Protein 2LTR (pdb70)

Nearest PDB structures (foldseek):
  2ltr-assembly1_A  TM=9.442E-01  e=1.774E-14  Caenorhabditis elegans
  9asn-assembly1_B  TM=8.612E-01  e=2.166E-02  Homo sapiens
  3llh-assembly1_A  TM=8.545E-01  e=2.573E-02  Homo sapiens
  9asq-assembly1_B  TM=8.141E-01  e=3.239E-02  Homo sapiens
  7oxx-assembly1_A  TM=4.329E-01  e=9.634E-01  Homo sapiens

GO terms:
  GO:0005515 protein binding (F, IPI)
  GO:0003725 double-stranded RNA binding (F, IDA)
  GO:0003727 single-stranded RNA binding (F, IDA)
  GO:1990904 ribonucleoprotein complex (C, IDA)
  GO:0035194 regulatory ncRNA-mediated post-transcriptional gene silencing (P, IMP)
  GO:0030422 siRNA processing (P, IMP)
  GO:0042803 protein homodimerization activity (F, IPI)

Secondary structure (DSSP, 8-state):
--SHHHHHHTTSTHHHHHHHHHHHHS---EEEEEEETTEEEEEEEETTEEEEEEESSHHHHHHHHHHHHHHHHHHTT-GGGTT---SSHHHHHHHHHHHHHTT--

CATH classification: 3.30.160.20

Structure (mmCIF, N/CA/C/O backbone):
data_2LTR
#
_entry.id   2LTR
#
loop_
_atom_site.group_PDB
_atom_site.id
_atom_site.type_symbol
_atom_site.label_atom_id
_atom_site.label_alt_id
_atom_site.label_comp_id
_atom_site.label_asym_id
_atom_site.label_entity_id
_atom_site.label_seq_id
_atom_site.pdbx_PDB_ins_code
_atom_site.Cartn_x
_atom_site.Cartn_y
_atom_site.Cartn_z
_atom_site.occupancy
_atom_site.B_iso_or_equiv
_atom_site.auth_seq_id
_atom_site.auth_comp_id
_atom_site.auth_asym_id
_atom_site.auth_atom_id
_atom_site.pdbx_PDB_model_num
ATOM 1 N N . ASN A 1 32 ? 65.950 -13.181 61.696 1.00 0.00 32 ASN A N 1
ATOM 2 C CA . ASN A 1 32 ? 66.895 -12.442 60.813 1.00 0.00 32 ASN A CA 1
ATOM 3 C C . ASN A 1 32 ? 67.535 -11.302 61.598 1.00 0.00 32 ASN A C 1
ATOM 4 O O . ASN A 1 32 ? 68.746 -11.094 61.532 1.00 0.00 32 ASN A O 1
ATOM 14 N N . ARG A 1 33 ? 66.714 -10.570 62.342 1.00 0.00 33 ARG A N 1
ATOM 15 C CA . ARG A 1 33 ? 67.211 -9.453 63.140 1.00 0.00 33 ARG A CA 1
ATOM 16 C C . ARG A 1 33 ? 68.337 -9.917 64.059 1.00 0.00 33 ARG A C 1
ATOM 17 O O . ARG A 1 33 ? 69.339 -9.221 64.225 1.00 0.00 33 ARG A O 1
ATOM 38 N N . THR A 1 34 ? 68.162 -11.095 64.650 1.00 0.00 34 THR A N 1
ATOM 39 C CA . THR A 1 34 ? 69.167 -11.649 65.551 1.00 0.00 34 THR A CA 1
ATOM 40 C C . THR A 1 34 ? 69.491 -13.090 65.168 1.00 0.00 34 THR A C 1
ATOM 41 O O . THR A 1 34 ? 68.644 -13.804 64.628 1.00 0.00 34 THR A O 1
ATOM 52 N N . ASP A 1 35 ? 70.720 -13.507 65.445 1.00 0.00 35 ASP A N 1
ATOM 53 C CA . ASP A 1 35 ? 71.151 -14.865 65.122 1.00 0.00 35 ASP A CA 1
ATOM 54 C C . ASP A 1 35 ? 70.233 -15.892 65.778 1.00 0.00 35 ASP A C 1
ATOM 55 O O . ASP A 1 35 ? 69.982 -16.961 65.219 1.00 0.00 35 ASP A O 1
ATOM 64 N N . LEU A 1 36 ? 69.735 -15.566 66.966 1.00 0.00 36 LEU A N 1
ATOM 65 C CA . LEU A 1 36 ? 68.851 -16.473 67.683 1.00 0.00 36 LEU A CA 1
ATOM 66 C C . LEU A 1 36 ? 67.663 -16.857 66.806 1.00 0.00 36 LEU A C 1
ATOM 67 O O . LEU A 1 36 ? 67.209 -17.999 66.827 1.00 0.00 36 LEU A O 1
ATOM 83 N N . GLU A 1 37 ? 67.166 -15.894 66.036 1.00 0.00 37 GLU A N 1
ATOM 84 C CA . GLU A 1 37 ? 66.032 -16.149 65.156 1.00 0.00 37 GLU A CA 1
ATOM 85 C C . GLU A 1 37 ? 66.366 -17.265 64.173 1.00 0.00 37 GLU A C 1
ATOM 86 O O . GLU A 1 37 ? 65.538 -18.135 63.901 1.00 0.00 37 GLU A O 1
ATOM 98 N N . MET A 1 38 ? 67.583 -17.233 63.641 1.00 0.00 38 MET A N 1
ATOM 99 C CA . MET A 1 38 ? 68.017 -18.246 62.688 1.00 0.00 38 MET A CA 1
ATOM 100 C C . MET A 1 38 ? 67.913 -19.639 63.303 1.00 0.00 38 MET A C 1
ATOM 101 O O . MET A 1 38 ? 67.530 -20.597 62.633 1.00 0.00 38 MET A O 1
ATOM 115 N N . PHE A 1 39 ? 68.253 -19.741 64.583 1.00 0.00 39 PHE A N 1
ATOM 116 C CA . PHE A 1 39 ? 68.190 -21.022 65.277 1.00 0.00 39 PHE A CA 1
ATOM 117 C C . PHE A 1 39 ? 66.742 -21.473 65.448 1.00 0.00 39 PHE A C 1
ATOM 118 O O . PHE A 1 39 ? 66.421 -22.641 65.240 1.00 0.00 39 PHE A O 1
ATOM 135 N N . LEU A 1 40 ? 65.875 -20.540 65.826 1.00 0.00 40 LEU A N 1
ATOM 136 C CA . LEU A 1 40 ? 64.464 -20.860 66.017 1.00 0.00 40 LEU A CA 1
ATOM 137 C C . LEU A 1 40 ? 63.806 -21.199 64.683 1.00 0.00 40 LEU A C 1
ATOM 138 O O . LEU A 1 40 ? 62.732 -21.799 64.644 1.00 0.00 40 LEU A O 1
ATOM 154 N N . LYS A 1 41 ? 64.458 -20.809 63.594 1.00 0.00 41 LYS A N 1
ATOM 155 C CA . LYS A 1 41 ? 63.930 -21.074 62.260 1.00 0.00 41 LYS A CA 1
ATOM 156 C C . LYS A 1 41 ? 64.002 -22.566 61.945 1.00 0.00 41 LYS A C 1
ATOM 157 O O . LYS A 1 41 ? 63.794 -22.982 60.804 1.00 0.00 41 LYS A O 1
ATOM 176 N N . LYS A 1 42 ? 64.304 -23.367 62.965 1.00 0.00 42 LYS A N 1
ATOM 177 C CA . LYS A 1 42 ? 64.407 -24.811 62.790 1.00 0.00 42 LYS A CA 1
ATOM 178 C C . LYS A 1 42 ? 63.117 -25.385 62.208 1.00 0.00 42 LYS A C 1
ATOM 179 O O . LYS A 1 42 ? 63.154 -26.231 61.316 1.00 0.00 42 LYS A O 1
ATOM 198 N N . THR A 1 43 ? 61.978 -24.925 62.719 1.00 0.00 43 THR A N 1
ATOM 199 C CA . THR A 1 43 ? 60.690 -25.413 62.233 1.00 0.00 43 THR A CA 1
ATOM 200 C C . THR A 1 43 ? 60.142 -24.494 61.139 1.00 0.00 43 THR A C 1
ATOM 201 O O . THR A 1 43 ? 60.472 -23.308 61.099 1.00 0.00 43 THR A O 1
ATOM 212 N N . PRO A 1 44 ? 59.310 -25.006 60.259 1.00 0.00 44 PRO A N 1
ATOM 213 C CA . PRO A 1 44 ? 58.713 -24.194 59.158 1.00 0.00 44 PRO A CA 1
ATOM 214 C C . PRO A 1 44 ? 57.641 -23.238 59.666 1.00 0.00 44 PRO A C 1
ATOM 215 O O . PRO A 1 44 ? 57.373 -22.205 59.051 1.00 0.00 44 PRO A O 1
ATOM 226 N N . LEU A 1 45 ? 57.028 -23.592 60.790 1.00 0.00 45 LEU A N 1
ATOM 227 C CA . LEU A 1 45 ? 55.983 -22.761 61.375 1.00 0.00 45 LEU A CA 1
ATOM 228 C C . LEU A 1 45 ? 56.556 -21.423 61.834 1.00 0.00 45 LEU A C 1
ATOM 229 O O . LEU A 1 45 ? 55.834 -20.435 61.952 1.00 0.00 45 LEU A O 1
ATOM 245 N N . MET A 1 46 ? 57.863 -21.396 62.086 1.00 0.00 46 MET A N 1
ATOM 246 C CA . MET A 1 46 ? 58.515 -20.168 62.523 1.00 0.00 46 MET A CA 1
ATOM 247 C C . MET A 1 46 ? 58.395 -19.092 61.448 1.00 0.00 46 MET A C 1
ATOM 248 O O . MET A 1 46 ? 58.254 -17.908 61.754 1.00 0.00 46 MET A O 1
ATOM 262 N N . VAL A 1 47 ? 58.439 -19.517 60.190 1.00 0.00 47 VAL A N 1
ATOM 263 C CA . VAL A 1 47 ? 58.321 -18.585 59.076 1.00 0.00 47 VAL A CA 1
ATOM 264 C C . VAL A 1 47 ? 56.913 -18.007 59.028 1.00 0.00 47 VAL A C 1
ATOM 265 O O . VAL A 1 47 ? 56.720 -16.841 58.688 1.00 0.00 47 VAL A O 1
ATOM 278 N N . LEU A 1 48 ? 55.930 -18.833 59.370 1.00 0.00 48 LEU A N 1
ATOM 279 C CA . LEU A 1 48 ? 54.543 -18.384 59.361 1.00 0.00 48 LEU A CA 1
ATOM 280 C C . LEU A 1 48 ? 54.305 -17.388 60.489 1.00 0.00 48 LEU A C 1
ATOM 281 O O . LEU A 1 48 ? 53.783 -16.297 60.264 1.00 0.00 48 LEU A O 1
ATOM 297 N N . GLU A 1 49 ? 54.687 -17.771 61.701 1.00 0.00 49 GLU A N 1
ATOM 298 C CA . GLU A 1 49 ? 54.506 -16.901 62.857 1.00 0.00 49 GLU A CA 1
ATOM 299 C C . GLU A 1 49 ? 55.112 -15.526 62.594 1.00 0.00 49 GLU A C 1
ATOM 300 O O . GLU A 1 49 ? 54.540 -14.504 62.971 1.00 0.00 49 GLU A O 1
ATOM 312 N N . GLU A 1 50 ? 56.274 -15.507 61.948 1.00 0.00 50 GLU A N 1
ATOM 313 C CA . GLU A 1 50 ? 56.949 -14.251 61.644 1.00 0.00 50 GLU A CA 1
ATOM 314 C C . GLU A 1 50 ? 56.282 -13.538 60.471 1.00 0.00 50 GLU A C 1
ATOM 315 O O . GLU A 1 50 ? 56.264 -12.307 60.414 1.00 0.00 50 GLU A O 1
ATOM 327 N N . ALA A 1 51 ? 55.743 -14.312 59.534 1.00 0.00 51 ALA A N 1
ATOM 328 C CA . ALA A 1 51 ? 55.088 -13.733 58.364 1.00 0.00 51 ALA A CA 1
ATOM 329 C C . ALA A 1 51 ? 53.767 -13.079 58.741 1.00 0.00 51 ALA A C 1
ATOM 330 O O . ALA A 1 51 ? 53.503 -11.945 58.356 1.00 0.00 51 ALA A O 1
ATOM 337 N N . ALA A 1 52 ? 52.942 -13.793 59.488 1.00 0.00 52 ALA A N 1
ATOM 338 C CA . ALA A 1 52 ? 51.653 -13.256 59.901 1.00 0.00 52 ALA A CA 1
ATOM 339 C C . ALA A 1 52 ? 51.840 -12.079 60.850 1.00 0.00 52 ALA A C 1
ATOM 340 O O . ALA A 1 52 ? 51.017 -11.161 60.891 1.00 0.00 52 ALA A O 1
ATOM 347 N N . LYS A 1 53 ? 52.912 -12.119 61.633 1.00 0.00 53 LYS A N 1
ATOM 348 C CA . LYS A 1 53 ? 53.171 -11.055 62.594 1.00 0.00 53 LYS A CA 1
ATOM 349 C C . LYS A 1 53 ? 53.770 -9.807 61.941 1.00 0.00 53 LYS A C 1
ATOM 350 O O . LYS A 1 53 ? 53.230 -8.712 62.071 1.00 0.00 53 LYS A O 1
ATOM 369 N N . ALA A 1 54 ? 54.901 -9.960 61.263 1.00 0.00 54 ALA A N 1
ATOM 370 C CA . ALA A 1 54 ? 55.562 -8.816 60.642 1.00 0.00 54 ALA A CA 1
ATOM 371 C C . ALA A 1 54 ? 54.696 -8.137 59.584 1.00 0.00 54 ALA A C 1
ATOM 372 O O . ALA A 1 54 ? 54.928 -6.974 59.253 1.00 0.00 54 ALA A O 1
ATOM 379 N N . VAL A 1 55 ? 53.713 -8.845 59.040 1.00 0.00 55 VAL A N 1
ATOM 380 C CA . VAL A 1 55 ? 52.870 -8.248 58.010 1.00 0.00 55 VAL A CA 1
ATOM 381 C C . VAL A 1 55 ? 51.705 -7.465 58.613 1.00 0.00 55 VAL A C 1
ATOM 382 O O . VAL A 1 55 ? 51.507 -6.297 58.276 1.00 0.00 55 VAL A O 1
ATOM 395 N N . TYR A 1 56 ? 50.924 -8.110 59.484 1.00 0.00 56 TYR A N 1
ATOM 396 C CA . TYR A 1 56 ? 49.771 -7.446 60.092 1.00 0.00 56 TYR A CA 1
ATOM 397 C C . TYR A 1 56 ? 49.797 -7.523 61.616 1.00 0.00 56 TYR A C 1
ATOM 398 O O . TYR A 1 56 ? 48.840 -7.108 62.268 1.00 0.00 56 TYR A O 1
ATOM 416 N N . GLN A 1 57 ? 50.868 -8.074 62.187 1.00 0.00 57 GLN A N 1
ATOM 417 C CA . GLN A 1 57 ? 50.943 -8.203 63.645 1.00 0.00 57 GLN A CA 1
ATOM 418 C C . GLN A 1 57 ? 49.776 -9.049 64.144 1.00 0.00 57 GLN A C 1
ATOM 419 O O . GLN A 1 57 ? 49.260 -8.838 65.239 1.00 0.00 57 GLN A O 1
ATOM 433 N N . LYS A 1 58 ? 49.369 -10.009 63.315 1.00 0.00 58 LYS A N 1
ATOM 434 C CA . LYS A 1 58 ? 48.261 -10.898 63.653 1.00 0.00 58 LYS A CA 1
ATOM 435 C C . LYS A 1 58 ? 48.698 -12.355 63.542 1.00 0.00 58 LYS A C 1
ATOM 436 O O . LYS A 1 58 ? 49.593 -12.686 62.762 1.00 0.00 58 LYS A O 1
ATOM 455 N N . THR A 1 59 ? 48.073 -13.224 64.332 1.00 0.00 59 THR A N 1
ATOM 456 C CA . THR A 1 59 ? 48.419 -14.642 64.314 1.00 0.00 59 THR A CA 1
ATOM 457 C C . THR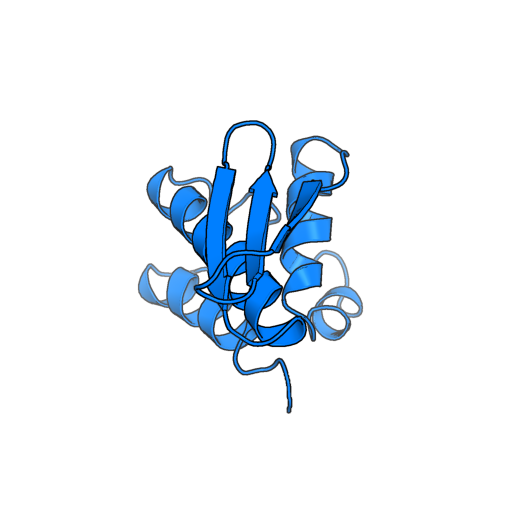 A 1 59 ? 47.758 -15.352 63.129 1.00 0.00 59 THR A C 1
ATOM 458 O O . THR A 1 59 ? 46.735 -14.896 62.619 1.00 0.00 59 THR A O 1
ATOM 469 N N . PRO A 1 60 ? 48.313 -16.458 62.685 1.00 0.00 60 PRO A N 1
ATOM 470 C CA . PRO A 1 60 ? 47.754 -17.246 61.542 1.00 0.00 60 PRO A CA 1
ATOM 471 C C . PRO A 1 60 ? 46.496 -18.019 61.937 1.00 0.00 60 PRO A C 1
ATOM 472 O O . PRO A 1 60 ? 46.173 -18.117 63.122 1.00 0.00 60 PRO A O 1
ATOM 483 N N . THR A 1 61 ? 45.790 -18.564 60.943 1.00 0.00 61 THR A N 1
ATOM 484 C CA . THR A 1 61 ? 44.566 -19.324 61.214 1.00 0.00 61 THR A CA 1
ATOM 485 C C . THR A 1 61 ? 44.660 -20.744 60.655 1.00 0.00 61 THR A C 1
ATOM 486 O O . THR A 1 61 ? 44.913 -20.938 59.466 1.00 0.00 61 THR A O 1
ATOM 497 N N . TRP A 1 62 ? 44.446 -21.732 61.527 1.00 0.00 62 TRP A N 1
ATOM 498 C CA . TRP A 1 62 ? 44.500 -23.137 61.123 1.00 0.00 62 TRP A CA 1
ATOM 499 C C . TRP A 1 62 ? 43.141 -23.813 61.318 1.00 0.00 62 TRP A C 1
ATOM 500 O O . TRP A 1 62 ? 42.357 -23.409 62.177 1.00 0.00 62 TRP A O 1
ATOM 521 N N . GLY A 1 63 ? 42.876 -24.843 60.517 1.00 0.00 63 GLY A N 1
ATOM 522 C CA . GLY A 1 63 ? 41.612 -25.571 60.614 1.00 0.00 63 GLY A CA 1
ATOM 523 C C . GLY A 1 63 ? 41.809 -27.061 60.330 1.00 0.00 63 GLY A C 1
ATOM 524 O O . GLY A 1 63 ? 42.425 -27.433 59.330 1.00 0.00 63 GLY A O 1
ATOM 528 N N . THR A 1 64 ? 41.293 -27.908 61.222 1.00 0.00 64 THR A N 1
ATOM 529 C CA . THR A 1 64 ? 41.433 -29.356 61.057 1.00 0.00 64 THR A CA 1
ATOM 530 C C . THR A 1 64 ? 40.140 -29.987 60.540 1.00 0.00 64 THR A C 1
ATOM 531 O O . THR A 1 64 ? 39.095 -29.912 61.185 1.00 0.00 64 THR A O 1
ATOM 542 N N . VAL A 1 65 ? 40.227 -30.600 59.362 1.00 0.00 65 VAL A N 1
ATOM 543 C CA . VAL A 1 65 ? 39.064 -31.238 58.747 1.00 0.00 65 VAL A CA 1
ATOM 544 C C . VAL A 1 65 ? 39.183 -32.757 58.783 1.00 0.00 65 VAL A C 1
ATOM 545 O O . VAL A 1 65 ? 40.274 -33.305 58.676 1.00 0.00 65 VAL A O 1
ATOM 558 N N . GLU A 1 66 ? 38.037 -33.424 58.885 1.00 0.00 66 GLU A N 1
ATOM 559 C CA . GLU A 1 66 ? 37.987 -34.882 58.869 1.00 0.00 66 GLU A CA 1
ATOM 560 C C . GLU A 1 66 ? 37.237 -35.312 57.611 1.00 0.00 66 GLU A C 1
ATOM 561 O O . GLU A 1 66 ? 36.031 -35.088 57.502 1.00 0.00 66 GLU A O 1
ATOM 573 N N . LEU A 1 67 ? 37.951 -35.901 56.647 1.00 0.00 67 LEU A N 1
ATOM 574 C CA . LEU A 1 67 ? 37.327 -36.318 55.398 1.00 0.00 67 LEU A CA 1
ATOM 575 C C . LEU A 1 67 ? 37.759 -37.742 55.046 1.00 0.00 67 LEU A C 1
ATOM 576 O O . LEU A 1 67 ? 38.791 -38.211 55.523 1.00 0.00 67 LEU A O 1
ATOM 592 N N . PRO A 1 68 ? 37.009 -38.439 54.227 1.00 0.00 68 PRO A N 1
ATOM 593 C CA . PRO A 1 68 ? 37.375 -39.823 53.827 1.00 0.00 68 PRO A CA 1
ATOM 594 C C . PRO A 1 68 ? 38.805 -39.888 53.297 1.00 0.00 68 PRO A C 1
ATOM 595 O O . PRO A 1 68 ? 39.417 -40.955 53.248 1.00 0.00 68 PRO A O 1
ATOM 606 N N . GLU A 1 69 ? 39.320 -38.734 52.887 1.00 0.00 69 GLU A N 1
ATOM 607 C CA . GLU A 1 69 ? 40.671 -38.649 52.341 1.00 0.00 69 GLU A CA 1
ATOM 608 C C . GLU A 1 69 ? 41.714 -38.600 53.457 1.00 0.00 69 GLU A C 1
ATOM 609 O O . GLU A 1 69 ? 42.887 -38.893 53.231 1.00 0.00 69 GLU A O 1
ATOM 621 N N . GLY A 1 70 ? 41.282 -38.232 54.660 1.00 0.00 70 GLY A N 1
ATOM 622 C CA . GLY A 1 70 ? 42.196 -38.155 55.793 1.00 0.00 70 GLY A CA 1
ATOM 623 C C . GLY A 1 70 ? 41.939 -36.877 56.567 1.00 0.00 70 GLY A C 1
ATOM 624 O O . GLY A 1 70 ? 40.862 -36.700 57.136 1.00 0.00 70 GLY A O 1
ATOM 628 N N . PHE A 1 71 ? 42.918 -35.979 56.575 1.00 0.00 71 PHE A N 1
ATOM 629 C CA . PHE A 1 71 ? 42.767 -34.715 57.267 1.00 0.00 71 PHE A CA 1
ATOM 630 C C . PHE A 1 71 ? 43.230 -33.586 56.358 1.00 0.00 71 PHE A C 1
ATOM 631 O O . PHE A 1 71 ? 44.274 -33.705 55.715 1.00 0.00 71 PHE A O 1
ATOM 648 N N . GLU A 1 72 ? 42.473 -32.487 56.310 1.00 0.00 72 GLU A N 1
ATOM 649 C CA . GLU A 1 72 ? 42.859 -31.355 55.470 1.00 0.00 72 GLU A CA 1
ATOM 650 C C . GLU A 1 72 ? 43.124 -30.131 56.331 1.00 0.00 72 GLU A C 1
ATOM 651 O O . GLU A 1 72 ? 42.294 -29.751 57.153 1.00 0.00 72 GLU A O 1
ATOM 663 N N . MET A 1 73 ? 44.281 -29.519 56.141 1.00 0.00 73 MET A N 1
ATOM 664 C CA . MET A 1 73 ? 44.631 -28.338 56.914 1.00 0.00 73 MET A CA 1
ATOM 665 C C . MET A 1 73 ? 44.306 -27.083 56.121 1.00 0.00 73 MET A C 1
ATOM 666 O O . MET A 1 73 ? 44.728 -26.942 54.976 1.00 0.00 73 MET A O 1
ATOM 680 N N . THR A 1 74 ? 43.575 -26.167 56.743 1.00 0.00 74 THR A N 1
ATOM 681 C CA . THR A 1 74 ? 43.221 -24.915 56.090 1.00 0.00 74 THR A CA 1
ATOM 682 C C . THR A 1 74 ? 44.026 -23.783 56.709 1.00 0.00 74 THR A C 1
ATOM 683 O O . THR A 1 74 ? 43.938 -23.544 57.913 1.00 0.00 74 THR A O 1
ATOM 694 N N . LEU A 1 75 ? 44.819 -23.102 55.887 1.00 0.00 75 LEU A N 1
ATOM 695 C CA . LEU A 1 75 ? 45.644 -22.010 56.373 1.00 0.00 75 LEU A CA 1
ATOM 696 C C . LEU A 1 75 ? 45.150 -20.704 55.771 1.00 0.00 75 LEU A C 1
ATOM 697 O O . LEU A 1 75 ? 45.001 -20.599 54.559 1.00 0.00 75 LEU A O 1
ATOM 713 N N . ILE A 1 76 ? 44.900 -19.713 56.624 1.00 0.00 76 ILE A N 1
ATOM 714 C CA . ILE A 1 76 ? 44.427 -18.413 56.166 1.00 0.00 76 ILE A CA 1
ATOM 715 C C . ILE A 1 76 ? 45.374 -17.324 56.649 1.00 0.00 76 ILE A C 1
ATOM 716 O O . ILE A 1 76 ? 45.771 -17.303 57.816 1.00 0.00 76 ILE A O 1
ATOM 732 N N . LEU A 1 77 ? 45.735 -16.425 55.739 1.00 0.00 77 LEU A N 1
ATOM 733 C CA . LEU A 1 77 ? 46.640 -15.332 56.068 1.00 0.00 77 LEU A CA 1
ATOM 734 C C . LEU A 1 77 ? 46.183 -14.044 55.392 1.00 0.00 77 LEU A C 1
ATOM 735 O O . LEU A 1 77 ? 46.606 -13.734 54.279 1.00 0.00 77 LEU A O 1
ATOM 751 N N . ASN A 1 78 ? 45.321 -13.299 56.076 1.00 0.00 78 ASN A N 1
ATOM 752 C CA . ASN A 1 78 ? 44.814 -12.040 55.541 1.00 0.00 78 ASN A CA 1
ATOM 753 C C . ASN A 1 78 ? 44.138 -12.236 54.184 1.00 0.00 78 ASN A C 1
ATOM 754 O O . ASN A 1 78 ? 42.911 -12.348 54.108 1.00 0.00 78 ASN A O 1
ATOM 765 N N . GLU A 1 79 ? 44.934 -12.253 53.116 1.00 0.00 79 GLU A N 1
ATOM 766 C CA . GLU A 1 79 ? 44.391 -12.408 51.765 1.00 0.00 79 GLU A CA 1
ATOM 767 C C . GLU A 1 79 ? 44.769 -13.752 51.144 1.00 0.00 79 GLU A C 1
ATOM 768 O O . GLU A 1 79 ? 44.160 -14.175 50.160 1.00 0.00 79 GLU A O 1
ATOM 780 N N . ILE A 1 80 ? 45.771 -14.415 51.705 1.00 0.00 80 ILE A N 1
ATOM 781 C CA . ILE A 1 80 ? 46.204 -15.703 51.168 1.00 0.00 80 ILE A CA 1
ATOM 782 C C . ILE A 1 80 ? 45.607 -16.858 51.956 1.00 0.00 80 ILE A C 1
ATOM 783 O O . ILE A 1 80 ? 45.740 -16.917 53.176 1.00 0.00 80 ILE A O 1
ATOM 799 N N . THR A 1 81 ? 44.980 -17.796 51.251 1.00 0.00 81 THR A N 1
ATOM 800 C CA . THR A 1 81 ? 44.403 -18.966 51.899 1.00 0.00 81 THR A CA 1
ATOM 801 C C . THR A 1 81 ? 44.818 -20.219 51.135 1.00 0.00 81 THR A C 1
ATOM 802 O O . THR A 1 81 ? 44.710 -20.259 49.909 1.00 0.00 81 THR A O 1
ATOM 813 N N . VAL A 1 82 ? 45.302 -21.237 51.851 1.00 0.00 82 VAL A N 1
ATOM 814 C CA . VAL A 1 82 ? 45.729 -22.464 51.184 1.00 0.00 82 VAL A CA 1
ATOM 815 C C . VAL A 1 82 ? 45.263 -23.696 51.942 1.00 0.00 82 VAL A C 1
ATOM 816 O O . VAL A 1 82 ? 45.042 -23.652 53.152 1.00 0.00 82 VAL A O 1
ATOM 829 N N . LYS A 1 83 ? 45.111 -24.788 51.206 1.00 0.00 83 LYS A N 1
ATOM 830 C CA . LYS A 1 83 ? 44.661 -26.037 51.799 1.00 0.00 83 LYS A CA 1
ATOM 831 C C . LYS A 1 83 ? 45.511 -27.205 51.314 1.00 0.00 83 LYS A C 1
ATOM 832 O O . LYS A 1 83 ? 46.019 -27.197 50.191 1.00 0.00 83 LYS A O 1
ATOM 851 N N . GLY A 1 84 ? 45.657 -2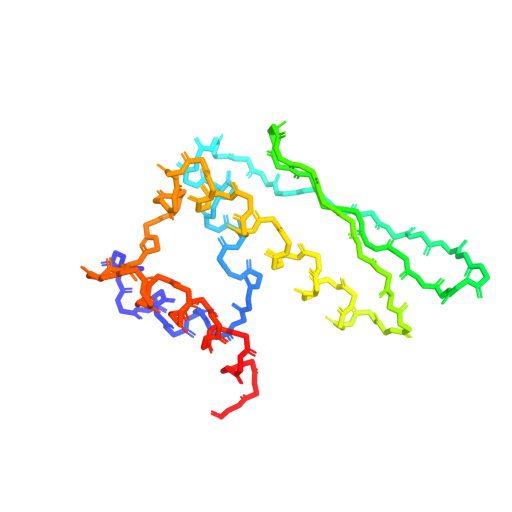8.211 52.165 1.00 0.00 84 GLY A N 1
ATOM 852 C CA . GLY A 1 84 ? 46.443 -29.388 51.821 1.00 0.00 84 GLY A CA 1
ATOM 853 C C . GLY A 1 84 ? 45.882 -30.628 52.506 1.00 0.00 84 GLY A C 1
ATOM 854 O O . GLY A 1 84 ? 45.434 -30.566 53.651 1.00 0.00 84 GLY A O 1
ATOM 858 N N . GLN A 1 85 ? 45.911 -31.752 51.797 1.00 0.00 85 GLN A N 1
ATOM 859 C CA . GLN A 1 85 ? 45.402 -33.006 52.345 1.00 0.00 85 GLN A CA 1
ATOM 860 C C . GLN A 1 85 ? 46.557 -33.922 52.739 1.00 0.00 85 GLN A C 1
ATOM 861 O O . GLN A 1 85 ? 47.548 -34.031 52.017 1.00 0.00 85 GLN A O 1
ATOM 875 N N . ALA A 1 86 ? 46.427 -34.573 53.891 1.00 0.00 86 ALA A N 1
ATOM 876 C CA . ALA A 1 86 ? 47.471 -35.472 54.367 1.00 0.00 86 ALA A CA 1
ATOM 877 C C . ALA A 1 86 ? 46.897 -36.496 55.340 1.00 0.00 86 ALA A C 1
ATOM 878 O O . ALA A 1 86 ? 45.774 -36.348 55.821 1.00 0.00 86 ALA A O 1
ATOM 885 N N . THR A 1 87 ? 47.676 -37.535 55.620 1.00 0.00 87 THR A N 1
ATOM 886 C CA . THR A 1 87 ? 47.237 -38.583 56.533 1.00 0.00 87 THR A CA 1
ATOM 887 C C . THR A 1 87 ? 47.864 -38.398 57.913 1.00 0.00 87 THR A C 1
ATOM 888 O O . THR A 1 87 ? 47.618 -39.188 58.824 1.00 0.00 87 THR A O 1
ATOM 899 N N . SER A 1 88 ? 48.674 -37.352 58.060 1.00 0.00 88 SER A N 1
ATOM 900 C CA . SER A 1 88 ? 49.332 -37.076 59.336 1.00 0.00 88 SER A CA 1
ATOM 901 C C . SER A 1 88 ? 49.145 -35.617 59.736 1.00 0.00 88 SER A C 1
ATOM 902 O O . SER A 1 88 ? 48.885 -34.760 58.891 1.00 0.00 88 SER A O 1
ATOM 910 N N . LYS A 1 89 ? 49.281 -35.343 61.030 1.00 0.00 89 LYS A N 1
ATOM 911 C CA . LYS A 1 89 ? 49.122 -33.982 61.535 1.00 0.00 89 LYS A CA 1
ATOM 912 C C . LYS A 1 89 ? 50.352 -33.133 61.216 1.00 0.00 89 LYS A C 1
ATOM 913 O O . LYS A 1 89 ? 50.230 -31.990 60.775 1.00 0.00 89 LYS A O 1
ATOM 932 N N . LYS A 1 90 ? 51.533 -33.692 61.457 1.00 0.00 90 LYS A N 1
ATOM 933 C CA . LYS A 1 90 ? 52.777 -32.971 61.203 1.00 0.00 90 LYS A CA 1
ATOM 934 C C . LYS A 1 90 ? 52.924 -32.617 59.723 1.00 0.00 90 LYS A C 1
ATOM 935 O O . LYS A 1 90 ? 53.267 -31.486 59.380 1.00 0.00 90 LYS A O 1
ATOM 954 N N . ALA A 1 91 ? 52.675 -33.593 58.856 1.00 0.00 91 ALA A N 1
ATOM 955 C CA . ALA A 1 91 ? 52.796 -33.370 57.418 1.00 0.00 91 ALA A CA 1
ATOM 956 C C . ALA A 1 91 ? 51.626 -32.548 56.888 1.00 0.00 91 ALA A C 1
ATOM 957 O O . ALA A 1 91 ? 51.717 -31.940 55.821 1.00 0.00 91 ALA A O 1
ATOM 964 N N . ALA A 1 92 ? 50.525 -32.542 57.631 1.00 0.00 92 ALA A N 1
ATOM 965 C CA . ALA A 1 92 ? 49.340 -31.798 57.214 1.00 0.00 92 ALA A CA 1
ATOM 966 C C . ALA A 1 92 ? 49.600 -30.295 57.219 1.00 0.00 92 ALA A C 1
ATOM 967 O O . ALA A 1 92 ? 49.291 -29.601 56.247 1.00 0.00 92 ALA A O 1
ATOM 974 N N . ARG A 1 93 ? 50.166 -29.790 58.311 1.00 0.00 93 ARG A N 1
ATOM 975 C CA . ARG A 1 93 ? 50.454 -28.365 58.422 1.00 0.00 93 ARG A CA 1
ATOM 976 C C . ARG A 1 93 ? 51.637 -27.971 57.544 1.00 0.00 93 ARG A C 1
ATOM 977 O O . ARG A 1 93 ? 51.608 -26.938 56.875 1.00 0.00 93 ARG A O 1
ATOM 998 N N . GLN A 1 94 ? 52.682 -28.793 57.556 1.00 0.00 94 GLN A N 1
ATOM 999 C CA . GLN A 1 94 ? 53.873 -28.506 56.761 1.00 0.00 94 GLN A CA 1
ATOM 1000 C C . GLN A 1 94 ? 53.508 -28.261 55.300 1.00 0.00 94 GLN A C 1
ATOM 1001 O O . GLN A 1 94 ? 53.998 -27.317 54.679 1.00 0.00 94 GLN A O 1
ATOM 1015 N N . LYS A 1 95 ? 52.657 -29.120 54.751 1.00 0.00 95 LYS A N 1
ATOM 1016 C CA . LYS A 1 95 ? 52.245 -28.989 53.358 1.00 0.00 95 LYS A CA 1
ATOM 1017 C C . LYS A 1 95 ? 51.433 -27.713 53.150 1.00 0.00 95 LYS A C 1
ATOM 1018 O O . LYS A 1 95 ? 51.537 -27.064 52.108 1.00 0.00 95 LYS A O 1
ATOM 1037 N N . ALA A 1 96 ? 50.620 -27.365 54.143 1.00 0.00 96 ALA A N 1
ATOM 1038 C CA . ALA A 1 96 ? 49.787 -26.170 54.054 1.00 0.00 96 ALA A CA 1
ATOM 1039 C C . ALA A 1 96 ? 50.633 -24.900 54.115 1.00 0.00 96 ALA A C 1
ATOM 1040 O O . ALA A 1 96 ? 50.499 -24.014 53.271 1.00 0.00 96 ALA A O 1
ATOM 1047 N N . ALA A 1 97 ? 51.496 -24.809 55.121 1.00 0.00 97 ALA A N 1
ATOM 1048 C CA . ALA A 1 97 ? 52.348 -23.636 55.288 1.00 0.00 97 ALA A CA 1
ATOM 1049 C C . ALA A 1 97 ? 53.174 -23.368 54.035 1.00 0.00 97 ALA A C 1
ATOM 1050 O O . ALA A 1 97 ? 53.514 -22.221 53.738 1.00 0.00 97 ALA A O 1
ATOM 1057 N N . VAL A 1 98 ? 53.501 -24.427 53.309 1.00 0.00 98 VAL A N 1
ATOM 1058 C CA . VAL A 1 98 ? 54.298 -24.287 52.098 1.00 0.00 98 VAL A CA 1
ATOM 1059 C C . VAL A 1 98 ? 53.495 -23.654 50.973 1.00 0.00 98 VAL A C 1
ATOM 1060 O O . VAL A 1 98 ? 53.972 -22.738 50.303 1.00 0.00 98 VAL A O 1
ATOM 1073 N N . GLU A 1 99 ? 52.281 -24.149 50.750 1.00 0.00 99 GLU A N 1
ATOM 1074 C CA . GLU A 1 99 ? 51.447 -23.616 49.680 1.00 0.00 99 GLU A CA 1
ATOM 1075 C C . GLU A 1 99 ? 51.271 -22.115 49.851 1.00 0.00 99 GLU A C 1
ATOM 1076 O O . GLU A 1 99 ? 51.215 -21.369 48.871 1.00 0.00 99 GLU A O 1
ATOM 1088 N N . TYR A 1 100 ? 51.197 -21.677 51.099 1.00 0.00 100 TYR A N 1
ATOM 1089 C CA . TYR A 1 100 ? 51.040 -20.263 51.384 1.00 0.00 100 TYR A CA 1
ATOM 1090 C C . TYR A 1 100 ? 52.259 -19.490 50.890 1.00 0.00 100 TYR A C 1
ATOM 1091 O O . TYR A 1 100 ? 52.131 -18.579 50.074 1.00 0.00 100 TYR A O 1
ATOM 1109 N N . LEU A 1 101 ? 53.436 -19.864 51.394 1.00 0.00 101 LEU A N 1
ATOM 1110 C CA . LEU A 1 101 ? 54.680 -19.197 51.007 1.00 0.00 101 LEU A CA 1
ATOM 1111 C C . LEU A 1 101 ? 54.799 -19.067 49.488 1.00 0.00 101 LEU A C 1
ATOM 1112 O O . LEU A 1 101 ? 55.276 -18.050 48.976 1.00 0.00 101 LEU A O 1
ATOM 1128 N N . ARG A 1 102 ? 54.379 -20.105 48.772 1.00 0.00 102 ARG A N 1
ATOM 1129 C CA . ARG A 1 102 ? 54.463 -20.103 47.316 1.00 0.00 102 ARG A CA 1
ATOM 1130 C C . ARG A 1 102 ? 53.660 -18.960 46.705 1.00 0.00 102 ARG A C 1
ATOM 1131 O O . ARG A 1 102 ? 54.132 -18.279 45.794 1.00 0.00 102 ARG A O 1
ATOM 1152 N N . LYS A 1 103 ? 52.441 -18.761 47.192 1.00 0.00 103 LYS A N 1
ATOM 1153 C CA . LYS A 1 103 ? 51.587 -17.704 46.661 1.00 0.00 103 LYS A CA 1
ATOM 1154 C C . LYS A 1 103 ? 52.244 -16.341 46.833 1.00 0.00 103 LYS A C 1
ATOM 1155 O O . LYS A 1 103 ? 52.005 -15.420 46.053 1.00 0.00 103 LYS A O 1
ATOM 1174 N N . VAL A 1 104 ? 53.064 -16.221 47.868 1.00 0.00 104 VAL A N 1
ATOM 1175 C CA . VAL A 1 104 ? 53.745 -14.959 48.143 1.00 0.00 104 VAL A CA 1
ATOM 1176 C C . VAL A 1 104 ? 54.719 -14.617 47.025 1.00 0.00 104 VAL A C 1
ATOM 1177 O O . VAL A 1 104 ? 54.661 -13.531 46.445 1.00 0.00 104 VAL A O 1
ATOM 1190 N N . VAL A 1 105 ? 55.616 -15.549 46.733 1.00 0.00 105 VAL A N 1
ATOM 1191 C CA . VAL A 1 105 ? 56.609 -15.339 45.687 1.00 0.00 105 VAL A CA 1
ATOM 1192 C C . VAL A 1 105 ? 55.939 -14.953 44.373 1.00 0.00 105 VAL A C 1
ATOM 1193 O O . VAL A 1 105 ? 56.454 -14.124 43.623 1.00 0.00 105 VAL A O 1
ATOM 1206 N N . GLU A 1 106 ? 54.787 -15.553 44.103 1.00 0.00 106 GLU A N 1
ATOM 1207 C CA . GLU A 1 106 ? 54.056 -15.256 42.878 1.00 0.00 106 GLU A CA 1
ATOM 1208 C C . GLU A 1 106 ? 53.645 -13.788 42.849 1.00 0.00 106 GLU A C 1
ATOM 1209 O O . GLU A 1 106 ? 53.578 -13.172 41.784 1.00 0.00 106 GLU A O 1
ATOM 1221 N N . LYS A 1 107 ? 53.367 -13.236 44.023 1.00 0.00 107 LYS A N 1
ATOM 1222 C CA . LYS A 1 107 ? 52.959 -11.840 44.127 1.00 0.00 107 LYS A CA 1
ATOM 1223 C C . LYS A 1 107 ? 54.151 -10.951 44.469 1.00 0.00 107 LYS A C 1
ATOM 1224 O O . LYS A 1 107 ? 53.983 -9.837 44.965 1.00 0.00 107 LYS A O 1
ATOM 1243 N N . GLY A 1 108 ? 55.355 -11.445 44.197 1.00 0.00 108 GLY A N 1
ATOM 1244 C CA . GLY A 1 108 ? 56.567 -10.683 44.474 1.00 0.00 108 GLY A CA 1
ATOM 1245 C C . GLY A 1 108 ? 56.510 -10.034 45.853 1.00 0.00 108 GLY A C 1
ATOM 1246 O O . GLY A 1 108 ? 56.777 -8.841 45.998 1.00 0.00 108 GLY A O 1
ATOM 1250 N N . LYS A 1 109 ? 56.166 -10.828 46.860 1.00 0.00 109 LYS A N 1
ATOM 1251 C CA . LYS A 1 109 ? 56.079 -10.324 48.228 1.00 0.00 109 LYS A CA 1
ATOM 1252 C C . LYS A 1 109 ? 56.789 -11.274 49.191 1.00 0.00 109 LYS A C 1
ATOM 1253 O O . LYS A 1 109 ? 56.490 -11.303 50.384 1.00 0.00 109 LYS A O 1
ATOM 1272 N N . HIS A 1 110 ? 57.723 -12.052 48.658 1.00 0.00 110 HIS A N 1
ATOM 1273 C CA . HIS A 1 110 ? 58.469 -13.007 49.472 1.00 0.00 110 HIS A CA 1
ATOM 1274 C C . HIS A 1 110 ? 59.005 -12.339 50.735 1.00 0.00 110 HIS A C 1
ATOM 1275 O O . HIS A 1 110 ? 59.385 -13.011 51.692 1.00 0.00 110 HIS A O 1
ATOM 1289 N N . GLU A 1 111 ? 59.041 -11.013 50.725 1.00 0.00 111 GLU A N 1
ATOM 1290 C CA . GLU A 1 111 ? 59.544 -10.262 51.868 1.00 0.00 111 GLU A CA 1
ATOM 1291 C C . GLU A 1 111 ? 58.499 -10.163 52.979 1.00 0.00 111 GLU A C 1
ATOM 1292 O O . GLU A 1 111 ? 58.551 -9.247 53.800 1.00 0.00 111 GLU A O 1
ATOM 1304 N N . ILE A 1 112 ? 57.547 -11.096 53.007 1.00 0.00 112 ILE A N 1
ATOM 1305 C CA . ILE A 1 112 ? 56.512 -11.053 54.040 1.00 0.00 112 ILE A CA 1
ATOM 1306 C C . ILE A 1 112 ? 57.163 -10.906 55.417 1.00 0.00 112 ILE A C 1
ATOM 1307 O O . ILE A 1 112 ? 56.748 -10.063 56.213 1.00 0.00 112 ILE A O 1
ATOM 1323 N N . PHE A 1 113 ? 58.220 -11.682 55.663 1.00 0.00 113 PHE A N 1
ATOM 1324 C CA . PHE A 1 113 ? 58.970 -11.578 56.921 1.00 0.00 113 PHE A CA 1
ATOM 1325 C C . PHE A 1 113 ? 60.399 -11.157 56.615 1.00 0.00 113 PHE A C 1
ATOM 1326 O O . PHE A 1 113 ? 61.097 -10.661 57.496 1.00 0.00 113 PHE A O 1
ATOM 1343 N N . PHE A 1 114 ? 60.796 -11.367 55.346 1.00 0.00 114 PHE A N 1
ATOM 1344 C CA . PHE A 1 114 ? 62.130 -11.031 54.825 1.00 0.00 114 PHE A CA 1
ATOM 1345 C C . PHE A 1 114 ? 62.840 -12.290 54.338 1.00 0.00 114 PHE A C 1
ATOM 1346 O O . PHE A 1 114 ? 64.005 -12.512 54.661 1.00 0.00 114 PHE A O 1
ATOM 1363 N N . ILE A 1 115 ? 62.143 -13.107 53.541 1.00 0.00 115 ILE A N 1
ATOM 1364 C CA . ILE A 1 115 ? 62.752 -14.323 53.013 1.00 0.00 115 ILE A CA 1
ATOM 1365 C C . ILE A 1 115 ? 63.943 -13.926 52.129 1.00 0.00 115 ILE A C 1
ATOM 1366 O O . ILE A 1 115 ? 63.745 -13.288 51.094 1.00 0.00 115 ILE A O 1
ATOM 1382 N N . PRO A 1 116 ? 65.170 -14.235 52.508 1.00 0.00 116 PRO A N 1
ATOM 1383 C CA . PRO A 1 116 ? 66.360 -13.832 51.707 1.00 0.00 116 PRO A CA 1
ATOM 1384 C C . PRO A 1 116 ? 66.569 -14.691 50.467 1.00 0.00 116 PRO A C 1
ATOM 1385 O O . PRO A 1 116 ? 66.602 -15.919 50.542 1.00 0.00 116 PRO A O 1
ATOM 1396 N N . GLY A 1 117 ? 66.728 -14.026 49.329 1.00 0.00 117 GLY A N 1
ATOM 1397 C CA . GLY A 1 117 ? 66.952 -14.717 48.068 1.00 0.00 117 GLY A CA 1
ATOM 1398 C C . GLY A 1 117 ? 67.731 -13.824 47.108 1.00 0.00 117 GLY A C 1
ATOM 1399 O O . GLY A 1 117 ? 67.142 -13.055 46.351 1.00 0.00 117 GLY A O 1
ATOM 1403 N N . THR A 1 118 ? 69.054 -13.930 47.143 1.00 0.00 118 THR A N 1
ATOM 1404 C CA . THR A 1 118 ? 69.891 -13.119 46.267 1.00 0.00 118 THR A CA 1
ATOM 1405 C C . THR A 1 118 ? 69.494 -13.351 44.814 1.00 0.00 118 THR A C 1
ATOM 1406 O O . THR A 1 118 ? 69.637 -12.467 43.968 1.00 0.00 118 THR A O 1
ATOM 1417 N N . THR A 1 119 ? 68.986 -14.546 44.539 1.00 0.00 119 THR A N 1
ATOM 1418 C CA . THR A 1 119 ? 68.555 -14.898 43.192 1.00 0.00 119 THR A CA 1
ATOM 1419 C C . THR A 1 119 ? 67.203 -15.600 43.247 1.00 0.00 119 THR A C 1
ATOM 1420 O O . THR A 1 119 ? 66.632 -15.776 44.323 1.00 0.00 119 THR A O 1
ATOM 1431 N N . LYS A 1 120 ? 66.691 -15.993 42.087 1.00 0.00 120 LYS A N 1
ATOM 1432 C CA . LYS A 1 120 ? 65.402 -16.670 42.034 1.00 0.00 120 LYS A CA 1
ATOM 1433 C C . LYS A 1 120 ? 65.474 -18.019 42.743 1.00 0.00 120 LYS A C 1
ATOM 1434 O O . LYS A 1 120 ? 64.748 -18.265 43.703 1.00 0.00 120 LYS A O 1
ATOM 1453 N N . GLU A 1 121 ? 66.353 -18.892 42.262 1.00 0.00 121 GLU A N 1
ATOM 1454 C CA . GLU A 1 121 ? 66.504 -20.218 42.855 1.00 0.00 121 GLU A CA 1
ATOM 1455 C C . GLU A 1 121 ? 66.835 -20.123 44.343 1.00 0.00 121 GLU A C 1
ATOM 1456 O O . GLU A 1 121 ? 66.537 -21.035 45.112 1.00 0.00 121 GLU A O 1
ATOM 1468 N N . GLU A 1 122 ? 67.453 -19.018 44.741 1.00 0.00 122 GLU A N 1
ATOM 1469 C CA . GLU A 1 122 ? 67.816 -18.832 46.141 1.00 0.00 122 GLU A CA 1
ATOM 1470 C C . GLU A 1 122 ? 66.568 -18.699 47.008 1.00 0.00 122 GLU A C 1
ATOM 1471 O O . GLU A 1 122 ? 66.491 -19.277 48.089 1.00 0.00 122 GLU A O 1
ATOM 1483 N N . ALA A 1 123 ? 65.590 -17.940 46.524 1.00 0.00 123 ALA A N 1
ATOM 1484 C CA . ALA A 1 123 ? 64.348 -17.752 47.267 1.00 0.00 123 ALA A CA 1
ATOM 1485 C C . ALA A 1 123 ? 63.621 -19.085 47.443 1.00 0.00 123 ALA A C 1
ATOM 1486 O O . ALA A 1 123 ? 63.206 -19.434 48.548 1.00 0.00 123 ALA A O 1
ATOM 1493 N N . LEU A 1 124 ? 63.483 -19.831 46.349 1.00 0.00 124 LEU A N 1
ATOM 1494 C CA . LEU A 1 124 ? 62.816 -21.130 46.400 1.00 0.00 124 LEU A CA 1
ATOM 1495 C C . LEU A 1 124 ? 63.630 -22.090 47.236 1.00 0.00 124 LEU A C 1
ATOM 1496 O O . LEU A 1 124 ? 63.163 -22.647 48.231 1.00 0.00 124 LEU A O 1
ATOM 1512 N N . SER A 1 125 ? 64.860 -22.279 46.791 1.00 0.00 125 SER A N 1
ATOM 1513 C CA . SER A 1 125 ? 65.785 -23.186 47.461 1.00 0.00 125 SER A CA 1
ATOM 1514 C C . SER A 1 125 ? 65.893 -22.859 48.948 1.00 0.00 125 SER A C 1
ATOM 1515 O O . SER A 1 125 ? 65.931 -23.760 49.785 1.00 0.00 125 SER A O 1
ATOM 1523 N N . ASN A 1 126 ? 65.946 -21.572 49.278 1.00 0.00 126 ASN A N 1
ATOM 1524 C CA . ASN A 1 126 ? 66.053 -21.164 50.675 1.00 0.00 126 ASN A CA 1
ATOM 1525 C C . ASN A 1 126 ? 64.915 -21.764 51.495 1.00 0.00 126 ASN A C 1
ATOM 1526 O O . ASN A 1 126 ? 65.150 -22.497 52.454 1.00 0.00 126 ASN A O 1
ATOM 1537 N N . ILE A 1 127 ? 63.683 -21.455 51.105 1.00 0.00 127 ILE A N 1
ATOM 1538 C CA . ILE A 1 127 ? 62.516 -21.977 51.810 1.00 0.00 127 ILE A CA 1
ATOM 1539 C C . ILE A 1 127 ? 62.575 -23.491 51.855 1.00 0.00 127 ILE A C 1
ATOM 1540 O O . ILE A 1 127 ? 62.424 -24.109 52.910 1.00 0.00 127 ILE A O 1
ATOM 1556 N N . ASP A 1 128 ? 62.783 -24.079 50.688 1.00 0.00 128 ASP A N 1
ATOM 1557 C CA . ASP A 1 128 ? 62.843 -25.530 50.576 1.00 0.00 128 ASP A CA 1
ATOM 1558 C C . ASP A 1 128 ? 63.736 -26.123 51.661 1.00 0.00 128 ASP A C 1
ATOM 1559 O O . ASP A 1 128 ? 63.438 -27.188 52.201 1.00 0.00 128 ASP A O 1
ATOM 1568 N N . GLN A 1 129 ? 64.828 -25.435 51.986 1.00 0.00 129 GLN A N 1
ATOM 1569 C CA . GLN A 1 129 ? 65.744 -25.914 53.015 1.00 0.00 129 GLN A CA 1
ATOM 1570 C C . GLN A 1 129 ? 65.125 -25.779 54.405 1.00 0.00 129 GLN A C 1
ATOM 1571 O O . GLN A 1 129 ? 65.458 -26.538 55.314 1.00 0.00 129 GLN A O 1
ATOM 1585 N N . ILE A 1 130 ? 64.214 -24.822 54.561 1.00 0.00 130 ILE A N 1
ATOM 1586 C CA . ILE A 1 130 ? 63.560 -24.626 55.849 1.00 0.00 130 ILE A CA 1
ATOM 1587 C C . ILE A 1 130 ? 62.701 -25.842 56.170 1.00 0.00 130 ILE A C 1
ATOM 1588 O O . ILE A 1 130 ? 62.436 -26.145 57.332 1.00 0.00 130 ILE A O 1
ATOM 1604 N N . SER A 1 131 ? 62.274 -26.541 55.122 1.00 0.00 131 SER A N 1
ATOM 1605 C CA . SER A 1 131 ? 61.450 -27.729 55.293 1.00 0.00 131 SER A CA 1
ATOM 1606 C C . SER A 1 131 ? 62.320 -28.953 55.567 1.00 0.00 131 SER A C 1
ATOM 1607 O O . SER A 1 131 ? 62.016 -29.758 56.446 1.00 0.00 131 SER A O 1
ATOM 1615 N N . ASP A 1 132 ? 63.400 -29.088 54.804 1.00 0.00 132 ASP A N 1
ATOM 1616 C CA . ASP A 1 132 ? 64.305 -30.218 54.969 1.00 0.00 132 ASP A CA 1
ATOM 1617 C C . ASP A 1 132 ? 65.014 -30.155 56.319 1.00 0.00 132 ASP A C 1
ATOM 1618 O O . ASP A 1 132 ? 65.252 -31.181 56.955 1.00 0.00 132 ASP A O 1
ATOM 1627 N N . LYS A 1 133 ? 65.351 -28.943 56.750 1.00 0.00 133 LYS A N 1
ATOM 1628 C CA . LYS A 1 133 ? 66.033 -28.759 58.026 1.00 0.00 133 LYS A CA 1
ATOM 1629 C C . LYS A 1 133 ? 65.101 -29.090 59.188 1.00 0.00 133 LYS A C 1
ATOM 1630 O O . LYS A 1 133 ? 65.478 -28.971 60.353 1.00 0.00 133 LYS A O 1
ATOM 1649 N N . ALA A 1 134 ? 63.883 -29.509 58.865 1.00 0.00 134 ALA A N 1
ATOM 1650 C CA . ALA A 1 134 ? 62.910 -29.856 59.894 1.00 0.00 134 ALA A CA 1
ATOM 1651 C C . ALA A 1 134 ? 63.491 -30.893 60.852 1.00 0.00 134 ALA A C 1
ATOM 1652 O O . ALA A 1 134 ? 63.247 -30.846 62.056 1.00 0.00 134 ALA A O 1
ATOM 1659 N N . GLU A 1 135 ? 64.266 -31.825 60.305 1.00 0.00 135 GLU A N 1
ATOM 1660 C CA . GLU A 1 135 ? 64.880 -32.868 61.122 1.00 0.00 135 GLU A CA 1
ATOM 1661 C C . GLU A 1 135 ? 66.258 -32.427 61.601 1.00 0.00 135 GLU A C 1
ATOM 1662 O O . GLU A 1 135 ? 66.405 -31.917 62.714 1.00 0.00 135 GLU A O 1
ATOM 1674 N N . GLU A 1 136 ? 67.265 -32.626 60.759 1.00 0.00 136 GLU A N 1
ATOM 1675 C CA . GLU A 1 136 ? 68.629 -32.244 61.108 1.00 0.00 136 GLU A CA 1
ATOM 1676 C C . GLU A 1 136 ? 69.550 -32.389 59.900 1.00 0.00 136 GLU A C 1
ATOM 1677 O O . GLU A 1 136 ? 70.030 -31.397 59.352 1.00 0.00 136 GLU A O 1
ATOM 1689 N N . ASN A 1 32 ? 65.299 -11.523 61.490 1.00 0.00 32 ASN A N 2
ATOM 1690 C CA . ASN A 1 32 ? 66.286 -11.994 60.478 1.00 0.00 32 ASN A CA 2
ATOM 1691 C C . ASN A 1 32 ? 67.696 -11.803 61.021 1.00 0.00 32 ASN A C 2
ATOM 1692 O O . ASN A 1 32 ? 68.640 -12.453 60.568 1.00 0.00 32 ASN A O 2
ATOM 1702 N N . ARG A 1 33 ? 67.834 -10.906 61.991 1.00 0.00 33 ARG A N 2
ATOM 1703 C CA . ARG A 1 33 ? 69.139 -10.637 62.588 1.00 0.00 33 ARG A CA 2
ATOM 1704 C C . ARG A 1 33 ? 69.791 -11.932 63.055 1.00 0.00 33 ARG A C 2
ATOM 1705 O O . ARG A 1 33 ? 71.001 -12.112 62.917 1.00 0.00 33 ARG A O 2
ATOM 1726 N N . THR A 1 34 ? 68.981 -12.830 63.611 1.00 0.00 34 THR A N 2
ATOM 1727 C CA . THR A 1 34 ? 69.488 -14.109 64.097 1.00 0.00 34 THR A CA 2
ATOM 1728 C C . THR A 1 34 ? 68.666 -15.264 63.534 1.00 0.00 34 THR A C 2
ATOM 1729 O O . THR A 1 34 ? 67.478 -15.393 63.824 1.00 0.00 34 THR A O 2
ATOM 1740 N N . ASP A 1 35 ? 69.311 -16.104 62.726 1.00 0.00 35 ASP A N 2
ATOM 1741 C CA . ASP A 1 35 ? 68.634 -17.248 62.127 1.00 0.00 35 ASP A CA 2
ATOM 1742 C C . ASP A 1 35 ? 69.042 -18.536 62.831 1.00 0.00 35 ASP A C 2
ATOM 1743 O O . ASP A 1 35 ? 68.745 -19.635 62.362 1.00 0.00 35 ASP A O 2
ATOM 1752 N N . LEU A 1 36 ? 69.713 -18.392 63.968 1.00 0.00 36 LEU A N 2
ATOM 1753 C CA . LEU A 1 36 ? 70.147 -19.551 64.736 1.00 0.00 36 LEU A CA 2
ATOM 1754 C C . LEU A 1 36 ? 68.964 -20.174 65.464 1.00 0.00 36 LEU A C 2
ATOM 1755 O O . LEU A 1 36 ? 68.862 -21.396 65.571 1.00 0.00 36 LEU A O 2
ATOM 1771 N N . GLU A 1 37 ? 68.070 -19.327 65.962 1.00 0.00 37 GLU A N 2
ATOM 1772 C CA . GLU A 1 37 ? 66.898 -19.809 66.678 1.00 0.00 37 GLU A CA 2
ATOM 1773 C C . GLU A 1 37 ? 66.089 -20.747 65.790 1.00 0.00 37 GLU A C 2
ATOM 1774 O O . GLU A 1 37 ? 65.740 -21.854 66.198 1.00 0.00 37 GLU A O 2
ATOM 1786 N N . MET A 1 38 ? 65.795 -20.298 64.573 1.00 0.00 38 MET A N 2
ATOM 1787 C CA . MET A 1 38 ? 65.029 -21.112 63.637 1.00 0.00 38 MET A CA 2
ATOM 1788 C C . MET A 1 38 ? 65.741 -22.435 63.380 1.00 0.00 38 MET A C 2
ATOM 1789 O O . MET A 1 38 ? 65.105 -23.486 63.293 1.00 0.00 38 MET A O 2
ATOM 1803 N N . PHE A 1 39 ? 67.064 -22.378 63.261 1.00 0.00 39 PHE A N 2
ATOM 1804 C CA . PHE A 1 39 ? 67.848 -23.582 63.014 1.00 0.00 39 PHE A CA 2
ATOM 1805 C C . PHE A 1 39 ? 67.661 -24.590 64.146 1.00 0.00 39 PHE A C 2
ATOM 1806 O O . PHE A 1 39 ? 67.509 -25.788 63.904 1.00 0.00 39 PHE A O 2
ATOM 1823 N N . LEU A 1 40 ? 67.680 -24.095 65.381 1.00 0.00 40 LEU A N 2
ATOM 1824 C CA . LEU A 1 40 ? 67.516 -24.960 66.547 1.00 0.00 40 LEU A CA 2
ATOM 1825 C C . LEU A 1 40 ? 66.070 -25.426 66.686 1.00 0.00 40 LEU A C 2
ATOM 1826 O O . LEU A 1 40 ? 65.810 -26.595 66.975 1.00 0.00 40 LEU A O 2
ATOM 1842 N N . LYS A 1 41 ? 65.130 -24.506 66.485 1.00 0.00 41 LYS A N 2
ATOM 1843 C CA . LYS A 1 41 ? 63.714 -24.837 66.599 1.00 0.00 41 LYS A CA 2
ATOM 1844 C C . LYS A 1 41 ? 63.266 -25.703 65.424 1.00 0.00 41 LYS A C 2
ATOM 1845 O O . LYS A 1 41 ? 62.290 -26.444 65.529 1.00 0.00 41 LYS A O 2
ATOM 1864 N N . LYS A 1 42 ? 63.991 -25.603 64.311 1.00 0.00 42 LYS A N 2
ATOM 1865 C CA . LYS A 1 42 ? 63.667 -26.380 63.118 1.00 0.00 42 LYS A CA 2
ATOM 1866 C C . LYS A 1 42 ? 62.153 -26.492 62.940 1.00 0.00 42 LYS A C 2
ATOM 1867 O O . LYS A 1 42 ? 61.621 -27.586 62.738 1.00 0.00 42 LYS A O 2
ATOM 1886 N N . THR A 1 43 ? 61.469 -25.353 63.022 1.00 0.00 43 THR A N 2
ATOM 1887 C CA . THR A 1 43 ? 60.014 -25.324 62.875 1.00 0.00 43 THR A CA 2
ATOM 1888 C C . THR A 1 43 ? 59.609 -24.492 61.649 1.00 0.00 43 THR A C 2
ATOM 1889 O O . THR A 1 43 ? 59.552 -23.267 61.730 1.00 0.00 43 THR A O 2
ATOM 1900 N N . PRO A 1 44 ? 59.323 -25.115 60.526 1.00 0.00 44 PRO A N 2
ATOM 1901 C CA . PRO A 1 44 ? 58.916 -24.378 59.294 1.00 0.00 44 PRO A CA 2
ATOM 1902 C C . PRO A 1 44 ? 57.784 -23.390 59.570 1.00 0.00 44 PRO A C 2
ATOM 1903 O O . PRO A 1 44 ? 57.617 -22.404 58.853 1.00 0.00 44 PRO A O 2
ATOM 1914 N N . LEU A 1 45 ? 57.017 -23.662 60.619 1.00 0.00 45 LEU A N 2
ATOM 1915 C CA . LEU A 1 45 ? 55.904 -22.795 60.994 1.00 0.00 45 LEU A CA 2
ATOM 1916 C C . LEU A 1 45 ? 56.424 -21.481 61.575 1.00 0.00 45 LEU A C 2
ATOM 1917 O O . LEU A 1 45 ? 55.712 -20.480 61.603 1.00 0.00 45 LEU A O 2
ATOM 1933 N N . MET A 1 46 ? 57.673 -21.495 62.034 1.00 0.00 46 MET A N 2
ATOM 1934 C CA . MET A 1 46 ? 58.284 -20.301 62.607 1.00 0.00 46 MET A CA 2
ATOM 1935 C C . MET A 1 46 ? 58.279 -19.171 61.582 1.00 0.00 46 MET A C 2
ATOM 1936 O O . MET A 1 46 ? 58.132 -18.001 61.932 1.00 0.00 46 MET A O 2
ATOM 1950 N N . VAL A 1 47 ? 58.415 -19.539 60.312 1.00 0.00 47 VAL A N 2
ATOM 1951 C CA . VAL A 1 47 ? 58.403 -18.552 59.238 1.00 0.00 47 VAL A CA 2
ATOM 1952 C C . VAL A 1 47 ? 57.039 -17.872 59.201 1.00 0.00 47 VAL A C 2
ATOM 1953 O O . VAL A 1 47 ? 56.939 -16.647 59.261 1.00 0.00 47 VAL A O 2
ATOM 1966 N N . LEU A 1 48 ? 55.998 -18.688 59.092 1.00 0.00 48 LEU A N 2
ATOM 1967 C CA . LEU A 1 48 ? 54.634 -18.178 59.034 1.00 0.00 48 LEU A CA 2
ATOM 1968 C C . LEU A 1 48 ? 54.310 -17.341 60.272 1.00 0.00 48 LEU A C 2
ATOM 1969 O O . LEU A 1 48 ? 53.837 -16.207 60.158 1.00 0.00 48 LEU A O 2
ATOM 1985 N N . GLU A 1 49 ? 54.547 -17.909 61.452 1.00 0.00 49 GLU A N 2
ATOM 1986 C CA . GLU A 1 49 ? 54.258 -17.211 62.704 1.00 0.00 49 GLU A CA 2
ATOM 1987 C C . GLU A 1 49 ? 54.943 -15.847 62.753 1.00 0.00 49 GLU A C 2
ATOM 1988 O O . GLU A 1 49 ? 54.306 -14.833 63.040 1.00 0.00 49 GLU A O 2
ATOM 2000 N N . GLU A 1 50 ? 56.242 -15.826 62.482 1.00 0.00 50 GLU A N 2
ATOM 2001 C CA . GLU A 1 50 ? 57.000 -14.579 62.514 1.00 0.00 50 GLU A CA 2
ATOM 2002 C C . GLU A 1 50 ? 56.533 -13.624 61.418 1.00 0.00 50 GLU A C 2
ATOM 2003 O O . GLU A 1 50 ? 56.572 -12.406 61.588 1.00 0.00 50 GLU A O 2
ATOM 2015 N N . ALA A 1 51 ? 56.104 -14.179 60.288 1.00 0.00 51 ALA A N 2
ATOM 2016 C CA . ALA A 1 51 ? 55.648 -13.352 59.175 1.00 0.00 51 ALA A CA 2
ATOM 2017 C C . ALA A 1 51 ? 54.319 -12.682 59.494 1.00 0.00 51 ALA A C 2
ATOM 2018 O O . ALA A 1 51 ? 54.157 -11.482 59.276 1.00 0.00 51 ALA A O 2
ATOM 2025 N N . ALA A 1 52 ? 53.375 -13.456 60.012 1.00 0.00 52 ALA A N 2
ATOM 2026 C CA . ALA A 1 52 ? 52.064 -12.914 60.354 1.00 0.00 52 ALA A CA 2
ATOM 2027 C C . ALA A 1 52 ? 52.197 -11.772 61.355 1.00 0.00 52 ALA A C 2
ATOM 2028 O O . ALA A 1 52 ? 51.417 -10.818 61.333 1.00 0.00 52 ALA A O 2
ATOM 2035 N N . LYS A 1 53 ? 53.183 -11.882 62.238 1.00 0.00 53 LYS A N 2
ATOM 2036 C CA . LYS A 1 53 ? 53.401 -10.863 63.258 1.00 0.00 53 LYS A CA 2
ATOM 2037 C C . LYS A 1 53 ? 54.050 -9.602 62.683 1.00 0.00 53 LYS A C 2
ATOM 2038 O O . LYS A 1 53 ? 53.625 -8.489 62.981 1.00 0.00 53 LYS A O 2
ATOM 2057 N N . ALA A 1 54 ? 55.099 -9.765 61.890 1.00 0.00 54 ALA A N 2
ATOM 2058 C CA . ALA A 1 54 ? 55.797 -8.614 61.332 1.00 0.00 54 ALA A CA 2
ATOM 2059 C C . ALA A 1 54 ? 55.028 -7.946 60.193 1.00 0.00 54 ALA A C 2
ATOM 2060 O O . ALA A 1 54 ? 55.293 -6.787 59.869 1.00 0.00 54 ALA A O 2
ATOM 2067 N N . VAL A 1 55 ? 54.102 -8.664 59.561 1.00 0.00 55 VAL A N 2
ATOM 2068 C CA . VAL A 1 55 ? 53.363 -8.080 58.443 1.00 0.00 55 VAL A CA 2
ATOM 2069 C C . VAL A 1 55 ? 52.141 -7.278 58.902 1.00 0.00 55 VAL A C 2
ATOM 2070 O O . VAL A 1 55 ? 51.990 -6.118 58.522 1.00 0.00 55 VAL A O 2
ATOM 2083 N N . TYR A 1 56 ? 51.263 -7.896 59.696 1.00 0.00 56 TYR A N 2
ATOM 2084 C CA . TYR A 1 56 ? 50.055 -7.207 60.160 1.00 0.00 56 TYR A CA 2
ATOM 2085 C C . TYR A 1 56 ? 49.926 -7.241 61.680 1.00 0.00 56 TYR A C 2
ATOM 2086 O O . TYR A 1 56 ? 48.988 -6.666 62.233 1.00 0.00 56 TYR A O 2
ATOM 2104 N N . GLN A 1 57 ? 50.844 -7.924 62.354 1.00 0.00 57 GLN A N 2
ATOM 2105 C CA . GLN A 1 57 ? 50.772 -8.023 63.811 1.00 0.00 57 GLN A CA 2
ATOM 2106 C C . GLN A 1 57 ? 49.609 -8.922 64.211 1.00 0.00 57 GLN A C 2
ATOM 2107 O O . GLN A 1 57 ? 49.123 -8.863 65.338 1.00 0.00 57 GLN A O 2
ATOM 2121 N N . LYS A 1 58 ? 49.178 -9.758 63.270 1.00 0.00 58 LYS A N 2
ATOM 2122 C CA . LYS A 1 58 ? 48.076 -10.679 63.515 1.00 0.00 58 LYS A CA 2
ATOM 2123 C C . LYS A 1 58 ? 48.590 -12.112 63.586 1.00 0.00 58 LYS A C 2
ATOM 2124 O O . LYS A 1 58 ? 49.799 -12.343 63.560 1.00 0.00 58 LYS A O 2
ATOM 2143 N N . THR A 1 59 ? 47.667 -13.069 63.678 1.00 0.00 59 THR A N 2
ATOM 2144 C CA . THR A 1 59 ? 48.041 -14.479 63.760 1.00 0.00 59 THR A CA 2
ATOM 2145 C C . THR A 1 59 ? 47.416 -15.269 62.604 1.00 0.00 59 THR A C 2
ATOM 2146 O O . THR A 1 59 ? 46.402 -14.855 62.040 1.00 0.00 59 THR A O 2
ATOM 2157 N N . PRO A 1 60 ? 47.994 -16.391 62.240 1.00 0.00 60 PRO A N 2
ATOM 2158 C CA . PRO A 1 60 ? 47.472 -17.242 61.128 1.00 0.00 60 PRO A CA 2
ATOM 2159 C C . PRO A 1 60 ? 46.207 -17.993 61.520 1.00 0.00 60 PRO A C 2
ATOM 2160 O O . PRO A 1 60 ? 45.840 -18.025 62.695 1.00 0.00 60 PRO A O 2
ATOM 2171 N N . THR A 1 61 ? 45.539 -18.591 60.530 1.00 0.00 61 THR A N 2
ATOM 2172 C CA . THR A 1 61 ? 44.304 -19.336 60.800 1.00 0.00 61 THR A CA 2
ATOM 2173 C C . THR A 1 61 ? 44.436 -20.797 60.384 1.00 0.00 61 THR A C 2
ATOM 2174 O O . THR A 1 61 ? 44.637 -21.099 59.207 1.00 0.00 61 THR A O 2
ATOM 2185 N N . TRP A 1 62 ? 44.304 -21.699 61.354 1.00 0.00 62 TRP A N 2
ATOM 2186 C CA . TRP A 1 62 ? 44.391 -23.131 61.076 1.00 0.00 62 TRP A CA 2
ATOM 2187 C C . TRP A 1 62 ? 43.023 -23.787 61.245 1.00 0.00 62 TRP A C 2
ATOM 2188 O O . TRP A 1 62 ? 42.292 -23.483 62.187 1.00 0.00 62 TRP A O 2
ATOM 2209 N N . GLY A 1 63 ? 42.681 -24.685 60.322 1.00 0.00 63 GLY A N 2
ATOM 2210 C CA . GLY A 1 63 ? 41.395 -25.376 60.378 1.00 0.00 63 GLY A CA 2
ATOM 2211 C C . GLY A 1 63 ? 41.562 -26.870 60.103 1.00 0.00 63 GLY A C 2
ATOM 2212 O O . GLY A 1 63 ? 42.194 -27.261 59.121 1.00 0.00 63 GLY A O 2
ATOM 2216 N N . THR A 1 64 ? 41.004 -27.700 60.980 1.00 0.00 64 THR A N 2
ATOM 2217 C CA . THR A 1 64 ? 41.112 -29.148 60.824 1.00 0.00 64 THR A CA 2
ATOM 2218 C C . THR A 1 64 ? 39.843 -29.743 60.213 1.00 0.00 64 THR A C 2
ATOM 2219 O O . THR A 1 64 ? 38.761 -29.654 60.793 1.00 0.00 64 THR A O 2
ATOM 2230 N N . VAL A 1 65 ? 39.992 -30.350 59.040 1.00 0.00 65 VAL A N 2
ATOM 2231 C CA . VAL A 1 65 ? 38.860 -30.961 58.348 1.00 0.00 65 VAL A CA 2
ATOM 2232 C C . VAL A 1 65 ? 38.909 -32.481 58.465 1.00 0.00 65 VAL A C 2
ATOM 2233 O O . VAL A 1 65 ? 39.983 -33.074 58.490 1.00 0.00 65 VAL A O 2
ATOM 2246 N N . GLU A 1 66 ? 37.730 -33.095 58.490 1.00 0.00 66 GLU A N 2
ATOM 2247 C CA . GLU A 1 66 ? 37.619 -34.549 58.544 1.00 0.00 66 GLU A CA 2
ATOM 2248 C C . GLU A 1 66 ? 36.997 -35.027 57.230 1.00 0.00 66 GLU A C 2
ATOM 2249 O O . GLU A 1 66 ? 35.821 -34.770 56.974 1.00 0.00 66 GLU A O 2
ATOM 2261 N N . LEU A 1 67 ? 37.789 -35.697 56.385 1.00 0.00 67 LEU A N 2
ATOM 2262 C CA . LEU A 1 67 ? 37.294 -36.165 55.096 1.00 0.00 67 LEU A CA 2
ATOM 2263 C C . LEU A 1 67 ? 37.690 -37.627 54.893 1.00 0.00 67 LEU A C 2
ATOM 2264 O O . LEU A 1 67 ? 38.663 -38.090 55.479 1.00 0.00 67 LEU A O 2
ATOM 2280 N N . PRO A 1 68 ? 36.967 -38.365 54.085 1.00 0.00 68 PRO A N 2
ATOM 2281 C CA . PRO A 1 68 ? 37.287 -39.797 53.831 1.00 0.00 68 PRO A CA 2
ATOM 2282 C C . PRO A 1 68 ? 38.723 -39.972 53.339 1.00 0.00 68 PRO A C 2
ATOM 2283 O O . PRO A 1 68 ? 39.212 -41.091 53.198 1.00 0.00 68 PRO A O 2
ATOM 2294 N N . GLU A 1 69 ? 39.388 -38.849 53.076 1.00 0.00 69 GLU A N 2
ATOM 2295 C CA . GLU A 1 69 ? 40.766 -38.881 52.597 1.00 0.00 69 GLU A CA 2
ATOM 2296 C C . GLU A 1 69 ? 41.751 -38.738 53.758 1.00 0.00 69 GLU A C 2
ATOM 2297 O O . GLU A 1 69 ? 42.931 -39.056 53.619 1.00 0.00 69 GLU A O 2
ATOM 2309 N N . GLY A 1 70 ? 41.263 -38.262 54.903 1.00 0.00 70 GLY A N 2
ATOM 2310 C CA . GLY A 1 70 ? 42.122 -38.088 56.065 1.00 0.00 70 GLY A CA 2
ATOM 2311 C C . GLY A 1 70 ? 41.821 -36.761 56.735 1.00 0.00 70 GLY A C 2
ATOM 2312 O O . GLY A 1 70 ? 40.702 -36.534 57.192 1.00 0.00 70 GLY A O 2
ATOM 2316 N N . PHE A 1 71 ? 42.812 -35.878 56.775 1.00 0.00 71 PHE A N 2
ATOM 2317 C CA . PHE A 1 71 ? 42.626 -34.568 57.372 1.00 0.00 71 PHE A CA 2
ATOM 2318 C C . PHE A 1 71 ? 43.169 -33.504 56.430 1.00 0.00 71 PHE A C 2
ATOM 2319 O O . PHE A 1 71 ? 44.248 -33.678 55.866 1.00 0.00 71 PHE A O 2
ATOM 2336 N N . GLU A 1 72 ? 42.441 -32.395 56.274 1.00 0.00 72 GLU A N 2
ATOM 2337 C CA . GLU A 1 72 ? 42.909 -31.317 55.403 1.00 0.00 72 GLU A CA 2
ATOM 2338 C C . GLU A 1 72 ? 43.109 -30.051 56.221 1.00 0.00 72 GLU A C 2
ATOM 2339 O O . GLU A 1 72 ? 42.183 -29.565 56.864 1.00 0.00 72 GLU A O 2
ATOM 2351 N N . MET A 1 73 ? 44.325 -29.528 56.202 1.00 0.00 73 MET A N 2
ATOM 2352 C CA . MET A 1 73 ? 44.628 -28.321 56.958 1.00 0.00 73 MET A CA 2
ATOM 2353 C C . MET A 1 73 ? 44.453 -27.088 56.085 1.00 0.00 73 MET A C 2
ATOM 2354 O O . MET A 1 73 ? 44.936 -27.042 54.955 1.00 0.00 73 MET A O 2
ATOM 2368 N N . THR A 1 74 ? 43.766 -26.085 56.626 1.00 0.00 74 THR A N 2
ATOM 2369 C CA . THR A 1 74 ? 43.536 -24.843 55.898 1.00 0.00 74 THR A CA 2
ATOM 2370 C C . THR A 1 74 ? 44.305 -23.707 56.556 1.00 0.00 74 THR A C 2
ATOM 2371 O O . THR A 1 74 ? 44.141 -23.441 57.748 1.00 0.00 74 THR A O 2
ATOM 2382 N N . LEU A 1 75 ? 45.150 -23.050 55.772 1.00 0.00 75 LEU A N 2
ATOM 2383 C CA . LEU A 1 75 ? 45.957 -21.948 56.274 1.00 0.00 75 LEU A CA 2
ATOM 2384 C C . LEU A 1 75 ? 45.545 -20.646 55.592 1.00 0.00 75 LEU A C 2
ATOM 2385 O O . LEU A 1 75 ? 45.539 -20.565 54.367 1.00 0.00 75 LEU A O 2
ATOM 2401 N N . ILE A 1 76 ? 45.217 -19.625 56.392 1.00 0.00 76 ILE A N 2
ATOM 2402 C CA . ILE A 1 76 ? 44.818 -18.324 55.851 1.00 0.00 76 ILE A CA 2
ATOM 2403 C C . ILE A 1 76 ? 45.808 -17.253 56.303 1.00 0.00 76 ILE A C 2
ATOM 2404 O O . ILE A 1 76 ? 46.140 -17.170 57.491 1.00 0.00 76 ILE A O 2
ATOM 2420 N N . LEU A 1 77 ? 46.268 -16.443 55.351 1.00 0.00 77 LEU A N 2
ATOM 2421 C CA . LEU A 1 77 ? 47.227 -15.379 55.656 1.00 0.00 77 LEU A CA 2
ATOM 2422 C C . LEU A 1 77 ? 47.506 -14.526 54.420 1.00 0.00 77 LEU A C 2
ATOM 2423 O O . LEU A 1 77 ? 47.700 -15.048 53.322 1.00 0.00 77 LEU A O 2
ATOM 2439 N N . ASN A 1 78 ? 47.535 -13.211 54.615 1.00 0.00 78 ASN A N 2
ATOM 2440 C CA . ASN A 1 78 ? 47.805 -12.282 53.520 1.00 0.00 78 ASN A CA 2
ATOM 2441 C C . ASN A 1 78 ? 46.851 -12.510 52.350 1.00 0.00 78 ASN A C 2
ATOM 2442 O O . ASN A 1 78 ? 47.233 -12.357 51.195 1.00 0.00 78 ASN A O 2
ATOM 2453 N N . GLU A 1 79 ? 45.608 -12.868 52.665 1.00 0.00 79 GLU A N 2
ATOM 2454 C CA . GLU A 1 79 ? 44.590 -13.113 51.643 1.00 0.00 79 GLU A CA 2
ATOM 2455 C C . GLU A 1 79 ? 44.907 -14.372 50.834 1.00 0.00 79 GLU A C 2
ATOM 2456 O O . GLU A 1 79 ? 44.209 -14.689 49.871 1.00 0.00 79 GLU A O 2
ATOM 2468 N N . ILE A 1 80 ? 45.944 -15.101 51.244 1.00 0.00 80 ILE A N 2
ATOM 2469 C CA . ILE A 1 80 ? 46.308 -16.336 50.555 1.00 0.00 80 ILE A CA 2
ATOM 2470 C C . ILE A 1 80 ? 45.753 -17.527 51.327 1.00 0.00 80 ILE A C 2
ATOM 2471 O O . ILE A 1 80 ? 45.821 -17.557 52.556 1.00 0.00 80 ILE A O 2
ATOM 2487 N N . THR A 1 81 ? 45.203 -18.506 50.613 1.00 0.00 81 THR A N 2
ATOM 2488 C CA . THR A 1 81 ? 44.645 -19.688 51.259 1.00 0.00 81 THR A CA 2
ATOM 2489 C C . THR A 1 81 ? 45.143 -20.955 50.575 1.00 0.00 81 THR A C 2
ATOM 2490 O O . THR A 1 81 ? 45.063 -21.078 49.352 1.00 0.00 81 THR A O 2
ATOM 2501 N N . VAL A 1 82 ? 45.651 -21.897 51.367 1.00 0.00 82 VAL A N 2
ATOM 2502 C CA . VAL A 1 82 ? 46.154 -23.152 50.816 1.00 0.00 82 VAL A CA 2
ATOM 2503 C C . VAL A 1 82 ? 45.620 -24.341 51.603 1.00 0.00 82 VAL A C 2
ATOM 2504 O O . VAL A 1 82 ? 45.149 -24.192 52.730 1.00 0.00 82 VAL A O 2
ATOM 2517 N N . LYS A 1 83 ? 45.687 -25.516 50.987 1.00 0.00 83 LYS A N 2
ATOM 2518 C CA . LYS A 1 83 ? 45.196 -26.735 51.624 1.00 0.00 83 LYS A CA 2
ATOM 2519 C C . LYS A 1 83 ? 46.241 -27.843 51.558 1.00 0.00 83 LYS A C 2
ATOM 2520 O O . LYS A 1 83 ? 46.912 -28.018 50.541 1.00 0.00 83 LYS A O 2
ATOM 2539 N N . GLY A 1 84 ? 46.368 -28.594 52.650 1.00 0.00 84 GLY A N 2
ATOM 2540 C CA . GLY A 1 84 ? 47.333 -29.687 52.712 1.00 0.00 84 GLY A CA 2
ATOM 2541 C C . GLY A 1 84 ? 46.689 -30.947 53.279 1.00 0.00 84 GLY A C 2
ATOM 2542 O O . GLY A 1 84 ? 46.402 -31.027 54.474 1.00 0.00 84 GLY A O 2
ATOM 2546 N N . GLN A 1 85 ? 46.467 -31.933 52.415 1.00 0.00 85 GLN A N 2
ATOM 2547 C CA . GLN A 1 85 ? 45.860 -33.190 52.843 1.00 0.00 85 GLN A CA 2
ATOM 2548 C C . GLN A 1 85 ? 46.937 -34.197 53.229 1.00 0.00 85 GLN A C 2
ATOM 2549 O O . GLN A 1 85 ? 47.945 -34.340 52.535 1.00 0.00 85 GLN A O 2
ATOM 2563 N N . ALA A 1 86 ? 46.721 -34.890 54.340 1.00 0.00 86 ALA A N 2
ATOM 2564 C CA . ALA A 1 86 ? 47.684 -35.877 54.811 1.00 0.00 86 ALA A CA 2
ATOM 2565 C C . ALA A 1 86 ? 47.040 -36.817 55.821 1.00 0.00 86 ALA A C 2
ATOM 2566 O O . ALA A 1 86 ? 45.907 -36.600 56.252 1.00 0.00 86 ALA A O 2
ATOM 2573 N N . THR A 1 87 ? 47.769 -37.859 56.198 1.00 0.00 87 THR A N 2
ATOM 2574 C CA . THR A 1 87 ? 47.261 -38.823 57.163 1.00 0.00 87 THR A CA 2
ATOM 2575 C C . THR A 1 87 ? 47.683 -38.433 58.575 1.00 0.00 87 THR A C 2
ATOM 2576 O O . THR A 1 87 ? 47.237 -39.038 59.553 1.00 0.00 87 THR A O 2
ATOM 2587 N N . SER A 1 88 ? 48.538 -37.418 58.677 1.00 0.00 88 SER A N 2
ATOM 2588 C CA . SER A 1 88 ? 49.009 -36.947 59.975 1.00 0.00 88 SER A CA 2
ATOM 2589 C C . SER A 1 88 ? 48.832 -35.436 60.083 1.00 0.00 88 SER A C 2
ATOM 2590 O O . SER A 1 88 ? 48.833 -34.727 59.078 1.00 0.00 88 SER A O 2
ATOM 2598 N N . LYS A 1 89 ? 48.676 -34.950 61.312 1.00 0.00 89 LYS A N 2
ATOM 2599 C CA . LYS A 1 89 ? 48.495 -33.522 61.544 1.00 0.00 89 LYS A CA 2
ATOM 2600 C C . LYS A 1 89 ? 49.793 -32.753 61.306 1.00 0.00 89 LYS A C 2
ATOM 2601 O O . LYS A 1 89 ? 49.787 -31.678 60.704 1.00 0.00 89 LYS A O 2
ATOM 2620 N N . LYS A 1 90 ? 50.904 -33.303 61.788 1.00 0.00 90 LYS A N 2
ATOM 2621 C CA . LYS A 1 90 ? 52.203 -32.656 61.631 1.00 0.00 90 LYS A CA 2
ATOM 2622 C C . LYS A 1 90 ? 52.555 -32.468 60.156 1.00 0.00 90 LYS A C 2
ATOM 2623 O O . LYS A 1 90 ? 52.973 -31.386 59.743 1.00 0.00 90 LYS A O 2
ATOM 2642 N N . ALA A 1 91 ? 52.391 -33.526 59.368 1.00 0.00 91 ALA A N 2
ATOM 2643 C CA . ALA A 1 91 ? 52.707 -33.455 57.946 1.00 0.00 91 ALA A CA 2
ATOM 2644 C C . ALA A 1 91 ? 51.679 -32.605 57.207 1.00 0.00 91 ALA A C 2
ATOM 2645 O O . ALA A 1 91 ? 51.967 -32.035 56.155 1.00 0.00 91 ALA A O 2
ATOM 2652 N N . ALA A 1 92 ? 50.478 -32.532 57.766 1.00 0.00 92 ALA A N 2
ATOM 2653 C CA . ALA A 1 92 ? 49.407 -31.756 57.154 1.00 0.00 92 ALA A CA 2
ATOM 2654 C C . ALA A 1 92 ? 49.689 -30.261 57.252 1.00 0.00 92 ALA A C 2
ATOM 2655 O O . ALA A 1 92 ? 49.352 -29.499 56.345 1.00 0.00 92 ALA A O 2
ATOM 2662 N N . ARG A 1 93 ? 50.309 -29.836 58.350 1.00 0.00 93 ARG A N 2
ATOM 2663 C CA . ARG A 1 93 ? 50.629 -28.428 58.545 1.00 0.00 93 ARG A CA 2
ATOM 2664 C C . ARG A 1 93 ? 51.802 -28.006 57.666 1.00 0.00 93 ARG A C 2
ATOM 2665 O O . ARG A 1 93 ? 51.760 -26.961 57.017 1.00 0.00 93 ARG A O 2
ATOM 2686 N N . GLN A 1 94 ? 52.852 -28.820 57.665 1.00 0.00 94 GLN A N 2
ATOM 2687 C CA . GLN A 1 94 ? 54.041 -28.521 56.873 1.00 0.00 94 GLN A CA 2
ATOM 2688 C C . GLN A 1 94 ? 53.673 -28.260 55.415 1.00 0.00 94 GLN A C 2
ATOM 2689 O O . GLN A 1 94 ? 54.130 -27.287 54.815 1.00 0.00 94 GLN A O 2
ATOM 2703 N N . LYS A 1 95 ? 52.853 -29.136 54.848 1.00 0.00 95 LYS A N 2
ATOM 2704 C CA . LYS A 1 95 ? 52.438 -28.987 53.458 1.00 0.00 95 LYS A CA 2
ATOM 2705 C C . LYS A 1 95 ? 51.601 -27.725 53.277 1.00 0.00 95 LYS A C 2
ATOM 2706 O O . LYS A 1 95 ? 51.634 -27.092 52.221 1.00 0.00 95 LYS A O 2
ATOM 2725 N N . ALA A 1 96 ? 50.847 -27.366 54.311 1.00 0.00 96 ALA A N 2
ATOM 2726 C CA . ALA A 1 96 ? 49.998 -26.180 54.253 1.00 0.00 96 ALA A CA 2
ATOM 2727 C C . ALA A 1 96 ? 50.839 -24.905 54.282 1.00 0.00 96 ALA A C 2
ATOM 2728 O O . ALA A 1 96 ? 50.682 -24.028 53.436 1.00 0.00 96 ALA A O 2
ATOM 2735 N N . ALA A 1 97 ? 51.726 -24.809 55.268 1.00 0.00 97 ALA A N 2
ATOM 2736 C CA . ALA A 1 97 ? 52.583 -23.633 55.403 1.00 0.00 97 ALA A CA 2
ATOM 2737 C C . ALA A 1 97 ? 53.457 -23.447 54.166 1.00 0.00 97 ALA A C 2
ATOM 2738 O O . ALA A 1 97 ? 53.811 -22.323 53.805 1.00 0.00 97 ALA A O 2
ATOM 2745 N N . VAL A 1 98 ? 53.814 -24.555 53.529 1.00 0.00 98 VAL A N 2
ATOM 2746 C CA . VAL A 1 98 ? 54.665 -24.509 52.345 1.00 0.00 98 VAL A CA 2
ATOM 2747 C C . VAL A 1 98 ? 53.930 -23.942 51.138 1.00 0.00 98 VAL A C 2
ATOM 2748 O O . VAL A 1 98 ? 54.428 -23.031 50.475 1.00 0.00 98 VAL A O 2
ATOM 2761 N N . GLU A 1 99 ? 52.755 -24.487 50.842 1.00 0.00 99 GLU A N 2
ATOM 2762 C CA . GLU A 1 99 ? 51.992 -24.024 49.692 1.00 0.00 99 GLU A CA 2
ATOM 2763 C C . GLU A 1 99 ? 51.754 -22.525 49.784 1.00 0.00 99 GLU A C 2
ATOM 2764 O O . GLU A 1 99 ? 51.735 -21.822 48.773 1.00 0.00 99 GLU A O 2
ATOM 2776 N N . TYR A 1 100 ? 51.584 -22.040 51.005 1.00 0.00 100 TYR A N 2
ATOM 2777 C CA . TYR A 1 100 ? 51.357 -20.624 51.219 1.00 0.00 100 TYR A CA 2
ATOM 2778 C C . TYR A 1 100 ? 52.555 -19.814 50.744 1.00 0.00 100 TYR A C 2
ATOM 2779 O O . TYR A 1 100 ? 52.412 -18.913 49.919 1.00 0.00 100 TYR A O 2
ATOM 2797 N N . LEU A 1 101 ? 53.734 -20.144 51.273 1.00 0.00 101 LEU A N 2
ATOM 2798 C CA . LEU A 1 101 ? 54.960 -19.436 50.907 1.00 0.00 101 LEU A CA 2
ATOM 2799 C C . LEU A 1 101 ? 55.128 -19.347 49.390 1.00 0.00 101 LEU A C 2
ATOM 2800 O O . LEU A 1 101 ? 55.628 -18.347 48.869 1.00 0.00 101 LEU A O 2
ATOM 2816 N N . ARG A 1 102 ? 54.721 -20.398 48.687 1.00 0.00 102 ARG A N 2
ATOM 2817 C CA . ARG A 1 102 ? 54.850 -20.427 47.232 1.00 0.00 102 ARG A CA 2
ATOM 2818 C C . ARG A 1 102 ? 54.021 -19.327 46.575 1.00 0.00 102 ARG A C 2
ATOM 2819 O O . ARG A 1 102 ? 54.494 -18.648 45.662 1.00 0.00 102 ARG A O 2
ATOM 2840 N N . LYS A 1 103 ? 52.782 -19.166 47.023 1.00 0.00 103 LYS A N 2
ATOM 2841 C CA . LYS A 1 103 ? 51.903 -18.152 46.444 1.00 0.00 103 LYS A CA 2
ATOM 2842 C C . LYS A 1 103 ? 52.494 -16.758 46.613 1.00 0.00 103 LYS A C 2
ATOM 2843 O O . LYS A 1 103 ? 52.232 -15.860 45.816 1.00 0.00 103 LYS A O 2
ATOM 2862 N N . VAL A 1 104 ? 53.289 -16.590 47.660 1.00 0.00 104 VAL A N 2
ATOM 2863 C CA . VAL A 1 104 ? 53.906 -15.295 47.927 1.00 0.00 104 VAL A CA 2
ATOM 2864 C C . VAL A 1 104 ? 54.895 -14.947 46.827 1.00 0.00 104 VAL A C 2
ATOM 2865 O O . VAL A 1 104 ? 54.822 -13.878 46.223 1.00 0.00 104 VAL A O 2
ATOM 2878 N N . VAL A 1 105 ? 55.821 -15.862 46.578 1.00 0.00 105 VAL A N 2
ATOM 2879 C CA . VAL A 1 105 ? 56.835 -15.653 45.553 1.00 0.00 105 VAL A CA 2
ATOM 2880 C C . VAL A 1 105 ? 56.183 -15.346 44.207 1.00 0.00 105 VAL A C 2
ATOM 2881 O O . VAL A 1 105 ? 56.680 -14.521 43.440 1.00 0.00 105 VAL A O 2
ATOM 2894 N N . GLU A 1 106 ? 55.065 -16.009 43.928 1.00 0.00 106 GLU A N 2
ATOM 2895 C CA . GLU A 1 106 ? 54.350 -15.790 42.677 1.00 0.00 106 GLU A CA 2
ATOM 2896 C C . GLU A 1 106 ? 53.815 -14.360 42.608 1.00 0.00 106 GLU A C 2
ATOM 2897 O O . GLU A 1 106 ? 53.665 -13.795 41.524 1.00 0.00 106 GLU A O 2
ATOM 2909 N N . LYS A 1 107 ? 53.533 -13.785 43.773 1.00 0.00 107 LYS A N 2
ATOM 2910 C CA . LYS A 1 107 ? 53.018 -12.421 43.839 1.00 0.00 107 LYS A CA 2
ATOM 2911 C C . LYS A 1 107 ? 54.149 -11.432 44.106 1.00 0.00 107 LYS A C 2
ATOM 2912 O O . LYS A 1 107 ? 53.913 -10.310 44.552 1.00 0.00 107 LYS A O 2
ATOM 2931 N N . GLY A 1 108 ? 55.378 -11.853 43.827 1.00 0.00 108 GLY A N 2
ATOM 2932 C CA . GLY A 1 108 ? 56.538 -10.993 44.036 1.00 0.00 108 GLY A CA 2
ATOM 2933 C C . GLY A 1 108 ? 56.474 -10.298 45.393 1.00 0.00 108 GLY A C 2
ATOM 2934 O O . GLY A 1 108 ? 56.732 -9.099 45.495 1.00 0.00 108 GLY A O 2
ATOM 2938 N N . LYS A 1 109 ? 56.128 -11.056 46.429 1.00 0.00 109 LYS A N 2
ATOM 2939 C CA . LYS A 1 109 ? 56.036 -10.502 47.778 1.00 0.00 109 LYS A CA 2
ATOM 2940 C C . LYS A 1 109 ? 56.746 -11.410 48.780 1.00 0.00 109 LYS A C 2
ATOM 2941 O O . LYS A 1 109 ? 56.438 -11.393 49.972 1.00 0.00 109 LYS A O 2
ATOM 2960 N N . HIS A 1 110 ? 57.694 -12.200 48.287 1.00 0.00 110 HIS A N 2
ATOM 2961 C CA . HIS A 1 110 ? 58.442 -13.115 49.145 1.00 0.00 110 HIS A CA 2
ATOM 2962 C C . HIS A 1 110 ? 59.000 -12.383 50.363 1.00 0.00 110 HIS A C 2
ATOM 2963 O O . HIS A 1 110 ? 59.416 -13.008 51.338 1.00 0.00 110 HIS A O 2
ATOM 2977 N N . GLU A 1 111 ? 59.016 -11.056 50.294 1.00 0.00 111 GLU A N 2
ATOM 2978 C CA . GLU A 1 111 ? 59.536 -10.250 51.391 1.00 0.00 111 GLU A CA 2
ATOM 2979 C C . GLU A 1 111 ? 58.504 -10.106 52.513 1.00 0.00 111 GLU A C 2
ATOM 2980 O O . GLU A 1 111 ? 58.565 -9.163 53.298 1.00 0.00 111 GLU A O 2
ATOM 2992 N N . ILE A 1 112 ? 57.556 -11.037 52.576 1.00 0.00 112 ILE A N 2
ATOM 2993 C CA . ILE A 1 112 ? 56.520 -10.973 53.610 1.00 0.00 112 ILE A CA 2
ATOM 2994 C C . ILE A 1 112 ? 57.154 -10.799 54.991 1.00 0.00 112 ILE A C 2
ATOM 2995 O O . ILE A 1 112 ? 56.733 -9.938 55.763 1.00 0.00 112 ILE A O 2
ATOM 3011 N N . PHE A 1 113 ? 58.193 -11.583 55.276 1.00 0.00 113 PHE A N 2
ATOM 3012 C CA . PHE A 1 113 ? 58.911 -11.465 56.548 1.00 0.00 113 PHE A CA 2
ATOM 3013 C C . PHE A 1 113 ? 60.358 -11.079 56.278 1.00 0.00 113 PHE A C 2
ATOM 3014 O O . PHE A 1 113 ? 61.035 -10.562 57.164 1.00 0.00 113 PHE A O 2
ATOM 3031 N N . PHE A 1 114 ? 60.791 -11.339 55.034 1.00 0.00 114 PHE A N 2
ATOM 3032 C CA . PHE A 1 114 ? 62.146 -11.048 54.549 1.00 0.00 114 PHE A CA 2
ATOM 3033 C C . PHE A 1 114 ? 62.847 -12.343 54.164 1.00 0.00 114 PHE A C 2
ATOM 3034 O O . PHE A 1 114 ? 63.970 -12.602 54.596 1.00 0.00 114 PHE A O 2
ATOM 3051 N N . ILE A 1 115 ? 62.186 -13.153 53.341 1.00 0.00 115 ILE A N 2
ATOM 3052 C CA . ILE A 1 115 ? 62.780 -14.408 52.909 1.00 0.00 115 ILE A CA 2
ATOM 3053 C C . ILE A 1 115 ? 64.053 -14.101 52.106 1.00 0.00 115 ILE A C 2
ATOM 3054 O O . ILE A 1 115 ? 63.977 -13.433 51.076 1.00 0.00 115 ILE A O 2
ATOM 3070 N N . PRO A 1 116 ? 65.220 -14.537 52.544 1.00 0.00 116 PRO A N 2
ATOM 3071 C CA . PRO A 1 116 ? 66.484 -14.239 51.811 1.00 0.00 116 PRO A CA 2
ATOM 3072 C C . PRO A 1 116 ? 66.619 -15.044 50.524 1.00 0.00 116 PRO A C 2
ATOM 3073 O O . PRO A 1 116 ? 66.490 -16.268 50.526 1.00 0.00 116 PRO A O 2
ATOM 3084 N N . GLY A 1 117 ? 66.883 -14.342 49.427 1.00 0.00 117 GLY A N 2
ATOM 3085 C CA . GLY A 1 117 ? 67.040 -14.990 48.129 1.00 0.00 117 GLY A CA 2
ATOM 3086 C C . GLY A 1 117 ? 67.925 -14.163 47.206 1.00 0.00 117 GLY A C 2
ATOM 3087 O O . GLY A 1 117 ? 67.442 -13.259 46.522 1.00 0.00 117 GLY A O 2
ATOM 3091 N N . THR A 1 118 ? 69.215 -14.475 47.177 1.00 0.00 118 THR A N 2
ATOM 3092 C CA . THR A 1 118 ? 70.142 -13.747 46.316 1.00 0.00 118 THR A CA 2
ATOM 3093 C C . THR A 1 118 ? 69.574 -13.664 44.903 1.00 0.00 118 THR A C 2
ATOM 3094 O O . THR A 1 118 ? 69.699 -12.645 44.226 1.00 0.00 118 THR A O 2
ATOM 3105 N N . THR A 1 119 ? 68.938 -14.750 44.474 1.00 0.00 119 THR A N 2
ATOM 3106 C CA . THR A 1 119 ? 68.335 -14.814 43.149 1.00 0.00 119 THR A CA 2
ATOM 3107 C C . THR A 1 119 ? 66.923 -15.390 43.248 1.00 0.00 119 THR A C 2
ATOM 3108 O O . THR A 1 119 ? 66.483 -15.785 44.328 1.00 0.00 119 THR A O 2
ATOM 3119 N N . LYS A 1 120 ? 66.216 -15.434 42.123 1.00 0.00 120 LYS A N 2
ATOM 3120 C CA . LYS A 1 120 ? 64.856 -15.962 42.114 1.00 0.00 120 LYS A CA 2
ATOM 3121 C C . LYS A 1 120 ? 64.822 -17.372 42.703 1.00 0.00 120 LYS A C 2
ATOM 3122 O O . LYS A 1 120 ? 64.097 -17.638 43.663 1.00 0.00 120 LYS A O 2
ATOM 3141 N N . GLU A 1 121 ? 65.601 -18.271 42.114 1.00 0.00 121 GLU A N 2
ATOM 3142 C CA . GLU A 1 121 ? 65.649 -19.654 42.575 1.00 0.00 121 GLU A CA 2
ATOM 3143 C C . GLU A 1 121 ? 66.150 -19.741 44.014 1.00 0.00 121 GLU A C 2
ATOM 3144 O O . GLU A 1 121 ? 65.724 -20.600 44.780 1.00 0.00 121 GLU A O 2
ATOM 3156 N N . GLU A 1 122 ? 67.068 -18.854 44.366 1.00 0.00 122 GLU A N 2
ATOM 3157 C CA . GLU A 1 122 ? 67.641 -18.847 45.711 1.00 0.00 122 GLU A CA 2
ATOM 3158 C C . GLU A 1 122 ? 66.582 -18.549 46.775 1.00 0.00 122 GLU A C 2
ATOM 3159 O O . GLU A 1 122 ? 66.684 -19.026 47.906 1.00 0.00 122 GLU A O 2
ATOM 3171 N N . ALA A 1 123 ? 65.579 -17.751 46.422 1.00 0.00 123 ALA A N 2
ATOM 3172 C CA . ALA A 1 123 ? 64.531 -17.392 47.375 1.00 0.00 123 ALA A CA 2
ATOM 3173 C C . ALA A 1 123 ? 63.553 -18.542 47.575 1.00 0.00 123 ALA A C 2
ATOM 3174 O O . ALA A 1 123 ? 63.302 -18.975 48.704 1.00 0.00 123 ALA A O 2
ATOM 3181 N N . LEU A 1 124 ? 63.006 -19.038 46.473 1.00 0.00 124 LEU A N 2
ATOM 3182 C CA . LEU A 1 124 ? 62.059 -20.138 46.538 1.00 0.00 124 LEU A CA 2
ATOM 3183 C C . LEU A 1 124 ? 62.767 -21.405 47.016 1.00 0.00 124 LEU A C 2
ATOM 3184 O O . LEU A 1 124 ? 62.149 -22.304 47.588 1.00 0.00 124 LEU A O 2
ATOM 3200 N N . SER A 1 125 ? 64.073 -21.472 46.770 1.00 0.00 125 SER A N 2
ATOM 3201 C CA . SER A 1 125 ? 64.857 -22.633 47.190 1.00 0.00 125 SER A CA 2
ATOM 3202 C C . SER A 1 125 ? 65.118 -22.569 48.690 1.00 0.00 125 SER A C 2
ATOM 3203 O O . SER A 1 125 ? 65.266 -23.600 49.351 1.00 0.00 125 SER A O 2
ATOM 3211 N N . ASN A 1 126 ? 65.174 -21.354 49.228 1.00 0.00 126 ASN A N 2
ATOM 3212 C CA . ASN A 1 126 ? 65.416 -21.173 50.654 1.00 0.00 126 ASN A CA 2
ATOM 3213 C C . ASN A 1 126 ? 64.254 -21.747 51.458 1.00 0.00 126 ASN A C 2
ATOM 3214 O O . ASN A 1 126 ? 64.456 -22.544 52.375 1.00 0.00 126 ASN A O 2
ATOM 3225 N N . ILE A 1 127 ? 63.036 -21.348 51.099 1.00 0.00 127 ILE A N 2
ATOM 3226 C CA . ILE A 1 127 ? 61.849 -21.848 51.789 1.00 0.00 127 ILE A CA 2
ATOM 3227 C C . ILE A 1 127 ? 61.783 -23.366 51.675 1.00 0.00 127 ILE A C 2
ATOM 3228 O O . ILE A 1 127 ? 61.344 -24.051 52.599 1.00 0.00 127 ILE A O 2
ATOM 3244 N N . ASP A 1 128 ? 62.216 -23.885 50.533 1.00 0.00 128 ASP A N 2
ATOM 3245 C CA . ASP A 1 128 ? 62.199 -25.322 50.311 1.00 0.00 128 ASP A CA 2
ATOM 3246 C C . ASP A 1 128 ? 63.090 -26.024 51.327 1.00 0.00 128 ASP A C 2
ATOM 3247 O O . ASP A 1 128 ? 62.730 -27.074 51.861 1.00 0.00 128 ASP A O 2
ATOM 3256 N N . GLN A 1 129 ? 64.251 -25.436 51.601 1.00 0.00 129 GLN A N 2
ATOM 3257 C CA . GLN A 1 129 ? 65.184 -26.010 52.563 1.00 0.00 129 GLN A CA 2
ATOM 3258 C C . GLN A 1 129 ? 64.653 -25.855 53.984 1.00 0.00 129 GLN A C 2
ATOM 3259 O O . GLN A 1 129 ? 64.984 -26.643 54.869 1.00 0.00 129 GLN A O 2
ATOM 3273 N N . ILE A 1 130 ? 63.818 -24.840 54.192 1.00 0.00 130 ILE A N 2
ATOM 3274 C CA . ILE A 1 130 ? 63.239 -24.606 55.513 1.00 0.00 130 ILE A CA 2
ATOM 3275 C C . ILE A 1 130 ? 62.247 -25.713 55.852 1.00 0.00 130 ILE A C 2
ATOM 3276 O O . ILE A 1 130 ? 61.968 -25.971 57.022 1.00 0.00 130 ILE A O 2
ATOM 3292 N N . SER A 1 131 ? 61.715 -26.360 54.817 1.00 0.00 131 SER A N 2
ATOM 3293 C CA . SER A 1 131 ? 60.750 -27.438 55.012 1.00 0.00 131 SER A CA 2
ATOM 3294 C C . SER A 1 131 ? 61.382 -28.799 54.732 1.00 0.00 131 SER A C 2
ATOM 3295 O O . SER A 1 131 ? 61.173 -29.757 55.476 1.00 0.00 131 SER A O 2
ATOM 3303 N N . ASP A 1 132 ? 62.146 -28.878 53.648 1.00 0.00 132 ASP A N 2
ATOM 3304 C CA . ASP A 1 132 ? 62.794 -30.127 53.267 1.00 0.00 132 ASP A CA 2
ATOM 3305 C C . ASP A 1 132 ? 63.673 -30.658 54.396 1.00 0.00 132 ASP A C 2
ATOM 3306 O O . ASP A 1 132 ? 63.786 -31.869 54.587 1.00 0.00 132 ASP A O 2
ATOM 3315 N N . LYS A 1 133 ? 64.292 -29.750 55.143 1.00 0.00 133 LYS A N 2
ATOM 3316 C CA . LYS A 1 133 ? 65.157 -30.151 56.248 1.00 0.00 133 LYS A CA 2
ATOM 3317 C C . LYS A 1 133 ? 64.414 -31.072 57.205 1.00 0.00 133 LYS A C 2
ATOM 3318 O O . LYS A 1 133 ? 64.789 -32.232 57.378 1.00 0.00 133 LYS A O 2
ATOM 3337 N N . ALA A 1 134 ? 63.361 -30.551 57.825 1.00 0.00 134 ALA A N 2
ATOM 3338 C CA . ALA A 1 134 ? 62.573 -31.340 58.768 1.00 0.00 134 ALA A CA 2
ATOM 3339 C C . ALA A 1 134 ? 63.485 -32.197 59.640 1.00 0.00 134 ALA A C 2
ATOM 3340 O O . ALA A 1 134 ? 63.060 -33.217 60.186 1.00 0.00 134 ALA A O 2
ATOM 3347 N N . GLU A 1 135 ? 64.741 -31.777 59.761 1.00 0.00 135 GLU A N 2
ATOM 3348 C CA . GLU A 1 135 ? 65.712 -32.513 60.563 1.00 0.00 135 GLU A CA 2
ATOM 3349 C C . GLU A 1 135 ? 65.933 -33.909 59.991 1.00 0.00 135 GLU A C 2
ATOM 3350 O O . GLU A 1 135 ? 65.990 -34.893 60.730 1.00 0.00 135 GLU A O 2
ATOM 3362 N N . GLU A 1 136 ? 66.061 -33.988 58.670 1.00 0.00 136 GLU A N 2
ATOM 3363 C CA . GLU A 1 136 ? 66.276 -35.271 58.011 1.00 0.00 136 GLU A CA 2
ATOM 3364 C C . GLU A 1 136 ? 67.701 -35.763 58.250 1.00 0.00 136 GLU A C 2
ATOM 3365 O O . GLU A 1 136 ? 67.959 -36.967 58.244 1.00 0.00 136 GLU A O 2
ATOM 3377 N N . ASN A 1 32 ? 67.773 -10.241 59.811 1.00 0.00 32 ASN A N 3
ATOM 3378 C CA . ASN A 1 32 ? 67.239 -11.439 60.517 1.00 0.00 32 ASN A CA 3
ATOM 3379 C C . ASN A 1 32 ? 68.354 -12.468 60.683 1.00 0.00 32 ASN A C 3
ATOM 3380 O O . ASN A 1 32 ? 68.668 -13.210 59.754 1.00 0.00 32 ASN A O 3
ATOM 3390 N N . ARG A 1 33 ? 68.945 -12.502 61.876 1.00 0.00 33 ARG A N 3
ATOM 3391 C CA . ARG A 1 33 ? 70.027 -13.439 62.164 1.00 0.00 33 ARG A CA 3
ATOM 3392 C C . ARG A 1 33 ? 69.712 -14.248 63.419 1.00 0.00 33 ARG A C 3
ATOM 3393 O O . ARG A 1 33 ? 70.568 -14.963 63.939 1.00 0.00 33 ARG A O 3
ATOM 3414 N N . THR A 1 34 ? 68.480 -14.127 63.901 1.00 0.00 34 THR A N 3
ATOM 3415 C CA . THR A 1 34 ? 68.061 -14.849 65.097 1.00 0.00 34 THR A CA 3
ATOM 3416 C C . THR A 1 34 ? 67.357 -16.148 64.719 1.00 0.00 34 THR A C 3
ATOM 3417 O O . THR A 1 34 ? 66.543 -16.669 65.481 1.00 0.00 34 THR A O 3
ATOM 3428 N N . ASP A 1 35 ? 67.676 -16.664 63.536 1.00 0.00 35 ASP A N 3
ATOM 3429 C CA . ASP A 1 35 ? 67.067 -17.901 63.060 1.00 0.00 35 ASP A CA 3
ATOM 3430 C C . ASP A 1 35 ? 67.812 -19.113 63.607 1.00 0.00 35 ASP A C 3
ATOM 3431 O O . ASP A 1 35 ? 67.552 -20.246 63.200 1.00 0.00 35 ASP A O 3
ATOM 3440 N N . LEU A 1 36 ? 68.733 -18.872 64.536 1.00 0.00 36 LEU A N 3
ATOM 3441 C CA . LEU A 1 36 ? 69.501 -19.961 65.134 1.00 0.00 36 LEU A CA 3
ATOM 3442 C C . LEU A 1 36 ? 68.580 -20.865 65.946 1.00 0.00 36 LEU A C 3
ATOM 3443 O O . LEU A 1 36 ? 68.627 -22.092 65.825 1.00 0.00 36 LEU A O 3
ATOM 3459 N N . GLU A 1 37 ? 67.738 -20.249 66.768 1.00 0.00 37 GLU A N 3
ATOM 3460 C CA . GLU A 1 37 ? 66.799 -21.001 67.592 1.00 0.00 37 GLU A CA 3
ATOM 3461 C C . GLU A 1 37 ? 65.832 -21.780 66.707 1.00 0.00 37 GLU A C 3
ATOM 3462 O O . GLU A 1 37 ? 65.488 -22.924 66.999 1.00 0.00 37 GLU A O 3
ATOM 3474 N N . MET A 1 38 ? 65.395 -21.144 65.623 1.00 0.00 38 MET A N 3
ATOM 3475 C CA . MET A 1 38 ? 64.465 -21.775 64.697 1.00 0.00 38 MET A CA 3
ATOM 3476 C C . MET A 1 38 ? 65.042 -23.083 64.161 1.00 0.00 38 MET A C 3
ATOM 3477 O O . MET A 1 38 ? 64.326 -24.073 64.014 1.00 0.00 38 MET A O 3
ATOM 3491 N N . PHE A 1 39 ? 66.340 -23.078 63.871 1.00 0.00 39 PHE A N 3
ATOM 3492 C CA . PHE A 1 39 ? 66.996 -24.272 63.353 1.00 0.00 39 PHE A CA 3
ATOM 3493 C C . PHE A 1 39 ? 66.912 -25.412 64.360 1.00 0.00 39 PHE A C 3
ATOM 3494 O O . PHE A 1 39 ? 66.588 -26.543 64.003 1.00 0.00 39 PHE A O 3
ATOM 3511 N N . LEU A 1 40 ? 67.214 -25.110 65.619 1.00 0.00 40 LEU A N 3
ATOM 3512 C CA . LEU A 1 40 ? 67.175 -26.124 66.668 1.00 0.00 40 LEU A CA 3
ATOM 3513 C C . LEU A 1 40 ? 65.739 -26.566 66.947 1.00 0.00 40 LEU A C 3
ATOM 3514 O O . LEU A 1 40 ? 65.476 -27.750 67.149 1.00 0.00 40 LEU A O 3
ATOM 3530 N N . LYS A 1 41 ? 64.816 -25.608 66.969 1.00 0.00 41 LYS A N 3
ATOM 3531 C CA . LYS A 1 41 ? 63.415 -25.918 67.239 1.00 0.00 41 LYS A CA 3
ATOM 3532 C C . LYS A 1 41 ? 62.779 -26.667 66.070 1.00 0.00 41 LYS A C 3
ATOM 3533 O O . LYS A 1 41 ? 61.796 -27.383 66.246 1.00 0.00 41 LYS A O 3
ATOM 3552 N N . LYS A 1 42 ? 63.347 -26.499 64.879 1.00 0.00 42 LYS A N 3
ATOM 3553 C CA . LYS A 1 42 ? 62.819 -27.170 63.696 1.00 0.00 42 LYS A CA 3
ATOM 3554 C C . LYS A 1 42 ? 61.303 -26.997 63.605 1.00 0.00 42 LYS A C 3
ATOM 3555 O O . LYS A 1 42 ? 60.547 -27.941 63.831 1.00 0.00 42 LYS A O 3
ATOM 3574 N N . THR A 1 43 ? 60.865 -25.783 63.275 1.00 0.00 43 THR A N 3
ATOM 3575 C CA . THR A 1 43 ? 59.436 -25.499 63.162 1.00 0.00 43 THR A CA 3
ATOM 3576 C C . THR A 1 43 ? 59.157 -24.575 61.971 1.00 0.00 43 THR A C 3
ATOM 3577 O O . THR A 1 43 ? 59.074 -23.356 62.136 1.00 0.00 43 THR A O 3
ATOM 3588 N N . PRO A 1 44 ? 59.020 -25.120 60.785 1.00 0.00 44 PRO A N 3
ATOM 3589 C CA . PRO A 1 44 ? 58.753 -24.315 59.552 1.00 0.00 44 PRO A CA 3
ATOM 3590 C C . PRO A 1 44 ? 57.590 -23.335 59.725 1.00 0.00 44 PRO A C 3
ATOM 3591 O O . PRO A 1 44 ? 57.449 -22.385 58.954 1.00 0.00 44 PRO A O 3
ATOM 3602 N N . LEU A 1 45 ? 56.768 -23.566 60.744 1.00 0.00 45 LEU A N 3
ATOM 3603 C CA . LEU A 1 45 ? 55.630 -22.692 61.014 1.00 0.00 45 LEU A CA 3
ATOM 3604 C C . LEU A 1 45 ? 56.117 -21.354 61.569 1.00 0.00 45 LEU A C 3
ATOM 3605 O O . LEU A 1 45 ? 55.407 -20.349 61.522 1.00 0.00 45 LEU A O 3
ATOM 3621 N N . MET A 1 46 ? 57.341 -21.349 62.086 1.00 0.00 46 MET A N 3
ATOM 3622 C CA . MET A 1 46 ? 57.921 -20.133 62.645 1.00 0.00 46 MET A CA 3
ATOM 3623 C C . MET A 1 46 ? 57.975 -19.026 61.598 1.00 0.00 46 MET A C 3
ATOM 3624 O O . MET A 1 46 ? 57.814 -17.851 61.920 1.00 0.00 46 MET A O 3
ATOM 3638 N N . VAL A 1 47 ? 58.177 -19.405 60.340 1.00 0.00 47 VAL A N 3
ATOM 3639 C CA . VAL A 1 47 ? 58.216 -18.417 59.267 1.00 0.00 47 VAL A CA 3
ATOM 3640 C C . VAL A 1 47 ? 56.892 -17.661 59.245 1.00 0.00 47 VAL A C 3
ATOM 3641 O O . VAL A 1 47 ? 56.855 -16.436 59.357 1.00 0.00 47 VAL A O 3
ATOM 3654 N N . LEU A 1 48 ? 55.806 -18.414 59.095 1.00 0.00 48 LEU A N 3
ATOM 3655 C CA . LEU A 1 48 ? 54.473 -17.823 59.052 1.00 0.00 48 LEU A CA 3
ATOM 3656 C C . LEU A 1 48 ? 54.194 -17.029 60.326 1.00 0.00 48 LEU A C 3
ATOM 3657 O O . LEU A 1 48 ? 53.782 -15.874 60.264 1.00 0.00 48 LEU A O 3
ATOM 3673 N N . GLU A 1 49 ? 54.401 -17.659 61.477 1.00 0.00 49 GLU A N 3
ATOM 3674 C CA . GLU A 1 49 ? 54.145 -16.997 62.754 1.00 0.00 49 GLU A CA 3
ATOM 3675 C C . GLU A 1 49 ? 54.970 -15.719 62.884 1.00 0.00 49 GLU A C 3
ATOM 3676 O O . GLU A 1 49 ? 54.482 -14.702 63.378 1.00 0.00 49 GLU A O 3
ATOM 3688 N N . GLU A 1 50 ? 56.222 -15.779 62.447 1.00 0.00 50 GLU A N 3
ATOM 3689 C CA . GLU A 1 50 ? 57.102 -14.618 62.528 1.00 0.00 50 GLU A CA 3
ATOM 3690 C C . GLU A 1 50 ? 56.678 -13.542 61.535 1.00 0.00 50 GLU A C 3
ATOM 3691 O O . GLU A 1 50 ? 56.789 -12.347 61.814 1.00 0.00 50 GLU A O 3
ATOM 3703 N N . ALA A 1 51 ? 56.202 -13.969 60.370 1.00 0.00 51 ALA A N 3
ATOM 3704 C CA . ALA A 1 51 ? 55.776 -13.024 59.343 1.00 0.00 51 ALA A CA 3
ATOM 3705 C C . ALA A 1 51 ? 54.464 -12.357 59.726 1.00 0.00 51 ALA A C 3
ATOM 3706 O O . ALA A 1 51 ? 54.332 -11.138 59.635 1.00 0.00 51 ALA A O 3
ATOM 3713 N N . ALA A 1 52 ? 53.501 -13.162 60.151 1.00 0.00 52 ALA A N 3
ATOM 3714 C CA . ALA A 1 52 ? 52.200 -12.640 60.547 1.00 0.00 52 ALA A CA 3
ATOM 3715 C C . ALA A 1 52 ? 52.356 -11.627 61.670 1.00 0.00 52 ALA A C 3
ATOM 3716 O O . ALA A 1 52 ? 51.609 -10.649 61.754 1.00 0.00 52 ALA A O 3
ATOM 3723 N N . LYS A 1 53 ? 53.323 -11.878 62.541 1.00 0.00 53 LYS A N 3
ATOM 3724 C CA . LYS A 1 53 ? 53.567 -10.998 63.673 1.00 0.00 53 LYS A CA 3
ATOM 3725 C C . LYS A 1 53 ? 54.257 -9.702 63.245 1.00 0.00 53 LYS A C 3
ATOM 3726 O O . LYS A 1 53 ? 53.890 -8.618 63.694 1.00 0.00 53 LYS A O 3
ATOM 3745 N N . ALA A 1 54 ? 55.274 -9.811 62.401 1.00 0.00 54 ALA A N 3
ATOM 3746 C CA . ALA A 1 54 ? 56.013 -8.634 61.955 1.00 0.00 54 ALA A CA 3
ATOM 3747 C C . ALA A 1 54 ? 55.262 -7.817 60.900 1.00 0.00 54 ALA A C 3
ATOM 3748 O O . ALA A 1 54 ? 55.568 -6.642 60.701 1.00 0.00 54 ALA A O 3
ATOM 3755 N N . VAL A 1 55 ? 54.319 -8.435 60.194 1.00 0.00 55 VAL A N 3
ATOM 3756 C CA . VAL A 1 55 ? 53.601 -7.715 59.143 1.00 0.00 55 VAL A CA 3
ATOM 3757 C C . VAL A 1 55 ? 52.398 -6.936 59.677 1.00 0.00 55 VAL A C 3
ATOM 3758 O O . VAL A 1 55 ? 52.274 -5.739 59.415 1.00 0.00 55 VAL A O 3
ATOM 3771 N N . TYR A 1 56 ? 51.503 -7.614 60.397 1.00 0.00 56 TYR A N 3
ATOM 3772 C CA . TYR A 1 56 ? 50.307 -6.954 60.926 1.00 0.00 56 TYR A CA 3
ATOM 3773 C C . TYR A 1 56 ? 50.186 -7.130 62.435 1.00 0.00 56 TYR A C 3
ATOM 3774 O O . TYR A 1 56 ? 49.307 -6.533 63.061 1.00 0.00 56 TYR A O 3
ATOM 3792 N N . GLN A 1 57 ? 51.045 -7.953 63.021 1.00 0.00 57 GLN A N 3
ATOM 3793 C CA . GLN A 1 57 ? 50.974 -8.182 64.463 1.00 0.00 57 GLN A CA 3
ATOM 3794 C C . GLN A 1 57 ? 49.765 -9.053 64.791 1.00 0.00 57 GLN A C 3
ATOM 3795 O O . GLN A 1 57 ? 49.297 -9.081 65.930 1.00 0.00 57 GLN A O 3
ATOM 3809 N N . LYS A 1 58 ? 49.266 -9.764 63.781 1.00 0.00 58 LYS A N 3
ATOM 3810 C CA . LYS A 1 58 ? 48.112 -10.637 63.963 1.00 0.00 58 LYS A CA 3
ATOM 3811 C C . LYS A 1 58 ? 48.531 -12.102 63.868 1.00 0.00 58 LYS A C 3
ATOM 3812 O O . LYS A 1 58 ? 49.485 -12.438 63.166 1.00 0.00 58 LYS A O 3
ATOM 3831 N N . THR A 1 59 ? 47.822 -12.966 64.584 1.00 0.00 59 THR A N 3
ATOM 3832 C CA . THR A 1 59 ? 48.141 -14.389 64.577 1.00 0.00 59 THR A CA 3
ATOM 3833 C C . THR A 1 59 ? 47.537 -15.078 63.348 1.00 0.00 59 THR A C 3
ATOM 3834 O O . THR A 1 59 ? 46.514 -14.635 62.827 1.00 0.00 59 THR A O 3
ATOM 3845 N N . PRO A 1 60 ? 48.136 -16.154 62.879 1.00 0.00 60 PRO A N 3
ATOM 3846 C CA . PRO A 1 60 ? 47.629 -16.914 61.691 1.00 0.00 60 PRO A CA 3
ATOM 3847 C C . PRO A 1 60 ? 46.400 -17.752 62.041 1.00 0.00 60 PRO A C 3
ATOM 3848 O O . PRO A 1 60 ? 46.060 -17.886 63.217 1.00 0.00 60 PRO A O 3
ATOM 3859 N N . THR A 1 61 ? 45.733 -18.308 61.023 1.00 0.00 61 THR A N 3
ATOM 3860 C CA . THR A 1 61 ? 44.539 -19.123 61.278 1.00 0.00 61 THR A CA 3
ATOM 3861 C C . THR A 1 61 ? 44.713 -20.546 60.752 1.00 0.00 61 THR A C 3
ATOM 3862 O O . THR A 1 61 ? 44.977 -20.752 59.570 1.00 0.00 61 THR A O 3
ATOM 3873 N N . TRP A 1 62 ? 44.555 -21.519 61.650 1.00 0.00 62 TRP A N 3
ATOM 3874 C CA . TRP A 1 62 ? 44.690 -22.927 61.282 1.00 0.00 62 TRP A CA 3
ATOM 3875 C C . TRP A 1 62 ? 43.446 -23.713 61.695 1.00 0.00 62 TRP A C 3
ATOM 3876 O O . TRP A 1 62 ? 42.803 -23.394 62.694 1.00 0.00 62 TRP A O 3
ATOM 3897 N N . GLY A 1 63 ? 43.114 -24.743 60.919 1.00 0.00 63 GLY A N 3
ATOM 3898 C CA . GLY A 1 63 ? 41.941 -25.568 61.218 1.00 0.00 63 GLY A CA 3
ATOM 3899 C C . GLY A 1 63 ? 42.150 -27.014 60.773 1.00 0.00 63 GLY A C 3
ATOM 3900 O O . GLY A 1 63 ? 42.646 -27.272 59.678 1.00 0.00 63 GLY A O 3
ATOM 3904 N N . THR A 1 64 ? 41.771 -27.955 61.638 1.00 0.00 64 THR A N 3
ATOM 3905 C CA . THR A 1 64 ? 41.927 -29.375 61.332 1.00 0.00 64 THR A CA 3
ATOM 3906 C C . THR A 1 64 ? 40.596 -30.005 60.920 1.00 0.00 64 THR A C 3
ATOM 3907 O O . THR A 1 64 ? 39.620 -29.968 61.672 1.00 0.00 64 THR A O 3
ATOM 3918 N N . VAL A 1 65 ? 40.567 -30.573 59.716 1.00 0.00 65 VAL A N 3
ATOM 3919 C CA . VAL A 1 65 ? 39.354 -31.202 59.200 1.00 0.00 65 VAL A CA 3
ATOM 3920 C C . VAL A 1 65 ? 39.478 -32.725 59.184 1.00 0.00 65 VAL A C 3
ATOM 3921 O O . VAL A 1 65 ? 40.557 -33.265 58.974 1.00 0.00 65 VAL A O 3
ATOM 3934 N N . GLU A 1 66 ? 38.345 -33.392 59.366 1.00 0.00 66 GLU A N 3
ATOM 3935 C CA . GLU A 1 66 ? 38.287 -34.850 59.318 1.00 0.00 66 GLU A CA 3
ATOM 3936 C C . GLU A 1 66 ? 37.435 -35.245 58.110 1.00 0.00 66 GLU A C 3
ATOM 3937 O O . GLU A 1 66 ? 36.234 -34.969 58.087 1.00 0.00 66 GLU A O 3
ATOM 3949 N N . LEU A 1 67 ? 38.052 -35.861 57.096 1.00 0.00 67 LEU A N 3
ATOM 3950 C CA . LEU A 1 67 ? 37.325 -36.243 55.895 1.00 0.00 67 LEU A CA 3
ATOM 3951 C C . LEU A 1 67 ? 37.665 -37.686 55.514 1.00 0.00 67 LEU A C 3
ATOM 3952 O O . LEU A 1 67 ? 38.709 -38.199 55.915 1.00 0.00 67 LEU A O 3
ATOM 3968 N N . PRO A 1 68 ? 36.828 -38.350 54.758 1.00 0.00 68 PRO A N 3
ATOM 3969 C CA . PRO A 1 68 ? 37.102 -39.750 54.337 1.00 0.00 68 PRO A CA 3
ATOM 3970 C C . PRO A 1 68 ? 38.487 -39.884 53.705 1.00 0.00 68 PRO A C 3
ATOM 3971 O O . PRO A 1 68 ? 39.053 -40.975 53.645 1.00 0.00 68 PRO A O 3
ATOM 3982 N N . GLU A 1 69 ? 39.016 -38.762 53.225 1.00 0.00 69 GLU A N 3
ATOM 3983 C CA . GLU A 1 69 ? 40.325 -38.753 52.582 1.00 0.00 69 GLU A CA 3
ATOM 3984 C C . GLU A 1 69 ? 41.455 -38.680 53.610 1.00 0.00 69 GLU A C 3
ATOM 3985 O O . GLU A 1 69 ? 42.607 -38.972 53.288 1.00 0.00 69 GLU A O 3
ATOM 3997 N N . GLY A 1 70 ? 41.129 -38.288 54.840 1.00 0.00 70 GLY A N 3
ATOM 3998 C CA . GLY A 1 70 ? 42.143 -38.186 55.883 1.00 0.00 70 GLY A CA 3
ATOM 3999 C C . GLY A 1 70 ? 41.952 -36.902 56.666 1.00 0.00 70 GLY A C 3
ATOM 4000 O O . GLY A 1 70 ? 40.926 -36.719 57.321 1.00 0.00 70 GLY A O 3
ATOM 4004 N N . PHE A 1 71 ? 42.930 -36.004 56.590 1.00 0.00 71 PHE A N 3
ATOM 4005 C CA . PHE A 1 71 ? 42.836 -34.733 57.287 1.00 0.00 71 PHE A CA 3
ATOM 4006 C C . PHE A 1 71 ? 43.220 -33.605 56.339 1.00 0.00 71 PHE A C 3
ATOM 4007 O O . PHE A 1 71 ? 44.203 -33.726 55.608 1.00 0.00 71 PHE A O 3
ATOM 4024 N N . GLU A 1 72 ? 42.464 -32.506 56.360 1.00 0.00 72 GLU A N 3
ATOM 4025 C CA . GLU A 1 72 ? 42.775 -31.371 55.497 1.00 0.00 72 GLU A CA 3
ATOM 4026 C C . GLU A 1 72 ? 43.108 -30.155 56.344 1.00 0.00 72 GLU A C 3
ATOM 4027 O O . GLU A 1 72 ? 42.300 -29.709 57.151 1.00 0.00 72 GLU A O 3
ATOM 4039 N N . MET A 1 73 ? 44.303 -29.620 56.152 1.00 0.00 73 MET A N 3
ATOM 4040 C CA . MET A 1 73 ? 44.724 -28.450 56.908 1.00 0.00 73 MET A CA 3
ATOM 4041 C C . MET A 1 73 ? 44.404 -27.185 56.127 1.00 0.00 73 MET A C 3
ATOM 4042 O O . MET A 1 73 ? 44.685 -27.101 54.935 1.00 0.00 73 MET A O 3
ATOM 4056 N N . THR A 1 74 ? 43.814 -26.208 56.810 1.00 0.00 74 THR A N 3
ATOM 4057 C CA . THR A 1 74 ? 43.457 -24.943 56.174 1.00 0.00 74 THR A CA 3
ATOM 4058 C C . THR A 1 74 ? 44.241 -23.805 56.814 1.00 0.00 74 THR A C 3
ATOM 4059 O O . THR A 1 74 ? 44.286 -23.689 58.039 1.00 0.00 74 THR A O 3
ATOM 4070 N N . LEU A 1 75 ? 44.875 -22.977 55.981 1.00 0.00 75 LEU A N 3
ATOM 4071 C CA . LEU A 1 75 ? 45.670 -21.863 56.487 1.00 0.00 75 LEU A CA 3
ATOM 4072 C C . LEU A 1 75 ? 45.229 -20.561 55.829 1.00 0.00 75 LEU A C 3
ATOM 4073 O O . LEU A 1 75 ? 45.092 -20.495 54.609 1.00 0.00 75 LEU A O 3
ATOM 4089 N N . ILE A 1 76 ? 45.016 -19.523 56.642 1.00 0.00 76 ILE A N 3
ATOM 4090 C CA . ILE A 1 76 ? 44.596 -18.223 56.122 1.00 0.00 76 ILE A CA 3
ATOM 4091 C C . ILE A 1 76 ? 45.514 -17.126 56.658 1.00 0.00 76 ILE A C 3
ATOM 4092 O O . ILE A 1 76 ? 46.031 -17.229 57.775 1.00 0.00 76 ILE A O 3
ATOM 4108 N N . LEU A 1 77 ? 45.702 -16.077 55.861 1.00 0.00 77 LEU A N 3
ATOM 4109 C CA . LEU A 1 77 ? 46.549 -14.965 56.267 1.00 0.00 77 LEU A CA 3
ATOM 4110 C C . LEU A 1 77 ? 46.436 -13.818 55.266 1.00 0.00 77 LEU A C 3
ATOM 4111 O O . LEU A 1 77 ? 46.577 -14.019 54.061 1.00 0.00 77 LEU A O 3
ATOM 4127 N N . ASN A 1 78 ? 46.168 -12.618 55.774 1.00 0.00 78 ASN A N 3
ATOM 4128 C CA . ASN A 1 78 ? 46.028 -11.448 54.914 1.00 0.00 78 ASN A CA 3
ATOM 4129 C C . ASN A 1 78 ? 44.959 -11.697 53.850 1.00 0.00 78 ASN A C 3
ATOM 4130 O O . ASN A 1 78 ? 43.776 -11.450 54.078 1.00 0.00 78 ASN A O 3
ATOM 4141 N N . GLU A 1 79 ? 45.386 -12.192 52.693 1.00 0.00 79 GLU A N 3
ATOM 4142 C CA . GLU A 1 79 ? 44.459 -12.480 51.603 1.00 0.00 79 GLU A CA 3
ATOM 4143 C C . GLU A 1 79 ? 44.791 -13.828 50.974 1.00 0.00 79 GLU A C 3
ATOM 4144 O O . GLU A 1 79 ? 44.157 -14.248 50.006 1.00 0.00 79 GLU A O 3
ATOM 4156 N N . ILE A 1 80 ? 45.797 -14.494 51.531 1.00 0.00 80 ILE A N 3
ATOM 4157 C CA . ILE A 1 80 ? 46.221 -15.793 51.018 1.00 0.00 80 ILE A CA 3
ATOM 4158 C C . ILE A 1 80 ? 45.593 -16.926 51.822 1.00 0.00 80 ILE A C 3
ATOM 4159 O O . ILE A 1 80 ? 45.689 -16.952 53.049 1.00 0.00 80 ILE A O 3
ATOM 4175 N N . THR A 1 81 ? 44.975 -17.872 51.125 1.00 0.00 81 THR A N 3
ATOM 4176 C CA . THR A 1 81 ? 44.360 -19.019 51.780 1.00 0.00 81 THR A CA 3
ATOM 4177 C C . THR A 1 81 ? 44.786 -20.295 51.059 1.00 0.00 81 THR A C 3
ATOM 4178 O O . THR A 1 81 ? 44.640 -20.394 49.839 1.00 0.00 81 THR A O 3
ATOM 4189 N N . VAL A 1 82 ? 45.319 -21.263 51.802 1.00 0.00 82 VAL A N 3
ATOM 4190 C CA . VAL A 1 82 ? 45.762 -22.509 51.184 1.00 0.00 82 VAL A CA 3
ATOM 4191 C C . VAL A 1 82 ? 45.361 -23.704 52.025 1.00 0.00 82 VAL A C 3
ATOM 4192 O O . VAL A 1 82 ? 45.012 -23.572 53.199 1.00 0.00 82 VAL A O 3
ATOM 4205 N N . LYS A 1 83 ? 45.418 -24.875 51.411 1.00 0.00 83 LYS A N 3
ATOM 4206 C CA . LYS A 1 83 ? 45.062 -26.099 52.104 1.00 0.00 83 LYS A CA 3
ATOM 4207 C C . LYS A 1 83 ? 45.544 -27.317 51.327 1.00 0.00 83 LYS A C 3
ATOM 4208 O O . LYS A 1 83 ? 45.875 -27.220 50.144 1.00 0.00 83 LYS A O 3
ATOM 4227 N N . GLY A 1 84 ? 45.579 -28.461 51.996 1.00 0.00 84 GLY A N 3
ATOM 4228 C CA . GLY A 1 84 ? 46.022 -29.694 51.353 1.00 0.00 84 GLY A CA 3
ATOM 4229 C C . GLY A 1 84 ? 45.542 -30.910 52.132 1.00 0.00 84 GLY A C 3
ATOM 4230 O O . GLY A 1 84 ? 45.086 -30.789 53.266 1.00 0.00 84 GLY A O 3
ATOM 4234 N N . GLN A 1 85 ? 45.647 -32.083 51.510 1.00 0.00 85 GLN A N 3
ATOM 4235 C CA . GLN A 1 85 ? 45.220 -33.324 52.149 1.00 0.00 85 GLN A CA 3
ATOM 4236 C C . GLN A 1 85 ? 46.417 -34.238 52.395 1.00 0.00 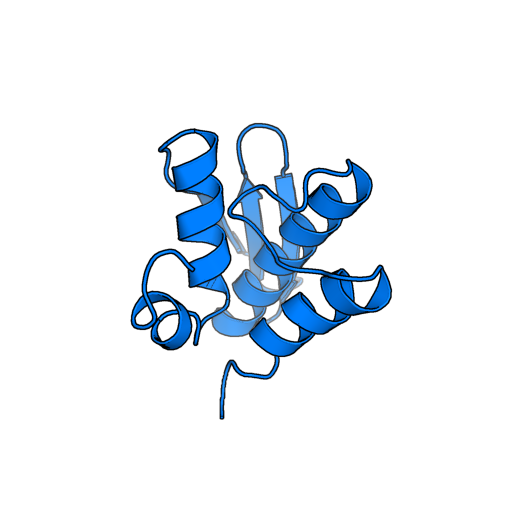85 GLN A C 3
ATOM 4237 O O . GLN A 1 85 ? 47.324 -34.322 51.568 1.00 0.00 85 GLN A O 3
ATOM 4251 N N . ALA A 1 86 ? 46.412 -34.921 53.537 1.00 0.00 86 ALA A N 3
ATOM 4252 C CA . ALA A 1 86 ? 47.507 -35.824 53.877 1.00 0.00 86 ALA A CA 3
ATOM 4253 C C . ALA A 1 86 ? 47.048 -36.860 54.898 1.00 0.00 86 ALA A C 3
ATOM 4254 O O . ALA A 1 86 ? 45.979 -36.726 55.493 1.00 0.00 86 ALA A O 3
ATOM 4261 N N . THR A 1 87 ? 47.863 -37.891 55.095 1.00 0.00 87 THR A N 3
ATOM 4262 C CA . THR A 1 87 ? 47.529 -38.942 56.047 1.00 0.00 87 THR A CA 3
ATOM 4263 C C . THR A 1 87 ? 48.226 -38.700 57.381 1.00 0.00 87 THR A C 3
ATOM 4264 O O . THR A 1 87 ? 48.035 -39.456 58.335 1.00 0.00 87 THR A O 3
ATOM 4275 N N . SER A 1 88 ? 49.033 -37.642 57.442 1.00 0.00 88 SER A N 3
ATOM 4276 C CA . SER A 1 88 ? 49.752 -37.299 58.664 1.00 0.00 88 SER A CA 3
ATOM 4277 C C . SER A 1 88 ? 49.464 -35.851 59.056 1.00 0.00 88 SER A C 3
ATOM 4278 O O . SER A 1 88 ? 49.210 -35.008 58.196 1.00 0.00 88 SER A O 3
ATOM 4286 N N . LYS A 1 89 ? 49.499 -35.570 60.355 1.00 0.00 89 LYS A N 3
ATOM 4287 C CA . LYS A 1 89 ? 49.231 -34.219 60.840 1.00 0.00 89 LYS A CA 3
ATOM 4288 C C . LYS A 1 89 ? 50.435 -33.305 60.621 1.00 0.00 89 LYS A C 3
ATOM 4289 O O . LYS A 1 89 ? 50.286 -32.155 60.205 1.00 0.00 89 LYS A O 3
ATOM 4308 N N . LYS A 1 90 ? 51.625 -33.814 60.922 1.00 0.00 90 LYS A N 3
ATOM 4309 C CA . LYS A 1 90 ? 52.851 -33.032 60.773 1.00 0.00 90 LYS A CA 3
ATOM 4310 C C . LYS A 1 90 ? 53.087 -32.629 59.319 1.00 0.00 90 LYS A C 3
ATOM 4311 O O . LYS A 1 90 ? 53.393 -31.470 59.026 1.00 0.00 90 LYS A O 3
ATOM 4330 N N . ALA A 1 91 ? 52.954 -33.590 58.412 1.00 0.00 91 ALA A N 3
ATOM 4331 C CA . ALA A 1 91 ? 53.166 -33.318 56.994 1.00 0.00 91 ALA A CA 3
ATOM 4332 C C . ALA A 1 91 ? 52.010 -32.510 56.423 1.00 0.00 91 ALA A C 3
ATOM 4333 O O . ALA A 1 91 ? 52.147 -31.857 55.388 1.00 0.00 91 ALA A O 3
ATOM 4340 N N . ALA A 1 92 ? 50.867 -32.564 57.097 1.00 0.00 92 ALA A N 3
ATOM 4341 C CA . ALA A 1 92 ? 49.690 -31.840 56.637 1.00 0.00 92 ALA A CA 3
ATOM 4342 C C . ALA A 1 92 ? 49.863 -30.336 56.828 1.00 0.00 92 ALA A C 3
ATOM 4343 O O . ALA A 1 92 ? 49.440 -29.544 55.982 1.00 0.00 92 ALA A O 3
ATOM 4350 N N . ARG A 1 93 ? 50.496 -29.938 57.929 1.00 0.00 93 ARG A N 3
ATOM 4351 C CA . ARG A 1 93 ? 50.719 -28.522 58.194 1.00 0.00 93 ARG A CA 3
ATOM 4352 C C . ARG A 1 93 ? 51.816 -27.974 57.290 1.00 0.00 93 ARG A C 3
ATOM 4353 O O . ARG A 1 93 ? 51.688 -26.888 56.728 1.00 0.00 93 ARG A O 3
ATOM 4374 N N . GLN A 1 94 ? 52.899 -28.736 57.160 1.00 0.00 94 GLN A N 3
ATOM 4375 C CA . GLN A 1 94 ? 54.020 -28.318 56.327 1.00 0.00 94 GLN A CA 3
ATOM 4376 C C . GLN A 1 94 ? 53.566 -28.067 54.893 1.00 0.00 94 GLN A C 3
ATOM 4377 O O . GLN A 1 94 ? 54.012 -27.119 54.248 1.00 0.00 94 GLN A O 3
ATOM 4391 N N . LYS A 1 95 ? 52.677 -28.923 54.398 1.00 0.00 95 LYS A N 3
ATOM 4392 C CA . LYS A 1 95 ? 52.178 -28.781 53.036 1.00 0.00 95 LYS A CA 3
ATOM 4393 C C . LYS A 1 95 ? 51.362 -27.500 52.882 1.00 0.00 95 LYS A C 3
ATOM 4394 O O . LYS A 1 95 ? 51.447 -26.822 51.859 1.00 0.00 95 LYS A O 3
ATOM 4413 N N . ALA A 1 96 ? 50.566 -27.177 53.896 1.00 0.00 96 ALA A N 3
ATOM 4414 C CA . ALA A 1 96 ? 49.735 -25.976 53.848 1.00 0.00 96 ALA A CA 3
ATOM 4415 C C . ALA A 1 96 ? 50.587 -24.716 53.974 1.00 0.00 96 ALA A C 3
ATOM 4416 O O . ALA A 1 96 ? 50.438 -23.775 53.195 1.00 0.00 96 ALA A O 3
ATOM 4423 N N . ALA A 1 97 ? 51.474 -24.701 54.962 1.00 0.00 97 ALA A N 3
ATOM 4424 C CA . ALA A 1 97 ? 52.336 -23.545 55.183 1.00 0.00 97 ALA A CA 3
ATOM 4425 C C . ALA A 1 97 ? 53.172 -23.237 53.945 1.00 0.00 97 ALA A C 3
ATOM 4426 O O . ALA A 1 97 ? 53.471 -22.078 53.657 1.00 0.00 97 ALA A O 3
ATOM 4433 N N . VAL A 1 98 ? 53.557 -24.279 53.217 1.00 0.00 98 VAL A N 3
ATOM 4434 C CA . VAL A 1 98 ? 54.370 -24.100 52.021 1.00 0.00 98 VAL A CA 3
ATOM 4435 C C . VAL A 1 98 ? 53.565 -23.485 50.886 1.00 0.00 98 VAL A C 3
ATOM 4436 O O . VAL A 1 98 ? 54.026 -22.556 50.221 1.00 0.00 98 VAL A O 3
ATOM 4449 N N . GLU A 1 99 ? 52.365 -24.004 50.657 1.00 0.00 99 GLU A N 3
ATOM 4450 C CA . GLU A 1 99 ? 51.523 -23.487 49.585 1.00 0.00 99 GLU A CA 3
ATOM 4451 C C . GLU A 1 99 ? 51.336 -21.986 49.752 1.00 0.00 99 GLU A C 3
ATOM 4452 O O . GLU A 1 99 ? 51.278 -21.240 48.773 1.00 0.00 99 GLU A O 3
ATOM 4464 N N . TYR A 1 100 ? 51.254 -21.549 51.002 1.00 0.00 100 TYR A N 3
ATOM 4465 C CA . TYR A 1 100 ? 51.085 -20.136 51.295 1.00 0.00 100 TYR A CA 3
ATOM 4466 C C . TYR A 1 100 ? 52.301 -19.352 50.813 1.00 0.00 100 TYR A C 3
ATOM 4467 O O . TYR A 1 100 ? 52.179 -18.468 49.965 1.00 0.00 100 TYR A O 3
ATOM 4485 N N . LEU A 1 101 ? 53.470 -19.689 51.358 1.00 0.00 101 LEU A N 3
ATOM 4486 C CA . LEU A 1 101 ? 54.708 -19.011 50.979 1.00 0.00 101 LEU A CA 3
ATOM 4487 C C . LEU A 1 101 ? 54.849 -18.916 49.462 1.00 0.00 101 LEU A C 3
ATOM 4488 O O . LEU A 1 101 ? 55.341 -17.918 48.937 1.00 0.00 101 LEU A O 3
ATOM 4504 N N . ARG A 1 102 ? 54.437 -19.971 48.765 1.00 0.00 102 ARG A N 3
ATOM 4505 C CA . ARG A 1 102 ? 54.547 -20.004 47.308 1.00 0.00 102 ARG A CA 3
ATOM 4506 C C . ARG A 1 102 ? 53.761 -18.870 46.653 1.00 0.00 102 ARG A C 3
ATOM 4507 O O . ARG A 1 102 ? 54.245 -18.234 45.716 1.00 0.00 102 ARG A O 3
ATOM 4528 N N . LYS A 1 103 ? 52.546 -18.630 47.129 1.00 0.00 103 LYS A N 3
ATOM 4529 C CA . LYS A 1 103 ? 51.711 -17.579 46.555 1.00 0.00 103 LYS A CA 3
ATOM 4530 C C . LYS A 1 103 ? 52.350 -16.210 46.750 1.00 0.00 103 LYS A C 3
ATOM 4531 O O . LYS A 1 103 ? 52.123 -15.290 45.964 1.00 0.00 103 LYS A O 3
ATOM 4550 N N . VAL A 1 104 ? 53.144 -16.084 47.803 1.00 0.00 104 VAL A N 3
ATOM 4551 C CA . VAL A 1 104 ? 53.805 -14.812 48.092 1.00 0.00 104 VAL A CA 3
ATOM 4552 C C . VAL A 1 104 ? 54.826 -14.487 47.013 1.00 0.00 104 VAL A C 3
ATOM 4553 O O . VAL A 1 104 ? 54.805 -13.406 46.424 1.00 0.00 104 VAL A O 3
ATOM 4566 N N . VAL A 1 105 ? 55.728 -15.429 46.769 1.00 0.00 105 VAL A N 3
ATOM 4567 C CA . VAL A 1 105 ? 56.770 -15.242 45.769 1.00 0.00 105 VAL A CA 3
ATOM 4568 C C . VAL A 1 105 ? 56.166 -14.850 44.426 1.00 0.00 105 VAL A C 3
ATOM 4569 O O . VAL A 1 105 ? 56.687 -13.977 43.734 1.00 0.00 105 VAL A O 3
ATOM 4582 N N . GLU A 1 106 ? 55.062 -15.495 44.065 1.00 0.00 106 GLU A N 3
ATOM 4583 C CA . GLU A 1 106 ? 54.398 -15.191 42.805 1.00 0.00 106 GLU A CA 3
ATOM 4584 C C . GLU A 1 106 ? 53.890 -13.752 42.813 1.00 0.00 106 GLU A C 3
ATOM 4585 O O . GLU A 1 106 ? 53.740 -13.127 41.763 1.00 0.00 106 GLU A O 3
ATOM 4597 N N . LYS A 1 107 ? 53.624 -13.234 44.010 1.00 0.00 107 LYS A N 3
ATOM 4598 C CA . LYS A 1 107 ? 53.131 -11.872 44.156 1.00 0.00 107 LYS A CA 3
ATOM 4599 C C . LYS A 1 107 ? 54.283 -10.900 44.396 1.00 0.00 107 LYS A C 3
ATOM 4600 O O . LYS A 1 107 ? 54.073 -9.780 44.863 1.00 0.00 107 LYS A O 3
ATOM 4619 N N . GLY A 1 108 ? 55.498 -11.330 44.072 1.00 0.00 108 GLY A N 3
ATOM 4620 C CA . GLY A 1 108 ? 56.673 -10.485 44.257 1.00 0.00 108 GLY A CA 3
ATOM 4621 C C . GLY A 1 108 ? 56.681 -9.833 45.636 1.00 0.00 108 GLY A C 3
ATOM 4622 O O . GLY A 1 108 ? 57.047 -8.666 45.777 1.00 0.00 108 GLY A O 3
ATOM 4626 N N . LYS A 1 109 ? 56.276 -10.593 46.650 1.00 0.00 109 LYS A N 3
ATOM 4627 C CA . LYS A 1 109 ? 56.242 -10.076 48.017 1.00 0.00 109 LYS A CA 3
ATOM 4628 C C . LYS A 1 109 ? 56.871 -11.071 48.989 1.00 0.00 109 LYS A C 3
ATOM 4629 O O . LYS A 1 109 ? 56.591 -11.044 50.187 1.00 0.00 109 LYS A O 3
ATOM 4648 N N . HIS A 1 110 ? 57.722 -11.950 48.465 1.00 0.00 110 HIS A N 3
ATOM 4649 C CA . HIS A 1 110 ? 58.383 -12.951 49.297 1.00 0.00 110 HIS A CA 3
ATOM 4650 C C . HIS A 1 110 ? 59.014 -12.295 50.523 1.00 0.00 110 HIS A C 3
ATOM 4651 O O . HIS A 1 110 ? 59.365 -12.969 51.490 1.00 0.00 110 HIS A O 3
ATOM 4665 N N . GLU A 1 111 ? 59.157 -10.978 50.464 1.00 0.00 111 GLU A N 3
ATOM 4666 C CA . GLU A 1 111 ? 59.752 -10.229 51.567 1.00 0.00 111 GLU A CA 3
ATOM 4667 C C . GLU A 1 111 ? 58.737 -9.993 52.680 1.00 0.00 111 GLU A C 3
ATOM 4668 O O . GLU A 1 111 ? 58.870 -9.046 53.457 1.00 0.00 111 GLU A O 3
ATOM 4680 N N . ILE A 1 112 ? 57.715 -10.842 52.754 1.00 0.00 112 ILE A N 3
ATOM 4681 C CA . ILE A 1 112 ? 56.691 -10.675 53.782 1.00 0.00 112 ILE A CA 3
ATOM 4682 C C . ILE A 1 112 ? 57.351 -10.491 55.149 1.00 0.00 112 ILE A C 3
ATOM 4683 O O . ILE A 1 112 ? 56.978 -9.589 55.901 1.00 0.00 112 ILE A O 3
ATOM 4699 N N . PHE A 1 113 ? 58.367 -11.305 55.439 1.00 0.00 113 PHE A N 3
ATOM 4700 C CA . PHE A 1 113 ? 59.113 -11.176 56.695 1.00 0.00 113 PHE A CA 3
ATOM 4701 C C . PHE A 1 113 ? 60.569 -10.853 56.387 1.00 0.00 113 PHE A C 3
ATOM 4702 O O . PHE A 1 113 ? 61.283 -10.342 57.246 1.00 0.00 113 PHE A O 3
ATOM 4719 N N . PHE A 1 114 ? 60.970 -11.169 55.145 1.00 0.00 114 PHE A N 3
ATOM 4720 C CA . PHE A 1 114 ? 62.329 -10.953 54.626 1.00 0.00 114 PHE A CA 3
ATOM 4721 C C . PHE A 1 114 ? 62.962 -12.293 54.276 1.00 0.00 114 PHE A C 3
ATOM 4722 O O . PHE A 1 114 ? 64.076 -12.594 54.704 1.00 0.00 114 PHE A O 3
ATOM 4739 N N . ILE A 1 115 ? 62.248 -13.094 53.488 1.00 0.00 115 ILE A N 3
ATOM 4740 C CA . ILE A 1 115 ? 62.756 -14.400 53.081 1.00 0.00 115 ILE A CA 3
ATOM 4741 C C . ILE A 1 115 ? 64.041 -14.214 52.261 1.00 0.00 115 ILE A C 3
ATOM 4742 O O . ILE A 1 115 ? 63.986 -13.660 51.163 1.00 0.00 115 ILE A O 3
ATOM 4758 N N . PRO A 1 116 ? 65.196 -14.642 52.746 1.00 0.00 116 PRO A N 3
ATOM 4759 C CA . PRO A 1 116 ? 66.468 -14.464 51.984 1.00 0.00 116 PRO A CA 3
ATOM 4760 C C . PRO A 1 116 ? 66.347 -14.980 50.556 1.00 0.00 116 PRO A C 3
ATOM 4761 O O . PRO A 1 116 ? 65.941 -16.120 50.330 1.00 0.00 116 PRO A O 3
ATOM 4772 N N . GLY A 1 117 ? 66.707 -14.135 49.597 1.00 0.00 117 GLY A N 3
ATOM 4773 C CA . GLY A 1 117 ? 66.637 -14.522 48.199 1.00 0.00 117 GLY A CA 3
ATOM 4774 C C . GLY A 1 117 ? 67.639 -13.745 47.354 1.00 0.00 117 GLY A C 3
ATOM 4775 O O . GLY A 1 117 ? 67.326 -12.673 46.837 1.00 0.00 117 GLY A O 3
ATOM 4779 N N . THR A 1 118 ? 68.838 -14.295 47.201 1.00 0.00 118 THR A N 3
ATOM 4780 C CA . THR A 1 118 ? 69.866 -13.646 46.397 1.00 0.00 118 THR A CA 3
ATOM 4781 C C . THR A 1 118 ? 69.574 -13.891 44.922 1.00 0.00 118 THR A C 3
ATOM 4782 O O . THR A 1 118 ? 69.841 -13.043 44.069 1.00 0.00 118 THR A O 3
ATOM 4793 N N . THR A 1 119 ? 69.003 -15.056 44.644 1.00 0.00 119 THR A N 3
ATOM 4794 C CA . THR A 1 119 ? 68.643 -15.433 43.283 1.00 0.00 119 THR A CA 3
ATOM 4795 C C . THR A 1 119 ? 67.293 -16.142 43.296 1.00 0.00 119 THR A C 3
ATOM 4796 O O . THR A 1 119 ? 66.728 -16.388 44.362 1.00 0.00 119 THR A O 3
ATOM 4807 N N . LYS A 1 120 ? 66.775 -16.470 42.120 1.00 0.00 120 LYS A N 3
ATOM 4808 C CA . LYS A 1 120 ? 65.487 -17.148 42.046 1.00 0.00 120 LYS A CA 3
ATOM 4809 C C . LYS A 1 120 ? 65.541 -18.468 42.809 1.00 0.00 120 LYS A C 3
ATOM 4810 O O . LYS A 1 120 ? 64.797 -18.674 43.767 1.00 0.00 120 LYS A O 3
ATOM 4829 N N . GLU A 1 121 ? 66.427 -19.356 42.379 1.00 0.00 121 GLU A N 3
ATOM 4830 C CA . GLU A 1 121 ? 66.568 -20.656 43.025 1.00 0.00 121 GLU A CA 3
ATOM 4831 C C . GLU A 1 121 ? 66.841 -20.486 44.516 1.00 0.00 121 GLU A C 3
ATOM 4832 O O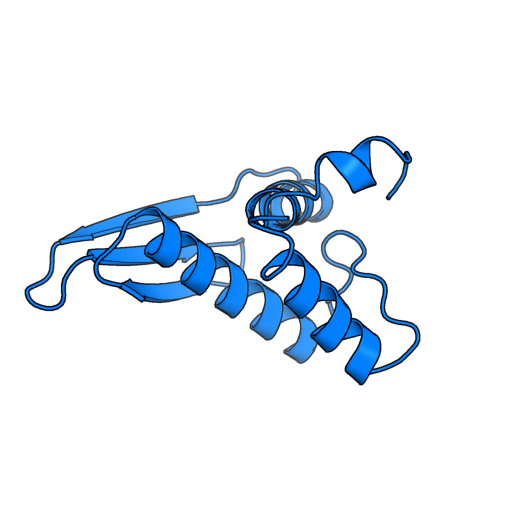 . GLU A 1 121 ? 66.556 -21.377 45.312 1.00 0.00 121 GLU A O 3
ATOM 4844 N N . GLU A 1 122 ? 67.398 -19.337 44.882 1.00 0.00 122 GLU A N 3
ATOM 4845 C CA . GLU A 1 122 ? 67.704 -19.066 46.281 1.00 0.00 122 GLU A CA 3
ATOM 4846 C C . GLU A 1 122 ? 66.424 -18.953 47.101 1.00 0.00 122 GLU A C 3
ATOM 4847 O O . GLU A 1 122 ? 66.296 -19.579 48.151 1.00 0.00 122 GLU A O 3
ATOM 4859 N N . ALA A 1 123 ? 65.478 -18.151 46.618 1.00 0.00 123 ALA A N 3
ATOM 4860 C CA . ALA A 1 123 ? 64.210 -17.965 47.321 1.00 0.00 123 ALA A CA 3
ATOM 4861 C C . ALA A 1 123 ? 63.501 -19.301 47.521 1.00 0.00 123 ALA A C 3
ATOM 4862 O O . ALA A 1 123 ? 63.123 -19.653 48.640 1.00 0.00 123 ALA A O 3
ATOM 4869 N N . LEU A 1 124 ? 63.338 -20.046 46.435 1.00 0.00 124 LEU A N 3
ATOM 4870 C CA . LEU A 1 124 ? 62.687 -21.350 46.506 1.00 0.00 124 LEU A CA 3
ATOM 4871 C C . LEU A 1 124 ? 63.468 -22.239 47.445 1.00 0.00 124 LEU A C 3
ATOM 4872 O O . LEU A 1 124 ? 62.943 -22.777 48.421 1.00 0.00 124 LEU A O 3
ATOM 4888 N N . SER A 1 125 ? 64.738 -22.380 47.113 1.00 0.00 125 SER A N 3
ATOM 4889 C CA . SER A 1 125 ? 65.639 -23.212 47.900 1.00 0.00 125 SER A CA 3
ATOM 4890 C C . SER A 1 125 ? 65.570 -22.825 49.374 1.00 0.00 125 SER A C 3
ATOM 4891 O O . SER A 1 125 ? 65.651 -23.686 50.250 1.00 0.00 125 SER A O 3
ATOM 4899 N N . ASN A 1 126 ? 65.422 -21.532 49.647 1.00 0.00 126 ASN A N 3
ATOM 4900 C CA . ASN A 1 126 ? 65.348 -21.063 51.028 1.00 0.00 126 ASN A CA 3
ATOM 4901 C C . ASN A 1 126 ? 64.238 -21.797 51.776 1.00 0.00 126 ASN A C 3
ATOM 4902 O O . ASN A 1 126 ? 64.495 -22.465 52.777 1.00 0.00 126 ASN A O 3
ATOM 4913 N N . ILE A 1 127 ? 63.013 -21.682 51.276 1.00 0.00 127 ILE A N 3
ATOM 4914 C CA . ILE A 1 127 ? 61.885 -22.358 51.910 1.00 0.00 127 ILE A CA 3
ATOM 4915 C C . ILE A 1 127 ? 62.139 -23.852 51.937 1.00 0.00 127 ILE A C 3
ATOM 4916 O O . ILE A 1 127 ? 61.933 -24.520 52.948 1.00 0.00 127 ILE A O 3
ATOM 4932 N N . ASP A 1 128 ? 62.584 -24.366 50.804 1.00 0.00 128 ASP A N 3
ATOM 4933 C CA . ASP A 1 128 ? 62.862 -25.789 50.689 1.00 0.00 128 ASP A CA 3
ATOM 4934 C C . ASP A 1 128 ? 63.683 -26.271 51.882 1.00 0.00 128 ASP A C 3
ATOM 4935 O O . ASP A 1 128 ? 63.372 -27.301 52.477 1.00 0.00 128 ASP A O 3
ATOM 4944 N N . GLN A 1 129 ? 64.732 -25.527 52.232 1.00 0.00 129 GLN A N 3
ATOM 4945 C CA . GLN A 1 129 ? 65.581 -25.901 53.360 1.00 0.00 129 GLN A CA 3
ATOM 4946 C C . GLN A 1 129 ? 64.867 -25.679 54.690 1.00 0.00 129 GLN A C 3
ATOM 4947 O O . GLN A 1 129 ? 65.133 -26.380 55.668 1.00 0.00 129 GLN A O 3
ATOM 4961 N N . ILE A 1 130 ? 63.958 -24.708 54.729 1.00 0.00 130 ILE A N 3
ATOM 4962 C CA . ILE A 1 130 ? 63.222 -24.427 55.958 1.00 0.00 130 ILE A CA 3
ATOM 4963 C C . ILE A 1 130 ? 62.340 -25.613 56.314 1.00 0.00 130 ILE A C 3
ATOM 4964 O O . ILE A 1 130 ? 61.968 -25.800 57.473 1.00 0.00 130 ILE A O 3
ATOM 4980 N N . SER A 1 131 ? 62.012 -26.416 55.308 1.00 0.00 131 SER A N 3
ATOM 4981 C CA . SER A 1 131 ? 61.174 -27.591 55.522 1.00 0.00 131 SER A CA 3
ATOM 4982 C C . SER A 1 131 ? 62.036 -28.841 55.656 1.00 0.00 131 SER A C 3
ATOM 4983 O O . SER A 1 131 ? 61.694 -29.770 56.390 1.00 0.00 131 SER A O 3
ATOM 4991 N N . ASP A 1 132 ? 63.156 -28.861 54.941 1.00 0.00 132 ASP A N 3
ATOM 4992 C CA . ASP A 1 132 ? 64.061 -30.004 54.986 1.00 0.00 132 ASP A CA 3
ATOM 4993 C C . ASP A 1 132 ? 64.968 -29.924 56.208 1.00 0.00 132 ASP A C 3
ATOM 4994 O O . ASP A 1 132 ? 64.822 -30.702 57.154 1.00 0.00 132 ASP A O 3
ATOM 5003 N N . LYS A 1 133 ? 65.905 -28.982 56.184 1.00 0.00 133 LYS A N 3
ATOM 5004 C CA . LYS A 1 133 ? 66.832 -28.811 57.298 1.00 0.00 133 LYS A CA 3
ATOM 5005 C C . LYS A 1 133 ? 66.436 -27.614 58.152 1.00 0.00 133 LYS A C 3
ATOM 5006 O O . LYS A 1 133 ? 65.977 -27.770 59.285 1.00 0.00 133 LYS A O 3
ATOM 5025 N N . ALA A 1 134 ? 66.617 -26.416 57.604 1.00 0.00 134 ALA A N 3
ATOM 5026 C CA . ALA A 1 134 ? 66.275 -25.195 58.326 1.00 0.00 134 ALA A CA 3
ATOM 5027 C C . ALA A 1 134 ? 66.676 -23.963 57.519 1.00 0.00 134 ALA A C 3
ATOM 5028 O O . ALA A 1 134 ? 65.907 -23.010 57.402 1.00 0.00 134 ALA A O 3
ATOM 5035 N N . GLU A 1 135 ? 67.887 -23.992 56.970 1.00 0.00 135 GLU A N 3
ATOM 5036 C CA . GLU A 1 135 ? 68.381 -22.872 56.178 1.00 0.00 135 GLU A CA 3
ATOM 5037 C C . GLU A 1 135 ? 69.654 -23.266 55.435 1.00 0.00 135 GLU A C 3
ATOM 5038 O O . GLU A 1 135 ? 69.633 -23.498 54.226 1.00 0.00 135 GLU A O 3
ATOM 5050 N N . GLU A 1 136 ? 70.760 -23.342 56.167 1.00 0.00 136 GLU A N 3
ATOM 5051 C CA . GLU A 1 136 ? 72.040 -23.710 55.573 1.00 0.00 136 GLU A CA 3
ATOM 5052 C C . GLU A 1 136 ? 73.092 -23.914 56.658 1.00 0.00 136 GLU A C 3
ATOM 5053 O O . GLU A 1 136 ? 73.972 -23.075 56.850 1.00 0.00 136 GLU A O 3
ATOM 5065 N N . ASN A 1 32 ? 65.278 -11.075 61.247 1.00 0.00 32 ASN A N 4
ATOM 5066 C CA . ASN A 1 32 ? 66.077 -12.316 61.051 1.00 0.00 32 ASN A CA 4
ATOM 5067 C C . ASN A 1 32 ? 67.548 -12.020 61.323 1.00 0.00 32 ASN A C 4
ATOM 5068 O O . ASN A 1 32 ? 68.429 -12.482 60.597 1.00 0.00 32 ASN A O 4
ATOM 5078 N N . ARG A 1 33 ? 67.807 -11.244 62.371 1.00 0.00 33 ARG A N 4
ATOM 5079 C CA . ARG A 1 33 ? 69.176 -10.888 62.728 1.00 0.00 33 ARG A CA 4
ATOM 5080 C C . ARG A 1 33 ? 69.985 -12.135 63.072 1.00 0.00 33 ARG A C 4
ATOM 5081 O O . ARG A 1 33 ? 71.132 -12.277 62.649 1.00 0.00 33 ARG A O 4
ATOM 5102 N N . THR A 1 34 ? 69.381 -13.038 63.838 1.00 0.00 34 THR A N 4
ATOM 5103 C CA . THR A 1 34 ? 70.061 -14.269 64.227 1.00 0.00 34 THR A CA 4
ATOM 5104 C C . THR A 1 34 ? 69.103 -15.451 64.155 1.00 0.00 34 THR A C 4
ATOM 5105 O O . THR A 1 34 ? 68.530 -15.860 65.165 1.00 0.00 34 THR A O 4
ATOM 5116 N N . ASP A 1 35 ? 68.934 -15.994 62.953 1.00 0.00 35 ASP A N 4
ATOM 5117 C CA . ASP A 1 35 ? 68.042 -17.128 62.751 1.00 0.00 35 ASP A CA 4
ATOM 5118 C C . ASP A 1 35 ? 68.835 -18.397 62.452 1.00 0.00 35 ASP A C 4
ATOM 5119 O O . ASP A 1 35 ? 68.339 -19.308 61.792 1.00 0.00 35 ASP A O 4
ATOM 5128 N N . LEU A 1 36 ? 70.071 -18.453 62.943 1.00 0.00 36 LEU A N 4
ATOM 5129 C CA . LEU A 1 36 ? 70.917 -19.621 62.718 1.00 0.00 36 LEU A CA 4
ATOM 5130 C C . LEU A 1 36 ? 70.424 -20.810 63.535 1.00 0.00 36 LEU A C 4
ATOM 5131 O O . LEU A 1 36 ? 70.295 -21.922 63.017 1.00 0.00 36 LEU A O 4
ATOM 5147 N N . GLU A 1 37 ? 70.154 -20.573 64.816 1.00 0.00 37 GLU A N 4
ATOM 5148 C CA . GLU A 1 37 ? 69.680 -21.638 65.693 1.00 0.00 37 GLU A CA 4
ATOM 5149 C C . GLU A 1 37 ? 68.334 -22.169 65.211 1.00 0.00 37 GLU A C 4
ATOM 5150 O O . GLU A 1 37 ? 68.084 -23.373 65.242 1.00 0.00 37 GLU A O 4
ATOM 5162 N N . MET A 1 38 ? 67.472 -21.261 64.764 1.00 0.00 38 MET A N 4
ATOM 5163 C CA . MET A 1 38 ? 66.155 -21.651 64.276 1.00 0.00 38 MET A CA 4
ATOM 5164 C C . MET A 1 38 ? 66.282 -22.434 62.974 1.00 0.00 38 MET A C 4
ATOM 5165 O O . MET A 1 38 ? 65.469 -23.313 62.685 1.00 0.00 38 MET A O 4
ATOM 5179 N N . PHE A 1 39 ? 67.305 -22.109 62.192 1.00 0.00 39 PHE A N 4
ATOM 5180 C CA . PHE A 1 39 ? 67.530 -22.790 60.922 1.00 0.00 39 PHE A CA 4
ATOM 5181 C C . PHE A 1 39 ? 67.736 -24.282 61.146 1.00 0.00 39 PHE A C 4
ATOM 5182 O O . PHE A 1 39 ? 67.127 -25.111 60.469 1.00 0.00 39 PHE A O 4
ATOM 5199 N N . LEU A 1 40 ? 68.593 -24.620 62.105 1.00 0.00 40 LEU A N 4
ATOM 5200 C CA . LEU A 1 40 ? 68.865 -26.020 62.412 1.00 0.00 40 LEU A CA 4
ATOM 5201 C C . LEU A 1 40 ? 67.629 -26.675 63.016 1.00 0.00 40 LEU A C 4
ATOM 5202 O O . LEU A 1 40 ? 67.450 -27.891 62.929 1.00 0.00 40 LEU A O 4
ATOM 5218 N N . LYS A 1 41 ? 66.779 -25.858 63.629 1.00 0.00 41 LYS A N 4
ATOM 5219 C CA . LYS A 1 41 ? 65.558 -26.356 64.249 1.00 0.00 41 LYS A CA 4
ATOM 5220 C C . LYS A 1 41 ? 64.408 -26.337 63.244 1.00 0.00 41 LYS A C 4
ATOM 5221 O O . LYS A 1 41 ? 63.244 -26.470 63.618 1.00 0.00 41 LYS A O 4
ATOM 5240 N N . LYS A 1 42 ? 64.746 -26.159 61.969 1.00 0.00 42 LYS A N 4
ATOM 5241 C CA . LYS A 1 42 ? 63.733 -26.112 60.918 1.00 0.00 42 LYS A CA 4
ATOM 5242 C C . LYS A 1 42 ? 62.771 -24.955 61.168 1.00 0.00 42 LYS A C 4
ATOM 5243 O O . LYS A 1 42 ? 62.437 -24.656 62.315 1.00 0.00 42 LYS A O 4
ATOM 5262 N N . THR A 1 43 ? 62.342 -24.299 60.092 1.00 0.00 43 THR A N 4
ATOM 5263 C CA . THR A 1 43 ? 61.432 -23.165 60.221 1.00 0.00 43 THR A CA 4
ATOM 5264 C C . THR A 1 43 ? 60.307 -23.231 59.190 1.00 0.00 43 THR A C 4
ATOM 5265 O O . THR A 1 43 ? 60.234 -22.398 58.284 1.00 0.00 43 THR A O 4
ATOM 5276 N N . PRO A 1 44 ? 59.429 -24.188 59.319 1.00 0.00 44 PRO A N 4
ATOM 5277 C CA . PRO A 1 44 ? 58.276 -24.353 58.394 1.00 0.00 44 PRO A CA 4
ATOM 5278 C C . PRO A 1 44 ? 57.126 -23.411 58.752 1.00 0.00 44 PRO A C 4
ATOM 5279 O O . PRO A 1 44 ? 56.907 -22.400 58.084 1.00 0.00 44 PRO A O 4
ATOM 5290 N N . LEU A 1 45 ? 56.403 -23.748 59.815 1.00 0.00 45 LEU A N 4
ATOM 5291 C CA . LEU A 1 45 ? 55.285 -22.925 60.267 1.00 0.00 45 LEU A CA 4
ATOM 5292 C C . LEU A 1 45 ? 55.802 -21.696 61.009 1.00 0.00 45 LEU A C 4
ATOM 5293 O O . LEU A 1 45 ? 55.103 -20.690 61.135 1.00 0.00 45 LEU A O 4
ATOM 5309 N N . MET A 1 46 ? 57.040 -21.780 61.489 1.00 0.00 46 MET A N 4
ATOM 5310 C CA . MET A 1 46 ? 57.653 -20.668 62.210 1.00 0.00 46 MET A CA 4
ATOM 5311 C C . MET A 1 46 ? 57.690 -19.425 61.330 1.00 0.00 46 MET A C 4
ATOM 5312 O O . MET A 1 46 ? 57.553 -18.303 61.812 1.00 0.00 46 MET A O 4
ATOM 5326 N N . VAL A 1 47 ? 57.854 -19.642 60.030 1.00 0.00 47 VAL A N 4
ATOM 5327 C CA . VAL A 1 47 ? 57.880 -18.536 59.084 1.00 0.00 47 VAL A CA 4
ATOM 5328 C C . VAL A 1 47 ? 56.531 -17.827 59.098 1.00 0.00 47 VAL A C 4
ATOM 5329 O O . VAL A 1 47 ? 56.459 -16.606 59.215 1.00 0.00 47 VAL A O 4
ATOM 5342 N N . LEU A 1 48 ? 55.467 -18.610 58.971 1.00 0.00 48 LEU A N 4
ATOM 5343 C CA . LEU A 1 48 ? 54.118 -18.059 58.962 1.00 0.00 48 LEU A CA 4
ATOM 5344 C C . LEU A 1 48 ? 53.901 -17.160 60.178 1.00 0.00 48 LEU A C 4
ATOM 5345 O O . LEU A 1 48 ? 53.437 -16.029 60.048 1.00 0.00 48 LEU A O 4
ATOM 5361 N N . GLU A 1 49 ? 54.225 -17.681 61.356 1.00 0.00 49 GLU A N 4
ATOM 5362 C CA . GLU A 1 49 ? 54.051 -16.925 62.593 1.00 0.00 49 GLU A CA 4
ATOM 5363 C C . GLU A 1 49 ? 54.860 -15.627 62.576 1.00 0.00 49 GLU A C 4
ATOM 5364 O O . GLU A 1 49 ? 54.320 -14.549 62.822 1.00 0.00 49 GLU A O 4
ATOM 5376 N N . GLU A 1 50 ? 56.155 -15.737 62.294 1.00 0.00 50 GLU A N 4
ATOM 5377 C CA . GLU A 1 50 ? 57.025 -14.561 62.261 1.00 0.00 50 GLU A CA 4
ATOM 5378 C C . GLU A 1 50 ? 56.564 -13.564 61.201 1.00 0.00 50 GLU A C 4
ATOM 5379 O O . GLU A 1 50 ? 56.610 -12.353 61.414 1.00 0.00 50 GLU A O 4
ATOM 5391 N N . ALA A 1 51 ? 56.124 -14.081 60.061 1.00 0.00 51 ALA A N 4
ATOM 5392 C CA . ALA A 1 51 ? 55.661 -13.227 58.971 1.00 0.00 51 ALA A CA 4
ATOM 5393 C C . ALA A 1 51 ? 54.355 -12.544 59.345 1.00 0.00 51 ALA A C 4
ATOM 5394 O O . ALA A 1 51 ? 54.196 -11.339 59.165 1.00 0.00 51 ALA A O 4
ATOM 5401 N N . ALA A 1 52 ? 53.427 -13.328 59.870 1.00 0.00 52 ALA A N 4
ATOM 5402 C CA . ALA A 1 52 ? 52.132 -12.803 60.277 1.00 0.00 52 ALA A CA 4
ATOM 5403 C C . ALA A 1 52 ? 52.299 -11.807 61.418 1.00 0.00 52 ALA A C 4
ATOM 5404 O O . ALA A 1 52 ? 51.514 -10.869 61.561 1.00 0.00 52 ALA A O 4
ATOM 5411 N N . LYS A 1 53 ? 53.320 -12.033 62.239 1.00 0.00 53 LYS A N 4
ATOM 5412 C CA . LYS A 1 53 ? 53.578 -11.171 63.382 1.00 0.00 53 LYS A CA 4
ATOM 5413 C C . LYS A 1 53 ? 54.174 -9.823 62.971 1.00 0.00 53 LYS A C 4
ATOM 5414 O O . LYS A 1 53 ? 53.724 -8.773 63.424 1.00 0.00 53 LYS A O 4
ATOM 5433 N N . ALA A 1 54 ? 55.210 -9.849 62.142 1.00 0.00 54 ALA A N 4
ATOM 5434 C CA . ALA A 1 54 ? 55.873 -8.616 61.723 1.00 0.00 54 ALA A CA 4
ATOM 5435 C C . ALA A 1 54 ? 55.066 -7.824 60.694 1.00 0.00 54 ALA A C 4
ATOM 5436 O O . ALA A 1 54 ? 55.299 -6.628 60.518 1.00 0.00 54 ALA A O 4
ATOM 5443 N N . VAL A 1 55 ? 54.145 -8.476 59.991 1.00 0.00 55 VAL A N 4
ATOM 5444 C CA . VAL A 1 55 ? 53.372 -7.772 58.970 1.00 0.00 55 VAL A CA 4
ATOM 5445 C C . VAL A 1 55 ? 52.150 -7.064 59.556 1.00 0.00 55 VAL A C 4
ATOM 5446 O O . VAL A 1 55 ? 51.964 -5.866 59.331 1.00 0.00 55 VAL A O 4
ATOM 5459 N N . TYR A 1 56 ? 51.308 -7.803 60.281 1.00 0.00 56 TYR A N 4
ATOM 5460 C CA . TYR A 1 56 ? 50.097 -7.214 60.856 1.00 0.00 56 TYR A CA 4
ATOM 5461 C C . TYR A 1 56 ? 50.002 -7.450 62.361 1.00 0.00 56 TYR A C 4
ATOM 5462 O O . TYR A 1 56 ? 49.045 -7.009 62.997 1.00 0.00 56 TYR A O 4
ATOM 5480 N N . GLN A 1 57 ? 50.975 -8.148 62.934 1.00 0.00 57 GLN A N 4
ATOM 5481 C CA . GLN A 1 57 ? 50.940 -8.420 64.368 1.00 0.00 57 GLN A CA 4
ATOM 5482 C C . GLN A 1 57 ? 49.664 -9.171 64.733 1.00 0.00 57 GLN A C 4
ATOM 5483 O O . GLN A 1 57 ? 49.040 -8.892 65.757 1.00 0.00 57 GLN A O 4
ATOM 5497 N N . LYS A 1 58 ? 49.286 -10.124 63.884 1.00 0.00 58 LYS A N 4
ATOM 5498 C CA . LYS A 1 58 ? 48.084 -10.918 64.117 1.00 0.00 58 LYS A CA 4
ATOM 5499 C C . LYS A 1 58 ? 48.441 -12.396 64.249 1.00 0.00 58 LYS A C 4
ATOM 5500 O O . LYS A 1 58 ? 49.615 -12.764 64.216 1.00 0.00 58 LYS A O 4
ATOM 5519 N N . THR A 1 59 ? 47.420 -13.235 64.403 1.00 0.00 59 THR A N 4
ATOM 5520 C CA . THR A 1 59 ? 47.630 -14.673 64.544 1.00 0.00 59 THR A CA 4
ATOM 5521 C C . THR A 1 59 ? 47.050 -15.422 63.330 1.00 0.00 59 THR A C 4
ATOM 5522 O O . THR A 1 59 ? 45.846 -15.342 63.084 1.00 0.00 59 THR A O 4
ATOM 5533 N N . PRO A 1 60 ? 47.849 -16.151 62.568 1.00 0.00 60 PRO A N 4
ATOM 5534 C CA . PRO A 1 60 ? 47.331 -16.902 61.385 1.00 0.00 60 PRO A CA 4
ATOM 5535 C C . PRO A 1 60 ? 46.107 -17.739 61.742 1.00 0.00 60 PRO A C 4
ATOM 5536 O O . PRO A 1 60 ? 45.786 -17.906 62.919 1.00 0.00 60 PRO A O 4
ATOM 5547 N N . THR A 1 61 ? 45.425 -18.258 60.721 1.00 0.00 61 THR A N 4
ATOM 5548 C CA . THR A 1 61 ? 44.231 -19.070 60.950 1.00 0.00 61 THR A CA 4
ATOM 5549 C C . THR A 1 61 ? 44.471 -20.517 60.531 1.00 0.00 61 THR A C 4
ATOM 5550 O O . THR A 1 61 ? 45.124 -20.775 59.524 1.00 0.00 61 THR A O 4
ATOM 5561 N N . TRP A 1 62 ? 43.943 -21.452 61.319 1.00 0.00 62 TRP A N 4
ATOM 5562 C CA . TRP A 1 62 ? 44.108 -22.874 61.027 1.00 0.00 62 TRP A CA 4
ATOM 5563 C C . TRP A 1 62 ? 42.785 -23.620 61.205 1.00 0.00 62 TRP A C 4
ATOM 5564 O O . TRP A 1 62 ? 41.911 -23.184 61.955 1.00 0.00 62 TRP A O 4
ATOM 5585 N N . GLY A 1 63 ? 42.642 -24.746 60.505 1.00 0.00 63 GLY A N 4
ATOM 5586 C CA . GLY A 1 63 ? 41.417 -25.542 60.594 1.00 0.00 63 GLY A CA 4
ATOM 5587 C C . GLY A 1 63 ? 41.686 -27.014 60.285 1.00 0.00 63 GLY A C 4
ATOM 5588 O O . GLY A 1 63 ? 42.402 -27.337 59.336 1.00 0.00 63 GLY A O 4
ATOM 5592 N N . THR A 1 64 ? 41.114 -27.901 61.099 1.00 0.00 64 THR A N 4
ATOM 5593 C CA . THR A 1 64 ? 41.306 -29.339 60.909 1.00 0.00 64 THR A CA 4
ATOM 5594 C C . THR A 1 64 ? 40.056 -29.994 60.319 1.00 0.00 64 THR A C 4
ATOM 5595 O O . THR A 1 64 ? 39.003 -30.032 60.955 1.00 0.00 64 THR A O 4
ATOM 5606 N N . VAL A 1 65 ? 40.186 -30.504 59.096 1.00 0.00 65 VAL A N 4
ATOM 5607 C CA . VAL A 1 65 ? 39.065 -31.155 58.417 1.00 0.00 65 VAL A CA 4
ATOM 5608 C C . VAL A 1 65 ? 39.159 -32.672 58.538 1.00 0.00 65 VAL A C 4
ATOM 5609 O O . VAL A 1 65 ? 40.249 -33.236 58.557 1.00 0.00 65 VAL A O 4
ATOM 5622 N N . GLU A 1 66 ? 38.000 -33.322 58.575 1.00 0.00 66 GLU A N 4
ATOM 5623 C CA . GLU A 1 66 ? 37.930 -34.779 58.634 1.00 0.00 66 GLU A CA 4
ATOM 5624 C C . GLU A 1 66 ? 37.304 -35.280 57.332 1.00 0.00 66 GLU A C 4
ATOM 5625 O O . GLU A 1 66 ? 36.120 -35.047 57.086 1.00 0.00 66 GLU A O 4
ATOM 5637 N N . LEU A 1 67 ? 38.100 -35.944 56.487 1.00 0.00 67 LEU A N 4
ATOM 5638 C CA . LEU A 1 67 ? 37.600 -36.439 55.214 1.00 0.00 67 LEU A CA 4
ATOM 5639 C C . LEU A 1 67 ? 38.033 -37.893 55.035 1.00 0.00 67 LEU A C 4
ATOM 5640 O O . LEU A 1 67 ? 39.019 -38.320 55.633 1.00 0.00 67 LEU A O 4
ATOM 5656 N N . PRO A 1 68 ? 37.335 -38.664 54.242 1.00 0.00 68 PRO A N 4
ATOM 5657 C CA . PRO A 1 68 ? 37.695 -40.091 54.017 1.00 0.00 68 PRO A CA 4
ATOM 5658 C C . PRO A 1 68 ? 39.119 -40.224 53.490 1.00 0.00 68 PRO A C 4
ATOM 5659 O O . PRO A 1 68 ? 39.649 -41.329 53.360 1.00 0.00 68 PRO A O 4
ATOM 5670 N N . GLU A 1 69 ? 39.730 -39.082 53.186 1.00 0.00 69 GLU A N 4
ATOM 5671 C CA . GLU A 1 69 ? 41.091 -39.064 52.670 1.00 0.00 69 GLU A CA 4
ATOM 5672 C C . GLU A 1 69 ? 42.106 -38.864 53.795 1.00 0.00 69 GLU A C 4
ATOM 5673 O O . GLU A 1 69 ? 43.299 -39.090 53.604 1.00 0.00 69 GLU A O 4
ATOM 5685 N N . GLY A 1 70 ? 41.629 -38.438 54.965 1.00 0.00 70 GLY A N 4
ATOM 5686 C CA . GLY A 1 70 ? 42.521 -38.218 56.098 1.00 0.00 70 GLY A CA 4
ATOM 5687 C C . GLY A 1 70 ? 42.169 -36.913 56.782 1.00 0.00 70 GLY A C 4
ATOM 5688 O O . GLY A 1 70 ? 41.035 -36.730 57.224 1.00 0.00 70 GLY A O 4
ATOM 5692 N N . PHE A 1 71 ? 43.129 -35.997 56.851 1.00 0.00 71 PHE A N 4
ATOM 5693 C CA . PHE A 1 71 ? 42.887 -34.704 57.462 1.00 0.00 71 PHE A CA 4
ATOM 5694 C C . PHE A 1 71 ? 43.426 -33.617 56.544 1.00 0.00 71 PHE A C 4
ATOM 5695 O O . PHE A 1 71 ? 44.545 -33.736 56.048 1.00 0.00 71 PHE A O 4
ATOM 5712 N N . GLU A 1 72 ? 42.643 -32.560 56.322 1.00 0.00 72 GLU A N 4
ATOM 5713 C CA . GLU A 1 72 ? 43.100 -31.476 55.456 1.00 0.00 72 GLU A CA 4
ATOM 5714 C C . GLU A 1 72 ? 43.284 -30.201 56.262 1.00 0.00 72 GLU A C 4
ATOM 5715 O O . GLU A 1 72 ? 42.342 -29.698 56.868 1.00 0.00 72 GLU A O 4
ATOM 5727 N N . MET A 1 73 ? 44.499 -29.679 56.260 1.00 0.00 73 MET A N 4
ATOM 5728 C CA . MET A 1 73 ? 44.784 -28.458 56.992 1.00 0.00 73 MET A CA 4
ATOM 5729 C C . MET A 1 73 ? 44.543 -27.248 56.097 1.00 0.00 73 MET A C 4
ATOM 5730 O O . MET A 1 73 ? 45.112 -27.146 55.012 1.00 0.00 73 MET A O 4
ATOM 5744 N N . THR A 1 74 ? 43.704 -26.334 56.569 1.00 0.00 74 THR A N 4
ATOM 5745 C CA . THR A 1 74 ? 43.395 -25.125 55.821 1.00 0.00 74 THR A CA 4
ATOM 5746 C C . THR A 1 74 ? 43.852 -23.912 56.612 1.00 0.00 74 THR A C 4
ATOM 5747 O O . THR A 1 74 ? 43.578 -23.808 57.809 1.00 0.00 74 THR A O 4
ATOM 5758 N N . LEU A 1 75 ? 44.563 -23.009 55.949 1.00 0.00 75 LEU A N 4
ATOM 5759 C CA . LEU A 1 75 ? 45.061 -21.818 56.622 1.00 0.00 75 LEU A CA 4
ATOM 5760 C C . LEU A 1 75 ? 44.784 -20.562 55.806 1.00 0.00 75 LEU A C 4
ATOM 5761 O O . LEU A 1 75 ? 44.827 -20.587 54.575 1.00 0.00 75 LEU A O 4
ATOM 5777 N N . ILE A 1 76 ? 44.502 -19.465 56.506 1.00 0.00 76 ILE A N 4
ATOM 5778 C CA . ILE A 1 76 ? 44.223 -18.194 55.849 1.00 0.00 76 ILE A CA 4
ATOM 5779 C C . ILE A 1 76 ? 45.188 -17.126 56.349 1.00 0.00 76 ILE A C 4
ATOM 5780 O O . ILE A 1 76 ? 45.603 -17.144 57.512 1.00 0.00 76 ILE A O 4
ATOM 5796 N N . LEU A 1 77 ? 45.535 -16.194 55.465 1.00 0.00 77 LEU A N 4
ATOM 5797 C CA . LEU A 1 77 ? 46.447 -15.111 55.819 1.00 0.00 77 LEU A CA 4
ATOM 5798 C C . LEU A 1 77 ? 46.299 -13.950 54.841 1.00 0.00 77 LEU A C 4
ATOM 5799 O O . LEU A 1 77 ? 46.697 -14.046 53.679 1.00 0.00 77 LEU A O 4
ATOM 5815 N N . ASN A 1 78 ? 45.720 -12.856 55.321 1.00 0.00 78 ASN A N 4
ATOM 5816 C CA . ASN A 1 78 ? 45.515 -11.675 54.490 1.00 0.00 78 ASN A CA 4
ATOM 5817 C C . ASN A 1 78 ? 44.582 -11.987 53.321 1.00 0.00 78 ASN A C 4
ATOM 5818 O O . ASN A 1 78 ? 43.393 -11.672 53.369 1.00 0.00 78 ASN A O 4
ATOM 5829 N N . GLU A 1 79 ? 45.121 -12.601 52.270 1.00 0.00 79 GLU A N 4
ATOM 5830 C CA . GLU A 1 79 ? 44.314 -12.941 51.102 1.00 0.00 79 GLU A CA 4
ATOM 5831 C C . GLU A 1 79 ? 44.739 -14.290 50.523 1.00 0.00 79 GLU A C 4
ATOM 5832 O O . GLU A 1 79 ? 44.226 -14.716 49.489 1.00 0.00 79 GLU A O 4
ATOM 5844 N N . ILE A 1 80 ? 45.676 -14.955 51.191 1.00 0.00 80 ILE A N 4
ATOM 5845 C CA . ILE A 1 80 ? 46.153 -16.253 50.722 1.00 0.00 80 ILE A CA 4
ATOM 5846 C C . ILE A 1 80 ? 45.516 -17.385 51.516 1.00 0.00 80 ILE A C 4
ATOM 5847 O O . ILE A 1 80 ? 45.570 -17.402 52.746 1.00 0.00 80 ILE A O 4
ATOM 5863 N N . THR A 1 81 ? 44.934 -18.344 50.805 1.00 0.00 81 THR A N 4
ATOM 5864 C CA . THR A 1 81 ? 44.313 -19.496 51.441 1.00 0.00 81 THR A CA 4
ATOM 5865 C C . THR A 1 81 ? 44.766 -20.770 50.739 1.00 0.00 81 THR A C 4
ATOM 5866 O O . THR A 1 81 ? 44.695 -20.866 49.514 1.00 0.00 81 THR A O 4
ATOM 5877 N N . VAL A 1 82 ? 45.242 -21.745 51.510 1.00 0.00 82 VAL A N 4
ATOM 5878 C CA . VAL A 1 82 ? 45.707 -22.999 50.920 1.00 0.00 82 VAL A CA 4
ATOM 5879 C C . VAL A 1 82 ? 45.219 -24.198 51.722 1.00 0.00 82 VAL A C 4
ATOM 5880 O O . VAL A 1 82 ? 44.780 -24.065 52.866 1.00 0.00 82 VAL A O 4
ATOM 5893 N N . LYS A 1 83 ? 45.304 -25.371 51.106 1.00 0.00 83 LYS A N 4
ATOM 5894 C CA . LYS A 1 83 ? 44.875 -26.606 51.753 1.00 0.00 83 LYS A CA 4
ATOM 5895 C C . LYS A 1 83 ? 45.932 -27.689 51.578 1.00 0.00 83 LYS A C 4
ATOM 5896 O O . LYS A 1 83 ? 46.605 -27.752 50.551 1.00 0.00 83 LYS A O 4
ATOM 5915 N N . GLY A 1 84 ? 46.078 -28.540 52.589 1.00 0.00 84 GLY A N 4
ATOM 5916 C CA . GLY A 1 84 ? 47.063 -29.615 52.529 1.00 0.00 84 GLY A CA 4
ATOM 5917 C C . GLY A 1 84 ? 46.506 -30.908 53.113 1.00 0.00 84 GLY A C 4
ATOM 5918 O O . GLY A 1 84 ? 46.111 -30.955 54.276 1.00 0.00 84 GLY A O 4
ATOM 5922 N N . GLN A 1 85 ? 46.492 -31.959 52.299 1.00 0.00 85 GLN A N 4
ATOM 5923 C CA . GLN A 1 85 ? 45.995 -33.256 52.747 1.00 0.00 85 GLN A CA 4
ATOM 5924 C C . GLN A 1 85 ? 47.152 -34.121 53.237 1.00 0.00 85 GLN A C 4
ATOM 5925 O O . GLN A 1 85 ? 48.199 -34.190 52.593 1.00 0.00 85 GLN A O 4
ATOM 5939 N N . ALA A 1 86 ? 46.963 -34.775 54.379 1.00 0.00 86 ALA A N 4
ATOM 5940 C CA . ALA A 1 86 ? 48.013 -35.623 54.931 1.00 0.00 86 ALA A CA 4
ATOM 5941 C C . ALA A 1 86 ? 47.425 -36.689 55.851 1.00 0.00 86 ALA A C 4
ATOM 5942 O O . ALA A 1 86 ? 46.278 -36.588 56.284 1.00 0.00 86 ALA A O 4
ATOM 5949 N N . THR A 1 87 ? 48.225 -37.710 56.141 1.00 0.00 87 THR A N 4
ATOM 5950 C CA . THR A 1 87 ? 47.781 -38.795 57.007 1.00 0.00 87 THR A CA 4
ATOM 5951 C C . THR A 1 87 ? 48.163 -38.510 58.457 1.00 0.00 87 THR A C 4
ATOM 5952 O O . THR A 1 87 ? 47.745 -39.225 59.370 1.00 0.00 87 THR A O 4
ATOM 5963 N N . SER A 1 88 ? 48.956 -37.462 58.659 1.00 0.00 88 SER A N 4
ATOM 5964 C CA . SER A 1 88 ? 49.389 -37.084 59.999 1.00 0.00 88 SER A CA 4
ATOM 5965 C C . SER A 1 88 ? 49.214 -35.582 60.211 1.00 0.00 88 SER A C 4
ATOM 5966 O O . SER A 1 88 ? 49.131 -34.816 59.251 1.00 0.00 88 SER A O 4
ATOM 5974 N N . LYS A 1 89 ? 49.148 -35.171 61.472 1.00 0.00 89 LYS A N 4
ATOM 5975 C CA . LYS A 1 89 ? 48.971 -33.760 61.805 1.00 0.00 89 LYS A CA 4
ATOM 5976 C C . LYS A 1 89 ? 50.197 -32.939 61.415 1.00 0.00 89 LYS A C 4
ATOM 5977 O O . LYS A 1 89 ? 50.072 -31.856 60.842 1.00 0.00 89 LYS A O 4
ATOM 5996 N N . LYS A 1 90 ? 51.379 -33.450 61.739 1.00 0.00 90 LYS A N 4
ATOM 5997 C CA . LYS A 1 90 ? 52.617 -32.742 61.430 1.00 0.00 90 LYS A CA 4
ATOM 5998 C C . LYS A 1 90 ? 52.733 -32.460 59.934 1.00 0.00 90 LYS A C 4
ATOM 5999 O O . LYS A 1 90 ? 53.113 -31.363 59.529 1.00 0.00 90 LYS A O 4
ATOM 6018 N N . ALA A 1 91 ? 52.402 -33.454 59.116 1.00 0.00 91 ALA A N 4
ATOM 6019 C CA . ALA A 1 91 ? 52.475 -33.292 57.668 1.00 0.00 91 ALA A CA 4
ATOM 6020 C C . ALA A 1 91 ? 51.320 -32.436 57.160 1.00 0.00 91 ALA A C 4
ATOM 6021 O O . ALA A 1 91 ? 51.381 -31.889 56.059 1.00 0.00 91 ALA A O 4
ATOM 6028 N N . ALA A 1 92 ? 50.266 -32.335 57.961 1.00 0.00 92 ALA A N 4
ATOM 6029 C CA . ALA A 1 92 ? 49.098 -31.552 57.571 1.00 0.00 92 ALA A CA 4
ATOM 6030 C C . ALA A 1 92 ? 49.441 -30.068 57.463 1.00 0.00 92 ALA A C 4
ATOM 6031 O O . ALA A 1 92 ? 49.202 -29.444 56.430 1.00 0.00 92 ALA A O 4
ATOM 6038 N N . ARG A 1 93 ? 49.994 -29.506 58.533 1.00 0.00 93 ARG A N 4
ATOM 6039 C CA . ARG A 1 93 ? 50.350 -28.089 58.541 1.00 0.00 93 ARG A CA 4
ATOM 6040 C C . ARG A 1 93 ? 51.544 -27.814 57.631 1.00 0.00 93 ARG A C 4
ATOM 6041 O O . ARG A 1 93 ? 51.590 -26.792 56.950 1.00 0.00 93 ARG A O 4
ATOM 6062 N N . GLN A 1 94 ? 52.515 -28.717 57.635 1.00 0.00 94 GLN A N 4
ATOM 6063 C CA . GLN A 1 94 ? 53.706 -28.540 56.812 1.00 0.00 94 GLN A CA 4
ATOM 6064 C C . GLN A 1 94 ? 53.341 -28.313 55.344 1.00 0.00 94 GLN A C 4
ATOM 6065 O O . GLN A 1 94 ? 53.801 -27.358 54.725 1.00 0.00 94 GLN A O 4
ATOM 6079 N N . LYS A 1 95 ? 52.525 -29.202 54.788 1.00 0.00 95 LYS A N 4
ATOM 6080 C CA . LYS A 1 95 ? 52.125 -29.088 53.389 1.00 0.00 95 LYS A CA 4
ATOM 6081 C C . LYS A 1 95 ? 51.316 -27.817 53.128 1.00 0.00 95 LYS A C 4
ATOM 6082 O O . LYS A 1 95 ? 51.496 -27.160 52.103 1.00 0.00 95 LYS A O 4
ATOM 6101 N N . ALA A 1 96 ? 50.410 -27.489 54.043 1.00 0.00 96 ALA A N 4
ATOM 6102 C CA . ALA A 1 96 ? 49.565 -26.306 53.874 1.00 0.00 96 ALA A CA 4
ATOM 6103 C C . ALA A 1 96 ? 50.366 -25.012 54.014 1.00 0.00 96 ALA A C 4
ATOM 6104 O O . ALA A 1 96 ? 50.296 -24.137 53.152 1.00 0.00 96 ALA A O 4
ATOM 6111 N N . ALA A 1 97 ? 51.106 -24.888 55.103 1.00 0.00 97 ALA A N 4
ATOM 6112 C CA . ALA A 1 97 ? 51.890 -23.681 55.344 1.00 0.00 97 ALA A CA 4
ATOM 6113 C C . ALA A 1 97 ? 52.823 -23.385 54.172 1.00 0.00 97 ALA A C 4
ATOM 6114 O O . ALA A 1 97 ? 53.041 -22.225 53.820 1.00 0.00 97 ALA A O 4
ATOM 6121 N N . VAL A 1 98 ? 53.376 -24.432 53.577 1.00 0.00 98 VAL A N 4
ATOM 6122 C CA . VAL A 1 98 ? 54.290 -24.258 52.454 1.00 0.00 98 VAL A CA 4
ATOM 6123 C C . VAL A 1 98 ? 53.582 -23.670 51.244 1.00 0.00 98 VAL A C 4
ATOM 6124 O O . VAL A 1 98 ? 54.086 -22.743 50.613 1.00 0.00 98 VAL A O 4
ATOM 6137 N N . GLU A 1 99 ? 52.423 -24.221 50.910 1.00 0.00 99 GLU A N 4
ATOM 6138 C CA . GLU A 1 99 ? 51.675 -23.739 49.753 1.00 0.00 99 GLU A CA 4
ATOM 6139 C C . GLU A 1 99 ? 51.436 -22.241 49.865 1.00 0.00 99 GLU A C 4
ATOM 6140 O O . GLU A 1 99 ? 51.479 -21.513 48.869 1.00 0.00 99 GLU A O 4
ATOM 6152 N N . TYR A 1 100 ? 51.196 -21.782 51.083 1.00 0.00 100 TYR A N 4
ATOM 6153 C CA . TYR A 1 100 ? 50.966 -20.367 51.315 1.00 0.00 100 TYR A CA 4
ATOM 6154 C C . TYR A 1 100 ? 52.184 -19.564 50.877 1.00 0.00 100 TYR A C 4
ATOM 6155 O O . TYR A 1 100 ? 52.067 -18.639 50.076 1.00 0.00 100 TYR A O 4
ATOM 6173 N N . LEU A 1 101 ? 53.351 -19.931 51.411 1.00 0.00 101 LEU A N 4
ATOM 6174 C CA . LEU A 1 101 ? 54.590 -19.240 51.080 1.00 0.00 101 LEU A CA 4
ATOM 6175 C C . LEU A 1 101 ? 54.754 -19.075 49.568 1.00 0.00 101 LEU A C 4
ATOM 6176 O O . LEU A 1 101 ? 55.229 -18.038 49.097 1.00 0.00 101 LEU A O 4
ATOM 6192 N N . ARG A 1 102 ? 54.382 -20.105 48.813 1.00 0.00 102 ARG A N 4
ATOM 6193 C CA . ARG A 1 102 ? 54.520 -20.065 47.359 1.00 0.00 102 ARG A CA 4
ATOM 6194 C C . ARG A 1 102 ? 53.708 -18.928 46.747 1.00 0.00 102 ARG A C 4
ATOM 6195 O O . ARG A 1 102 ? 54.199 -18.204 45.881 1.00 0.00 102 ARG A O 4
ATOM 6216 N N . LYS A 1 103 ? 52.463 -18.777 47.184 1.00 0.00 103 LYS A N 4
ATOM 6217 C CA . LYS A 1 103 ? 51.606 -17.727 46.647 1.00 0.00 103 LYS A CA 4
ATOM 6218 C C . LYS A 1 103 ? 52.233 -16.357 46.868 1.00 0.00 103 LYS A C 4
ATOM 6219 O O . LYS A 1 103 ? 51.984 -15.417 46.112 1.00 0.00 103 LYS A O 4
ATOM 6238 N N . VAL A 1 104 ? 53.039 -16.251 47.915 1.00 0.00 104 VAL A N 4
ATOM 6239 C CA . VAL A 1 104 ? 53.690 -14.982 48.233 1.00 0.00 104 VAL A CA 4
ATOM 6240 C C . VAL A 1 104 ? 54.710 -14.626 47.161 1.00 0.00 104 VAL A C 4
ATOM 6241 O O . VAL A 1 104 ? 54.668 -13.540 46.583 1.00 0.00 104 VAL A O 4
ATOM 6254 N N . VAL A 1 105 ? 55.628 -15.549 46.908 1.00 0.00 105 VAL A N 4
ATOM 6255 C CA . VAL A 1 105 ? 56.664 -15.330 45.910 1.00 0.00 105 VAL A CA 4
ATOM 6256 C C . VAL A 1 105 ? 56.042 -15.007 44.555 1.00 0.00 105 VAL A C 4
ATOM 6257 O O . VAL A 1 105 ? 56.531 -14.145 43.824 1.00 0.00 105 VAL A O 4
ATOM 6270 N N . GLU A 1 106 ? 54.960 -15.704 44.230 1.00 0.00 106 GLU A N 4
ATOM 6271 C CA . GLU A 1 106 ? 54.274 -15.487 42.962 1.00 0.00 106 GLU A CA 4
ATOM 6272 C C . GLU A 1 106 ? 53.624 -14.107 42.930 1.00 0.00 106 GLU A C 4
ATOM 6273 O O . GLU A 1 106 ? 53.421 -13.531 41.860 1.00 0.00 106 GLU A O 4
ATOM 6285 N N . LYS A 1 107 ? 53.296 -13.583 44.109 1.00 0.00 107 LYS A N 4
ATOM 6286 C CA . LYS A 1 107 ? 52.667 -12.270 44.201 1.00 0.00 107 LYS A CA 4
ATOM 6287 C C . LYS A 1 107 ? 53.701 -11.193 44.517 1.00 0.00 107 LYS A C 4
ATOM 6288 O O . LYS A 1 107 ? 53.356 -10.102 44.969 1.00 0.00 107 LYS A O 4
ATOM 6307 N N . GLY A 1 108 ? 54.971 -11.503 44.272 1.00 0.00 108 GLY A N 4
ATOM 6308 C CA . GLY A 1 108 ? 56.046 -10.551 44.526 1.00 0.00 108 GLY A CA 4
ATOM 6309 C C . GLY A 1 108 ? 55.893 -9.888 45.893 1.00 0.00 108 GLY A C 4
ATOM 6310 O O . GLY A 1 108 ? 56.016 -8.669 46.016 1.00 0.00 108 GLY A O 4
ATOM 6314 N N . LYS A 1 109 ? 55.633 -10.698 46.916 1.00 0.00 109 LYS A N 4
ATOM 6315 C CA . LYS A 1 109 ? 55.476 -10.178 48.272 1.00 0.00 109 LYS A CA 4
ATOM 6316 C C . LYS A 1 109 ? 56.314 -10.987 49.258 1.00 0.00 109 LYS A C 4
ATOM 6317 O O . LYS A 1 109 ? 56.048 -10.991 50.460 1.00 0.00 109 LYS A O 4
ATOM 6336 N N . HIS A 1 110 ? 57.327 -11.673 48.739 1.00 0.00 110 HIS A N 4
ATOM 6337 C CA . HIS A 1 110 ? 58.203 -12.487 49.575 1.00 0.00 110 HIS A CA 4
ATOM 6338 C C . HIS A 1 110 ? 58.790 -11.657 50.712 1.00 0.00 110 HIS A C 4
ATOM 6339 O O . HIS A 1 110 ? 59.320 -12.196 51.681 1.00 0.00 110 HIS A O 4
ATOM 6353 N N . GLU A 1 111 ? 58.702 -10.340 50.579 1.00 0.00 111 GLU A N 4
ATOM 6354 C CA . GLU A 1 111 ? 59.240 -9.438 51.592 1.00 0.00 111 GLU A CA 4
ATOM 6355 C C . GLU A 1 111 ? 58.336 -9.368 52.822 1.00 0.00 111 GLU A C 4
ATOM 6356 O O . GLU A 1 111 ? 58.385 -8.390 53.570 1.00 0.00 111 GLU A O 4
ATOM 6368 N N . ILE A 1 112 ? 57.516 -10.392 53.040 1.00 0.00 112 ILE A N 4
ATOM 6369 C CA . ILE A 1 112 ? 56.630 -10.379 54.205 1.00 0.00 112 ILE A CA 4
ATOM 6370 C C . ILE A 1 112 ? 57.457 -10.499 55.483 1.00 0.00 112 ILE A C 4
ATOM 6371 O O . ILE A 1 112 ? 57.276 -9.722 56.421 1.00 0.00 112 ILE A O 4
ATOM 6387 N N . PHE A 1 113 ? 58.403 -11.440 55.487 1.00 0.00 113 PHE A N 4
ATOM 6388 C CA . PHE A 1 113 ? 59.306 -11.616 56.628 1.00 0.00 113 PHE A CA 4
ATOM 6389 C C . PHE A 1 113 ? 60.747 -11.421 56.169 1.00 0.00 113 PHE A C 4
ATOM 6390 O O . PHE A 1 113 ? 61.632 -11.171 56.985 1.00 0.00 113 PHE A O 4
ATOM 6407 N N . PHE A 1 114 ? 60.949 -11.522 54.844 1.00 0.00 114 PHE A N 4
ATOM 6408 C CA . PHE A 1 114 ? 62.262 -11.350 54.213 1.00 0.00 114 PHE A CA 4
ATOM 6409 C C . PHE A 1 114 ? 62.922 -12.701 53.947 1.00 0.00 114 PHE A C 4
ATOM 6410 O O . PHE A 1 114 ? 63.973 -13.011 54.509 1.00 0.00 114 PHE A O 4
ATOM 6427 N N . ILE A 1 115 ? 62.310 -13.496 53.065 1.00 0.00 115 ILE A N 4
ATOM 6428 C CA . ILE A 1 115 ? 62.863 -14.802 52.715 1.00 0.00 115 ILE A CA 4
ATOM 6429 C C . ILE A 1 115 ? 64.231 -14.606 52.039 1.00 0.00 115 ILE A C 4
ATOM 6430 O O . ILE A 1 115 ? 64.292 -14.023 50.956 1.00 0.00 115 ILE A O 4
ATOM 6446 N N . PRO A 1 116 ? 65.323 -15.055 52.625 1.00 0.00 116 PRO A N 4
ATOM 6447 C CA . PRO A 1 116 ? 66.664 -14.873 51.994 1.00 0.00 116 PRO A CA 4
ATOM 6448 C C . PRO A 1 116 ? 66.674 -15.335 50.542 1.00 0.00 116 PRO A C 4
ATOM 6449 O O . PRO A 1 116 ? 66.273 -16.457 50.233 1.00 0.00 116 PRO A O 4
ATOM 6460 N N . GLY A 1 117 ? 67.135 -14.458 49.655 1.00 0.00 117 GLY A N 4
ATOM 6461 C CA . GLY A 1 117 ? 67.195 -14.783 48.235 1.00 0.00 117 GLY A CA 4
ATOM 6462 C C . GLY A 1 117 ? 68.280 -13.979 47.526 1.00 0.00 117 GLY A C 4
ATOM 6463 O O . GLY A 1 117 ? 68.027 -12.877 47.039 1.00 0.00 117 GLY A O 4
ATOM 6467 N N . THR A 1 118 ? 69.486 -14.537 47.457 1.00 0.00 118 THR A N 4
ATOM 6468 C CA . THR A 1 118 ? 70.589 -13.858 46.785 1.00 0.00 118 THR A CA 4
ATOM 6469 C C . THR A 1 118 ? 70.418 -13.967 45.273 1.00 0.00 118 THR A C 4
ATOM 6470 O O . THR A 1 118 ? 70.744 -13.041 44.530 1.00 0.00 118 THR A O 4
ATOM 6481 N N . THR A 1 119 ? 69.890 -15.105 44.834 1.00 0.00 119 THR A N 4
ATOM 6482 C CA . THR A 1 119 ? 69.659 -15.341 43.414 1.00 0.00 119 THR A CA 4
ATOM 6483 C C . THR A 1 119 ? 68.237 -15.847 43.199 1.00 0.00 119 THR A C 4
ATOM 6484 O O . THR A 1 119 ? 67.522 -16.130 44.160 1.00 0.00 119 THR A O 4
ATOM 6495 N N . LYS A 1 120 ? 67.826 -15.958 41.940 1.00 0.00 120 LYS A N 4
ATOM 6496 C CA . LYS A 1 120 ? 66.479 -16.434 41.641 1.00 0.00 120 LYS A CA 4
ATOM 6497 C C . LYS A 1 120 ? 66.248 -17.801 42.276 1.00 0.00 120 LYS A C 4
ATOM 6498 O O . LYS A 1 120 ? 65.358 -17.970 43.109 1.00 0.00 120 LYS A O 4
ATOM 6517 N N . GLU A 1 121 ? 67.068 -18.772 41.890 1.00 0.00 121 GLU A N 4
ATOM 6518 C CA . GLU A 1 121 ? 66.953 -20.120 42.433 1.00 0.00 121 GLU A CA 4
ATOM 6519 C C . GLU A 1 121 ? 67.152 -20.102 43.946 1.00 0.00 121 GLU A C 4
ATOM 6520 O O . GLU A 1 121 ? 66.688 -20.989 44.654 1.00 0.00 121 GLU A O 4
ATOM 6532 N N . GLU A 1 122 ? 67.852 -19.082 44.426 1.00 0.00 122 GLU A N 4
ATOM 6533 C CA . GLU A 1 122 ? 68.116 -18.957 45.854 1.00 0.00 122 GLU A CA 4
ATOM 6534 C C . GLU A 1 122 ? 66.809 -18.822 46.634 1.00 0.00 122 GLU A C 4
ATOM 6535 O O . GLU A 1 122 ? 66.624 -19.469 47.665 1.00 0.00 122 GLU A O 4
ATOM 6547 N N . ALA A 1 123 ? 65.903 -17.981 46.140 1.00 0.00 123 ALA A N 4
ATOM 6548 C CA . ALA A 1 123 ? 64.619 -17.778 46.804 1.00 0.00 123 ALA A CA 4
ATOM 6549 C C . ALA A 1 123 ? 63.757 -19.039 46.719 1.00 0.00 123 ALA A C 4
ATOM 6550 O O . ALA A 1 123 ? 63.259 -19.530 47.730 1.00 0.00 123 ALA A O 4
ATOM 6557 N N . LEU A 1 124 ? 63.598 -19.567 45.508 1.00 0.00 124 LEU A N 4
ATOM 6558 C CA . LEU A 1 124 ? 62.808 -20.783 45.310 1.00 0.00 124 LEU A CA 4
ATOM 6559 C C . LEU A 1 124 ? 63.402 -21.896 46.137 1.00 0.00 124 LEU A C 4
ATOM 6560 O O . LEU A 1 124 ? 62.736 -22.536 46.946 1.00 0.00 124 LEU A O 4
ATOM 6576 N N . SER A 1 125 ? 64.676 -22.116 45.909 1.00 0.00 125 SER A N 4
ATOM 6577 C CA . SER A 1 125 ? 65.395 -23.157 46.629 1.00 0.00 125 SER A CA 4
ATOM 6578 C C . SER A 1 125 ? 65.183 -22.988 48.131 1.00 0.00 125 SER A C 4
ATOM 6579 O O . SER A 1 125 ? 65.251 -23.955 48.889 1.00 0.00 125 SER A O 4
ATOM 6587 N N . ASN A 1 126 ? 64.921 -21.752 48.555 1.00 0.00 126 ASN A N 4
ATOM 6588 C CA . ASN A 1 126 ? 64.697 -21.479 49.971 1.00 0.00 126 ASN A CA 4
ATOM 6589 C C . ASN A 1 126 ? 63.408 -22.144 50.449 1.00 0.00 126 ASN A C 4
ATOM 6590 O O . ASN A 1 126 ? 63.437 -22.985 51.347 1.00 0.00 126 ASN A O 4
ATOM 6601 N N . ILE A 1 127 ? 62.278 -21.786 49.838 1.00 0.00 127 ILE A N 4
ATOM 6602 C CA . ILE A 1 127 ? 61.006 -22.394 50.229 1.00 0.00 127 ILE A CA 4
ATOM 6603 C C . ILE A 1 127 ? 61.158 -23.898 50.184 1.00 0.00 127 ILE A C 4
ATOM 6604 O O . ILE A 1 127 ? 60.772 -24.619 51.106 1.00 0.00 127 ILE A O 4
ATOM 6620 N N . ASP A 1 128 ? 61.727 -24.353 49.083 1.00 0.00 128 ASP A N 4
ATOM 6621 C CA . ASP A 1 128 ? 61.946 -25.778 48.872 1.00 0.00 128 ASP A CA 4
ATOM 6622 C C . ASP A 1 128 ? 62.721 -26.396 50.034 1.00 0.00 128 ASP A C 4
ATOM 6623 O O . ASP A 1 128 ? 62.328 -27.434 50.568 1.00 0.00 128 ASP A O 4
ATOM 6632 N N . GLN A 1 129 ? 63.823 -25.759 50.422 1.00 0.00 129 GLN A N 4
ATOM 6633 C CA . GLN A 1 129 ? 64.644 -26.262 51.522 1.00 0.00 129 GLN A CA 4
ATOM 6634 C C . GLN A 1 129 ? 63.947 -26.066 52.865 1.00 0.00 129 GLN A C 4
ATOM 6635 O O . GLN A 1 129 ? 64.183 -26.817 53.809 1.00 0.00 129 GLN A O 4
ATOM 6649 N N . ILE A 1 130 ? 63.087 -25.060 52.945 1.00 0.00 130 ILE A N 4
ATOM 6650 C CA . ILE A 1 130 ? 62.366 -24.791 54.184 1.00 0.00 130 ILE A CA 4
ATOM 6651 C C . ILE A 1 130 ? 61.411 -25.937 54.489 1.00 0.00 130 ILE A C 4
ATOM 6652 O O . ILE A 1 130 ? 60.964 -26.102 55.624 1.00 0.00 130 ILE A O 4
ATOM 6668 N N . SER A 1 131 ? 61.101 -26.725 53.461 1.00 0.00 131 SER A N 4
ATOM 6669 C CA . SER A 1 131 ? 60.190 -27.856 53.618 1.00 0.00 131 SER A CA 4
ATOM 6670 C C . SER A 1 131 ? 60.922 -29.184 53.439 1.00 0.00 131 SER A C 4
ATOM 6671 O O . SER A 1 131 ? 60.563 -30.186 54.055 1.00 0.00 131 SER A O 4
ATOM 6679 N N . ASP A 1 132 ? 61.938 -29.189 52.582 1.00 0.00 132 ASP A N 4
ATOM 6680 C CA . ASP A 1 132 ? 62.694 -30.411 52.324 1.00 0.00 132 ASP A CA 4
ATOM 6681 C C . ASP A 1 132 ? 63.787 -30.625 53.368 1.00 0.00 132 ASP A C 4
ATOM 6682 O O . ASP A 1 132 ? 63.691 -31.532 54.196 1.00 0.00 132 ASP A O 4
ATOM 6691 N N . LYS A 1 133 ? 64.825 -29.799 53.320 1.00 0.00 133 LYS A N 4
ATOM 6692 C CA . LYS A 1 133 ? 65.932 -29.929 54.265 1.00 0.00 133 LYS A CA 4
ATOM 6693 C C . LYS A 1 133 ? 65.749 -28.996 55.457 1.00 0.00 133 LYS A C 4
ATOM 6694 O O . LYS A 1 133 ? 65.462 -29.441 56.569 1.00 0.00 133 LYS A O 4
ATOM 6713 N N . ALA A 1 134 ? 65.916 -27.699 55.219 1.00 0.00 134 ALA A N 4
ATOM 6714 C CA . ALA A 1 134 ? 65.767 -26.713 56.283 1.00 0.00 134 ALA A CA 4
ATOM 6715 C C . ALA A 1 134 ? 66.949 -26.782 57.245 1.00 0.00 134 ALA A C 4
ATOM 6716 O O . ALA A 1 134 ? 67.174 -25.865 58.035 1.00 0.00 134 ALA A O 4
ATOM 6723 N N . GLU A 1 135 ? 67.700 -27.879 57.171 1.00 0.00 135 GLU A N 4
ATOM 6724 C CA . GLU A 1 135 ? 68.858 -28.063 58.038 1.00 0.00 135 GLU A CA 4
ATOM 6725 C C . GLU A 1 135 ? 70.147 -27.866 57.250 1.00 0.00 135 GLU A C 4
ATOM 6726 O O . GLU A 1 135 ? 71.173 -27.483 57.809 1.00 0.00 135 GLU A O 4
ATOM 6738 N N . GLU A 1 136 ? 70.082 -28.136 55.948 1.00 0.00 136 GLU A N 4
ATOM 6739 C CA . GLU A 1 136 ? 71.241 -27.996 55.065 1.00 0.00 136 GLU A CA 4
ATOM 6740 C C . GLU A 1 136 ? 72.347 -28.987 55.428 1.00 0.00 136 GLU A C 4
ATOM 6741 O O . GLU A 1 136 ? 73.264 -29.212 54.641 1.00 0.00 136 GLU A O 4
ATOM 6753 N N . ASN A 1 32 ? 64.519 -10.542 60.725 1.00 0.00 32 ASN A N 5
ATOM 6754 C CA . ASN A 1 32 ? 65.563 -11.604 60.783 1.00 0.00 32 ASN A CA 5
ATOM 6755 C C . ASN A 1 32 ? 66.674 -11.172 61.735 1.00 0.00 32 ASN A C 5
ATOM 6756 O O . ASN A 1 32 ? 67.764 -11.741 61.733 1.00 0.00 32 ASN A O 5
ATOM 6766 N N . ARG A 1 33 ? 66.386 -10.161 62.548 1.00 0.00 33 ARG A N 5
ATOM 6767 C CA . ARG A 1 33 ? 67.368 -9.657 63.502 1.00 0.00 33 ARG A CA 5
ATOM 6768 C C . ARG A 1 33 ? 67.787 -10.763 64.469 1.00 0.00 33 ARG A C 5
ATOM 6769 O O . ARG A 1 33 ? 68.954 -10.856 64.849 1.00 0.00 33 ARG A O 5
ATOM 6790 N N . THR A 1 34 ? 66.826 -11.589 64.864 1.00 0.00 34 THR A N 5
ATOM 6791 C CA . THR A 1 34 ? 67.101 -12.682 65.791 1.00 0.00 34 THR A CA 5
ATOM 6792 C C . THR A 1 34 ? 66.433 -13.970 65.319 1.00 0.00 34 THR A C 5
ATOM 6793 O O . THR A 1 34 ? 65.211 -14.101 65.374 1.00 0.00 34 THR A O 5
ATOM 6804 N N . ASP A 1 35 ? 67.246 -14.916 64.860 1.00 0.00 35 ASP A N 5
ATOM 6805 C CA . ASP A 1 35 ? 66.730 -16.195 64.382 1.00 0.00 35 ASP A CA 5
ATOM 6806 C C . ASP A 1 35 ? 67.037 -17.302 65.383 1.00 0.00 35 ASP A C 5
ATOM 6807 O O . ASP A 1 35 ? 66.972 -18.488 65.054 1.00 0.00 35 ASP A O 5
ATOM 6816 N N . LEU A 1 36 ? 67.375 -16.910 66.608 1.00 0.00 36 LEU A N 5
ATOM 6817 C CA . LEU A 1 36 ? 67.693 -17.877 67.653 1.00 0.00 36 LEU A CA 5
ATOM 6818 C C . LEU A 1 36 ? 66.491 -18.771 67.945 1.00 0.00 36 LEU A C 5
ATOM 6819 O O . LEU A 1 36 ? 66.632 -19.984 68.100 1.00 0.00 36 LEU A O 5
ATOM 6835 N N . GLU A 1 37 ? 65.312 -18.166 68.019 1.00 0.00 37 GLU A N 5
ATOM 6836 C CA . GLU A 1 37 ? 64.093 -18.921 68.296 1.00 0.00 37 GLU A CA 5
ATOM 6837 C C . GLU A 1 37 ? 63.779 -19.871 67.146 1.00 0.00 37 GLU A C 5
ATOM 6838 O O . GLU A 1 37 ? 63.428 -21.030 67.364 1.00 0.00 37 GLU A O 5
ATOM 6850 N N . MET A 1 38 ? 63.903 -19.371 65.920 1.00 0.00 38 MET A N 5
ATOM 6851 C CA . MET A 1 38 ? 63.624 -20.181 64.740 1.00 0.00 38 MET A CA 5
ATOM 6852 C C . MET A 1 38 ? 64.502 -21.427 64.721 1.00 0.00 38 MET A C 5
ATOM 6853 O O . MET A 1 38 ? 64.041 -22.518 64.382 1.00 0.00 38 MET A O 5
ATOM 6867 N N . PHE A 1 39 ? 65.767 -21.259 65.084 1.00 0.00 39 PHE A N 5
ATOM 6868 C CA . PHE A 1 39 ? 66.701 -22.378 65.105 1.00 0.00 39 PHE A CA 5
ATOM 6869 C C . PHE A 1 39 ? 66.303 -23.393 66.172 1.00 0.00 39 PHE A C 5
ATOM 6870 O O . PHE A 1 39 ? 66.418 -24.603 65.968 1.00 0.00 39 PHE A O 5
ATOM 6887 N N . LEU A 1 40 ? 65.843 -22.892 67.312 1.00 0.00 40 LEU A N 5
ATOM 6888 C CA . LEU A 1 40 ? 65.437 -23.757 68.414 1.00 0.00 40 LEU A CA 5
ATOM 6889 C C . LEU A 1 40 ? 64.229 -24.610 68.027 1.00 0.00 40 LEU A C 5
ATOM 6890 O O . LEU A 1 40 ? 64.193 -25.808 68.303 1.00 0.00 40 LEU A O 5
ATOM 6906 N N . LYS A 1 41 ? 63.237 -23.982 67.400 1.00 0.00 41 LYS A N 5
ATOM 6907 C CA . LYS A 1 41 ? 62.031 -24.701 66.998 1.00 0.00 41 LYS A CA 5
ATOM 6908 C C . LYS A 1 41 ? 62.184 -25.301 65.602 1.00 0.00 41 LYS A C 5
ATOM 6909 O O . LYS A 1 41 ? 61.504 -26.269 65.262 1.00 0.00 41 LYS A O 5
ATOM 6928 N N . LYS A 1 42 ? 63.082 -24.716 64.805 1.00 0.00 42 LYS A N 5
ATOM 6929 C CA . LYS A 1 42 ? 63.333 -25.186 63.440 1.00 0.00 42 LYS A CA 5
ATOM 6930 C C . LYS A 1 42 ? 62.078 -25.790 62.811 1.00 0.00 42 LYS A C 5
ATOM 6931 O O . LYS A 1 42 ? 62.005 -26.999 62.594 1.00 0.00 42 LYS A O 5
ATOM 6950 N N . THR A 1 43 ? 61.094 -24.944 62.523 1.00 0.00 43 THR A N 5
ATOM 6951 C CA . THR A 1 43 ? 59.851 -25.415 61.918 1.00 0.00 43 THR A CA 5
ATOM 6952 C C . THR A 1 43 ? 59.351 -24.421 60.865 1.00 0.00 43 THR A C 5
ATOM 6953 O O . THR A 1 43 ? 59.694 -23.242 60.911 1.00 0.00 43 THR A O 5
ATOM 6964 N N . PRO A 1 44 ? 58.553 -24.872 59.922 1.00 0.00 44 PRO A N 5
ATOM 6965 C CA . PRO A 1 44 ? 58.009 -23.991 58.847 1.00 0.00 44 PRO A CA 5
ATOM 6966 C C . PRO A 1 44 ? 56.936 -23.033 59.362 1.00 0.00 44 PRO A C 5
ATOM 6967 O O . PRO A 1 44 ? 56.673 -21.997 58.751 1.00 0.00 44 PRO A O 5
ATOM 6978 N N . LEU A 1 45 ? 56.323 -23.386 60.487 1.00 0.00 45 LEU A N 5
ATOM 6979 C CA . LEU A 1 45 ? 55.284 -22.546 61.069 1.00 0.00 45 LEU A CA 5
ATOM 6980 C C . LEU A 1 45 ? 55.894 -21.273 61.649 1.00 0.00 45 LEU A C 5
ATOM 6981 O O . LEU A 1 45 ? 55.209 -20.266 61.825 1.00 0.00 45 LEU A O 5
ATOM 6997 N N . MET A 1 46 ? 57.191 -21.330 61.935 1.00 0.00 46 MET A N 5
ATOM 6998 C CA . MET A 1 46 ? 57.899 -20.182 62.488 1.00 0.00 46 MET A CA 5
ATOM 6999 C C . MET A 1 46 ? 57.802 -18.988 61.539 1.00 0.00 46 MET A C 5
ATOM 7000 O O . MET A 1 46 ? 57.744 -17.839 61.974 1.00 0.00 46 MET A O 5
ATOM 7014 N N . VAL A 1 47 ? 57.771 -19.276 60.241 1.00 0.00 47 VAL A N 5
ATOM 7015 C CA . VAL A 1 47 ? 57.665 -18.216 59.242 1.00 0.00 47 VAL A CA 5
ATOM 7016 C C . VAL A 1 47 ? 56.322 -17.508 59.391 1.00 0.00 47 VAL A C 5
ATOM 7017 O O . VAL A 1 47 ? 56.243 -16.284 59.328 1.00 0.00 47 VAL A O 5
ATOM 7030 N N . LEU A 1 48 ? 55.269 -18.295 59.577 1.00 0.00 48 LEU A N 5
ATOM 7031 C CA . LEU A 1 48 ? 53.930 -17.735 59.723 1.00 0.00 48 LEU A CA 5
ATOM 7032 C C . LEU A 1 48 ? 53.829 -16.892 60.990 1.00 0.00 48 LEU A C 5
ATOM 7033 O O . LEU A 1 48 ? 53.385 -15.745 60.948 1.00 0.00 48 LEU A O 5
ATOM 7049 N N . GLU A 1 49 ? 54.223 -17.469 62.120 1.00 0.00 49 GLU A N 5
ATOM 7050 C CA . GLU A 1 49 ? 54.151 -16.760 63.395 1.00 0.00 49 GLU A CA 5
ATOM 7051 C C . GLU A 1 49 ? 55.010 -15.498 63.382 1.00 0.00 49 GLU A C 5
ATOM 7052 O O . GLU A 1 49 ? 54.586 -14.447 63.860 1.00 0.00 49 GLU A O 5
ATOM 7064 N N . GLU A 1 50 ? 56.222 -15.609 62.849 1.00 0.00 50 GLU A N 5
ATOM 7065 C CA . GLU A 1 50 ? 57.132 -14.470 62.802 1.00 0.00 50 GLU A CA 5
ATOM 7066 C C . GLU A 1 50 ? 56.726 -13.465 61.727 1.00 0.00 50 GLU A C 5
ATOM 7067 O O . GLU A 1 50 ? 56.815 -12.254 61.937 1.00 0.00 50 GLU A O 5
ATOM 7079 N N . ALA A 1 51 ? 56.303 -13.966 60.572 1.00 0.00 51 ALA A N 5
ATOM 7080 C CA . ALA A 1 51 ? 55.914 -13.085 59.473 1.00 0.00 51 ALA A CA 5
ATOM 7081 C C . ALA A 1 51 ? 54.562 -12.437 59.736 1.00 0.00 51 ALA A C 5
ATOM 7082 O O . ALA A 1 51 ? 54.409 -11.226 59.585 1.00 0.00 51 ALA A O 5
ATOM 7089 N N . ALA A 1 52 ? 53.587 -13.243 60.127 1.00 0.00 52 ALA A N 5
ATOM 7090 C CA . ALA A 1 52 ? 52.254 -12.724 60.406 1.00 0.00 52 ALA A CA 5
ATOM 7091 C C . ALA A 1 52 ? 52.326 -11.644 61.475 1.00 0.00 52 ALA A C 5
ATOM 7092 O O . ALA A 1 52 ? 51.545 -10.690 61.469 1.00 0.00 52 ALA A O 5
ATOM 7099 N N . LYS A 1 53 ? 53.267 -11.807 62.398 1.00 0.00 53 LYS A N 5
ATOM 7100 C CA . LYS A 1 53 ? 53.439 -10.850 63.482 1.00 0.00 53 LYS A CA 5
ATOM 7101 C C . LYS A 1 53 ? 54.161 -9.589 63.011 1.00 0.00 53 LYS A C 5
ATOM 7102 O O . LYS A 1 53 ? 53.779 -8.478 63.369 1.00 0.00 53 LYS A O 5
ATOM 7121 N N . ALA A 1 54 ? 55.223 -9.752 62.233 1.00 0.00 54 ALA A N 5
ATOM 7122 C CA . ALA A 1 54 ? 55.985 -8.602 61.761 1.00 0.00 54 ALA A CA 5
ATOM 7123 C C . ALA A 1 54 ? 55.274 -7.851 60.634 1.00 0.00 54 ALA A C 5
ATOM 7124 O O . ALA A 1 54 ? 55.577 -6.684 60.381 1.00 0.00 54 ALA A O 5
ATOM 7131 N N . VAL A 1 55 ? 54.362 -8.516 59.931 1.00 0.00 55 VAL A N 5
ATOM 7132 C CA . VAL A 1 55 ? 53.674 -7.866 58.816 1.00 0.00 55 VAL A CA 5
ATOM 7133 C C . VAL A 1 55 ? 52.452 -7.063 59.266 1.00 0.00 55 VAL A C 5
ATOM 7134 O O . VAL A 1 55 ? 52.339 -5.882 58.935 1.00 0.00 55 VAL A O 5
ATOM 7147 N N . TYR A 1 56 ? 51.533 -7.698 59.998 1.00 0.00 56 TYR A N 5
ATOM 7148 C CA . TYR A 1 56 ? 50.319 -7.005 60.448 1.00 0.00 56 TYR A CA 5
ATOM 7149 C C . TYR A 1 56 ? 50.126 -7.099 61.958 1.00 0.00 56 TYR A C 5
ATOM 7150 O O . TYR A 1 56 ? 49.129 -6.608 62.485 1.00 0.00 56 TYR A O 5
ATOM 7168 N N . GLN A 1 57 ? 51.059 -7.740 62.653 1.00 0.00 57 GLN A N 5
ATOM 7169 C CA . GLN A 1 57 ? 50.937 -7.888 64.103 1.00 0.00 57 GLN A CA 5
ATOM 7170 C C . GLN A 1 57 ? 49.665 -8.656 64.444 1.00 0.00 57 GLN A C 5
ATOM 7171 O O . GLN A 1 57 ? 48.995 -8.362 65.435 1.00 0.00 57 GLN A O 5
ATOM 7185 N N . LYS A 1 58 ? 49.347 -9.643 63.611 1.00 0.00 58 LYS A N 5
ATOM 7186 C CA . LYS A 1 58 ? 48.159 -10.465 63.819 1.00 0.00 58 LYS A CA 5
ATOM 7187 C C . LYS A 1 58 ? 48.551 -11.935 63.928 1.00 0.00 58 LYS A C 5
ATOM 7188 O O . LYS A 1 58 ? 49.732 -12.256 64.065 1.00 0.00 58 LYS A O 5
ATOM 7207 N N . THR A 1 59 ? 47.557 -12.821 63.868 1.00 0.00 59 THR A N 5
ATOM 7208 C CA . THR A 1 59 ? 47.816 -14.255 63.966 1.00 0.00 59 THR A CA 5
ATOM 7209 C C . THR A 1 59 ? 47.291 -14.992 62.731 1.00 0.00 59 THR A C 5
ATOM 7210 O O . THR A 1 59 ? 46.429 -14.482 62.015 1.00 0.00 59 THR A O 5
ATOM 7221 N N . PRO A 1 60 ? 47.789 -16.180 62.473 1.00 0.00 60 PRO A N 5
ATOM 7222 C CA . PRO A 1 60 ? 47.358 -17.009 61.305 1.00 0.00 60 PRO A CA 5
ATOM 7223 C C . PRO A 1 60 ? 46.003 -17.670 61.543 1.00 0.00 60 PRO A C 5
ATOM 7224 O O . PRO A 1 60 ? 45.499 -17.662 62.666 1.00 0.00 60 PRO A O 5
ATOM 7235 N N . THR A 1 61 ? 45.423 -18.249 60.489 1.00 0.00 61 THR A N 5
ATOM 7236 C CA . THR A 1 61 ? 44.125 -18.916 60.617 1.00 0.00 61 THR A CA 5
ATOM 7237 C C . THR A 1 61 ? 44.230 -20.378 60.192 1.00 0.00 61 THR A C 5
ATOM 7238 O O . THR A 1 61 ? 44.438 -20.678 59.020 1.00 0.00 61 THR A O 5
ATOM 7249 N N . TRP A 1 62 ? 44.085 -21.283 61.162 1.00 0.00 62 TRP A N 5
ATOM 7250 C CA . TRP A 1 62 ? 44.170 -22.714 60.882 1.00 0.00 62 TRP A CA 5
ATOM 7251 C C . TRP A 1 62 ? 42.802 -23.386 61.016 1.00 0.00 62 TRP A C 5
ATOM 7252 O O . TRP A 1 62 ? 41.927 -22.902 61.735 1.00 0.00 62 TRP A O 5
ATOM 7273 N N . GLY A 1 63 ? 42.632 -24.511 60.319 1.00 0.00 63 GLY A N 5
ATOM 7274 C CA . GLY A 1 63 ? 41.374 -25.257 60.360 1.00 0.00 63 GLY A CA 5
ATOM 7275 C C . GLY A 1 63 ? 41.618 -26.735 60.067 1.00 0.00 63 GLY A C 5
ATOM 7276 O O . GLY A 1 63 ? 42.321 -27.073 59.112 1.00 0.00 63 GLY A O 5
ATOM 7280 N N . THR A 1 64 ? 41.058 -27.612 60.902 1.00 0.00 64 THR A N 5
ATOM 7281 C CA . THR A 1 64 ? 41.254 -29.052 60.725 1.00 0.00 64 THR A CA 5
ATOM 7282 C C . THR A 1 64 ? 39.992 -29.758 60.226 1.00 0.00 64 THR A C 5
ATOM 7283 O O . THR A 1 64 ? 39.002 -29.879 60.951 1.00 0.00 64 THR A O 5
ATOM 7294 N N . VAL A 1 65 ? 40.054 -30.243 58.989 1.00 0.00 65 VAL A N 5
ATOM 7295 C CA . VAL A 1 65 ? 38.950 -30.961 58.377 1.00 0.00 65 VAL A CA 5
ATOM 7296 C C . VAL A 1 65 ? 39.078 -32.461 58.638 1.00 0.00 65 VAL A C 5
ATOM 7297 O O . VAL A 1 65 ? 40.185 -32.996 58.680 1.00 0.00 65 VAL A O 5
ATOM 7310 N N . GLU A 1 66 ? 37.935 -33.129 58.785 1.00 0.00 66 GLU A N 5
ATOM 7311 C CA . GLU A 1 66 ? 37.914 -34.574 59.012 1.00 0.00 66 GLU A CA 5
ATOM 7312 C C . GLU A 1 66 ? 37.128 -35.262 57.896 1.00 0.00 66 GLU A C 5
ATOM 7313 O O . GLU A 1 66 ? 35.945 -34.982 57.704 1.00 0.00 66 GLU A O 5
ATOM 7325 N N . LEU A 1 67 ? 37.787 -36.162 57.160 1.00 0.00 67 LEU A N 5
ATOM 7326 C CA . LEU A 1 67 ? 37.136 -36.876 56.069 1.00 0.00 67 LEU A CA 5
ATOM 7327 C C . LEU A 1 67 ? 37.477 -38.362 56.196 1.00 0.00 67 LEU A C 5
ATOM 7328 O O . LEU A 1 67 ? 38.544 -38.705 56.703 1.00 0.00 67 LEU A O 5
ATOM 7344 N N . PRO A 1 68 ? 36.620 -39.255 55.766 1.00 0.00 68 PRO A N 5
ATOM 7345 C CA . PRO A 1 68 ? 36.901 -40.715 55.867 1.00 0.00 68 PRO A CA 5
ATOM 7346 C C . PRO A 1 68 ? 38.220 -41.090 55.193 1.00 0.00 68 PRO A C 5
ATOM 7347 O O . PRO A 1 68 ? 38.670 -42.232 55.288 1.00 0.00 68 PRO A O 5
ATOM 7358 N N . GLU A 1 69 ? 38.829 -40.123 54.507 1.00 0.00 69 GLU A N 5
ATOM 7359 C CA . GLU A 1 69 ? 40.095 -40.366 53.813 1.00 0.00 69 GLU A CA 5
ATOM 7360 C C . GLU A 1 69 ? 41.268 -39.678 54.514 1.00 0.00 69 GLU A C 5
ATOM 7361 O O . GLU A 1 69 ? 42.421 -39.887 54.141 1.00 0.00 69 GLU A O 5
ATOM 7373 N N . GLY A 1 70 ? 40.978 -38.861 55.527 1.00 0.00 70 GLY A N 5
ATOM 7374 C CA . GLY A 1 70 ? 42.041 -38.170 56.249 1.00 0.00 70 GLY A CA 5
ATOM 7375 C C . GLY A 1 70 ? 41.569 -36.802 56.704 1.00 0.00 70 GLY A C 5
ATOM 7376 O O . GLY A 1 70 ? 40.402 -36.629 57.045 1.00 0.00 70 GLY A O 5
ATOM 7380 N N . PHE A 1 71 ? 42.468 -35.824 56.708 1.00 0.00 71 PHE A N 5
ATOM 7381 C CA . PHE A 1 71 ? 42.096 -34.483 57.126 1.00 0.00 71 PHE A CA 5
ATOM 7382 C C . PHE A 1 71 ? 42.800 -33.450 56.258 1.00 0.00 71 PHE A C 5
ATOM 7383 O O . PHE A 1 71 ? 43.884 -33.707 55.735 1.00 0.00 71 PHE A O 5
ATOM 7400 N N . GLU A 1 72 ? 42.176 -32.285 56.105 1.00 0.00 72 GLU A N 5
ATOM 7401 C CA . GLU A 1 72 ? 42.756 -31.220 55.288 1.00 0.00 72 GLU A CA 5
ATOM 7402 C C . GLU A 1 72 ? 42.991 -29.962 56.114 1.00 0.00 72 GLU A C 5
ATOM 7403 O O . GLU A 1 72 ? 42.050 -29.326 56.581 1.00 0.00 72 GLU A O 5
ATOM 7415 N N . MET A 1 73 ? 44.258 -29.597 56.273 1.00 0.00 73 MET A N 5
ATOM 7416 C CA . MET A 1 73 ? 44.597 -28.401 57.028 1.00 0.00 73 MET A CA 5
ATOM 7417 C C . MET A 1 73 ? 44.371 -27.174 56.157 1.00 0.00 73 MET A C 5
ATOM 7418 O O . MET A 1 73 ? 44.868 -27.108 55.036 1.00 0.00 73 MET A O 5
ATOM 7432 N N . THR A 1 74 ? 43.624 -26.204 56.679 1.00 0.00 74 THR A N 5
ATOM 7433 C CA . THR A 1 74 ? 43.346 -24.981 55.932 1.00 0.00 74 THR A CA 5
ATOM 7434 C C . THR A 1 74 ? 44.084 -23.806 56.557 1.00 0.00 74 THR A C 5
ATOM 7435 O O . THR A 1 74 ? 43.872 -23.486 57.725 1.00 0.00 74 THR A O 5
ATOM 7446 N N . LEU A 1 75 ? 44.948 -23.172 55.771 1.00 0.00 75 LEU A N 5
ATOM 7447 C CA . LEU A 1 75 ? 45.720 -22.037 56.254 1.00 0.00 75 LEU A CA 5
ATOM 7448 C C . LEU A 1 75 ? 45.323 -20.786 55.480 1.00 0.00 75 LEU A C 5
ATOM 7449 O O . LEU A 1 75 ? 45.332 -20.787 54.251 1.00 0.00 75 LEU A O 5
ATOM 7465 N N . ILE A 1 76 ? 44.987 -19.720 56.204 1.00 0.00 76 ILE A N 5
ATOM 7466 C CA . ILE A 1 76 ? 44.601 -18.462 55.573 1.00 0.00 76 ILE A CA 5
ATOM 7467 C C . ILE A 1 76 ? 45.487 -17.339 56.093 1.00 0.00 76 ILE A C 5
ATOM 7468 O O . ILE A 1 76 ? 45.856 -17.323 57.271 1.00 0.00 76 ILE A O 5
ATOM 7484 N N . LEU A 1 77 ? 45.825 -16.406 55.211 1.00 0.00 77 LEU A N 5
ATOM 7485 C CA . LEU A 1 77 ? 46.674 -15.286 55.593 1.00 0.00 77 LEU A CA 5
ATOM 7486 C C . LEU A 1 77 ? 46.490 -14.128 54.616 1.00 0.00 77 LEU A C 5
ATOM 7487 O O . LEU A 1 77 ? 45.411 -13.949 54.055 1.00 0.00 77 LEU A O 5
ATOM 7503 N N . ASN A 1 78 ? 47.545 -13.344 54.429 1.00 0.00 78 ASN A N 5
ATOM 7504 C CA . ASN A 1 78 ? 47.491 -12.194 53.530 1.00 0.00 78 ASN A CA 5
ATOM 7505 C C . ASN A 1 78 ? 46.876 -12.564 52.182 1.00 0.00 78 ASN A C 5
ATOM 7506 O O . ASN A 1 78 ? 47.591 -12.819 51.216 1.00 0.00 78 ASN A O 5
ATOM 7517 N N . GLU A 1 79 ? 45.548 -12.566 52.124 1.00 0.00 79 GLU A N 5
ATOM 7518 C CA . GLU A 1 79 ? 44.835 -12.883 50.890 1.00 0.00 79 GLU A CA 5
ATOM 7519 C C . GLU A 1 79 ? 45.207 -14.267 50.351 1.00 0.00 79 GLU A C 5
ATOM 7520 O O . GLU A 1 79 ? 44.676 -14.697 49.327 1.00 0.00 79 GLU A O 5
ATOM 7532 N N . ILE A 1 80 ? 46.119 -14.960 51.029 1.00 0.00 80 ILE A N 5
ATOM 7533 C CA . ILE A 1 80 ? 46.538 -16.288 50.573 1.00 0.00 80 ILE A CA 5
ATOM 7534 C C . ILE A 1 80 ? 45.859 -17.395 51.371 1.00 0.00 80 ILE A C 5
ATOM 7535 O O . ILE A 1 80 ? 45.852 -17.375 52.603 1.00 0.00 80 ILE A O 5
ATOM 7551 N N . THR A 1 81 ? 45.312 -18.379 50.660 1.00 0.00 81 THR A N 5
ATOM 7552 C CA . THR A 1 81 ? 44.662 -19.514 51.300 1.00 0.00 81 THR A CA 5
ATOM 7553 C C . THR A 1 81 ? 45.149 -20.811 50.654 1.00 0.00 81 THR A C 5
ATOM 7554 O O . THR A 1 81 ? 45.149 -20.928 49.429 1.00 0.00 81 THR A O 5
ATOM 7565 N N . VAL A 1 82 ? 45.565 -21.786 51.469 1.00 0.00 82 VAL A N 5
ATOM 7566 C CA . VAL A 1 82 ? 46.044 -23.054 50.918 1.00 0.00 82 VAL A CA 5
ATOM 7567 C C . VAL A 1 82 ? 45.520 -24.234 51.721 1.00 0.00 82 VAL A C 5
ATOM 7568 O O . VAL A 1 82 ? 45.056 -24.080 52.850 1.00 0.00 82 VAL A O 5
ATOM 7581 N N . LYS A 1 83 ? 45.585 -25.413 51.113 1.00 0.00 83 LYS A N 5
ATOM 7582 C CA . LYS A 1 83 ? 45.098 -26.629 51.756 1.00 0.00 83 LYS A CA 5
ATOM 7583 C C . LYS A 1 83 ? 46.101 -27.768 51.603 1.00 0.00 83 LYS A C 5
ATOM 7584 O O . LYS A 1 83 ? 46.786 -27.872 50.584 1.00 0.00 83 LYS A O 5
ATOM 7603 N N . GLY A 1 84 ? 46.186 -28.623 52.619 1.00 0.00 84 GLY A N 5
ATOM 7604 C CA . GLY A 1 84 ? 47.111 -29.750 52.578 1.00 0.00 84 GLY A CA 5
ATOM 7605 C C . GLY A 1 84 ? 46.469 -31.015 53.141 1.00 0.00 84 GLY A C 5
ATOM 7606 O O . GLY A 1 84 ? 46.301 -31.151 54.352 1.00 0.00 84 GLY A O 5
ATOM 7610 N N . GLN A 1 85 ? 46.121 -31.941 52.253 1.00 0.00 85 GLN A N 5
ATOM 7611 C CA . GLN A 1 85 ? 45.505 -33.198 52.671 1.00 0.00 85 GLN A CA 5
ATOM 7612 C C . GLN A 1 85 ? 46.579 -34.224 53.011 1.00 0.00 85 GLN A C 5
ATOM 7613 O O . GLN A 1 85 ? 47.601 -34.313 52.330 1.00 0.00 85 GLN A O 5
ATOM 7627 N N . ALA A 1 86 ? 46.350 -34.999 54.071 1.00 0.00 86 ALA A N 5
ATOM 7628 C CA . ALA A 1 86 ? 47.320 -36.008 54.479 1.00 0.00 86 ALA A CA 5
ATOM 7629 C C . ALA A 1 86 ? 46.758 -36.888 55.591 1.00 0.00 86 ALA A C 5
ATOM 7630 O O . ALA A 1 86 ? 45.616 -36.708 56.023 1.00 0.00 86 ALA A O 5
ATOM 7637 N N . THR A 1 87 ? 47.571 -37.842 56.045 1.00 0.00 87 THR A N 5
ATOM 7638 C CA . THR A 1 87 ? 47.159 -38.755 57.103 1.00 0.00 87 THR A CA 5
ATOM 7639 C C . THR A 1 87 ? 48.086 -38.639 58.311 1.00 0.00 87 THR A C 5
ATOM 7640 O O . THR A 1 87 ? 48.015 -39.450 59.233 1.00 0.00 87 THR A O 5
ATOM 7651 N N . SER A 1 88 ? 48.948 -37.623 58.302 1.00 0.00 88 SER A N 5
ATOM 7652 C CA . SER A 1 88 ? 49.878 -37.408 59.409 1.00 0.00 88 SER A CA 5
ATOM 7653 C C . SER A 1 88 ? 49.827 -35.948 59.850 1.00 0.00 88 SER A C 5
ATOM 7654 O O . SER A 1 88 ? 49.487 -35.068 59.059 1.00 0.00 88 SER A O 5
ATOM 7662 N N . LYS A 1 89 ? 50.160 -35.694 61.113 1.00 0.00 89 LYS A N 5
ATOM 7663 C CA . LYS A 1 89 ? 50.140 -34.330 61.644 1.00 0.00 89 LYS A CA 5
ATOM 7664 C C . LYS A 1 89 ? 51.293 -33.503 61.079 1.00 0.00 89 LYS A C 5
ATOM 7665 O O . LYS A 1 89 ? 51.094 -32.386 60.589 1.00 0.00 89 LYS A O 5
ATOM 7684 N N . LYS A 1 90 ? 52.500 -34.053 61.161 1.00 0.00 90 LYS A N 5
ATOM 7685 C CA . LYS A 1 90 ? 53.689 -33.362 60.676 1.00 0.00 90 LYS A CA 5
ATOM 7686 C C . LYS A 1 90 ? 53.540 -32.960 59.210 1.00 0.00 90 LYS A C 5
ATOM 7687 O O . LYS A 1 90 ? 53.880 -31.839 58.829 1.00 0.00 90 LYS A O 5
ATOM 7706 N N . ALA A 1 91 ? 53.035 -33.875 58.391 1.00 0.00 91 ALA A N 5
ATOM 7707 C CA . ALA A 1 91 ? 52.858 -33.593 56.969 1.00 0.00 91 ALA A CA 5
ATOM 7708 C C . ALA A 1 91 ? 51.689 -32.639 56.745 1.00 0.00 91 ALA A C 5
ATOM 7709 O O . ALA A 1 91 ? 51.588 -32.005 55.695 1.00 0.00 91 ALA A O 5
ATOM 7716 N N . ALA A 1 92 ? 50.799 -32.554 57.731 1.00 0.00 92 ALA A N 5
ATOM 7717 C CA . ALA A 1 92 ? 49.631 -31.685 57.617 1.00 0.00 92 ALA A CA 5
ATOM 7718 C C . ALA A 1 92 ? 50.030 -30.216 57.532 1.00 0.00 92 ALA A C 5
ATOM 7719 O O . ALA A 1 92 ? 49.634 -29.514 56.602 1.00 0.00 92 ALA A O 5
ATOM 7726 N N . ARG A 1 93 ? 50.800 -29.745 58.511 1.00 0.00 93 ARG A N 5
ATOM 7727 C CA . ARG A 1 93 ? 51.216 -28.344 58.529 1.00 0.00 93 ARG A CA 5
ATOM 7728 C C . ARG A 1 93 ? 52.283 -28.056 57.473 1.00 0.00 93 ARG A C 5
ATOM 7729 O O . ARG A 1 93 ? 52.242 -27.024 56.809 1.00 0.00 93 ARG A O 5
ATOM 7750 N N . GLN A 1 94 ? 53.244 -28.960 57.338 1.00 0.00 94 GLN A N 5
ATOM 7751 C CA . GLN A 1 94 ? 54.325 -28.771 56.373 1.00 0.00 94 GLN A CA 5
ATOM 7752 C C . GLN A 1 94 ? 53.782 -28.491 54.975 1.00 0.00 94 GLN A C 5
ATOM 7753 O O . GLN A 1 94 ? 54.298 -27.629 54.263 1.00 0.00 94 GLN A O 5
ATOM 7767 N N . LYS A 1 95 ? 52.749 -29.223 54.581 1.00 0.00 95 LYS A N 5
ATOM 7768 C CA . LYS A 1 95 ? 52.160 -29.040 53.257 1.00 0.00 95 LYS A CA 5
ATOM 7769 C C . LYS A 1 95 ? 51.360 -27.741 53.178 1.00 0.00 95 LYS A C 5
ATOM 7770 O O . LYS A 1 95 ? 51.329 -27.086 52.137 1.00 0.00 95 LYS A O 5
ATOM 7789 N N . ALA A 1 96 ? 50.697 -27.390 54.274 1.00 0.00 96 ALA A N 5
ATOM 7790 C CA . ALA A 1 96 ? 49.881 -26.181 54.303 1.00 0.00 96 ALA A CA 5
ATOM 7791 C C . ALA A 1 96 ? 50.732 -24.911 54.320 1.00 0.00 96 ALA A C 5
ATOM 7792 O O . ALA A 1 96 ? 50.533 -24.005 53.509 1.00 0.00 96 ALA A O 5
ATOM 7799 N N . ALA A 1 97 ? 51.663 -24.842 55.263 1.00 0.00 97 ALA A N 5
ATOM 7800 C CA . ALA A 1 97 ? 52.523 -23.668 55.400 1.00 0.00 97 ALA A CA 5
ATOM 7801 C C . ALA A 1 97 ? 53.349 -23.415 54.143 1.00 0.00 97 ALA A C 5
ATOM 7802 O O . ALA A 1 97 ? 53.567 -22.268 53.754 1.00 0.00 97 ALA A O 5
ATOM 7809 N N . VAL A 1 98 ? 53.832 -24.484 53.524 1.00 0.00 98 VAL A N 5
ATOM 7810 C CA . VAL A 1 98 ? 54.658 -24.350 52.329 1.00 0.00 98 VAL A CA 5
ATOM 7811 C C . VAL A 1 98 ? 53.875 -23.785 51.155 1.00 0.00 98 VAL A C 5
ATOM 7812 O O . VAL A 1 98 ? 54.332 -22.855 50.490 1.00 0.00 98 VAL A O 5
ATOM 7825 N N . GLU A 1 99 ? 52.707 -24.351 50.888 1.00 0.00 99 GLU A N 5
ATOM 7826 C CA . GLU A 1 99 ? 51.900 -23.880 49.769 1.00 0.00 99 GLU A CA 5
ATOM 7827 C C . GLU A 1 99 ? 51.654 -22.384 49.891 1.00 0.00 99 GLU A C 5
ATOM 7828 O O . GLU A 1 99 ? 51.588 -21.671 48.888 1.00 0.00 99 GLU A O 5
ATOM 7840 N N . TYR A 1 100 ? 51.532 -21.913 51.125 1.00 0.00 100 TYR A N 5
ATOM 7841 C CA . TYR A 1 100 ? 51.306 -20.495 51.366 1.00 0.00 100 TYR A CA 5
ATOM 7842 C C . TYR A 1 100 ? 52.494 -19.678 50.864 1.00 0.00 100 TYR A C 5
ATOM 7843 O O . TYR A 1 100 ? 52.332 -18.788 50.025 1.00 0.00 100 TYR A O 5
ATOM 7861 N N . LEU A 1 101 ? 53.687 -19.990 51.372 1.00 0.00 101 LEU A N 5
ATOM 7862 C CA . LEU A 1 101 ? 54.894 -19.279 50.965 1.00 0.00 101 LEU A CA 5
ATOM 7863 C C . LEU A 1 101 ? 55.043 -19.264 49.447 1.00 0.00 101 LEU A C 5
ATOM 7864 O O . LEU A 1 101 ? 55.536 -18.290 48.870 1.00 0.00 101 LEU A O 5
ATOM 7880 N N . ARG A 1 102 ? 54.638 -20.353 48.805 1.00 0.00 102 ARG A N 5
ATOM 7881 C CA . ARG A 1 102 ? 54.755 -20.465 47.356 1.00 0.00 102 ARG A CA 5
ATOM 7882 C C . ARG A 1 102 ? 53.974 -19.365 46.642 1.00 0.00 102 ARG A C 5
ATOM 7883 O O . ARG A 1 102 ? 54.478 -18.747 45.705 1.00 0.00 102 ARG A O 5
ATOM 7904 N N . LYS A 1 103 ? 52.738 -19.137 47.071 1.00 0.00 103 LYS A N 5
ATOM 7905 C CA . LYS A 1 103 ? 51.903 -18.125 46.436 1.00 0.00 103 LYS A CA 5
ATOM 7906 C C . LYS A 1 103 ? 52.535 -16.749 46.574 1.00 0.00 103 LYS A C 5
ATOM 7907 O O . LYS A 1 103 ? 52.331 -15.876 45.730 1.00 0.00 103 LYS A O 5
ATOM 7926 N N . VAL A 1 104 ? 53.300 -16.559 47.636 1.00 0.00 104 VAL A N 5
ATOM 7927 C CA . VAL A 1 104 ? 53.948 -15.271 47.854 1.00 0.00 104 VAL A CA 5
ATOM 7928 C C . VAL A 1 104 ? 54.946 -14.984 46.741 1.00 0.00 104 VAL A C 5
ATOM 7929 O O . VAL A 1 104 ? 54.886 -13.939 46.091 1.00 0.00 104 VAL A O 5
ATOM 7942 N N . VAL A 1 105 ? 55.867 -15.916 46.532 1.00 0.00 105 VAL A N 5
ATOM 7943 C CA . VAL A 1 105 ? 56.880 -15.753 45.500 1.00 0.00 105 VAL A CA 5
ATOM 7944 C C . VAL A 1 105 ? 56.235 -15.431 44.155 1.00 0.00 105 VAL A C 5
ATOM 7945 O O . VAL A 1 105 ? 56.719 -14.578 43.414 1.00 0.00 105 VAL A O 5
ATOM 7958 N N . GLU A 1 106 ? 55.134 -16.111 43.853 1.00 0.00 106 GLU A N 5
ATOM 7959 C CA . GLU A 1 106 ? 54.427 -15.878 42.598 1.00 0.00 106 GLU A CA 5
ATOM 7960 C C . GLU A 1 106 ? 53.934 -14.435 42.535 1.00 0.00 106 GLU A C 5
ATOM 7961 O O . GLU A 1 106 ? 53.745 -13.876 41.454 1.00 0.00 106 GLU A O 5
ATOM 7973 N N . LYS A 1 107 ? 53.727 -13.844 43.707 1.00 0.00 107 LYS A N 5
ATOM 7974 C CA . LYS A 1 107 ? 53.252 -12.468 43.792 1.00 0.00 107 LYS A CA 5
ATOM 7975 C C . LYS A 1 107 ? 54.420 -11.504 43.994 1.00 0.00 107 LYS A C 5
ATOM 7976 O O . LYS A 1 107 ? 54.232 -10.375 44.449 1.00 0.00 107 LYS A O 5
ATOM 7995 N N . GLY A 1 108 ? 55.620 -11.953 43.645 1.00 0.00 108 GLY A N 5
ATOM 7996 C CA . GLY A 1 108 ? 56.814 -11.124 43.780 1.00 0.00 108 GLY A CA 5
ATOM 7997 C C . GLY A 1 108 ? 56.824 -10.358 45.102 1.00 0.00 108 GLY A C 5
ATOM 7998 O O . GLY A 1 108 ? 57.214 -9.193 45.147 1.00 0.00 108 GLY A O 5
ATOM 8002 N N . LYS A 1 109 ? 56.404 -11.024 46.174 1.00 0.00 109 LYS A N 5
ATOM 8003 C CA . LYS A 1 109 ? 56.380 -10.394 47.492 1.00 0.00 109 LYS A CA 5
ATOM 8004 C C . LYS A 1 109 ? 56.977 -11.333 48.535 1.00 0.00 109 LYS A C 5
ATOM 8005 O O . LYS A 1 109 ? 56.674 -11.227 49.724 1.00 0.00 109 LYS A O 5
ATOM 8024 N N . HIS A 1 110 ? 57.822 -12.251 48.083 1.00 0.00 110 HIS A N 5
ATOM 8025 C CA . HIS A 1 110 ? 58.452 -13.211 48.984 1.00 0.00 110 HIS A CA 5
ATOM 8026 C C . HIS A 1 110 ? 59.035 -12.492 50.193 1.00 0.00 110 HIS A C 5
ATOM 8027 O O . HIS A 1 110 ? 59.296 -13.102 51.230 1.00 0.00 110 HIS A O 5
ATOM 8041 N N . GLU A 1 111 ? 59.238 -11.190 50.047 1.00 0.00 111 GLU A N 5
ATOM 8042 C CA . GLU A 1 111 ? 59.797 -10.376 51.116 1.00 0.00 111 GLU A CA 5
ATOM 8043 C C . GLU A 1 111 ? 58.763 -10.097 52.206 1.00 0.00 111 GLU A C 5
ATOM 8044 O O . GLU A 1 111 ? 58.862 -9.094 52.912 1.00 0.00 111 GLU A O 5
ATOM 8056 N N . ILE A 1 112 ? 57.764 -10.970 52.336 1.00 0.00 112 ILE A N 5
ATOM 8057 C CA . ILE A 1 112 ? 56.733 -10.753 53.349 1.00 0.00 112 ILE A CA 5
ATOM 8058 C C . ILE A 1 112 ? 57.382 -10.446 54.695 1.00 0.00 112 ILE A C 5
ATOM 8059 O O . ILE A 1 112 ? 57.013 -9.478 55.365 1.00 0.00 112 ILE A O 5
ATOM 8075 N N . PHE A 1 113 ? 58.383 -11.246 55.059 1.00 0.00 113 PHE A N 5
ATOM 8076 C CA . PHE A 1 113 ? 59.122 -11.032 56.294 1.00 0.00 113 PHE A CA 5
ATOM 8077 C C . PHE A 1 113 ? 60.593 -10.845 55.965 1.00 0.00 113 PHE A C 5
ATOM 8078 O O . PHE A 1 113 ? 61.450 -10.848 56.843 1.00 0.00 113 PHE A O 5
ATOM 8095 N N . PHE A 1 114 ? 60.858 -10.673 54.668 1.00 0.00 114 PHE A N 5
ATOM 8096 C CA . PHE A 1 114 ? 62.210 -10.470 54.150 1.00 0.00 114 PHE A CA 5
ATOM 8097 C C . PHE A 1 114 ? 62.904 -11.803 53.894 1.00 0.00 114 PHE A C 5
ATOM 8098 O O . PHE A 1 114 ? 64.011 -12.035 54.377 1.00 0.00 114 PHE A O 5
ATOM 8115 N N . ILE A 1 115 ? 62.260 -12.668 53.110 1.00 0.00 115 ILE A N 5
ATOM 8116 C CA . ILE A 1 115 ? 62.858 -13.957 52.786 1.00 0.00 115 ILE A CA 5
ATOM 8117 C C . ILE A 1 115 ? 64.150 -13.705 51.992 1.00 0.00 115 ILE A C 5
ATOM 8118 O O . ILE A 1 115 ? 64.108 -13.037 50.959 1.00 0.00 115 ILE A O 5
ATOM 8134 N N . PRO A 1 116 ? 65.297 -14.177 52.445 1.00 0.00 116 PRO A N 5
ATOM 8135 C CA . PRO A 1 116 ? 66.581 -13.918 51.729 1.00 0.00 116 PRO A CA 5
ATOM 8136 C C . PRO A 1 116 ? 66.697 -14.690 50.421 1.00 0.00 116 PRO A C 5
ATOM 8137 O O . PRO A 1 116 ? 66.516 -15.907 50.385 1.00 0.00 116 PRO A O 5
ATOM 8148 N N . GLY A 1 117 ? 67.012 -13.969 49.349 1.00 0.00 117 GLY A N 5
ATOM 8149 C CA . GLY A 1 117 ? 67.164 -14.586 48.039 1.00 0.00 117 GLY A CA 5
ATOM 8150 C C . GLY A 1 117 ? 68.106 -13.771 47.159 1.00 0.00 117 GLY A C 5
ATOM 8151 O O . GLY A 1 117 ? 67.668 -12.864 46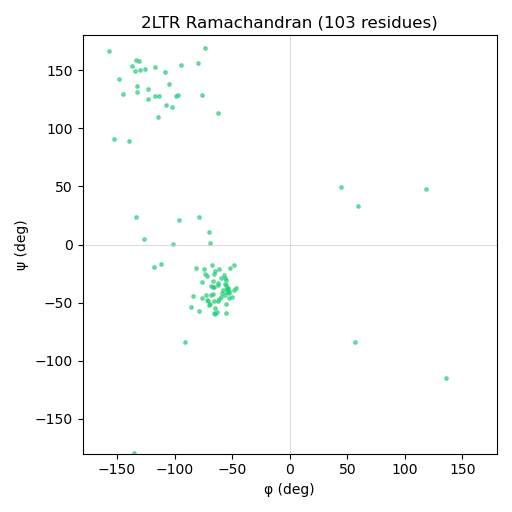.449 1.00 0.00 117 GLY A O 5
ATOM 8155 N N . THR A 1 118 ? 69.394 -14.095 47.198 1.00 0.00 118 THR A N 5
ATOM 8156 C CA . THR A 1 118 ? 70.369 -13.378 46.385 1.00 0.00 118 THR A CA 5
ATOM 8157 C C . THR A 1 118 ? 70.006 -13.513 44.912 1.00 0.00 118 THR A C 5
ATOM 8158 O O . THR A 1 118 ? 70.138 -12.567 44.135 1.00 0.00 118 THR A O 5
ATOM 8169 N N . THR A 1 119 ? 69.538 -14.700 44.542 1.00 0.00 119 THR A N 5
ATOM 8170 C CA . THR A 1 119 ? 69.136 -14.971 43.167 1.00 0.00 119 THR A CA 5
ATOM 8171 C C . THR A 1 119 ? 67.756 -15.624 43.151 1.00 0.00 119 THR A C 5
ATOM 8172 O O . THR A 1 119 ? 67.095 -15.715 44.186 1.00 0.00 119 THR A O 5
ATOM 8183 N N . LYS A 1 120 ? 67.318 -16.067 41.980 1.00 0.00 120 LYS A N 5
ATOM 8184 C CA . LYS A 1 120 ? 66.008 -16.699 41.865 1.00 0.00 120 LYS A CA 5
ATOM 8185 C C . LYS A 1 120 ? 65.982 -18.038 42.599 1.00 0.00 120 LYS A C 5
ATOM 8186 O O . LYS A 1 120 ? 65.190 -18.236 43.518 1.00 0.00 120 LYS A O 5
ATOM 8205 N N . GLU A 1 121 ? 66.849 -18.954 42.186 1.00 0.00 121 GLU A N 5
ATOM 8206 C CA . GLU A 1 121 ? 66.912 -20.276 42.810 1.00 0.00 121 GLU A CA 5
ATOM 8207 C C . GLU A 1 121 ? 67.121 -20.158 44.318 1.00 0.00 121 GLU A C 5
ATOM 8208 O O . GLU A 1 121 ? 66.764 -21.059 45.077 1.00 0.00 121 GLU A O 5
ATOM 8220 N N . GLU A 1 122 ? 67.696 -19.043 44.742 1.00 0.00 122 GLU A N 5
ATOM 8221 C CA . GLU A 1 122 ? 67.947 -18.821 46.163 1.00 0.00 122 GLU A CA 5
ATOM 8222 C C . GLU A 1 122 ? 66.638 -18.631 46.929 1.00 0.00 122 GLU A C 5
ATOM 8223 O O . GLU A 1 122 ? 66.483 -19.149 48.035 1.00 0.00 122 GLU A O 5
ATOM 8235 N N . ALA A 1 123 ? 65.699 -17.890 46.343 1.00 0.00 123 ALA A N 5
ATOM 8236 C CA . ALA A 1 123 ? 64.415 -17.650 46.996 1.00 0.00 123 ALA A CA 5
ATOM 8237 C C . ALA A 1 123 ? 63.591 -18.935 47.065 1.00 0.00 123 ALA A C 5
ATOM 8238 O O . ALA A 1 123 ? 63.137 -19.335 48.137 1.00 0.00 123 ALA A O 5
ATOM 8245 N N . LEU A 1 124 ? 63.419 -19.589 45.920 1.00 0.00 124 LEU A N 5
ATOM 8246 C CA . LEU A 1 124 ? 62.666 -20.843 45.878 1.00 0.00 124 LEU A CA 5
ATOM 8247 C C . LEU A 1 124 ? 63.288 -21.813 46.848 1.00 0.00 124 LEU A C 5
ATOM 8248 O O . LEU A 1 124 ? 62.638 -22.334 47.755 1.00 0.00 124 LEU A O 5
ATOM 8264 N N . SER A 1 125 ? 64.566 -22.047 46.626 1.00 0.00 125 SER A N 5
ATOM 8265 C CA . SER A 1 125 ? 65.325 -22.965 47.463 1.00 0.00 125 SER A CA 5
ATOM 8266 C C . SER A 1 125 ? 65.151 -22.608 48.938 1.00 0.00 125 SER A C 5
ATOM 8267 O O . SER A 1 125 ? 65.227 -23.478 49.804 1.00 0.00 125 SER A O 5
ATOM 8275 N N . ASN A 1 126 ? 64.909 -21.331 49.221 1.00 0.00 126 ASN A N 5
ATOM 8276 C CA . ASN A 1 126 ? 64.718 -20.902 50.600 1.00 0.00 126 ASN A CA 5
ATOM 8277 C C . ASN A 1 126 ? 63.521 -21.629 51.208 1.00 0.00 126 ASN A C 5
ATOM 8278 O O . ASN A 1 126 ? 63.624 -22.213 52.288 1.00 0.00 126 ASN A O 5
ATOM 8289 N N . ILE A 1 127 ? 62.390 -21.610 50.503 1.00 0.00 127 ILE A N 5
ATOM 8290 C CA . ILE A 1 127 ? 61.194 -22.294 50.992 1.00 0.00 127 ILE A CA 5
ATOM 8291 C C . ILE A 1 127 ? 61.493 -23.771 51.189 1.00 0.00 127 ILE A C 5
ATOM 8292 O O . ILE A 1 127 ? 61.102 -24.376 52.187 1.00 0.00 127 ILE A O 5
ATOM 8308 N N . ASP A 1 128 ? 62.178 -24.345 50.211 1.00 0.00 128 ASP A N 5
ATOM 8309 C CA . ASP A 1 128 ? 62.521 -25.763 50.259 1.00 0.00 128 ASP A CA 5
ATOM 8310 C C . ASP A 1 128 ? 63.230 -26.116 51.565 1.00 0.00 128 ASP A C 5
ATOM 8311 O O . ASP A 1 128 ? 62.879 -27.100 52.215 1.00 0.00 128 ASP A O 5
ATOM 8320 N N . GLN A 1 129 ? 64.228 -25.322 51.948 1.00 0.00 129 GLN A N 5
ATOM 8321 C CA . GLN A 1 129 ? 64.970 -25.584 53.178 1.00 0.00 129 GLN A CA 5
ATOM 8322 C C . GLN A 1 129 ? 64.121 -25.280 54.409 1.00 0.00 129 GLN A C 5
ATOM 8323 O O . GLN A 1 129 ? 64.299 -25.895 55.458 1.00 0.00 129 GLN A O 5
ATOM 8337 N N . ILE A 1 130 ? 63.199 -24.335 54.273 1.00 0.00 130 ILE A N 5
ATOM 8338 C CA . ILE A 1 130 ? 62.334 -23.974 55.390 1.00 0.00 130 ILE A CA 5
ATOM 8339 C C . ILE A 1 130 ? 61.452 -25.157 55.771 1.00 0.00 130 ILE A C 5
ATOM 8340 O O . ILE A 1 130 ? 60.915 -25.210 56.878 1.00 0.00 130 ILE A O 5
ATOM 8356 N N . SER A 1 131 ? 61.300 -26.097 54.838 1.00 0.00 131 SER A N 5
ATOM 8357 C CA . SER A 1 131 ? 60.469 -27.276 55.079 1.00 0.00 131 SER A CA 5
ATOM 8358 C C . SER A 1 131 ? 61.289 -28.562 55.002 1.00 0.00 131 SER A C 5
ATOM 8359 O O . SER A 1 131 ? 60.915 -29.577 55.590 1.00 0.00 131 SER A O 5
ATOM 8367 N N . ASP A 1 132 ? 62.399 -28.524 54.269 1.00 0.00 132 ASP A N 5
ATOM 8368 C CA . ASP A 1 132 ? 63.240 -29.709 54.127 1.00 0.00 132 ASP A CA 5
ATOM 8369 C C . ASP A 1 132 ? 64.267 -29.797 55.253 1.00 0.00 132 ASP A C 5
ATOM 8370 O O . ASP A 1 132 ? 64.166 -30.659 56.129 1.00 0.00 132 ASP A O 5
ATOM 8379 N N . LYS A 1 133 ? 65.257 -28.907 55.221 1.00 0.00 133 LYS A N 5
ATOM 8380 C CA . LYS A 1 133 ? 66.305 -28.898 56.239 1.00 0.00 133 LYS A CA 5
ATOM 8381 C C . LYS A 1 133 ? 66.237 -27.624 57.075 1.00 0.00 133 LYS A C 5
ATOM 8382 O O . LYS A 1 133 ? 66.009 -27.676 58.284 1.00 0.00 133 LYS A O 5
ATOM 8401 N N . ALA A 1 134 ? 66.447 -26.485 56.424 1.00 0.00 134 ALA A N 5
ATOM 8402 C CA . ALA A 1 134 ? 66.413 -25.200 57.116 1.00 0.00 134 ALA A CA 5
ATOM 8403 C C . ALA A 1 134 ? 67.733 -24.947 57.837 1.00 0.00 134 ALA A C 5
ATOM 8404 O O . ALA A 1 134 ? 67.890 -23.940 58.525 1.00 0.00 134 ALA A O 5
ATOM 8411 N N . GLU A 1 135 ? 68.678 -25.871 57.668 1.00 0.00 135 GLU A N 5
ATOM 8412 C CA . GLU A 1 135 ? 69.987 -25.747 58.303 1.00 0.00 135 GLU A CA 5
ATOM 8413 C C . GLU A 1 135 ? 71.086 -25.722 57.246 1.00 0.00 135 GLU A C 5
ATOM 8414 O O . GLU A 1 135 ? 72.059 -26.474 57.327 1.00 0.00 135 GLU A O 5
ATOM 8426 N N . GLU A 1 136 ? 70.921 -24.858 56.251 1.00 0.00 136 GLU A N 5
ATOM 8427 C CA . GLU A 1 136 ? 71.900 -24.742 55.179 1.00 0.00 136 GLU A CA 5
ATOM 8428 C C . GLU A 1 136 ? 73.312 -24.650 55.745 1.00 0.00 136 GLU A C 5
ATOM 8429 O O . GLU A 1 136 ? 74.253 -25.210 55.183 1.00 0.00 136 GLU A O 5
ATOM 8441 N N . ASN A 1 32 ? 66.269 -14.203 59.128 1.00 0.00 32 ASN A N 6
ATOM 8442 C CA . ASN A 1 32 ? 67.040 -12.928 59.123 1.00 0.00 32 ASN A CA 6
ATOM 8443 C C . ASN A 1 32 ? 68.230 -13.052 60.068 1.00 0.00 32 ASN A C 6
ATOM 8444 O O . ASN A 1 32 ? 68.632 -14.157 60.436 1.00 0.00 32 ASN A O 6
ATOM 8454 N N . ARG A 1 33 ? 68.783 -11.912 60.461 1.00 0.00 33 ARG A N 6
ATOM 8455 C CA . ARG A 1 33 ? 69.925 -11.898 61.367 1.00 0.00 33 ARG A CA 6
ATOM 8456 C C . ARG A 1 33 ? 69.609 -12.691 62.631 1.00 0.00 33 ARG A C 6
ATOM 8457 O O . ARG A 1 33 ? 70.478 -13.355 63.194 1.00 0.00 33 ARG A O 6
ATOM 8478 N N . THR A 1 34 ? 68.354 -12.621 63.068 1.00 0.00 34 THR A N 6
ATOM 8479 C CA . THR A 1 34 ? 67.929 -13.342 64.261 1.00 0.00 34 THR A CA 6
ATOM 8480 C C . THR A 1 34 ? 67.373 -14.711 63.887 1.00 0.00 34 THR A C 6
ATOM 8481 O O . THR A 1 34 ? 66.186 -14.981 64.071 1.00 0.00 34 THR A O 6
ATOM 8492 N N . ASP A 1 35 ? 68.236 -15.567 63.352 1.00 0.00 35 ASP A N 6
ATOM 8493 C CA . ASP A 1 35 ? 67.824 -16.906 62.947 1.00 0.00 35 ASP A CA 6
ATOM 8494 C C . ASP A 1 35 ? 68.068 -17.904 64.075 1.00 0.00 35 ASP A C 6
ATOM 8495 O O . ASP A 1 35 ? 68.096 -19.116 63.852 1.00 0.00 35 ASP A O 6
ATOM 8504 N N . LEU A 1 36 ? 68.233 -17.391 65.290 1.00 0.00 36 LEU A N 6
ATOM 8505 C CA . LEU A 1 36 ? 68.468 -18.250 66.444 1.00 0.00 36 LEU A CA 6
ATOM 8506 C C . LEU A 1 36 ? 67.192 -18.995 66.824 1.00 0.00 36 LEU A C 6
ATOM 8507 O O . LEU A 1 36 ? 67.237 -20.154 67.234 1.00 0.00 36 LEU A O 6
ATOM 8523 N N . GLU A 1 37 ? 66.055 -18.320 66.682 1.00 0.00 37 GLU A N 6
ATOM 8524 C CA . GLU A 1 37 ? 64.773 -18.932 67.011 1.00 0.00 37 GLU A CA 6
ATOM 8525 C C . GLU A 1 37 ? 64.516 -20.140 66.117 1.00 0.00 37 GLU A C 6
ATOM 8526 O O . GLU A 1 37 ? 64.151 -21.211 66.594 1.00 0.00 37 GLU A O 6
ATOM 8538 N N . MET A 1 38 ? 64.713 -19.955 64.816 1.00 0.00 38 MET A N 6
ATOM 8539 C CA . MET A 1 38 ? 64.499 -21.037 63.864 1.00 0.00 38 MET A CA 6
ATOM 8540 C C . MET A 1 38 ? 65.380 -22.231 64.213 1.00 0.00 38 MET A C 6
ATOM 8541 O O . MET A 1 38 ? 64.946 -23.381 64.135 1.00 0.00 38 MET A O 6
ATOM 8555 N N . PHE A 1 39 ? 66.619 -21.949 64.600 1.00 0.00 39 PHE A N 6
ATOM 8556 C CA . PHE A 1 39 ? 67.558 -23.002 64.964 1.00 0.00 39 PHE A CA 6
ATOM 8557 C C . PHE A 1 39 ? 67.128 -23.679 66.262 1.00 0.00 39 PHE A C 6
ATOM 8558 O O . PHE A 1 39 ? 67.509 -24.818 66.534 1.00 0.00 39 PHE A O 6
ATOM 8575 N N . LEU A 1 40 ? 66.341 -22.969 67.063 1.00 0.00 40 LEU A N 6
ATOM 8576 C CA . LEU A 1 40 ? 65.875 -23.509 68.334 1.00 0.00 40 LEU A CA 6
ATOM 8577 C C . LEU A 1 40 ? 64.680 -24.440 68.125 1.00 0.00 40 LEU A C 6
ATOM 8578 O O . LEU A 1 40 ? 64.642 -25.546 68.664 1.00 0.00 40 LEU A O 6
ATOM 8594 N N . LYS A 1 41 ? 63.701 -23.981 67.350 1.00 0.00 41 LYS A N 6
ATOM 8595 C CA . LYS A 1 41 ? 62.507 -24.783 67.092 1.00 0.00 41 LYS A CA 6
ATOM 8596 C C . LYS A 1 41 ? 62.704 -25.688 65.878 1.00 0.00 41 LYS A C 6
ATOM 8597 O O . LYS A 1 41 ? 62.038 -26.716 65.747 1.00 0.00 41 LYS A O 6
ATOM 8616 N N . LYS A 1 42 ? 63.615 -25.300 64.994 1.00 0.00 42 LYS A N 6
ATOM 8617 C CA . LYS A 1 42 ? 63.883 -26.088 63.794 1.00 0.00 42 LYS A CA 6
ATOM 8618 C C . LYS A 1 42 ? 62.579 -26.520 63.129 1.00 0.00 42 LYS A C 6
ATOM 8619 O O . LYS A 1 42 ? 62.421 -27.689 62.770 1.00 0.00 42 LYS A O 6
ATOM 8638 N N . THR A 1 43 ? 61.651 -25.578 62.965 1.00 0.00 43 THR A N 6
ATOM 8639 C CA . THR A 1 43 ? 60.369 -25.891 62.336 1.00 0.00 43 THR A CA 6
ATOM 8640 C C . THR A 1 43 ? 59.965 -24.789 61.349 1.00 0.00 43 THR A C 6
ATOM 8641 O O . THR A 1 43 ? 60.358 -23.634 61.512 1.00 0.00 43 THR A O 6
ATOM 8652 N N . PRO A 1 44 ? 59.195 -25.115 60.333 1.00 0.00 44 PRO A N 6
ATOM 8653 C CA . PRO A 1 44 ? 58.742 -24.120 59.312 1.00 0.00 44 PRO A CA 6
ATOM 8654 C C . PRO A 1 44 ? 57.663 -23.179 59.845 1.00 0.00 44 PRO A C 6
ATOM 8655 O O . PRO A 1 44 ? 57.403 -22.128 59.258 1.00 0.00 44 PRO A O 6
ATOM 8666 N N . LEU A 1 45 ? 57.033 -23.566 60.947 1.00 0.00 45 LEU A N 6
ATOM 8667 C CA . LEU A 1 45 ? 55.974 -22.751 61.536 1.00 0.00 45 LEU A CA 6
ATOM 8668 C C . LEU A 1 45 ? 56.504 -21.377 61.935 1.00 0.00 45 LEU A C 6
ATOM 8669 O O . LEU A 1 45 ? 55.739 -20.421 62.062 1.00 0.00 45 LEU A O 6
ATOM 8685 N N . MET A 1 46 ? 57.813 -21.279 62.131 1.00 0.00 46 MET A N 6
ATOM 8686 C CA . MET A 1 46 ? 58.425 -20.013 62.517 1.00 0.00 46 MET A CA 6
ATOM 8687 C C . MET A 1 46 ? 58.240 -18.967 61.421 1.00 0.00 46 MET A C 6
ATOM 8688 O O . MET A 1 46 ? 58.080 -17.781 61.707 1.00 0.00 46 MET A O 6
ATOM 8702 N N . VAL A 1 47 ? 58.258 -19.414 60.171 1.00 0.00 47 VAL A N 6
ATOM 8703 C CA . VAL A 1 47 ? 58.088 -18.502 59.045 1.00 0.00 47 VAL A CA 6
ATOM 8704 C C . VAL A 1 47 ? 56.687 -17.900 59.060 1.00 0.00 47 VAL A C 6
ATOM 8705 O O . VAL A 1 47 ? 56.483 -16.771 58.613 1.00 0.00 47 VAL A O 6
ATOM 8718 N N . LEU A 1 48 ? 55.725 -18.660 59.567 1.00 0.00 48 LEU A N 6
ATOM 8719 C CA . LEU A 1 48 ? 54.350 -18.184 59.622 1.00 0.00 48 LEU A CA 6
ATOM 8720 C C . LEU A 1 48 ? 54.181 -17.165 60.744 1.00 0.00 48 LEU A C 6
ATOM 8721 O O . LEU A 1 48 ? 53.671 -16.070 60.523 1.00 0.00 48 LEU A O 6
ATOM 8737 N N . GLU A 1 49 ? 54.607 -17.530 61.946 1.00 0.00 49 GLU A N 6
ATOM 8738 C CA . GLU A 1 49 ? 54.488 -16.629 63.085 1.00 0.00 49 GLU A CA 6
ATOM 8739 C C . GLU A 1 49 ? 55.140 -15.287 62.768 1.00 0.00 49 GLU A C 6
ATOM 8740 O O . GLU A 1 49 ? 54.641 -14.232 63.167 1.00 0.00 49 GLU A O 6
ATOM 8752 N N . GLU A 1 50 ? 56.257 -15.332 62.050 1.00 0.00 50 GLU A N 6
ATOM 8753 C CA . GLU A 1 50 ? 56.971 -14.114 61.685 1.00 0.00 50 GLU A CA 6
ATOM 8754 C C . GLU A 1 50 ? 56.280 -13.392 60.531 1.00 0.00 50 GLU A C 6
ATOM 8755 O O . GLU A 1 50 ? 56.186 -12.164 60.525 1.00 0.00 50 GLU A O 6
ATOM 8767 N N . ALA A 1 51 ? 55.811 -14.155 59.544 1.00 0.00 51 ALA A N 6
ATOM 8768 C CA . ALA A 1 51 ? 55.149 -13.561 58.384 1.00 0.00 51 ALA A CA 6
ATOM 8769 C C . ALA A 1 51 ? 53.840 -12.889 58.783 1.00 0.00 51 ALA A C 6
ATOM 8770 O O . ALA A 1 51 ? 53.586 -11.745 58.408 1.00 0.00 51 ALA A O 6
ATOM 8777 N N . ALA A 1 52 ? 53.014 -13.599 59.541 1.00 0.00 52 ALA A N 6
ATOM 8778 C CA . ALA A 1 52 ? 51.736 -13.052 59.977 1.00 0.00 52 ALA A CA 6
ATOM 8779 C C . ALA A 1 52 ? 51.940 -11.871 60.920 1.00 0.00 52 ALA A C 6
ATOM 8780 O O . ALA A 1 52 ? 51.112 -10.957 60.977 1.00 0.00 52 ALA A O 6
ATOM 8787 N N . LYS A 1 53 ? 53.032 -11.898 61.675 1.00 0.00 53 LYS A N 6
ATOM 8788 C CA . LYS A 1 53 ? 53.309 -10.823 62.623 1.00 0.00 53 LYS A CA 6
ATOM 8789 C C . LYS A 1 53 ? 53.874 -9.581 61.932 1.00 0.00 53 LYS A C 6
ATOM 8790 O O . LYS A 1 53 ? 53.323 -8.489 62.058 1.00 0.00 53 LYS A O 6
ATOM 8809 N N . ALA A 1 54 ? 54.990 -9.733 61.230 1.00 0.00 54 ALA A N 6
ATOM 8810 C CA . ALA A 1 54 ? 55.626 -8.596 60.571 1.00 0.00 54 ALA A CA 6
ATOM 8811 C C . ALA A 1 54 ? 54.724 -7.925 59.539 1.00 0.00 54 ALA A C 6
ATOM 8812 O O . ALA A 1 54 ? 54.940 -6.764 59.192 1.00 0.00 54 ALA A O 6
ATOM 8819 N N . VAL A 1 55 ? 53.723 -8.640 59.034 1.00 0.00 55 VAL A N 6
ATOM 8820 C CA . VAL A 1 55 ? 52.840 -8.052 58.033 1.00 0.00 55 VAL A CA 6
ATOM 8821 C C . VAL A 1 55 ? 51.693 -7.273 58.676 1.00 0.00 55 VAL A C 6
ATOM 8822 O O . VAL A 1 55 ? 51.472 -6.111 58.341 1.00 0.00 55 VAL A O 6
ATOM 8835 N N . TYR A 1 56 ? 50.953 -7.921 59.583 1.00 0.00 56 TYR A N 6
ATOM 8836 C CA . TYR A 1 56 ? 49.819 -7.262 60.239 1.00 0.00 56 TYR A CA 6
ATOM 8837 C C . TYR A 1 56 ? 49.916 -7.318 61.763 1.00 0.00 56 TYR A C 6
ATOM 8838 O O . TYR A 1 56 ? 49.043 -6.797 62.456 1.00 0.00 56 TYR A O 6
ATOM 8856 N N . GLN A 1 57 ? 50.959 -7.950 62.289 1.00 0.00 57 GLN A N 6
ATOM 8857 C CA . GLN A 1 57 ? 51.103 -8.046 63.742 1.00 0.00 57 GLN A CA 6
ATOM 8858 C C . GLN A 1 57 ? 50.060 -9.002 64.312 1.00 0.00 57 GLN A C 6
ATOM 8859 O O . GLN A 1 57 ? 49.767 -8.975 65.508 1.00 0.00 57 GLN A O 6
ATOM 8873 N N . LYS A 1 58 ? 49.512 -9.850 63.446 1.00 0.00 58 LYS A N 6
ATOM 8874 C CA . LYS A 1 58 ? 48.506 -10.821 63.862 1.00 0.00 58 LYS A CA 6
ATOM 8875 C C . LYS A 1 58 ? 49.081 -12.233 63.794 1.00 0.00 58 LYS A C 6
ATOM 8876 O O . LYS A 1 58 ? 50.291 -12.406 63.647 1.00 0.00 58 LYS A O 6
ATOM 8895 N N . THR A 1 59 ? 48.211 -13.235 63.905 1.00 0.00 59 THR A N 6
ATOM 8896 C CA . THR A 1 59 ? 48.652 -14.629 63.861 1.00 0.00 59 THR A CA 6
ATOM 8897 C C . THR A 1 59 ? 47.918 -15.402 62.764 1.00 0.00 59 THR A C 6
ATOM 8898 O O . THR A 1 59 ? 46.867 -14.971 62.287 1.00 0.00 59 THR A O 6
ATOM 8909 N N . PRO A 1 60 ? 48.445 -16.537 62.370 1.00 0.00 60 PRO A N 6
ATOM 8910 C CA . PRO A 1 60 ? 47.827 -17.399 61.318 1.00 0.00 60 PRO A CA 6
ATOM 8911 C C . PRO A 1 60 ? 46.621 -18.172 61.846 1.00 0.00 60 PRO A C 6
ATOM 8912 O O . PRO A 1 60 ? 46.387 -18.206 63.055 1.00 0.00 60 PRO A O 6
ATOM 8923 N N . THR A 1 61 ? 45.864 -18.795 60.941 1.00 0.00 61 THR A N 6
ATOM 8924 C CA . THR A 1 61 ? 44.688 -19.567 61.352 1.00 0.00 61 THR A CA 6
ATOM 8925 C C . THR A 1 61 ? 44.761 -20.999 60.824 1.00 0.00 61 THR A C 6
ATOM 8926 O O . THR A 1 61 ? 45.025 -21.220 59.642 1.00 0.00 61 THR A O 6
ATOM 8937 N N . TRP A 1 62 ? 44.522 -21.961 61.713 1.00 0.00 62 TRP A N 6
ATOM 8938 C CA . TRP A 1 62 ? 44.558 -23.374 61.338 1.00 0.00 62 TRP A CA 6
ATOM 8939 C C . TRP A 1 62 ? 43.211 -24.042 61.610 1.00 0.00 62 TRP A C 6
ATOM 8940 O O . TRP A 1 62 ? 42.561 -23.764 62.619 1.00 0.00 62 TRP A O 6
ATOM 8961 N N . GLY A 1 63 ? 42.800 -24.926 60.706 1.00 0.00 63 GLY A N 6
ATOM 8962 C CA . GLY A 1 63 ? 41.526 -25.633 60.860 1.00 0.00 63 GLY A CA 6
ATOM 8963 C C . GLY A 1 63 ? 41.679 -27.114 60.517 1.00 0.00 63 GLY A C 6
ATOM 8964 O O . GLY A 1 63 ? 42.206 -27.460 59.464 1.00 0.00 63 GLY A O 6
ATOM 8968 N N . THR A 1 64 ? 41.220 -27.983 61.417 1.00 0.00 64 THR A N 6
ATOM 8969 C CA . THR A 1 64 ? 41.326 -29.425 61.198 1.00 0.00 64 THR A CA 6
ATOM 8970 C C . THR A 1 64 ? 40.032 -30.001 60.626 1.00 0.00 64 THR A C 6
ATOM 8971 O O . THR A 1 64 ? 38.972 -29.915 61.248 1.00 0.00 64 THR A O 6
ATOM 8982 N N . VAL A 1 65 ? 40.129 -30.584 59.431 1.00 0.00 65 VAL A N 6
ATOM 8983 C CA . VAL A 1 65 ? 38.963 -31.168 58.770 1.00 0.00 65 VAL A CA 6
ATOM 8984 C C . VAL A 1 65 ? 39.023 -32.692 58.789 1.00 0.00 65 VAL A C 6
ATOM 8985 O O . VAL A 1 65 ? 40.097 -33.281 58.707 1.00 0.00 65 VAL A O 6
ATOM 8998 N N . GLU A 1 66 ? 37.850 -33.313 58.850 1.00 0.00 66 GLU A N 6
ATOM 8999 C CA . GLU A 1 66 ? 37.738 -34.768 58.817 1.00 0.00 66 GLU A CA 6
ATOM 9000 C C . GLU A 1 66 ? 37.021 -35.160 57.525 1.00 0.00 66 GLU A C 6
ATOM 9001 O O . GLU A 1 66 ? 35.831 -34.881 57.371 1.00 0.00 66 GLU A O 6
ATOM 9013 N N . LEU A 1 67 ? 37.743 -35.778 56.586 1.00 0.00 67 LEU A N 6
ATOM 9014 C CA . LEU A 1 67 ? 37.151 -36.161 55.314 1.00 0.00 67 LEU A CA 6
ATOM 9015 C C . LEU A 1 67 ? 37.516 -37.609 54.975 1.00 0.00 67 LEU A C 6
ATOM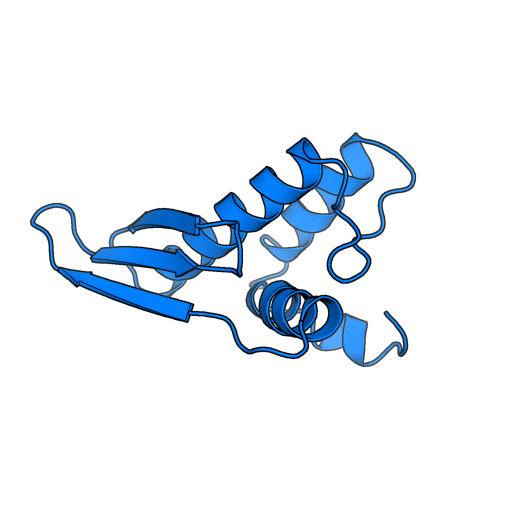 9016 O O . LEU A 1 67 ? 38.525 -38.115 55.456 1.00 0.00 67 LEU A O 6
ATOM 9032 N N . PRO A 1 68 ? 36.741 -38.284 54.160 1.00 0.00 68 PRO A N 6
ATOM 9033 C CA . PRO A 1 68 ? 37.050 -39.688 53.773 1.00 0.00 68 PRO A CA 6
ATOM 9034 C C . PRO A 1 68 ? 38.482 -39.828 53.262 1.00 0.00 68 PRO A C 6
ATOM 9035 O O . PRO A 1 68 ? 39.005 -40.935 53.147 1.00 0.00 68 PRO A O 6
ATOM 9046 N N . GLU A 1 69 ? 39.096 -38.695 52.937 1.00 0.00 69 GLU A N 6
ATOM 9047 C CA . GLU A 1 69 ? 40.460 -38.691 52.414 1.00 0.00 69 GLU A CA 6
ATOM 9048 C C . GLU A 1 69 ? 41.499 -38.644 53.535 1.00 0.00 69 GLU A C 6
ATOM 9049 O O . GLU A 1 69 ? 42.667 -38.955 53.313 1.00 0.00 69 GLU A O 6
ATOM 9061 N N . GLY A 1 70 ? 41.072 -38.256 54.733 1.00 0.00 70 GLY A N 6
ATOM 9062 C CA . GLY A 1 70 ? 41.988 -38.177 55.864 1.00 0.00 70 GLY A CA 6
ATOM 9063 C C . GLY A 1 70 ? 41.755 -36.887 56.621 1.00 0.00 70 GLY A C 6
ATOM 9064 O O . GLY A 1 70 ? 40.682 -36.683 57.191 1.00 0.00 70 GLY A O 6
ATOM 9068 N N . PHE A 1 71 ? 42.749 -36.003 56.617 1.00 0.00 71 PHE A N 6
ATOM 9069 C CA . PHE A 1 71 ? 42.614 -34.727 57.295 1.00 0.00 71 PHE A CA 6
ATOM 9070 C C . PHE A 1 71 ? 43.093 -33.613 56.380 1.00 0.00 71 PHE A C 6
ATOM 9071 O O . PHE A 1 71 ? 44.141 -33.745 55.743 1.00 0.00 71 PHE A O 6
ATOM 9088 N N . GLU A 1 72 ? 42.347 -32.509 56.325 1.00 0.00 72 GLU A N 6
ATOM 9089 C CA . GLU A 1 72 ? 42.744 -31.381 55.486 1.00 0.00 72 GLU A CA 6
ATOM 9090 C C . GLU A 1 72 ? 42.931 -30.147 56.352 1.00 0.00 72 GLU A C 6
ATOM 9091 O O . GLU A 1 72 ? 41.999 -29.689 57.002 1.00 0.00 72 GLU A O 6
ATOM 9103 N N . MET A 1 73 ? 44.145 -29.620 56.363 1.00 0.00 73 MET A N 6
ATOM 9104 C CA . MET A 1 73 ? 44.428 -28.443 57.162 1.00 0.00 73 MET A CA 6
ATOM 9105 C C . MET A 1 73 ? 44.260 -27.184 56.326 1.00 0.00 73 MET A C 6
ATOM 9106 O O . MET A 1 73 ? 44.736 -27.117 55.197 1.00 0.00 73 MET A O 6
ATOM 9120 N N . THR A 1 74 ? 43.583 -26.192 56.894 1.00 0.00 74 THR A N 6
ATOM 9121 C CA . THR A 1 74 ? 43.359 -24.933 56.197 1.00 0.00 74 THR A CA 6
ATOM 9122 C C . THR A 1 74 ? 44.217 -23.839 56.819 1.00 0.00 74 THR A C 6
ATOM 9123 O O . THR A 1 74 ? 44.193 -23.644 58.034 1.00 0.00 74 THR A O 6
ATOM 9134 N N . LEU A 1 75 ? 44.974 -23.134 55.985 1.00 0.00 75 LEU A N 6
ATOM 9135 C CA . LEU A 1 75 ? 45.838 -22.067 56.462 1.00 0.00 75 LEU A CA 6
ATOM 9136 C C . LEU A 1 75 ? 45.377 -20.743 55.869 1.00 0.00 75 LEU A C 6
ATOM 9137 O O . LEU A 1 75 ? 45.258 -20.620 54.653 1.00 0.00 75 LEU A O 6
ATOM 9153 N N . ILE A 1 76 ? 45.126 -19.753 56.727 1.00 0.00 76 ILE A N 6
ATOM 9154 C CA . ILE A 1 76 ? 44.689 -18.441 56.264 1.00 0.00 76 ILE A CA 6
ATOM 9155 C C . ILE A 1 76 ? 45.681 -17.375 56.710 1.00 0.00 76 ILE A C 6
ATOM 9156 O O . ILE A 1 76 ? 46.092 -17.338 57.875 1.00 0.00 76 ILE A O 6
ATOM 9172 N N . LEU A 1 77 ? 46.046 -16.512 55.768 1.00 0.00 77 LEU A N 6
ATOM 9173 C CA . LEU A 1 77 ? 46.984 -15.427 56.033 1.00 0.00 77 LEU A CA 6
ATOM 9174 C C . LEU A 1 77 ? 46.533 -14.167 55.294 1.00 0.00 77 LEU A C 6
ATOM 9175 O O . LEU A 1 77 ? 45.395 -14.087 54.830 1.00 0.00 77 LEU A O 6
ATOM 9191 N N . ASN A 1 78 ? 47.423 -13.186 55.190 1.00 0.00 78 ASN A N 6
ATOM 9192 C CA . ASN A 1 78 ? 47.094 -11.941 54.507 1.00 0.00 78 ASN A CA 6
ATOM 9193 C C . ASN A 1 78 ? 46.462 -12.212 53.143 1.00 0.00 78 ASN A C 6
ATOM 9194 O O . ASN A 1 78 ? 47.162 -12.323 52.136 1.00 0.00 78 ASN A O 6
ATOM 9205 N N . GLU A 1 79 ? 45.134 -12.298 53.122 1.00 0.00 79 GLU A N 6
ATOM 9206 C CA . GLU A 1 79 ? 44.391 -12.534 51.883 1.00 0.00 79 GLU A CA 6
ATOM 9207 C C . GLU A 1 79 ? 44.773 -13.859 51.222 1.00 0.00 79 GLU A C 6
ATOM 9208 O O . GLU A 1 79 ? 44.159 -14.257 50.232 1.00 0.00 79 GLU A O 6
ATOM 9220 N N . ILE A 1 80 ? 45.780 -14.539 51.758 1.00 0.00 80 ILE A N 6
ATOM 9221 C CA . ILE A 1 80 ? 46.210 -15.814 51.184 1.00 0.00 80 ILE A CA 6
ATOM 9222 C C . ILE A 1 80 ? 45.628 -16.988 51.962 1.00 0.00 80 ILE A C 6
ATOM 9223 O O . ILE A 1 80 ? 45.725 -17.036 53.186 1.00 0.00 80 ILE A O 6
ATOM 9239 N N . THR A 1 81 ? 45.034 -17.942 51.246 1.00 0.00 81 THR A N 6
ATOM 9240 C CA . THR A 1 81 ? 44.454 -19.120 51.883 1.00 0.00 81 THR A CA 6
ATOM 9241 C C . THR A 1 81 ? 44.899 -20.387 51.153 1.00 0.00 81 THR A C 6
ATOM 9242 O O . THR A 1 81 ? 44.781 -20.475 49.932 1.00 0.00 81 THR A O 6
ATOM 9253 N N . VAL A 1 82 ? 45.406 -21.368 51.899 1.00 0.00 82 VAL A N 6
ATOM 9254 C CA . VAL A 1 82 ? 45.857 -22.615 51.283 1.00 0.00 82 VAL A CA 6
ATOM 9255 C C . VAL A 1 82 ? 45.514 -23.813 52.151 1.00 0.00 82 VAL A C 6
ATOM 9256 O O . VAL A 1 82 ? 45.224 -23.671 53.336 1.00 0.00 82 VAL A O 6
ATOM 9269 N N . LYS A 1 83 ? 45.549 -24.996 51.551 1.00 0.00 83 LYS A N 6
ATOM 9270 C CA . LYS A 1 83 ? 45.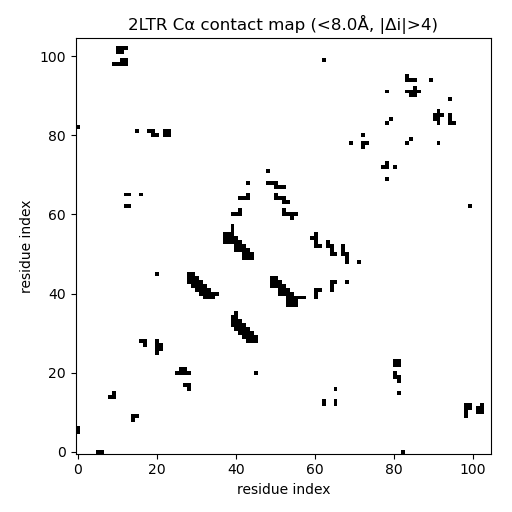237 -26.215 52.284 1.00 0.00 83 LYS A CA 6
ATOM 9271 C C . LYS A 1 83 ? 45.966 -27.416 51.692 1.00 0.00 83 LYS A C 6
ATOM 9272 O O . LYS A 1 83 ? 46.447 -27.367 50.560 1.00 0.00 83 LYS A O 6
ATOM 9291 N N . GLY A 1 84 ? 46.044 -28.492 52.468 1.00 0.00 84 GLY A N 6
ATOM 9292 C CA . GLY A 1 84 ? 46.718 -29.703 52.012 1.00 0.00 84 GLY A CA 6
ATOM 9293 C C . GLY A 1 84 ? 46.107 -30.944 52.657 1.00 0.00 84 GLY A C 6
ATOM 9294 O O . GLY A 1 84 ? 45.617 -30.889 53.786 1.00 0.00 84 GLY A O 6
ATOM 9298 N N . GLN A 1 85 ? 46.139 -32.060 51.934 1.00 0.00 85 GLN A N 6
ATOM 9299 C CA . GLN A 1 85 ? 45.586 -33.311 52.445 1.00 0.00 85 GLN A CA 6
ATOM 9300 C C . GLN A 1 85 ? 46.709 -34.272 52.823 1.00 0.00 85 GLN A C 6
ATOM 9301 O O . GLN A 1 85 ? 47.701 -34.392 52.105 1.00 0.00 85 GLN A O 6
ATOM 9315 N N . ALA A 1 86 ? 46.551 -34.958 53.953 1.00 0.00 86 ALA A N 6
ATOM 9316 C CA . ALA A 1 86 ? 47.568 -35.900 54.401 1.00 0.00 86 ALA A CA 6
ATOM 9317 C C . ALA A 1 86 ? 46.992 -36.882 55.414 1.00 0.00 86 ALA A C 6
ATOM 9318 O O . ALA A 1 86 ? 45.949 -36.627 56.018 1.00 0.00 86 ALA A O 6
ATOM 9325 N N . THR A 1 87 ? 47.681 -38.002 55.597 1.00 0.00 87 THR A N 6
ATOM 9326 C CA . THR A 1 87 ? 47.236 -39.019 56.540 1.00 0.00 87 THR A CA 6
ATOM 9327 C C . THR A 1 87 ? 47.482 -38.567 57.977 1.00 0.00 87 THR A C 6
ATOM 9328 O O . THR A 1 87 ? 46.784 -38.993 58.897 1.00 0.00 87 THR A O 6
ATOM 9339 N N . SER A 1 88 ? 48.480 -37.701 58.162 1.00 0.00 88 SER A N 6
ATOM 9340 C CA . SER A 1 88 ? 48.811 -37.195 59.491 1.00 0.00 88 SER A CA 6
ATOM 9341 C C . SER A 1 88 ? 48.624 -35.682 59.547 1.00 0.00 88 SER A C 6
ATOM 9342 O O . SER A 1 88 ? 48.682 -35.002 58.525 1.00 0.00 88 SER A O 6
ATOM 9350 N N . LYS A 1 89 ? 48.394 -35.163 60.750 1.00 0.00 89 LYS A N 6
ATOM 9351 C CA . LYS A 1 89 ? 48.193 -33.728 60.927 1.00 0.00 89 LYS A CA 6
ATOM 9352 C C . LYS A 1 89 ? 49.505 -32.962 60.775 1.00 0.00 89 LYS A C 6
ATOM 9353 O O . LYS A 1 89 ? 49.525 -31.856 60.233 1.00 0.00 89 LYS A O 6
ATOM 9372 N N . LYS A 1 90 ? 50.598 -33.545 61.261 1.00 0.00 90 LYS A N 6
ATOM 9373 C CA . LYS A 1 90 ? 51.900 -32.887 61.172 1.00 0.00 90 LYS A CA 6
ATOM 9374 C C . LYS A 1 90 ? 52.273 -32.624 59.714 1.00 0.00 90 LYS A C 6
ATOM 9375 O O . LYS A 1 90 ? 52.680 -31.519 59.357 1.00 0.00 90 LYS A O 6
ATOM 9394 N N . ALA A 1 91 ? 52.129 -33.649 58.879 1.00 0.00 91 ALA A N 6
ATOM 9395 C CA . ALA A 1 91 ? 52.455 -33.514 57.465 1.00 0.00 91 ALA A CA 6
ATOM 9396 C C . ALA A 1 91 ? 51.415 -32.649 56.764 1.00 0.00 91 ALA A C 6
ATOM 9397 O O . ALA A 1 91 ? 51.678 -32.075 55.708 1.00 0.00 91 ALA A O 6
ATOM 9404 N N . ALA A 1 92 ? 50.230 -32.567 57.356 1.00 0.00 92 ALA A N 6
ATOM 9405 C CA . ALA A 1 92 ? 49.154 -31.777 56.780 1.00 0.00 92 ALA A CA 6
ATOM 9406 C C . ALA A 1 92 ? 49.460 -30.284 56.875 1.00 0.00 92 ALA A C 6
ATOM 9407 O O . ALA A 1 92 ? 49.153 -29.523 55.957 1.00 0.00 92 ALA A O 6
ATOM 9414 N N . ARG A 1 93 ? 50.069 -29.861 57.983 1.00 0.00 93 ARG A N 6
ATOM 9415 C CA . ARG A 1 93 ? 50.404 -28.455 58.164 1.00 0.00 93 ARG A CA 6
ATOM 9416 C C . ARG A 1 93 ? 51.595 -28.060 57.297 1.00 0.00 93 ARG A C 6
ATOM 9417 O O . ARG A 1 93 ? 51.581 -27.017 56.646 1.00 0.00 93 ARG A O 6
ATOM 9438 N N . GLN A 1 94 ? 52.631 -28.895 57.304 1.00 0.00 94 GLN A N 6
ATOM 9439 C CA . GLN A 1 94 ? 53.831 -28.611 56.525 1.00 0.00 94 GLN A CA 6
ATOM 9440 C C . GLN A 1 94 ? 53.479 -28.330 55.068 1.00 0.00 94 GLN A C 6
ATOM 9441 O O . GLN A 1 94 ? 53.933 -27.345 54.489 1.00 0.00 94 GLN A O 6
ATOM 9455 N N . LYS A 1 95 ? 52.667 -29.203 54.483 1.00 0.00 95 LYS A N 6
ATOM 9456 C CA . LYS A 1 95 ? 52.261 -29.040 53.091 1.00 0.00 95 LYS A CA 6
ATOM 9457 C C . LYS A 1 95 ? 51.466 -27.747 52.911 1.00 0.00 95 LYS A C 6
ATOM 9458 O O . LYS A 1 95 ? 51.562 -27.089 51.874 1.00 0.00 95 LYS A O 6
ATOM 9477 N N . ALA A 1 96 ? 50.680 -27.396 53.923 1.00 0.00 96 ALA A N 6
ATOM 9478 C CA . ALA A 1 96 ? 49.865 -26.187 53.865 1.00 0.00 96 ALA A CA 6
ATOM 9479 C C . ALA A 1 96 ? 50.732 -24.931 53.942 1.00 0.00 96 ALA A C 6
ATOM 9480 O O . ALA A 1 96 ? 50.585 -24.015 53.133 1.00 0.00 96 ALA A O 6
ATOM 9487 N N . ALA A 1 97 ? 51.630 -24.889 54.920 1.00 0.00 97 ALA A N 6
ATOM 9488 C CA . ALA A 1 97 ? 52.504 -23.735 55.096 1.00 0.00 97 ALA A CA 6
ATOM 9489 C C . ALA A 1 97 ? 53.295 -23.446 53.824 1.00 0.00 97 ALA A C 6
ATOM 9490 O O . ALA A 1 97 ? 53.618 -22.292 53.531 1.00 0.00 97 ALA A O 6
ATOM 9497 N N . VAL A 1 98 ? 53.613 -24.495 53.079 1.00 0.00 98 VAL A N 6
ATOM 9498 C CA . VAL A 1 98 ? 54.380 -24.338 51.849 1.00 0.00 98 VAL A CA 6
ATOM 9499 C C . VAL A 1 98 ? 53.564 -23.660 50.759 1.00 0.00 98 VAL A C 6
ATOM 9500 O O . VAL A 1 98 ? 54.025 -22.707 50.132 1.00 0.00 98 VAL A O 6
ATOM 9513 N N . GLU A 1 99 ? 52.358 -24.158 50.522 1.00 0.00 99 GLU A N 6
ATOM 9514 C CA . GLU A 1 99 ? 51.510 -23.587 49.485 1.00 0.00 99 GLU A CA 6
ATOM 9515 C C . GLU A 1 99 ? 51.324 -22.096 49.717 1.00 0.00 99 GLU A C 6
ATOM 9516 O O . GLU A 1 99 ? 51.219 -21.314 48.767 1.00 0.00 99 GLU A O 6
ATOM 9528 N N . TYR A 1 100 ? 51.300 -21.703 50.982 1.00 0.00 100 TYR A N 6
ATOM 9529 C CA . TYR A 1 100 ? 51.144 -20.299 51.320 1.00 0.00 100 TYR A CA 6
ATOM 9530 C C . TYR A 1 100 ? 52.329 -19.503 50.796 1.00 0.00 100 TYR A C 6
ATOM 9531 O O . TYR A 1 100 ? 52.155 -18.555 50.030 1.00 0.00 100 TYR A O 6
ATOM 9549 N N . LEU A 1 101 ? 53.531 -19.899 51.215 1.00 0.00 101 LEU A N 6
ATOM 9550 C CA . LEU A 1 101 ? 54.753 -19.215 50.797 1.00 0.00 101 LEU A CA 6
ATOM 9551 C C . LEU A 1 101 ? 54.833 -19.079 49.275 1.00 0.00 101 LEU A C 6
ATOM 9552 O O . LEU A 1 101 ? 55.330 -18.073 48.759 1.00 0.00 101 LEU A O 6
ATOM 9568 N N . ARG A 1 102 ? 54.359 -20.093 48.558 1.00 0.00 102 ARG A N 6
ATOM 9569 C CA . ARG A 1 102 ? 54.407 -20.070 47.098 1.00 0.00 102 ARG A CA 6
ATOM 9570 C C . ARG A 1 102 ? 53.607 -18.900 46.527 1.00 0.00 102 ARG A C 6
ATOM 9571 O O . ARG A 1 102 ? 54.070 -18.211 45.617 1.00 0.00 102 ARG A O 6
ATOM 9592 N N . LYS A 1 103 ? 52.400 -18.692 47.041 1.00 0.00 103 LYS A N 6
ATOM 9593 C CA . LYS A 1 103 ? 51.550 -17.618 46.545 1.00 0.00 103 LYS A CA 6
ATOM 9594 C C . LYS A 1 103 ? 52.188 -16.254 46.783 1.00 0.00 103 LYS A C 6
ATOM 9595 O O . LYS A 1 103 ? 51.933 -15.302 46.045 1.00 0.00 103 LYS A O 6
ATOM 9614 N N . VAL A 1 104 ? 53.011 -16.165 47.816 1.00 0.00 104 VAL A N 6
ATOM 9615 C CA . VAL A 1 104 ? 53.669 -14.899 48.132 1.00 0.00 104 VAL A CA 6
ATOM 9616 C C . VAL A 1 104 ? 54.615 -14.501 47.014 1.00 0.00 104 VAL A C 6
ATOM 9617 O O . VAL A 1 104 ? 54.536 -13.394 46.480 1.00 0.00 104 VAL A O 6
ATOM 9630 N N . VAL A 1 105 ? 55.517 -15.409 46.671 1.00 0.00 105 VAL A N 6
ATOM 9631 C CA . VAL A 1 105 ? 56.490 -15.144 45.620 1.00 0.00 105 VAL A CA 6
ATOM 9632 C C . VAL A 1 105 ? 55.787 -14.710 44.339 1.00 0.00 105 VAL A C 6
ATOM 9633 O O . VAL A 1 105 ? 56.235 -13.792 43.654 1.00 0.00 105 VAL A O 6
ATOM 9646 N N . GLU A 1 106 ? 54.677 -15.369 44.024 1.00 0.00 106 GLU A N 6
ATOM 9647 C CA . GLU A 1 106 ? 53.918 -15.036 42.825 1.00 0.00 106 GLU A CA 6
ATOM 9648 C C . GLU A 1 106 ? 53.447 -13.586 42.883 1.00 0.00 106 GLU A C 6
ATOM 9649 O O . GLU A 1 106 ? 53.255 -12.942 41.852 1.00 0.00 106 GLU A O 6
ATOM 9661 N N . LYS A 1 107 ? 53.257 -13.084 44.099 1.00 0.00 107 LYS A N 6
ATOM 9662 C CA . LYS A 1 107 ? 52.799 -11.711 44.291 1.00 0.00 107 LYS A CA 6
ATOM 9663 C C . LYS A 1 107 ? 53.970 -10.772 44.570 1.00 0.00 107 LYS A C 6
ATOM 9664 O O . LYS A 1 107 ? 53.783 -9.681 45.110 1.00 0.00 107 LYS A O 6
ATOM 9683 N N . GLY A 1 108 ? 55.174 -11.193 44.196 1.00 0.00 108 GLY A N 6
ATOM 9684 C CA . GLY A 1 108 ? 56.362 -10.369 44.409 1.00 0.00 108 GLY A CA 6
ATOM 9685 C C . GLY A 1 108 ? 56.349 -9.724 45.790 1.00 0.00 108 GLY A C 6
ATOM 9686 O O . GLY A 1 108 ? 56.656 -8.542 45.934 1.00 0.00 108 GLY A O 6
ATOM 9690 N N . LYS A 1 109 ? 55.996 -10.509 46.803 1.00 0.00 109 LYS A N 6
ATOM 9691 C CA . LYS A 1 109 ? 55.952 -10.006 48.171 1.00 0.00 109 LYS A CA 6
ATOM 9692 C C . LYS A 1 109 ? 56.644 -10.986 49.115 1.00 0.00 109 LYS A C 6
ATOM 9693 O O . LYS A 1 109 ? 56.409 -10.975 50.322 1.00 0.00 109 LYS A O 6
ATOM 9712 N N . HIS A 1 110 ? 57.491 -11.840 48.551 1.00 0.00 110 HIS A N 6
ATOM 9713 C CA . HIS A 1 110 ? 58.211 -12.835 49.341 1.00 0.00 110 HIS A CA 6
ATOM 9714 C C . HIS A 1 110 ? 58.856 -12.195 50.564 1.00 0.00 110 HIS A C 6
ATOM 9715 O O . HIS A 1 110 ? 59.275 -12.887 51.491 1.00 0.00 110 HIS A O 6
ATOM 9729 N N . GLU A 1 111 ? 58.944 -10.871 50.554 1.00 0.00 111 GLU A N 6
ATOM 9730 C CA . GLU A 1 111 ? 59.555 -10.149 51.661 1.00 0.00 111 GLU A CA 6
ATOM 9731 C C . GLU A 1 111 ? 58.591 -10.002 52.838 1.00 0.00 111 GLU A C 6
ATOM 9732 O O . GLU A 1 111 ? 58.745 -9.097 53.658 1.00 0.00 111 GLU A O 6
ATOM 9744 N N . ILE A 1 112 ? 57.596 -10.881 52.922 1.00 0.00 112 ILE A N 6
ATOM 9745 C CA . ILE A 1 112 ? 56.628 -10.795 54.017 1.00 0.00 112 ILE A CA 6
ATOM 9746 C C . ILE A 1 112 ? 57.358 -10.710 55.361 1.00 0.00 112 ILE A C 6
ATOM 9747 O O . ILE A 1 112 ? 57.035 -9.854 56.187 1.00 0.00 112 ILE A O 6
ATOM 9763 N N . PHE A 1 113 ? 58.378 -11.553 55.554 1.00 0.00 113 PHE A N 6
ATOM 9764 C CA . PHE A 1 113 ? 59.187 -11.507 56.780 1.00 0.00 113 PHE A CA 6
ATOM 9765 C C . PHE A 1 113 ? 60.627 -11.182 56.407 1.00 0.00 113 PHE A C 6
ATOM 9766 O O . PHE A 1 113 ? 61.463 -10.952 57.273 1.00 0.00 113 PHE A O 6
ATOM 9783 N N . PHE A 1 114 ? 60.875 -11.159 55.092 1.00 0.00 114 PHE A N 6
ATOM 9784 C CA . PHE A 1 114 ? 62.191 -10.870 54.513 1.00 0.00 114 PHE A CA 6
ATOM 9785 C C . PHE A 1 114 ? 62.894 -12.177 54.162 1.00 0.00 114 PHE A C 6
ATOM 9786 O O . PHE A 1 114 ? 64.018 -12.428 54.592 1.00 0.00 114 PHE A O 6
ATOM 9803 N N . ILE A 1 115 ? 62.212 -13.000 53.364 1.00 0.00 115 ILE A N 6
ATOM 9804 C CA . ILE A 1 115 ? 62.766 -14.278 52.937 1.00 0.00 115 ILE A CA 6
ATOM 9805 C C . ILE A 1 115 ? 64.037 -14.034 52.103 1.00 0.00 115 ILE A C 6
ATOM 9806 O O . ILE A 1 115 ? 63.950 -13.451 51.024 1.00 0.00 115 ILE A O 6
ATOM 9822 N N . PRO A 1 116 ? 65.207 -14.446 52.559 1.00 0.00 116 PRO A N 6
ATOM 9823 C CA . PRO A 1 116 ? 66.465 -14.222 51.784 1.00 0.00 116 PRO A CA 6
ATOM 9824 C C . PRO A 1 116 ? 66.344 -14.685 50.339 1.00 0.00 116 PRO A C 6
ATOM 9825 O O . PRO A 1 116 ? 65.943 -15.818 50.068 1.00 0.00 116 PRO A O 6
ATOM 9836 N N . GLY A 1 117 ? 66.698 -13.800 49.410 1.00 0.00 117 GLY A N 6
ATOM 9837 C CA . GLY A 1 117 ? 66.630 -14.130 47.993 1.00 0.00 117 GLY A CA 6
ATOM 9838 C C . GLY A 1 117 ? 67.643 -13.325 47.185 1.00 0.00 117 GLY A C 6
ATOM 9839 O O . GLY A 1 117 ? 67.346 -12.226 46.717 1.00 0.00 117 GLY A O 6
ATOM 9843 N N . THR A 1 118 ? 68.836 -13.887 47.013 1.00 0.00 118 THR A N 6
ATOM 9844 C CA . THR A 1 118 ? 69.881 -13.218 46.244 1.00 0.00 118 THR A CA 6
ATOM 9845 C C . THR A 1 118 ? 69.801 -13.660 44.788 1.00 0.00 118 THR A C 6
ATOM 9846 O O . THR A 1 118 ? 70.137 -12.906 43.874 1.00 0.00 118 THR A O 6
ATOM 9857 N N . THR A 1 119 ? 69.340 -14.889 44.591 1.00 0.00 119 THR A N 6
ATOM 9858 C CA . THR A 1 119 ? 69.194 -15.450 43.254 1.00 0.00 119 THR A CA 6
ATOM 9859 C C . THR A 1 119 ? 67.908 -16.265 43.184 1.00 0.00 119 THR A C 6
ATOM 9860 O O . THR A 1 119 ? 67.337 -16.621 44.213 1.00 0.00 119 THR A O 6
ATOM 9871 N N . LYS A 1 120 ? 67.443 -16.553 41.972 1.00 0.00 120 LYS A N 6
ATOM 9872 C CA . LYS A 1 120 ? 66.213 -17.321 41.819 1.00 0.00 120 LYS A CA 6
ATOM 9873 C C . LYS A 1 120 ? 66.295 -18.622 42.608 1.00 0.00 120 LYS A C 6
ATOM 9874 O O . LYS A 1 120 ? 65.491 -18.863 43.509 1.00 0.00 120 LYS A O 6
ATOM 9893 N N . GLU A 1 121 ? 67.261 -19.459 42.265 1.00 0.00 121 GLU A N 6
ATOM 9894 C CA . GLU A 1 121 ? 67.430 -20.740 42.945 1.00 0.00 121 GLU A CA 6
ATOM 9895 C C . GLU A 1 121 ? 67.609 -20.555 44.451 1.00 0.00 121 GLU A C 6
ATOM 9896 O O . GLU A 1 121 ? 67.319 -21.460 45.228 1.00 0.00 121 GLU A O 6
ATOM 9908 N N . GLU A 1 122 ? 68.105 -19.392 44.855 1.00 0.00 122 GLU A N 6
ATOM 9909 C CA . GLU A 1 122 ? 68.336 -19.124 46.273 1.00 0.00 122 GLU A CA 6
ATOM 9910 C C . GLU A 1 122 ? 67.027 -18.920 47.040 1.00 0.00 122 GLU A C 6
ATOM 9911 O O . GLU A 1 122 ? 66.807 -19.539 48.079 1.00 0.00 122 GLU A O 6
ATOM 9923 N N . ALA A 1 123 ? 66.175 -18.037 46.532 1.00 0.00 123 ALA A N 6
ATOM 9924 C CA . ALA A 1 123 ? 64.905 -17.742 47.194 1.00 0.00 123 ALA A CA 6
ATOM 9925 C C . ALA A 1 123 ? 64.040 -18.993 47.356 1.00 0.00 123 ALA A C 6
ATOM 9926 O O . ALA A 1 123 ? 63.562 -19.285 48.451 1.00 0.00 123 ALA A O 6
ATOM 9933 N N . LEU A 1 124 ? 63.835 -19.721 46.264 1.00 0.00 124 LEU A N 6
ATOM 9934 C CA . LEU A 1 124 ? 63.012 -20.932 46.304 1.00 0.00 124 LEU A CA 6
ATOM 9935 C C . LEU A 1 124 ? 63.636 -21.963 47.216 1.00 0.00 124 LEU A C 6
ATOM 9936 O O . LEU A 1 124 ? 63.024 -22.427 48.179 1.00 0.00 124 LEU A O 6
ATOM 9952 N N . SER A 1 125 ? 64.859 -22.325 46.877 1.00 0.00 125 SER A N 6
ATOM 9953 C CA . SER A 1 125 ? 65.588 -23.329 47.647 1.00 0.00 125 SER A CA 6
ATOM 9954 C C . SER A 1 125 ? 65.600 -22.977 49.131 1.00 0.00 125 SER A C 6
ATOM 9955 O O . SER A 1 125 ? 65.527 -23.857 49.987 1.00 0.00 125 SER A O 6
ATOM 9963 N N . ASN A 1 126 ? 65.697 -21.688 49.432 1.00 0.00 126 ASN A N 6
ATOM 9964 C CA . ASN A 1 126 ? 65.722 -21.239 50.818 1.00 0.00 126 ASN A CA 6
ATOM 9965 C C . ASN A 1 126 ? 64.470 -21.687 51.571 1.00 0.00 126 ASN A C 6
ATOM 9966 O O . ASN A 1 126 ? 64.561 -22.339 52.610 1.00 0.00 126 ASN A O 6
ATOM 9977 N N . ILE A 1 127 ? 63.303 -21.327 51.046 1.00 0.00 127 ILE A N 6
ATOM 9978 C CA . ILE A 1 127 ? 62.044 -21.692 51.693 1.00 0.00 127 ILE A CA 6
ATOM 9979 C C . ILE A 1 127 ? 61.797 -23.192 51.603 1.00 0.00 127 ILE A C 6
ATOM 9980 O O . ILE A 1 127 ? 61.238 -23.791 52.518 1.00 0.00 127 ILE A O 6
ATOM 9996 N N . ASP A 1 128 ? 62.222 -23.798 50.505 1.00 0.00 128 ASP A N 6
ATOM 9997 C CA . ASP A 1 128 ? 62.036 -25.231 50.335 1.00 0.00 128 ASP A CA 6
ATOM 9998 C C . ASP A 1 128 ? 62.787 -25.981 51.431 1.00 0.00 128 ASP A C 6
ATOM 9999 O O . ASP A 1 128 ? 62.294 -26.972 51.970 1.00 0.00 128 ASP A O 6
ATOM 10008 N N . GLN A 1 129 ? 63.978 -25.490 51.762 1.00 0.00 129 GLN A N 6
ATOM 10009 C CA . GLN A 1 129 ? 64.797 -26.105 52.799 1.00 0.00 129 GLN A CA 6
ATOM 10010 C C . GLN A 1 129 ? 64.172 -25.900 54.172 1.00 0.00 129 GLN A C 6
ATOM 10011 O O . GLN A 1 129 ? 64.398 -26.685 55.091 1.00 0.00 129 GLN A O 6
ATOM 10025 N N . ILE A 1 130 ? 63.374 -24.846 54.303 1.00 0.00 130 ILE A N 6
ATOM 10026 C CA . ILE A 1 130 ? 62.713 -24.561 55.571 1.00 0.00 130 ILE A CA 6
ATOM 10027 C C . ILE A 1 130 ? 61.574 -25.549 55.801 1.00 0.00 130 ILE A C 6
ATOM 10028 O O . ILE A 1 130 ? 61.171 -25.792 56.940 1.00 0.00 130 ILE A O 6
ATOM 10044 N N . SER A 1 131 ? 61.060 -26.113 54.711 1.00 0.00 131 SER A N 6
ATOM 10045 C CA . SER A 1 131 ? 59.964 -27.074 54.801 1.00 0.00 131 SER A CA 6
ATOM 10046 C C . SER A 1 131 ? 60.464 -28.498 54.570 1.00 0.00 131 SER A C 6
ATOM 10047 O O . SER A 1 131 ? 60.338 -29.357 55.444 1.00 0.00 131 SER A O 6
ATOM 10055 N N . ASP A 1 132 ? 61.026 -28.746 53.388 1.00 0.00 132 ASP A N 6
ATOM 10056 C CA . ASP A 1 132 ? 61.532 -30.075 53.058 1.00 0.00 132 ASP A CA 6
ATOM 10057 C C . ASP A 1 132 ? 62.809 -30.377 53.839 1.00 0.00 132 ASP A C 6
ATOM 10058 O O . ASP A 1 132 ? 63.545 -31.305 53.504 1.00 0.00 132 ASP A O 6
ATOM 10067 N N . LYS A 1 133 ? 63.067 -29.583 54.876 1.00 0.00 133 LYS A N 6
ATOM 10068 C CA . LYS A 1 133 ? 64.258 -29.770 55.699 1.00 0.00 133 LYS A CA 6
ATOM 10069 C C . LYS A 1 133 ? 64.533 -31.255 55.923 1.00 0.00 133 LYS A C 6
ATOM 10070 O O . LYS A 1 133 ? 65.687 -31.680 55.989 1.00 0.00 133 LYS A O 6
ATOM 10089 N N . ALA A 1 134 ? 63.466 -32.041 56.042 1.00 0.00 134 ALA A N 6
ATOM 10090 C CA . ALA A 1 134 ? 63.606 -33.478 56.259 1.00 0.00 134 ALA A CA 6
ATOM 10091 C C . ALA A 1 134 ? 64.295 -33.750 57.593 1.00 0.00 134 ALA A C 6
ATOM 10092 O O . ALA A 1 134 ? 65.444 -34.191 57.633 1.00 0.00 134 ALA A O 6
ATOM 10099 N N . GLU A 1 135 ? 63.584 -33.482 58.686 1.00 0.00 135 GLU A N 6
ATOM 10100 C CA . GLU A 1 135 ? 64.138 -33.700 60.017 1.00 0.00 135 GLU A CA 6
ATOM 10101 C C . GLU A 1 135 ? 64.562 -35.156 60.192 1.00 0.00 135 GLU A C 6
ATOM 10102 O O . GLU A 1 135 ? 65.511 -35.452 60.918 1.00 0.00 135 GLU A O 6
ATOM 10114 N N . GLU A 1 136 ? 63.854 -36.060 59.523 1.00 0.00 136 GLU A N 6
ATOM 10115 C CA . GLU A 1 136 ? 64.168 -37.482 59.611 1.00 0.00 136 GLU A CA 6
ATOM 10116 C C . GLU A 1 136 ? 64.250 -37.922 61.069 1.00 0.00 136 GLU A C 6
ATOM 10117 O O . GLU A 1 136 ? 65.295 -38.387 61.529 1.00 0.00 136 GLU A O 6
ATOM 10129 N N . ASN A 1 32 ? 64.039 -10.999 60.574 1.00 0.00 32 ASN A N 7
ATOM 10130 C CA . ASN A 1 32 ? 65.460 -11.403 60.751 1.00 0.00 32 ASN A CA 7
ATOM 10131 C C . ASN A 1 32 ? 66.207 -10.309 61.510 1.00 0.00 32 ASN A C 7
ATOM 10132 O O . ASN A 1 32 ? 66.534 -9.266 60.941 1.00 0.00 32 ASN A O 7
ATOM 10142 N N . ARG A 1 33 ? 66.468 -10.554 62.790 1.00 0.00 33 ARG A N 7
ATOM 10143 C CA . ARG A 1 33 ? 67.174 -9.587 63.624 1.00 0.00 33 ARG A CA 7
ATOM 10144 C C . ARG A 1 33 ? 68.476 -10.180 64.151 1.00 0.00 33 ARG A C 7
ATOM 10145 O O . ARG A 1 33 ? 69.494 -9.492 64.235 1.00 0.00 33 ARG A O 7
ATOM 10166 N N . THR A 1 34 ? 68.437 -11.460 64.509 1.00 0.00 34 THR A N 7
ATOM 10167 C CA . THR A 1 34 ? 69.620 -12.137 65.032 1.00 0.00 34 THR A CA 7
ATOM 10168 C C . THR A 1 34 ? 69.774 -13.516 64.396 1.00 0.00 34 THR A C 7
ATOM 10169 O O . THR A 1 34 ? 68.817 -14.074 63.860 1.00 0.00 34 THR A O 7
ATOM 10180 N N . ASP A 1 35 ? 70.988 -14.056 64.458 1.00 0.00 35 ASP A N 7
ATOM 10181 C CA . ASP A 1 35 ? 71.261 -15.370 63.882 1.00 0.00 35 ASP A CA 7
ATOM 10182 C C . ASP A 1 35 ? 70.507 -16.461 64.634 1.00 0.00 35 ASP A C 7
ATOM 10183 O O . ASP A 1 35 ? 70.115 -17.471 64.047 1.00 0.00 35 ASP A O 7
ATOM 10192 N N . LEU A 1 36 ? 70.303 -16.256 65.931 1.00 0.00 36 LEU A N 7
ATOM 10193 C CA . LEU A 1 36 ? 69.592 -17.239 66.742 1.00 0.00 36 LEU A CA 7
ATOM 10194 C C . LEU A 1 36 ? 68.225 -17.537 66.138 1.00 0.00 36 LEU A C 7
ATOM 10195 O O . LEU A 1 36 ? 67.764 -18.678 66.153 1.00 0.00 36 LEU A O 7
ATOM 10211 N N . GLU A 1 37 ? 67.586 -16.503 65.601 1.00 0.00 37 GLU A N 7
ATOM 10212 C CA . GLU A 1 37 ? 66.274 -16.666 64.989 1.00 0.00 37 GLU A CA 7
ATOM 10213 C C . GLU A 1 37 ? 66.357 -17.652 63.828 1.00 0.00 37 GLU A C 7
ATOM 10214 O O . GLU A 1 37 ? 65.487 -18.507 63.666 1.00 0.00 37 GLU A O 7
ATOM 10226 N N . MET A 1 38 ? 67.412 -17.527 63.028 1.00 0.00 38 MET A N 7
ATOM 10227 C CA . MET A 1 38 ? 67.602 -18.412 61.886 1.00 0.00 38 MET A CA 7
ATOM 10228 C C . MET A 1 38 ? 67.701 -19.865 62.345 1.00 0.00 38 MET A C 7
ATOM 10229 O O . MET A 1 38 ? 67.176 -20.768 61.696 1.00 0.00 38 MET A O 7
ATOM 10243 N N . PHE A 1 39 ? 68.377 -20.080 63.470 1.00 0.00 39 PHE A N 7
ATOM 10244 C CA . PHE A 1 39 ? 68.532 -21.428 64.005 1.00 0.00 39 PHE A CA 7
ATOM 10245 C C . PHE A 1 39 ? 67.186 -21.972 64.474 1.00 0.00 39 PHE A C 7
ATOM 10246 O O . PHE A 1 39 ? 66.894 -23.159 64.312 1.00 0.00 39 PHE A O 7
ATOM 10263 N N . LEU A 1 40 ? 66.376 -21.098 65.059 1.00 0.00 40 LEU A N 7
ATOM 10264 C CA . LEU A 1 40 ? 65.062 -21.497 65.555 1.00 0.00 40 LEU A CA 7
ATOM 10265 C C . LEU A 1 40 ? 64.104 -21.770 64.399 1.00 0.00 40 LEU A C 7
ATOM 10266 O O . LEU A 1 40 ? 63.126 -22.499 64.555 1.00 0.00 40 LEU A O 7
ATOM 10282 N N . LYS A 1 41 ? 64.386 -21.177 63.243 1.00 0.00 41 LYS A N 7
ATOM 10283 C CA . LYS A 1 41 ? 63.531 -21.362 62.073 1.00 0.00 41 LYS A CA 7
ATOM 10284 C C . LYS A 1 41 ? 63.630 -22.788 61.537 1.00 0.00 41 LYS A C 7
ATOM 10285 O O . LYS A 1 41 ? 63.185 -23.073 60.426 1.00 0.00 41 LYS A O 7
ATOM 10304 N N . LYS A 1 42 ? 64.216 -23.679 62.329 1.00 0.00 42 LYS A N 7
ATOM 10305 C CA . LYS A 1 42 ? 64.364 -25.071 61.916 1.00 0.00 42 LYS A CA 7
ATOM 10306 C C . LYS A 1 42 ? 63.059 -25.608 61.334 1.00 0.00 42 LYS A C 7
ATOM 10307 O O . LYS A 1 42 ? 63.071 -26.541 60.530 1.00 0.00 42 LYS A O 7
ATOM 10326 N N . THR A 1 43 ? 61.937 -25.015 61.744 1.00 0.00 43 THR A N 7
ATOM 10327 C CA . THR A 1 43 ? 60.629 -25.448 61.252 1.00 0.00 43 THR A CA 7
ATOM 10328 C C . THR A 1 43 ? 60.021 -24.387 60.328 1.00 0.00 43 THR A C 7
ATOM 10329 O O . THR A 1 43 ? 60.361 -23.210 60.426 1.00 0.00 43 THR A O 7
ATOM 10340 N N . PRO A 1 44 ? 59.132 -24.777 59.442 1.00 0.00 44 PRO A N 7
ATOM 10341 C CA . PRO A 1 44 ? 58.473 -23.825 58.497 1.00 0.00 44 PRO A CA 7
ATOM 10342 C C . PRO A 1 44 ? 57.403 -22.977 59.178 1.00 0.00 44 PRO A C 7
ATOM 10343 O O . PRO A 1 44 ? 57.052 -21.899 58.695 1.00 0.00 44 PRO A O 7
ATOM 10354 N N . LEU A 1 45 ? 56.885 -23.471 60.298 1.00 0.00 45 LEU A N 7
ATOM 10355 C CA . LEU A 1 45 ? 55.852 -22.751 61.033 1.00 0.00 45 LEU A CA 7
ATOM 10356 C C . LEU A 1 45 ? 56.433 -21.502 61.686 1.00 0.00 45 LEU A C 7
ATOM 10357 O O . LEU A 1 45 ? 55.720 -20.533 61.943 1.00 0.00 45 LEU A O 7
ATOM 10373 N N . MET A 1 46 ? 57.733 -21.536 61.946 1.00 0.00 46 MET A N 7
ATOM 10374 C CA . MET A 1 46 ? 58.414 -20.403 62.558 1.00 0.00 46 MET A CA 7
ATOM 10375 C C . MET A 1 46 ? 58.381 -19.198 61.627 1.00 0.00 46 MET A C 7
ATOM 10376 O O . MET A 1 46 ? 58.294 -18.055 62.074 1.00 0.00 46 MET A O 7
ATOM 10390 N N . VAL A 1 47 ? 58.436 -19.468 60.328 1.00 0.00 47 VAL A N 7
ATOM 10391 C CA . VAL A 1 47 ? 58.395 -18.396 59.339 1.00 0.00 47 VAL A CA 7
ATOM 10392 C C . VAL A 1 47 ? 57.050 -17.680 59.421 1.00 0.00 47 VAL A C 7
ATOM 10393 O O . VAL A 1 47 ? 56.994 -16.463 59.606 1.00 0.00 47 VAL A O 7
ATOM 10406 N N . LEU A 1 48 ? 55.975 -18.444 59.270 1.00 0.00 48 LEU A N 7
ATOM 10407 C CA . LEU A 1 48 ? 54.634 -17.876 59.315 1.00 0.00 48 LEU A CA 7
ATOM 10408 C C . LEU A 1 48 ? 54.414 -17.076 60.597 1.00 0.00 48 LEU A C 7
ATOM 10409 O O . LEU A 1 48 ? 53.970 -15.933 60.551 1.00 0.00 48 LEU A O 7
ATOM 10425 N N . GLU A 1 49 ? 54.710 -17.686 61.740 1.00 0.00 49 GLU A N 7
ATOM 10426 C CA . GLU A 1 49 ? 54.520 -17.014 63.022 1.00 0.00 49 GLU A CA 7
ATOM 10427 C C . GLU A 1 49 ? 55.255 -15.678 63.057 1.00 0.00 49 GLU A C 7
ATOM 10428 O O . GLU A 1 49 ? 54.725 -14.680 63.546 1.00 0.00 49 GLU A O 7
ATOM 10440 N N . GLU A 1 50 ? 56.480 -15.661 62.542 1.00 0.00 50 GLU A N 7
ATOM 10441 C CA . GLU A 1 50 ? 57.276 -14.438 62.530 1.00 0.00 50 GLU A CA 7
ATOM 10442 C C . GLU A 1 50 ? 56.728 -13.437 61.514 1.00 0.00 50 GLU A C 7
ATOM 10443 O O . GLU A 1 50 ? 56.734 -12.230 61.759 1.00 0.00 50 GLU A O 7
ATOM 10455 N N . ALA A 1 51 ? 56.268 -13.939 60.372 1.00 0.00 51 ALA A N 7
ATOM 10456 C CA . ALA A 1 51 ? 55.734 -13.068 59.331 1.00 0.00 51 ALA A CA 7
ATOM 10457 C C . ALA A 1 51 ? 54.416 -12.444 59.766 1.00 0.00 51 ALA A C 7
ATOM 10458 O O . ALA A 1 51 ? 54.221 -11.238 59.626 1.00 0.00 51 ALA A O 7
ATOM 10465 N N . ALA A 1 52 ? 53.521 -13.266 60.294 1.00 0.00 52 ALA A N 7
ATOM 10466 C CA . ALA A 1 52 ? 52.227 -12.780 60.750 1.00 0.00 52 ALA A CA 7
ATOM 10467 C C . ALA A 1 52 ? 52.411 -11.711 61.821 1.00 0.00 52 ALA A C 7
ATOM 10468 O O . ALA A 1 52 ? 51.599 -10.796 61.950 1.00 0.00 52 ALA A O 7
ATOM 10475 N N . LYS A 1 53 ? 53.483 -11.850 62.596 1.00 0.00 53 LYS A N 7
ATOM 10476 C CA . LYS A 1 53 ? 53.768 -10.909 63.672 1.00 0.00 53 LYS A CA 7
ATOM 10477 C C . LYS A 1 53 ? 54.353 -9.598 63.145 1.00 0.00 53 LYS A C 7
ATOM 10478 O O . LYS A 1 53 ? 53.936 -8.517 63.553 1.00 0.00 53 LYS A O 7
ATOM 10497 N N . ALA A 1 54 ? 55.337 -9.688 62.261 1.00 0.00 54 ALA A N 7
ATOM 10498 C CA . ALA A 1 54 ? 55.977 -8.492 61.728 1.00 0.00 54 ALA A CA 7
ATOM 10499 C C . ALA A 1 54 ? 55.103 -7.769 60.703 1.00 0.00 54 ALA A C 7
ATOM 10500 O O . ALA A 1 54 ? 55.322 -6.588 60.434 1.00 0.00 54 ALA A O 7
ATOM 10507 N N . VAL A 1 55 ? 54.142 -8.467 60.108 1.00 0.00 55 VAL A N 7
ATOM 10508 C CA . VAL A 1 55 ? 53.299 -7.835 59.098 1.00 0.00 55 VAL A CA 7
ATOM 10509 C C . VAL A 1 55 ? 52.115 -7.090 59.716 1.00 0.00 55 VAL A C 7
ATOM 10510 O O . VAL A 1 55 ? 51.909 -5.912 59.425 1.00 0.00 55 VAL A O 7
ATOM 10523 N N . TYR A 1 56 ? 51.326 -7.777 60.548 1.00 0.00 56 TYR A N 7
ATOM 10524 C CA . TYR A 1 56 ? 50.155 -7.145 61.164 1.00 0.00 56 TYR A CA 7
ATOM 10525 C C . TYR A 1 56 ? 50.159 -7.275 62.686 1.00 0.00 56 TYR A C 7
ATOM 10526 O O . TYR A 1 56 ? 49.279 -6.733 63.352 1.00 0.00 56 TYR A O 7
ATOM 10544 N N . GLN A 1 57 ? 51.127 -8.001 63.236 1.00 0.00 57 GLN A N 7
ATOM 10545 C CA . GLN A 1 57 ? 51.179 -8.184 64.686 1.00 0.00 57 GLN A CA 7
ATOM 10546 C C . GLN A 1 57 ? 50.057 -9.118 65.126 1.00 0.00 57 GLN A C 7
ATOM 10547 O O . GLN A 1 57 ? 49.671 -9.139 66.294 1.00 0.00 57 GLN A O 7
ATOM 10561 N N . LYS A 1 58 ? 49.543 -9.887 64.172 1.00 0.00 58 LYS A N 7
ATOM 10562 C CA . LYS A 1 58 ? 48.463 -10.830 64.446 1.00 0.00 58 LYS A CA 7
ATOM 10563 C C . LYS A 1 58 ? 48.970 -12.261 64.333 1.00 0.00 58 LYS A C 7
ATOM 10564 O O . LYS A 1 58 ? 50.178 -12.496 64.274 1.00 0.00 58 LYS A O 7
ATOM 10583 N N . THR A 1 59 ? 48.042 -13.217 64.304 1.00 0.00 59 THR A N 7
ATOM 10584 C CA . THR A 1 59 ? 48.409 -14.625 64.199 1.00 0.00 59 THR A CA 7
ATOM 10585 C C . THR A 1 59 ? 47.712 -15.277 63.006 1.00 0.00 59 THR A C 7
ATOM 10586 O O . THR A 1 59 ? 46.710 -14.763 62.509 1.00 0.00 59 THR A O 7
ATOM 10597 N N . PRO A 1 60 ? 48.211 -16.400 62.551 1.00 0.00 60 PRO A N 7
ATOM 10598 C CA . PRO A 1 60 ? 47.614 -17.144 61.401 1.00 0.00 60 PRO A CA 7
ATOM 10599 C C . PRO A 1 60 ? 46.371 -17.919 61.823 1.00 0.00 60 PRO A C 7
ATOM 10600 O O . PRO A 1 60 ? 46.092 -18.043 63.018 1.00 0.00 60 PRO A O 7
ATOM 10611 N N . THR A 1 61 ? 45.625 -18.436 60.847 1.00 0.00 61 THR A N 7
ATOM 10612 C CA . THR A 1 61 ? 44.409 -19.195 61.150 1.00 0.00 61 THR A CA 7
ATOM 10613 C C . THR A 1 61 ? 44.496 -20.611 60.589 1.00 0.00 61 THR A C 7
ATOM 10614 O O . THR A 1 61 ? 44.578 -20.802 59.376 1.00 0.00 61 THR A O 7
ATOM 10625 N N . TRP A 1 62 ? 44.470 -21.600 61.485 1.00 0.00 62 TRP A N 7
ATOM 10626 C CA . TRP A 1 62 ? 44.538 -23.000 61.073 1.00 0.00 62 TRP A CA 7
ATOM 10627 C C . TRP A 1 62 ? 43.221 -23.717 61.368 1.00 0.00 62 TRP A C 7
ATOM 10628 O O . TRP A 1 62 ? 42.491 -23.343 62.285 1.00 0.00 62 TRP A O 7
ATOM 10649 N N . GLY A 1 63 ? 42.934 -24.755 60.585 1.00 0.00 63 GLY A N 7
ATOM 10650 C CA . GLY A 1 63 ? 41.706 -25.527 60.769 1.00 0.00 63 GLY A CA 7
ATOM 10651 C C . GLY A 1 63 ? 41.922 -26.987 60.374 1.00 0.00 63 GLY A C 7
ATOM 10652 O O . GLY A 1 63 ? 42.366 -27.275 59.262 1.00 0.00 63 GLY A O 7
ATOM 10656 N N . THR A 1 64 ? 41.617 -27.903 61.291 1.00 0.00 64 THR A N 7
ATOM 10657 C CA . THR A 1 64 ? 41.799 -29.327 61.019 1.00 0.00 64 THR A CA 7
ATOM 10658 C C . THR A 1 64 ? 40.489 -29.980 60.584 1.00 0.00 64 THR A C 7
ATOM 10659 O O . THR A 1 64 ? 39.499 -29.967 61.316 1.00 0.00 64 THR A O 7
ATOM 10670 N N . VAL A 1 65 ? 40.499 -30.549 59.382 1.00 0.00 65 VAL A N 7
ATOM 10671 C CA . VAL A 1 65 ? 39.318 -31.209 58.837 1.00 0.00 65 VAL A CA 7
ATOM 10672 C C . VAL A 1 65 ? 39.483 -32.727 58.829 1.00 0.00 65 VAL A C 7
ATOM 10673 O O . VAL A 1 65 ? 40.589 -33.238 58.680 1.00 0.00 65 VAL A O 7
ATOM 10686 N N . GLU A 1 66 ? 38.359 -33.429 58.948 1.00 0.00 66 GLU A N 7
ATOM 10687 C CA . GLU A 1 66 ? 38.348 -34.894 58.904 1.00 0.00 66 GLU A CA 7
ATOM 10688 C C . GLU A 1 66 ? 37.472 -35.336 57.728 1.00 0.00 66 GLU A C 7
ATOM 10689 O O . GLU A 1 66 ? 36.266 -35.089 57.736 1.00 0.00 66 GLU A O 7
ATOM 10701 N N . LEU A 1 67 ? 38.072 -35.971 56.705 1.00 0.00 67 LEU A N 7
ATOM 10702 C CA . LEU A 1 67 ? 37.306 -36.405 55.537 1.00 0.00 67 LEU A CA 7
ATOM 10703 C C . LEU A 1 67 ? 37.559 -37.886 55.276 1.00 0.00 67 LEU A C 7
ATOM 10704 O O . LEU A 1 67 ? 38.548 -38.442 55.752 1.00 0.00 67 LEU A O 7
ATOM 10720 N N . PRO A 1 68 ? 36.696 -38.537 54.541 1.00 0.00 68 PRO A N 7
ATOM 10721 C CA . PRO A 1 68 ? 36.855 -39.984 54.229 1.00 0.00 68 PRO A CA 7
ATOM 10722 C C . PRO A 1 68 ? 38.168 -40.251 53.502 1.00 0.00 68 PRO A C 7
ATOM 10723 O O . PRO A 1 68 ? 38.554 -41.400 53.292 1.00 0.00 68 PRO A O 7
ATOM 10734 N N . GLU A 1 69 ? 38.845 -39.172 53.125 1.00 0.00 69 GLU A N 7
ATOM 10735 C CA . GLU A 1 69 ? 40.115 -39.281 52.422 1.00 0.00 69 GLU A CA 7
ATOM 10736 C C . GLU A 1 69 ? 41.283 -39.080 53.386 1.00 0.00 69 GLU A C 7
ATOM 10737 O O . GLU A 1 69 ? 42.436 -39.330 53.037 1.00 0.00 69 GLU A O 7
ATOM 10749 N N . GLY A 1 70 ? 40.979 -38.631 54.602 1.00 0.00 70 GLY A N 7
ATOM 10750 C CA . GLY A 1 70 ? 42.016 -38.409 55.596 1.00 0.00 70 GLY A CA 7
ATOM 10751 C C . GLY A 1 70 ? 41.717 -37.142 56.373 1.00 0.00 70 GLY A C 7
ATOM 10752 O O . GLY A 1 70 ? 40.660 -37.025 56.992 1.00 0.00 70 GLY A O 7
ATOM 10756 N N . PHE A 1 71 ? 42.634 -36.189 56.328 1.00 0.00 71 PHE A N 7
ATOM 10757 C CA . PHE A 1 71 ? 42.428 -34.933 57.019 1.00 0.00 71 PHE A CA 7
ATOM 10758 C C . PHE A 1 71 ? 42.973 -33.797 56.169 1.00 0.00 71 PHE A C 7
ATOM 10759 O O . PHE A 1 71 ? 43.976 -33.967 55.476 1.00 0.00 71 PHE A O 7
ATOM 10776 N N . GLU A 1 72 ? 42.313 -32.645 56.217 1.00 0.00 72 GLU A N 7
ATOM 10777 C CA . GLU A 1 72 ? 42.754 -31.495 55.439 1.00 0.00 72 GLU A CA 7
ATOM 10778 C C . GLU A 1 72 ? 43.085 -30.335 56.362 1.00 0.00 72 GLU A C 7
ATOM 10779 O O . GLU A 1 72 ? 42.447 -30.154 57.396 1.00 0.00 72 GLU A O 7
ATOM 10791 N N . MET A 1 73 ? 44.083 -29.554 55.980 1.00 0.00 73 MET A N 7
ATOM 10792 C CA . MET A 1 73 ? 44.495 -28.405 56.771 1.00 0.00 73 MET A CA 7
ATOM 10793 C C . MET A 1 73 ? 44.223 -27.130 55.987 1.00 0.00 73 MET A C 7
ATOM 10794 O O . MET A 1 73 ? 44.541 -27.052 54.805 1.00 0.00 73 MET A O 7
ATOM 10808 N N . THR A 1 74 ? 43.631 -26.140 56.646 1.00 0.00 74 THR A N 7
ATOM 10809 C CA . THR A 1 74 ? 43.323 -24.870 55.993 1.00 0.00 74 THR A CA 7
ATOM 10810 C C . THR A 1 74 ? 44.103 -23.745 56.657 1.00 0.00 74 THR A C 7
ATOM 10811 O O . THR A 1 74 ? 44.033 -23.576 57.872 1.00 0.00 74 THR A O 7
ATOM 10822 N N . LEU A 1 75 ? 44.852 -22.985 55.857 1.00 0.00 75 LEU A N 7
ATOM 10823 C CA . LEU A 1 75 ? 45.652 -21.887 56.390 1.00 0.00 75 LEU A CA 7
ATOM 10824 C C . LEU A 1 75 ? 45.237 -20.573 55.735 1.00 0.00 75 LEU A C 7
ATOM 10825 O O . LEU A 1 75 ? 45.063 -20.510 54.520 1.00 0.00 75 LEU A O 7
ATOM 10841 N N . ILE A 1 76 ? 45.096 -19.523 56.543 1.00 0.00 76 ILE A N 7
ATOM 10842 C CA . ILE A 1 76 ? 44.719 -18.212 56.034 1.00 0.00 76 ILE A CA 7
ATOM 10843 C C . ILE A 1 76 ? 45.657 -17.152 56.602 1.00 0.00 76 ILE A C 7
ATOM 10844 O O . ILE A 1 76 ? 46.154 -17.294 57.723 1.00 0.00 76 ILE A O 7
ATOM 10860 N N . LEU A 1 77 ? 45.890 -16.088 55.838 1.00 0.00 77 LEU A N 7
ATOM 10861 C CA . LEU A 1 77 ? 46.766 -15.019 56.299 1.00 0.00 77 LEU A CA 7
ATOM 10862 C C . LEU A 1 77 ? 46.665 -13.803 55.381 1.00 0.00 77 LEU A C 7
ATOM 10863 O O . LEU A 1 77 ? 46.845 -13.910 54.169 1.00 0.00 77 LEU A O 7
ATOM 10879 N N . ASN A 1 78 ? 46.373 -12.651 55.976 1.00 0.00 78 ASN A N 7
ATOM 10880 C CA . ASN A 1 78 ? 46.249 -11.412 55.213 1.00 0.00 78 ASN A CA 7
ATOM 10881 C C . ASN A 1 78 ? 45.164 -11.538 54.144 1.00 0.00 78 ASN A C 7
ATOM 10882 O O . ASN A 1 78 ? 44.039 -11.077 54.339 1.00 0.00 78 ASN A O 7
ATOM 10893 N N . GLU A 1 79 ? 45.504 -12.160 53.018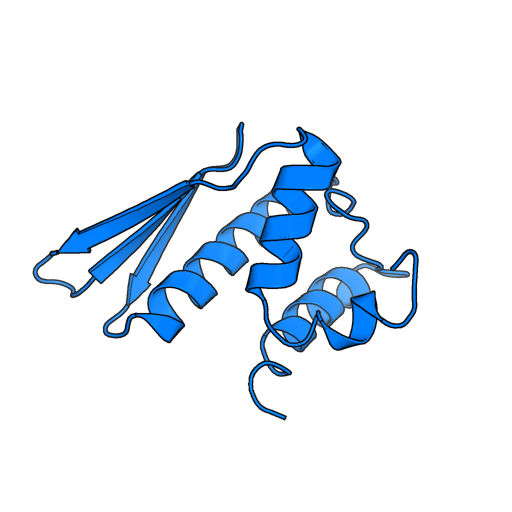 1.00 0.00 79 GLU A N 7
ATOM 10894 C CA . GLU A 1 79 ? 44.543 -12.333 51.931 1.00 0.00 79 GLU A CA 7
ATOM 10895 C C . GLU A 1 79 ? 44.808 -13.637 51.185 1.00 0.00 79 GLU A C 7
ATOM 10896 O O . GLU A 1 79 ? 44.103 -13.973 50.231 1.00 0.00 79 GLU A O 7
ATOM 10908 N N . ILE A 1 80 ? 45.833 -14.362 51.620 1.00 0.00 80 ILE A N 7
ATOM 10909 C CA . ILE A 1 80 ? 46.192 -15.625 50.982 1.00 0.00 80 ILE A CA 7
ATOM 10910 C C . ILE A 1 80 ? 45.655 -16.800 51.790 1.00 0.00 80 ILE A C 7
ATOM 10911 O O . ILE A 1 80 ? 45.807 -16.839 53.010 1.00 0.00 80 ILE A O 7
ATOM 10927 N N . THR A 1 81 ? 45.047 -17.768 51.107 1.00 0.00 81 THR A N 7
ATOM 10928 C CA . THR A 1 81 ? 44.512 -18.948 51.780 1.00 0.00 81 THR A CA 7
ATOM 10929 C C . THR A 1 81 ? 44.952 -20.211 51.048 1.00 0.00 81 THR A C 7
ATOM 10930 O O . THR A 1 81 ? 44.836 -20.292 49.823 1.00 0.00 81 THR A O 7
ATOM 10941 N N . VAL A 1 82 ? 45.461 -21.192 51.795 1.00 0.00 82 VAL A N 7
ATOM 10942 C CA . VAL A 1 82 ? 45.914 -22.435 51.179 1.00 0.00 82 VAL A CA 7
ATOM 10943 C C . VAL A 1 82 ? 45.478 -23.640 51.991 1.00 0.00 82 VAL A C 7
ATOM 10944 O O . VAL A 1 82 ? 45.120 -23.522 53.163 1.00 0.00 82 VAL A O 7
ATOM 10957 N N . LYS A 1 83 ? 45.511 -24.805 51.356 1.00 0.00 83 LYS A N 7
ATOM 10958 C CA . LYS A 1 83 ? 45.121 -26.033 52.027 1.00 0.00 83 LYS A CA 7
ATOM 10959 C C . LYS A 1 83 ? 45.675 -27.252 51.302 1.00 0.00 83 LYS A C 7
ATOM 10960 O O . LYS A 1 83 ? 46.043 -27.176 50.130 1.00 0.00 83 LYS A O 7
ATOM 10979 N N . GLY A 1 84 ? 45.729 -28.376 52.011 1.00 0.00 84 GLY A N 7
ATOM 10980 C CA . GLY A 1 84 ? 46.237 -29.612 51.430 1.00 0.00 84 GLY A CA 7
ATOM 10981 C C . GLY A 1 84 ? 45.676 -30.827 52.160 1.00 0.00 84 GLY A C 7
ATOM 10982 O O . GLY A 1 84 ? 45.294 -30.740 53.327 1.00 0.00 84 GLY A O 7
ATOM 10986 N N . GLN A 1 85 ? 45.634 -31.958 51.468 1.00 0.00 85 GLN A N 7
ATOM 10987 C CA . GLN A 1 85 ? 45.119 -33.191 52.056 1.00 0.00 85 GLN A CA 7
ATOM 10988 C C . GLN A 1 85 ? 46.270 -34.126 52.413 1.00 0.00 85 GLN A C 7
ATOM 10989 O O . GLN A 1 85 ? 47.241 -34.240 51.668 1.00 0.00 85 GLN A O 7
ATOM 11003 N N . ALA A 1 86 ? 46.159 -34.792 53.561 1.00 0.00 86 ALA A N 7
ATOM 11004 C CA . ALA A 1 86 ? 47.206 -35.707 53.994 1.00 0.00 86 ALA A CA 7
ATOM 11005 C C . ALA A 1 86 ? 46.687 -36.650 55.076 1.00 0.00 86 ALA A C 7
ATOM 11006 O O . ALA A 1 86 ? 45.626 -36.421 55.657 1.00 0.00 86 ALA A O 7
ATOM 11013 N N . THR A 1 87 ? 47.442 -37.713 55.338 1.00 0.00 87 THR A N 7
ATOM 11014 C CA . THR A 1 87 ? 47.050 -38.689 56.347 1.00 0.00 87 THR A CA 7
ATOM 11015 C C . THR A 1 87 ? 47.873 -38.516 57.619 1.00 0.00 87 THR A C 7
ATOM 11016 O O . THR A 1 87 ? 47.674 -39.239 58.597 1.00 0.00 87 THR A O 7
ATOM 11027 N N . SER A 1 88 ? 48.794 -37.553 57.606 1.00 0.00 88 SER A N 7
ATOM 11028 C CA . SER A 1 88 ? 49.641 -37.291 58.768 1.00 0.00 88 SER A CA 7
ATOM 11029 C C . SER A 1 88 ? 49.361 -35.897 59.321 1.00 0.00 88 SER A C 7
ATOM 11030 O O . SER A 1 88 ? 48.941 -35.004 58.587 1.00 0.00 88 SER A O 7
ATOM 11038 N N . LYS A 1 89 ? 49.584 -35.723 60.619 1.00 0.00 89 LYS A N 7
ATOM 11039 C CA . LYS A 1 89 ? 49.341 -34.434 61.261 1.00 0.00 89 LYS A CA 7
ATOM 11040 C C . LYS A 1 89 ? 50.498 -33.465 61.014 1.00 0.00 89 LYS A C 7
ATOM 11041 O O . LYS A 1 89 ? 50.285 -32.326 60.595 1.00 0.00 89 LYS A O 7
ATOM 11060 N N . LYS A 1 90 ? 51.715 -33.916 61.289 1.00 0.00 90 LYS A N 7
ATOM 11061 C CA . LYS A 1 90 ? 52.895 -33.075 61.105 1.00 0.00 90 LYS A CA 7
ATOM 11062 C C . LYS A 1 90 ? 53.030 -32.627 59.651 1.00 0.00 90 LYS A C 7
ATOM 11063 O O . LYS A 1 90 ? 53.289 -31.455 59.374 1.00 0.00 90 LYS A O 7
ATOM 11082 N N . ALA A 1 91 ? 52.859 -33.564 58.727 1.00 0.00 91 ALA A N 7
ATOM 11083 C CA . ALA A 1 91 ? 52.970 -33.250 57.306 1.00 0.00 91 ALA A CA 7
ATOM 11084 C C . ALA A 1 91 ? 51.796 -32.392 56.847 1.00 0.00 91 ALA A C 7
ATOM 11085 O O . ALA A 1 91 ? 51.924 -31.593 55.921 1.00 0.00 91 ALA A O 7
ATOM 11092 N N . ALA A 1 92 ? 50.651 -32.572 57.493 1.00 0.00 92 ALA A N 7
ATOM 11093 C CA . ALA A 1 92 ? 49.453 -31.819 57.135 1.00 0.00 92 ALA A CA 7
ATOM 11094 C C . ALA A 1 92 ? 49.680 -30.314 57.265 1.00 0.00 92 ALA A C 7
ATOM 11095 O O . ALA A 1 92 ? 49.262 -29.542 56.398 1.00 0.00 92 ALA A O 7
ATOM 11102 N N . ARG A 1 93 ? 50.341 -29.894 58.340 1.00 0.00 93 ARG A N 7
ATOM 11103 C CA . ARG A 1 93 ? 50.600 -28.474 58.548 1.00 0.00 93 ARG A CA 7
ATOM 11104 C C . ARG A 1 93 ? 51.694 -27.973 57.608 1.00 0.00 93 ARG A C 7
ATOM 11105 O O . ARG A 1 93 ? 51.559 -26.916 56.993 1.00 0.00 93 ARG A O 7
ATOM 11126 N N . GLN A 1 94 ? 52.780 -28.736 57.508 1.00 0.00 94 GLN A N 7
ATOM 11127 C CA . GLN A 1 94 ? 53.891 -28.349 56.640 1.00 0.00 94 GLN A CA 7
ATOM 11128 C C . GLN A 1 94 ? 53.400 -28.078 55.221 1.00 0.00 94 GLN A C 7
ATOM 11129 O O . GLN A 1 94 ? 53.810 -27.105 54.589 1.00 0.00 94 GLN A O 7
ATOM 11143 N N . LYS A 1 95 ? 52.523 -28.943 54.725 1.00 0.00 95 LYS A N 7
ATOM 11144 C CA . LYS A 1 95 ? 51.988 -28.783 53.379 1.00 0.00 95 LYS A CA 7
ATOM 11145 C C . LYS A 1 95 ? 51.170 -27.497 53.273 1.00 0.00 95 LYS A C 7
ATOM 11146 O O . LYS A 1 95 ? 51.188 -26.827 52.242 1.00 0.00 95 LYS A O 7
ATOM 11165 N N . ALA A 1 96 ? 50.456 -27.158 54.343 1.00 0.00 96 ALA A N 7
ATOM 11166 C CA . ALA A 1 96 ? 49.641 -25.946 54.342 1.00 0.00 96 ALA A CA 7
ATOM 11167 C C . ALA A 1 96 ? 50.526 -24.700 54.397 1.00 0.00 96 ALA A C 7
ATOM 11168 O O . ALA A 1 96 ? 50.361 -23.777 53.604 1.00 0.00 96 ALA A O 7
ATOM 11175 N N . ALA A 1 97 ? 51.457 -24.682 55.346 1.00 0.00 97 ALA A N 7
ATOM 11176 C CA . ALA A 1 97 ? 52.356 -23.540 55.507 1.00 0.00 97 ALA A CA 7
ATOM 11177 C C . ALA A 1 97 ? 53.174 -23.290 54.241 1.00 0.00 97 ALA A C 7
ATOM 11178 O O . ALA A 1 97 ? 53.384 -22.144 53.842 1.00 0.00 97 ALA A O 7
ATOM 11185 N N . VAL A 1 98 ? 53.647 -24.364 53.629 1.00 0.00 98 VAL A N 7
ATOM 11186 C CA . VAL A 1 98 ? 54.458 -24.244 52.425 1.00 0.00 98 VAL A CA 7
ATOM 11187 C C . VAL A 1 98 ? 53.661 -23.674 51.261 1.00 0.00 98 VAL A C 7
ATOM 11188 O O . VAL A 1 98 ? 54.138 -22.787 50.554 1.00 0.00 98 VAL A O 7
ATOM 11201 N N . GLU A 1 99 ? 52.455 -24.187 51.047 1.00 0.00 99 GLU A N 7
ATOM 11202 C CA . GLU A 1 99 ? 51.634 -23.705 49.942 1.00 0.00 99 GLU A CA 7
ATOM 11203 C C . GLU A 1 99 ? 51.459 -22.197 50.035 1.00 0.00 99 GLU A C 7
ATOM 11204 O O . GLU A 1 99 ? 51.433 -21.498 49.019 1.00 0.00 99 GLU A O 7
ATOM 11216 N N . TYR A 1 100 ? 51.350 -21.702 51.260 1.00 0.00 100 TYR A N 7
ATOM 11217 C CA . TYR A 1 100 ? 51.185 -20.276 51.481 1.00 0.00 100 TYR A CA 7
ATOM 11218 C C . TYR A 1 100 ? 52.379 -19.505 50.933 1.00 0.00 100 TYR A C 7
ATOM 11219 O O . TYR A 1 100 ? 52.220 -18.637 50.077 1.00 0.00 100 TYR A O 7
ATOM 11237 N N . LEU A 1 101 ? 53.572 -19.830 51.433 1.00 0.00 101 LEU A N 7
ATOM 11238 C CA . LEU A 1 101 ? 54.789 -19.151 50.991 1.00 0.00 101 LEU A CA 7
ATOM 11239 C C . LEU A 1 101 ? 54.879 -19.089 49.464 1.00 0.00 101 LEU A C 7
ATOM 11240 O O . LEU A 1 101 ? 55.369 -18.102 48.902 1.00 0.00 101 LEU A O 7
ATOM 11256 N N . ARG A 1 102 ? 54.420 -20.139 48.796 1.00 0.00 102 ARG A N 7
ATOM 11257 C CA . ARG A 1 102 ? 54.473 -20.184 47.338 1.00 0.00 102 ARG A CA 7
ATOM 11258 C C . ARG A 1 102 ? 53.645 -19.061 46.715 1.00 0.00 102 ARG A C 7
ATOM 11259 O O . ARG A 1 102 ? 54.084 -18.411 45.767 1.00 0.00 102 ARG A O 7
ATOM 11280 N N . LYS A 1 103 ? 52.441 -18.852 47.237 1.00 0.00 103 LYS A N 7
ATOM 11281 C CA . LYS A 1 103 ? 51.563 -17.819 46.701 1.00 0.00 103 LYS A CA 7
ATOM 11282 C C . LYS A 1 103 ? 52.193 -16.438 46.846 1.00 0.00 103 LYS A C 7
ATOM 11283 O O . LYS A 1 103 ? 51.908 -15.529 46.068 1.00 0.00 103 LYS A O 7
ATOM 11302 N N . VAL A 1 104 ? 53.044 -16.289 47.853 1.00 0.00 104 VAL A N 7
ATOM 11303 C CA . VAL A 1 104 ? 53.700 -15.006 48.094 1.00 0.00 104 VAL A CA 7
ATOM 11304 C C . VAL A 1 104 ? 54.654 -14.668 46.957 1.00 0.00 104 VAL A C 7
ATOM 11305 O O . VAL A 1 104 ? 54.566 -13.597 46.360 1.00 0.00 104 VAL A O 7
ATOM 11318 N N . VAL A 1 105 ? 55.566 -15.587 46.673 1.00 0.00 105 VAL A N 7
ATOM 11319 C CA . VAL A 1 105 ? 56.543 -15.374 45.613 1.00 0.00 105 VAL A CA 7
ATOM 11320 C C . VAL A 1 105 ? 55.844 -15.016 44.307 1.00 0.00 105 VAL A C 7
ATOM 11321 O O . VAL A 1 105 ? 56.306 -14.152 43.561 1.00 0.00 105 VAL A O 7
ATOM 11334 N N . GLU A 1 106 ? 54.726 -15.681 44.041 1.00 0.00 106 GLU A N 7
ATOM 11335 C CA . GLU A 1 106 ? 53.967 -15.418 42.825 1.00 0.00 106 GLU A CA 7
ATOM 11336 C C . GLU A 1 106 ? 53.339 -14.027 42.878 1.00 0.00 106 GLU A C 7
ATOM 11337 O O . GLU A 1 106 ? 53.022 -13.438 41.845 1.00 0.00 106 GLU A O 7
ATOM 11349 N N . LYS A 1 107 ? 53.160 -13.509 44.091 1.00 0.00 107 LYS A N 7
ATOM 11350 C CA . LYS A 1 107 ? 52.564 -12.189 44.269 1.00 0.00 107 LYS A CA 7
ATOM 11351 C C . LYS A 1 107 ? 53.639 -11.119 44.453 1.00 0.00 107 LYS A C 7
ATOM 11352 O O . LYS A 1 107 ? 53.344 -9.994 44.854 1.00 0.00 107 LYS A O 7
ATOM 11371 N N . GLY A 1 108 ? 54.884 -11.468 44.139 1.00 0.00 108 GLY A N 7
ATOM 11372 C CA . GLY A 1 108 ? 55.992 -10.524 44.258 1.00 0.00 108 GLY A CA 7
ATOM 11373 C C . GLY A 1 108 ? 56.044 -9.866 45.637 1.00 0.00 108 GLY A C 7
ATOM 11374 O O . GLY A 1 108 ? 56.329 -8.673 45.748 1.00 0.00 108 GLY A O 7
ATOM 11378 N N . LYS A 1 109 ? 55.786 -10.648 46.684 1.00 0.00 109 LYS A N 7
ATOM 11379 C CA . LYS A 1 109 ? 55.824 -10.120 48.048 1.00 0.00 109 LYS A CA 7
ATOM 11380 C C . LYS A 1 109 ? 56.605 -11.064 48.961 1.00 0.00 109 LYS A C 7
ATOM 11381 O O . LYS A 1 109 ? 56.375 -11.106 50.170 1.00 0.00 109 LYS A O 7
ATOM 11400 N N . HIS A 1 110 ? 57.524 -11.818 48.373 1.00 0.00 110 HIS A N 7
ATOM 11401 C CA . HIS A 1 110 ? 58.335 -12.768 49.131 1.00 0.00 110 HIS A CA 7
ATOM 11402 C C . HIS A 1 110 ? 58.930 -12.106 50.371 1.00 0.00 110 HIS A C 7
ATOM 11403 O O . HIS A 1 110 ? 59.391 -12.787 51.288 1.00 0.00 110 HIS A O 7
ATOM 11417 N N . GLU A 1 111 ? 58.930 -10.780 50.386 1.00 0.00 111 GLU A N 7
ATOM 11418 C CA . GLU A 1 111 ? 59.487 -10.036 51.509 1.00 0.00 111 GLU A CA 7
ATOM 11419 C C . GLU A 1 111 ? 58.469 -9.878 52.638 1.00 0.00 111 GLU A C 7
ATOM 11420 O O . GLU A 1 111 ? 58.567 -8.947 53.438 1.00 0.00 111 GLU A O 7
ATOM 11432 N N . ILE A 1 112 ? 57.487 -10.774 52.701 1.00 0.00 112 ILE A N 7
ATOM 11433 C CA . ILE A 1 112 ? 56.472 -10.675 53.747 1.00 0.00 112 ILE A CA 7
ATOM 11434 C C . ILE A 1 112 ? 57.145 -10.510 55.110 1.00 0.00 112 ILE A C 7
ATOM 11435 O O . ILE A 1 112 ? 56.764 -9.635 55.888 1.00 0.00 112 ILE A O 7
ATOM 11451 N N . PHE A 1 113 ? 58.180 -11.310 55.369 1.00 0.00 113 PHE A N 7
ATOM 11452 C CA . PHE A 1 113 ? 58.941 -11.193 56.616 1.00 0.00 113 PHE A CA 7
ATOM 11453 C C . PHE A 1 113 ? 60.388 -10.846 56.292 1.00 0.00 113 PHE A C 7
ATOM 11454 O O . PHE A 1 113 ? 61.121 -10.383 57.164 1.00 0.00 113 PHE A O 7
ATOM 11471 N N . PHE A 1 114 ? 60.759 -11.068 55.018 1.00 0.00 114 PHE A N 7
ATOM 11472 C CA . PHE A 1 114 ? 62.102 -10.794 54.486 1.00 0.00 114 PHE A CA 7
ATOM 11473 C C . PHE A 1 114 ? 62.820 -12.101 54.166 1.00 0.00 114 PHE A C 7
ATOM 11474 O O . PHE A 1 114 ? 63.951 -12.313 54.598 1.00 0.00 114 PHE A O 7
ATOM 11491 N N . ILE A 1 115 ? 62.160 -12.968 53.392 1.00 0.00 115 ILE A N 7
ATOM 11492 C CA . ILE A 1 115 ? 62.756 -14.245 53.008 1.00 0.00 115 ILE A CA 7
ATOM 11493 C C . ILE A 1 115 ? 64.022 -13.992 52.173 1.00 0.00 115 ILE A C 7
ATOM 11494 O O . ILE A 1 115 ? 63.919 -13.482 51.057 1.00 0.00 115 ILE A O 7
ATOM 11510 N N . PRO A 1 116 ? 65.207 -14.314 52.661 1.00 0.00 116 PRO A N 7
ATOM 11511 C CA . PRO A 1 116 ? 66.458 -14.072 51.882 1.00 0.00 116 PRO A CA 7
ATOM 11512 C C . PRO A 1 116 ? 66.371 -14.647 50.474 1.00 0.00 116 PRO A C 7
ATOM 11513 O O . PRO A 1 116 ? 66.037 -15.819 50.291 1.00 0.00 116 PRO A O 7
ATOM 11524 N N . GLY A 1 117 ? 66.677 -13.819 49.481 1.00 0.00 117 GLY A N 7
ATOM 11525 C CA . GLY A 1 117 ? 66.629 -14.265 48.096 1.00 0.00 117 GLY A CA 7
ATOM 11526 C C . GLY A 1 117 ? 67.577 -13.462 47.213 1.00 0.00 117 GLY A C 7
ATOM 11527 O O . GLY A 1 117 ? 67.195 -12.431 46.661 1.00 0.00 117 GLY A O 7
ATOM 11531 N N . THR A 1 118 ? 68.806 -13.946 47.064 1.00 0.00 118 THR A N 7
ATOM 11532 C CA . THR A 1 118 ? 69.779 -13.262 46.218 1.00 0.00 118 THR A CA 7
ATOM 11533 C C . THR A 1 118 ? 69.467 -13.557 44.758 1.00 0.00 118 THR A C 7
ATOM 11534 O O . THR A 1 118 ? 69.576 -12.688 43.894 1.00 0.00 118 THR A O 7
ATOM 11545 N N . THR A 1 119 ? 69.056 -14.795 44.502 1.00 0.00 119 THR A N 7
ATOM 11546 C CA . THR A 1 119 ? 68.699 -15.227 43.157 1.00 0.00 119 THR A CA 7
ATOM 11547 C C . THR A 1 119 ? 67.334 -15.910 43.188 1.00 0.00 119 THR A C 7
ATOM 11548 O O . THR A 1 119 ? 66.793 -16.173 44.261 1.00 0.00 119 THR A O 7
ATOM 11559 N N . LYS A 1 120 ? 66.777 -16.190 42.016 1.00 0.00 120 LYS A N 7
ATOM 11560 C CA . LYS A 1 120 ? 65.470 -16.839 41.952 1.00 0.00 120 LYS A CA 7
ATOM 11561 C C . LYS A 1 120 ? 65.510 -18.194 42.659 1.00 0.00 120 LYS A C 7
ATOM 11562 O O . LYS A 1 120 ? 64.788 -18.419 43.630 1.00 0.00 120 LYS A O 7
ATOM 11581 N N . GLU A 1 121 ? 66.361 -19.088 42.170 1.00 0.00 121 GLU A N 7
ATOM 11582 C CA . GLU A 1 121 ? 66.489 -20.419 42.759 1.00 0.00 121 GLU A CA 7
ATOM 11583 C C . GLU A 1 121 ? 66.832 -20.329 44.245 1.00 0.00 121 GLU A C 7
ATOM 11584 O O . GLU A 1 121 ? 66.560 -21.254 45.012 1.00 0.00 121 GLU A O 7
ATOM 11596 N N . GLU A 1 122 ? 67.437 -19.215 44.639 1.00 0.00 122 GLU A N 7
ATOM 11597 C CA . GLU A 1 122 ? 67.820 -19.026 46.035 1.00 0.00 122 GLU A CA 7
ATOM 11598 C C . GLU A 1 122 ? 66.588 -18.838 46.916 1.00 0.00 122 GLU A C 7
ATOM 11599 O O . GLU A 1 122 ? 66.495 -19.422 47.997 1.00 0.00 122 GLU A O 7
ATOM 11611 N N . ALA A 1 123 ? 65.645 -18.024 46.453 1.00 0.00 123 ALA A N 7
ATOM 11612 C CA . ALA A 1 123 ? 64.428 -17.771 47.217 1.00 0.00 123 ALA A CA 7
ATOM 11613 C C . ALA A 1 123 ? 63.644 -19.062 47.431 1.00 0.00 123 ALA A C 7
ATOM 11614 O O . ALA A 1 123 ? 63.222 -19.363 48.549 1.00 0.00 123 ALA A O 7
ATOM 11621 N N . LEU A 1 124 ? 63.451 -19.825 46.358 1.00 0.00 124 LEU A N 7
ATOM 11622 C CA . LEU A 1 124 ? 62.718 -21.089 46.451 1.00 0.00 124 LEU A CA 7
ATOM 11623 C C . LEU A 1 124 ? 63.495 -22.075 47.290 1.00 0.00 124 LEU A C 7
ATOM 11624 O O . LEU A 1 124 ? 63.021 -22.578 48.309 1.00 0.00 124 LEU A O 7
ATOM 11640 N N . SER A 1 125 ? 64.699 -22.345 46.826 1.00 0.00 125 SER A N 7
ATOM 11641 C CA . SER A 1 125 ? 65.583 -23.289 47.504 1.00 0.00 125 SER A CA 7
ATOM 11642 C C . SER A 1 125 ? 65.738 -22.924 48.977 1.00 0.00 125 SER A C 7
ATOM 11643 O O . SER A 1 125 ? 65.791 -23.802 49.838 1.00 0.00 125 SER A O 7
ATOM 11651 N N . ASN A 1 126 ? 65.811 -21.629 49.265 1.00 0.00 126 ASN A N 7
ATOM 11652 C CA . ASN A 1 126 ? 65.963 -21.174 50.642 1.00 0.00 126 ASN A CA 7
ATOM 11653 C C . ASN A 1 126 ? 64.821 -21.691 51.512 1.00 0.00 126 ASN A C 7
ATOM 11654 O O . ASN A 1 126 ? 65.050 -22.393 52.497 1.00 0.00 126 ASN A O 7
ATOM 11665 N N . ILE A 1 127 ? 63.594 -21.343 51.143 1.00 0.00 127 ILE A N 7
ATOM 11666 C CA . ILE A 1 127 ? 62.425 -21.784 51.898 1.00 0.00 127 ILE A CA 7
ATOM 11667 C C . ILE A 1 127 ? 62.427 -23.293 52.026 1.00 0.00 127 ILE A C 7
ATOM 11668 O O . ILE A 1 127 ? 62.291 -23.846 53.117 1.00 0.00 127 ILE A O 7
ATOM 11684 N N . ASP A 1 128 ? 62.571 -23.950 50.888 1.00 0.00 128 ASP A N 7
ATOM 11685 C CA . ASP A 1 128 ? 62.577 -25.406 50.851 1.00 0.00 128 ASP A CA 7
ATOM 11686 C C . ASP A 1 128 ? 63.496 -25.966 51.931 1.00 0.00 128 ASP A C 7
ATOM 11687 O O . ASP A 1 128 ? 63.209 -27.010 52.519 1.00 0.00 128 ASP A O 7
ATOM 11696 N N . GLN A 1 129 ? 64.599 -25.270 52.200 1.00 0.00 129 GLN A N 7
ATOM 11697 C CA . GLN A 1 129 ? 65.542 -25.713 53.221 1.00 0.00 129 GLN A CA 7
ATOM 11698 C C . GLN A 1 129 ? 64.953 -25.520 54.613 1.00 0.00 129 GLN A C 7
ATOM 11699 O O . GLN A 1 129 ? 65.301 -26.240 55.550 1.00 0.00 129 GLN A O 7
ATOM 11713 N N . ILE A 1 130 ? 64.055 -24.547 54.746 1.00 0.00 130 ILE A N 7
ATOM 11714 C CA . ILE A 1 130 ? 63.423 -24.284 56.034 1.00 0.00 130 ILE A CA 7
ATOM 11715 C C . ILE A 1 130 ? 62.513 -25.449 56.406 1.00 0.00 130 ILE A C 7
ATOM 11716 O O . ILE A 1 130 ? 62.292 -25.730 57.582 1.00 0.00 130 ILE A O 7
ATOM 11732 N N . SER A 1 131 ? 61.988 -26.123 55.386 1.00 0.00 131 SER A N 7
ATOM 11733 C CA . SER A 1 131 ? 61.102 -27.259 55.610 1.00 0.00 131 SER A CA 7
ATOM 11734 C C . SER A 1 131 ? 61.894 -28.561 55.624 1.00 0.00 131 SER A C 7
ATOM 11735 O O . SER A 1 131 ? 61.494 -29.537 56.259 1.00 0.00 131 SER A O 7
ATOM 11743 N N . ASP A 1 132 ? 63.020 -28.567 54.919 1.00 0.00 132 ASP A N 7
ATOM 11744 C CA . ASP A 1 132 ? 63.866 -29.755 54.855 1.00 0.00 132 ASP A CA 7
ATOM 11745 C C . ASP A 1 132 ? 64.450 -30.070 56.225 1.00 0.00 132 ASP A C 7
ATOM 11746 O O . ASP A 1 132 ? 64.677 -31.234 56.564 1.00 0.00 132 ASP A O 7
ATOM 11755 N N . LYS A 1 133 ? 64.693 -29.028 57.014 1.00 0.00 133 LYS A N 7
ATOM 11756 C CA . LYS A 1 133 ? 65.254 -29.204 58.347 1.00 0.00 133 LYS A CA 7
ATOM 11757 C C . LYS A 1 133 ? 64.310 -30.016 59.230 1.00 0.00 133 LYS A C 7
ATOM 11758 O O . LYS A 1 133 ? 64.694 -30.473 60.309 1.00 0.00 133 LYS A O 7
ATOM 11777 N N . ALA A 1 134 ? 63.077 -30.195 58.769 1.00 0.00 134 ALA A N 7
ATOM 11778 C CA . ALA A 1 134 ? 62.092 -30.956 59.530 1.00 0.00 134 ALA A CA 7
ATOM 11779 C C . ALA A 1 134 ? 62.559 -32.397 59.727 1.00 0.00 134 ALA A C 7
ATOM 11780 O O . ALA A 1 134 ? 62.868 -32.810 60.845 1.00 0.00 134 ALA A O 7
ATOM 11787 N N . GLU A 1 135 ? 62.609 -33.155 58.636 1.00 0.00 135 GLU A N 7
ATOM 11788 C CA . GLU A 1 135 ? 63.044 -34.546 58.704 1.00 0.00 135 GLU A CA 7
ATOM 11789 C C . GLU A 1 135 ? 63.223 -35.119 57.304 1.00 0.00 135 GLU A C 7
ATOM 11790 O O . GLU A 1 135 ? 62.529 -36.059 56.913 1.00 0.00 135 GLU A O 7
ATOM 11802 N N . GLU A 1 136 ? 64.159 -34.545 56.554 1.00 0.00 136 GLU A N 7
ATOM 11803 C CA . GLU A 1 136 ? 64.430 -34.995 55.191 1.00 0.00 136 GLU A CA 7
ATOM 11804 C C . GLU A 1 136 ? 65.849 -35.547 55.081 1.00 0.00 136 GLU A C 7
ATOM 11805 O O . GLU A 1 136 ? 66.320 -35.854 53.986 1.00 0.00 136 GLU A O 7
ATOM 11817 N N . ASN A 1 32 ? 67.412 -13.828 60.389 1.00 0.00 32 ASN A N 8
ATOM 11818 C CA . ASN A 1 32 ? 67.509 -12.368 60.117 1.00 0.00 32 ASN A CA 8
ATOM 11819 C C . ASN A 1 32 ? 67.822 -11.630 61.417 1.00 0.00 32 ASN A C 8
ATOM 11820 O O . ASN A 1 32 ? 67.394 -12.043 62.493 1.00 0.00 32 ASN A O 8
ATOM 11830 N N . ARG A 1 33 ? 68.575 -10.540 61.307 1.00 0.00 33 ARG A N 8
ATOM 11831 C CA . ARG A 1 33 ? 68.943 -9.754 62.481 1.00 0.00 33 ARG A CA 8
ATOM 11832 C C . ARG A 1 33 ? 69.479 -10.658 63.587 1.00 0.00 33 ARG A C 8
ATOM 11833 O O . ARG A 1 33 ? 70.680 -10.921 63.661 1.00 0.00 33 ARG A O 8
ATOM 11854 N N . THR A 1 34 ? 68.582 -11.128 64.448 1.00 0.00 34 THR A N 8
ATOM 11855 C CA . THR A 1 34 ? 68.981 -11.999 65.550 1.00 0.00 34 THR A CA 8
ATOM 11856 C C . THR A 1 34 ? 69.324 -13.392 65.034 1.00 0.00 34 THR A C 8
ATOM 11857 O O . THR A 1 34 ? 68.563 -13.989 64.272 1.00 0.00 34 THR A O 8
ATOM 11868 N N . ASP A 1 35 ? 70.473 -13.904 65.458 1.00 0.00 35 ASP A N 8
ATOM 11869 C CA . ASP A 1 35 ? 70.910 -15.229 65.036 1.00 0.00 35 ASP A CA 8
ATOM 11870 C C . ASP A 1 35 ? 70.061 -16.313 65.694 1.00 0.00 35 ASP A C 8
ATOM 11871 O O . ASP A 1 35 ? 69.815 -17.364 65.106 1.00 0.00 35 ASP A O 8
ATOM 11880 N N . LEU A 1 36 ? 69.617 -16.050 66.921 1.00 0.00 36 LEU A N 8
ATOM 11881 C CA . LEU A 1 36 ? 68.799 -17.014 67.650 1.00 0.00 36 LEU A CA 8
ATOM 11882 C C . LEU A 1 36 ? 67.567 -17.396 66.836 1.00 0.00 36 LEU A C 8
ATOM 11883 O O . LEU A 1 36 ? 67.166 -18.559 66.808 1.00 0.00 36 LEU A O 8
ATOM 11899 N N . GLU A 1 37 ? 66.969 -16.409 66.177 1.00 0.00 37 GLU A N 8
ATOM 11900 C CA . GLU A 1 37 ? 65.782 -16.660 65.371 1.00 0.00 37 GLU A CA 8
ATOM 11901 C C . GLU A 1 37 ? 66.102 -17.635 64.242 1.00 0.00 37 GLU A C 8
ATOM 11902 O O . GLU A 1 37 ? 65.322 -18.546 63.960 1.00 0.00 37 GLU A O 8
ATOM 11914 N N . MET A 1 38 ? 67.251 -17.442 63.604 1.00 0.00 38 MET A N 8
ATOM 11915 C CA . MET A 1 38 ? 67.663 -18.317 62.511 1.00 0.00 38 MET A CA 8
ATOM 11916 C C . MET A 1 38 ? 67.758 -19.760 62.991 1.00 0.00 38 MET A C 8
ATOM 11917 O O . MET A 1 38 ? 67.564 -20.697 62.218 1.00 0.00 38 MET A O 8
ATOM 11931 N N . PHE A 1 39 ? 68.064 -19.931 64.274 1.00 0.00 39 PHE A N 8
ATOM 11932 C CA . PHE A 1 39 ? 68.190 -21.263 64.853 1.00 0.00 39 PHE A CA 8
ATOM 11933 C C . PHE A 1 39 ? 66.819 -21.886 65.102 1.00 0.00 39 PHE A C 8
ATOM 11934 O O . PHE A 1 39 ? 66.657 -23.101 64.995 1.00 0.00 39 PHE A O 8
ATOM 11951 N N . LEU A 1 40 ? 65.838 -21.052 65.441 1.00 0.00 40 LEU A N 8
ATOM 11952 C CA . LEU A 1 40 ? 64.488 -21.539 65.711 1.00 0.00 40 LEU A CA 8
ATOM 11953 C C . LEU A 1 40 ? 63.706 -21.752 64.416 1.00 0.00 40 LEU A C 8
ATOM 11954 O O . LEU A 1 40 ? 62.594 -22.278 64.433 1.00 0.00 40 LEU A O 8
ATOM 11970 N N . LYS A 1 41 ? 64.291 -21.340 63.298 1.00 0.00 41 LYS A N 8
ATOM 11971 C CA . LYS A 1 41 ? 63.634 -21.488 62.000 1.00 0.00 41 LYS A CA 8
ATOM 11972 C C . LYS A 1 41 ? 63.576 -22.956 61.580 1.00 0.00 41 LYS A C 8
ATOM 11973 O O . LYS A 1 41 ? 63.309 -23.269 60.419 1.00 0.00 41 LYS A O 8
ATOM 11992 N N . LYS A 1 42 ? 63.836 -23.852 62.528 1.00 0.00 42 LYS A N 8
ATOM 11993 C CA . LYS A 1 42 ? 63.819 -25.284 62.242 1.00 0.00 42 LYS A CA 8
ATOM 11994 C C . LYS A 1 42 ? 62.560 -25.678 61.473 1.00 0.00 42 LYS A C 8
ATOM 11995 O O . LYS A 1 42 ? 62.641 -26.235 60.377 1.00 0.00 42 LYS A O 8
ATOM 12014 N N . THR A 1 43 ? 61.397 -25.402 62.058 1.00 0.00 43 THR A N 8
ATOM 12015 C CA . THR A 1 43 ? 60.132 -25.751 61.420 1.00 0.00 43 THR A CA 8
ATOM 12016 C C . THR A 1 43 ? 59.682 -24.647 60.458 1.00 0.00 43 THR A C 8
ATOM 12017 O O . THR A 1 43 ? 60.094 -23.497 60.594 1.00 0.00 43 THR A O 8
ATOM 12028 N N . PRO A 1 44 ? 58.843 -24.972 59.499 1.00 0.00 44 PRO A N 8
ATOM 12029 C CA . PRO A 1 44 ? 58.331 -23.980 58.507 1.00 0.00 44 PRO A CA 8
ATOM 12030 C C . PRO A 1 44 ? 57.275 -23.050 59.101 1.00 0.00 44 PRO A C 8
ATOM 12031 O O . PRO A 1 44 ? 56.999 -21.982 58.557 1.00 0.00 44 PRO A O 8
ATOM 12042 N N . LEU A 1 45 ? 56.690 -23.465 60.220 1.00 0.00 45 LEU A N 8
ATOM 12043 C CA . LEU A 1 45 ? 55.668 -22.658 60.875 1.00 0.00 45 LEU A CA 8
ATOM 12044 C C . LEU A 1 45 ? 56.297 -21.427 61.519 1.00 0.00 45 LEU A C 8
ATOM 12045 O O . LEU A 1 45 ? 55.624 -20.423 61.757 1.00 0.00 45 LEU A O 8
ATOM 12061 N N . MET A 1 46 ? 57.598 -21.511 61.786 1.00 0.00 46 MET A N 8
ATOM 12062 C CA . MET A 1 46 ? 58.318 -20.396 62.391 1.00 0.00 46 MET A CA 8
ATOM 12063 C C . MET A 1 46 ? 58.283 -19.185 61.465 1.00 0.00 46 MET A C 8
ATOM 12064 O O . MET A 1 46 ? 58.213 -18.043 61.917 1.00 0.00 46 MET A O 8
ATOM 12078 N N . VAL A 1 47 ? 58.312 -19.451 60.163 1.00 0.00 47 VAL A N 8
ATOM 12079 C CA . VAL A 1 47 ? 58.265 -18.381 59.174 1.00 0.00 47 VAL A CA 8
ATOM 12080 C C . VAL A 1 47 ? 56.890 -17.725 59.202 1.00 0.00 47 VAL A C 8
ATOM 12081 O O . VAL A 1 47 ? 56.770 -16.502 59.275 1.00 0.00 47 VAL A O 8
ATOM 12094 N N . LEU A 1 48 ? 55.857 -18.556 59.127 1.00 0.00 48 LEU A N 8
ATOM 12095 C CA . LEU A 1 48 ? 54.485 -18.066 59.125 1.00 0.00 48 LEU A CA 8
ATOM 12096 C C . LEU A 1 48 ? 54.198 -17.204 60.354 1.00 0.00 48 LEU A C 8
ATOM 12097 O O . LEU A 1 48 ? 53.696 -16.088 60.231 1.00 0.00 48 LEU A O 8
ATOM 12113 N N . GLU A 1 49 ? 54.496 -17.733 61.536 1.00 0.00 49 GLU A N 8
ATOM 12114 C CA . GLU A 1 49 ? 54.243 -17.000 62.775 1.00 0.00 49 GLU A CA 8
ATOM 12115 C C . GLU A 1 49 ? 55.022 -15.690 62.820 1.00 0.00 49 GLU A C 8
ATOM 12116 O O . GLU A 1 49 ? 54.488 -14.654 63.211 1.00 0.00 49 GLU A O 8
ATOM 12128 N N . GLU A 1 50 ? 56.289 -15.742 62.427 1.00 0.00 50 GLU A N 8
ATOM 12129 C CA . GLU A 1 50 ? 57.126 -14.550 62.442 1.00 0.00 50 GLU A CA 8
ATOM 12130 C C . GLU A 1 50 ? 56.681 -13.555 61.376 1.00 0.00 50 GLU A C 8
ATOM 12131 O O . GLU A 1 50 ? 56.781 -12.344 61.565 1.00 0.00 50 GLU A O 8
ATOM 12143 N N . ALA A 1 51 ? 56.200 -14.073 60.250 1.00 0.00 51 ALA A N 8
ATOM 12144 C CA . ALA A 1 51 ? 55.755 -13.210 59.162 1.00 0.00 51 ALA A CA 8
ATOM 12145 C C . ALA A 1 51 ? 54.419 -12.562 59.489 1.00 0.00 51 ALA A C 8
ATOM 12146 O O . ALA A 1 51 ? 54.254 -11.354 59.327 1.00 0.00 51 ALA A O 8
ATOM 12153 N N . ALA A 1 52 ? 53.473 -13.363 59.954 1.00 0.00 52 ALA A N 8
ATOM 12154 C CA . ALA A 1 52 ? 52.158 -12.846 60.304 1.00 0.00 52 ALA A CA 8
ATOM 12155 C C . ALA A 1 52 ? 52.283 -11.832 61.434 1.00 0.00 52 ALA A C 8
ATOM 12156 O O . ALA A 1 52 ? 51.509 -10.877 61.518 1.00 0.00 52 ALA A O 8
ATOM 12163 N N . LYS A 1 53 ? 53.263 -12.057 62.302 1.00 0.00 53 LYS A N 8
ATOM 12164 C CA . LYS A 1 53 ? 53.485 -11.176 63.437 1.00 0.00 53 LYS A CA 8
ATOM 12165 C C . LYS A 1 53 ? 54.189 -9.882 63.027 1.00 0.00 53 LYS A C 8
ATOM 12166 O O . LYS A 1 53 ? 53.819 -8.799 63.475 1.00 0.00 53 LYS A O 8
ATOM 12185 N N . ALA A 1 54 ? 55.221 -9.982 62.197 1.00 0.00 54 ALA A N 8
ATOM 12186 C CA . ALA A 1 54 ? 55.959 -8.796 61.780 1.00 0.00 54 ALA A CA 8
ATOM 12187 C C . ALA A 1 54 ? 55.209 -7.966 60.738 1.00 0.00 54 ALA A C 8
ATOM 12188 O O . ALA A 1 54 ? 55.502 -6.784 60.561 1.00 0.00 54 ALA A O 8
ATOM 12195 N N . VAL A 1 55 ? 54.268 -8.578 60.022 1.00 0.00 55 VAL A N 8
ATOM 12196 C CA . VAL A 1 55 ? 53.541 -7.848 58.985 1.00 0.00 55 VAL A CA 8
ATOM 12197 C C . VAL A 1 55 ? 52.338 -7.082 59.538 1.00 0.00 55 VAL A C 8
ATOM 12198 O O . VAL A 1 55 ? 52.211 -5.879 59.299 1.00 0.00 55 VAL A O 8
ATOM 12211 N N . TYR A 1 56 ? 51.449 -7.775 60.253 1.00 0.00 56 TYR A N 8
ATOM 12212 C CA . TYR A 1 56 ? 50.255 -7.123 60.796 1.00 0.00 56 TYR A CA 8
ATOM 12213 C C . TYR A 1 56 ? 50.124 -7.331 62.304 1.00 0.00 56 TYR A C 8
ATOM 12214 O O . TYR A 1 56 ? 49.192 -6.821 62.920 1.00 0.00 56 TYR A O 8
ATOM 12232 N N . GLN A 1 57 ? 51.041 -8.087 62.896 1.00 0.00 57 GLN A N 8
ATOM 12233 C CA . GLN A 1 57 ? 50.969 -8.338 64.332 1.00 0.00 57 GLN A CA 8
ATOM 12234 C C . GLN A 1 57 ? 49.747 -9.190 64.661 1.00 0.00 57 GLN A C 8
ATOM 12235 O O . GLN A 1 57 ? 49.250 -9.173 65.787 1.00 0.00 57 GLN A O 8
ATOM 12249 N N . LYS A 1 58 ? 49.272 -9.935 63.666 1.00 0.00 58 LYS A N 8
ATOM 12250 C CA . LYS A 1 58 ? 48.108 -10.800 63.848 1.00 0.00 58 LYS A CA 8
ATOM 12251 C C . LYS A 1 58 ? 48.531 -12.267 63.844 1.00 0.00 58 LYS A C 8
ATOM 12252 O O . LYS A 1 58 ? 49.706 -12.580 63.650 1.00 0.00 58 LYS A O 8
ATOM 12271 N N . THR A 1 59 ? 47.569 -13.161 64.070 1.00 0.00 59 THR A N 8
ATOM 12272 C CA . THR A 1 59 ? 47.860 -14.594 64.099 1.00 0.00 59 THR A CA 8
ATOM 12273 C C . THR A 1 59 ? 47.247 -15.303 62.887 1.00 0.00 59 THR A C 8
ATOM 12274 O O . THR A 1 59 ? 46.313 -14.793 62.268 1.00 0.00 59 THR A O 8
ATOM 12285 N N . PRO A 1 60 ? 47.745 -16.470 62.545 1.00 0.00 60 PRO A N 8
ATOM 12286 C CA . PRO A 1 60 ? 47.230 -17.270 61.392 1.00 0.00 60 PRO A CA 8
ATOM 12287 C C . PRO A 1 60 ? 45.936 -18.004 61.738 1.00 0.00 60 PRO A C 8
ATOM 12288 O O . PRO A 1 60 ? 45.544 -18.060 62.903 1.00 0.00 60 PRO A O 8
ATOM 12299 N N . THR A 1 61 ? 45.281 -18.570 60.721 1.00 0.00 61 THR A N 8
ATOM 12300 C CA . THR A 1 61 ? 44.030 -19.303 60.945 1.00 0.00 61 THR A CA 8
ATOM 12301 C C . THR A 1 61 ? 44.158 -20.748 60.473 1.00 0.00 61 THR A C 8
ATOM 12302 O O . THR A 1 61 ? 44.411 -21.004 59.299 1.00 0.00 61 THR A O 8
ATOM 12313 N N . TRP A 1 62 ? 43.978 -21.689 61.404 1.00 0.00 62 TRP A N 8
ATOM 12314 C CA . TRP A 1 62 ? 44.076 -23.112 61.076 1.00 0.00 62 TRP A CA 8
ATOM 12315 C C . TRP A 1 62 ? 42.723 -23.804 61.239 1.00 0.00 62 TRP A C 8
ATOM 12316 O O . TRP A 1 62 ? 41.901 -23.396 62.059 1.00 0.00 62 TRP A O 8
ATOM 12337 N N . GLY A 1 63 ? 42.504 -24.858 60.453 1.00 0.00 63 GLY A N 8
ATOM 12338 C CA . GLY A 1 63 ? 41.248 -25.605 60.518 1.00 0.00 63 GLY A CA 8
ATOM 12339 C C . GLY A 1 63 ? 41.482 -27.098 60.288 1.00 0.00 63 GLY A C 8
ATOM 12340 O O . GLY A 1 63 ? 42.153 -27.490 59.335 1.00 0.00 63 GLY A O 8
ATOM 12344 N N . THR A 1 64 ? 40.931 -27.926 61.176 1.00 0.00 64 THR A N 8
ATOM 12345 C CA . THR A 1 64 ? 41.095 -29.375 61.068 1.00 0.00 64 THR A CA 8
ATOM 12346 C C . THR A 1 64 ? 39.857 -30.031 60.452 1.00 0.00 64 THR A C 8
ATOM 12347 O O . THR A 1 64 ? 38.773 -29.998 61.030 1.00 0.00 64 THR A O 8
ATOM 12358 N N . VAL A 1 65 ? 40.032 -30.621 59.270 1.00 0.00 65 VAL A N 8
ATOM 12359 C CA . VAL A 1 65 ? 38.926 -31.277 58.575 1.00 0.00 65 VAL A CA 8
ATOM 12360 C C . VAL A 1 65 ? 39.050 -32.799 58.648 1.00 0.00 65 VAL A C 8
ATOM 12361 O O . VAL A 1 65 ? 40.152 -33.341 58.640 1.00 0.00 65 VAL A O 8
ATOM 12374 N N . GLU A 1 66 ? 37.902 -33.467 58.670 1.00 0.00 66 GLU A N 8
ATOM 12375 C CA . GLU A 1 66 ? 37.850 -34.926 58.680 1.00 0.00 66 GLU A CA 8
ATOM 12376 C C . GLU A 1 66 ? 37.214 -35.382 57.366 1.00 0.00 66 GLU A C 8
ATOM 12377 O O . GLU A 1 66 ? 36.031 -35.129 57.134 1.00 0.00 66 GLU A O 8
ATOM 12389 N N . LEU A 1 67 ? 37.998 -36.019 56.487 1.00 0.00 67 LEU A N 8
ATOM 12390 C CA . LEU A 1 67 ? 37.476 -36.450 55.198 1.00 0.00 67 LEU A CA 8
ATOM 12391 C C . LEU A 1 67 ? 37.881 -37.897 54.921 1.00 0.00 67 LEU A C 8
ATOM 12392 O O . LEU A 1 67 ? 38.873 -38.375 55.466 1.00 0.00 67 LEU A O 8
ATOM 12408 N N . PRO A 1 68 ? 37.153 -38.606 54.089 1.00 0.00 68 PRO A N 8
ATOM 12409 C CA . PRO A 1 68 ? 37.497 -40.017 53.762 1.00 0.00 68 PRO A CA 8
ATOM 12410 C C . PRO A 1 68 ? 38.954 -40.154 53.322 1.00 0.00 68 PRO A C 8
ATOM 12411 O O . PRO A 1 68 ? 39.498 -41.259 53.278 1.00 0.00 68 PRO A O 8
ATOM 12422 N N . GLU A 1 69 ? 39.571 -39.027 52.979 1.00 0.00 69 GLU A N 8
ATOM 12423 C CA . GLU A 1 69 ? 40.957 -39.033 52.520 1.00 0.00 69 GLU A CA 8
ATOM 12424 C C . GLU A 1 69 ? 41.940 -38.894 53.682 1.00 0.00 69 GLU A C 8
ATOM 12425 O O . GLU A 1 69 ? 43.129 -39.163 53.523 1.00 0.00 69 GLU A O 8
ATOM 12437 N N . GLY A 1 70 ? 41.445 -38.478 54.845 1.00 0.00 70 GLY A N 8
ATOM 12438 C CA . GLY A 1 70 ? 42.311 -38.317 56.008 1.00 0.00 70 GLY A CA 8
ATOM 12439 C C . GLY A 1 70 ? 41.984 -37.021 56.721 1.00 0.00 70 GLY A C 8
ATOM 12440 O O . GLY A 1 70 ? 40.870 -36.847 57.214 1.00 0.00 70 GLY A O 8
ATOM 12444 N N . PHE A 1 71 ? 42.946 -36.104 56.767 1.00 0.00 71 PHE A N 8
ATOM 12445 C CA . PHE A 1 71 ? 42.725 -34.822 57.410 1.00 0.00 71 PHE A CA 8
ATOM 12446 C C . PHE A 1 71 ? 43.252 -33.718 56.506 1.00 0.00 71 PHE A C 8
ATOM 12447 O O . PHE A 1 71 ? 44.350 -33.839 55.962 1.00 0.00 71 PHE A O 8
ATOM 12464 N N . GLU A 1 72 ? 42.483 -32.640 56.353 1.00 0.00 72 GLU A N 8
ATOM 12465 C CA . GLU A 1 72 ? 42.918 -31.528 55.512 1.00 0.00 72 GLU A CA 8
ATOM 12466 C C . GLU A 1 72 ? 43.059 -30.273 56.351 1.00 0.00 72 GLU A C 8
ATOM 12467 O O . GLU A 1 72 ? 42.102 -29.823 56.975 1.00 0.00 72 GLU A O 8
ATOM 12479 N N . MET A 1 73 ? 44.255 -29.712 56.364 1.00 0.00 73 MET A N 8
ATOM 12480 C CA . MET A 1 73 ? 44.496 -28.504 57.130 1.00 0.00 73 MET A CA 8
ATOM 12481 C C . MET A 1 73 ? 44.306 -27.285 56.243 1.00 0.00 73 MET A C 8
ATOM 12482 O O . MET A 1 73 ? 44.873 -27.210 55.154 1.00 0.00 73 MET A O 8
ATOM 12496 N N . THR A 1 74 ? 43.522 -26.329 56.721 1.00 0.00 74 THR A N 8
ATOM 12497 C CA . THR A 1 74 ? 43.276 -25.107 55.968 1.00 0.00 74 THR A CA 8
ATOM 12498 C C . THR A 1 74 ? 44.018 -23.956 56.631 1.00 0.00 74 THR A C 8
ATOM 12499 O O . THR A 1 74 ? 43.863 -23.732 57.833 1.00 0.00 74 THR A O 8
ATOM 12510 N N . LEU A 1 75 ? 44.834 -23.250 55.857 1.00 0.00 75 LEU A N 8
ATOM 12511 C CA . LEU A 1 75 ? 45.608 -22.141 56.392 1.00 0.00 75 LEU A CA 8
ATOM 12512 C C . LEU A 1 75 ? 45.228 -20.845 55.686 1.00 0.00 75 LEU A C 8
ATOM 12513 O O . LEU A 1 75 ? 45.188 -20.791 54.459 1.00 0.00 75 LEU A O 8
ATOM 12529 N N . ILE A 1 76 ? 44.947 -19.803 56.471 1.00 0.00 76 ILE A N 8
ATOM 12530 C CA . ILE A 1 76 ? 44.567 -18.506 55.914 1.00 0.00 76 ILE A CA 8
ATOM 12531 C C . ILE A 1 76 ? 45.514 -17.423 56.417 1.00 0.00 76 ILE A C 8
ATOM 12532 O O . ILE A 1 76 ? 45.873 -17.402 57.598 1.00 0.00 76 ILE A O 8
ATOM 12548 N N . LEU A 1 77 ? 45.912 -16.525 55.521 1.00 0.00 77 LEU A N 8
ATOM 12549 C CA . LEU A 1 77 ? 46.820 -15.447 55.892 1.00 0.00 77 LEU A CA 8
ATOM 12550 C C . LEU A 1 77 ? 46.570 -14.212 55.030 1.00 0.00 77 LEU A C 8
ATOM 12551 O O . LEU A 1 77 ? 45.466 -14.011 54.526 1.00 0.00 77 LEU A O 8
ATOM 12567 N N . ASN A 1 78 ? 47.599 -13.383 54.882 1.00 0.00 78 ASN A N 8
ATOM 12568 C CA . ASN A 1 78 ? 47.484 -12.158 54.096 1.00 0.00 78 ASN A CA 8
ATOM 12569 C C . ASN A 1 78 ? 46.843 -12.417 52.733 1.00 0.00 78 ASN A C 8
ATOM 12570 O O . ASN A 1 78 ? 47.536 -12.561 51.728 1.00 0.00 78 ASN A O 8
ATOM 12581 N N . GLU A 1 79 ? 45.515 -12.452 52.710 1.00 0.00 79 GLU A N 8
ATOM 12582 C CA . GLU A 1 79 ? 44.775 -12.669 51.469 1.00 0.00 79 GLU A CA 8
ATOM 12583 C C . GLU A 1 79 ? 45.111 -14.018 50.835 1.00 0.00 79 GLU A C 8
ATOM 12584 O O . GLU A 1 79 ? 44.535 -14.386 49.811 1.00 0.00 79 GLU A O 8
ATOM 12596 N N . ILE A 1 80 ? 46.046 -14.753 51.435 1.00 0.00 80 ILE A N 8
ATOM 12597 C CA . ILE A 1 80 ? 46.438 -16.054 50.896 1.00 0.00 80 ILE A CA 8
ATOM 12598 C C . ILE A 1 80 ? 45.813 -17.190 51.697 1.00 0.00 80 ILE A C 8
ATOM 12599 O O . ILE A 1 80 ? 45.887 -17.208 52.926 1.00 0.00 80 ILE A O 8
ATOM 12615 N N . THR A 1 81 ? 45.219 -18.149 50.991 1.00 0.00 81 THR A N 8
ATOM 12616 C CA . THR A 1 81 ? 44.606 -19.300 51.641 1.00 0.00 81 THR A CA 8
ATOM 12617 C C . THR A 1 81 ? 45.048 -20.584 50.941 1.00 0.00 81 THR A C 8
ATOM 12618 O O . THR A 1 81 ? 45.011 -20.666 49.714 1.00 0.00 81 THR A O 8
ATOM 12629 N N . VAL A 1 82 ? 45.467 -21.584 51.716 1.00 0.00 82 VAL A N 8
ATOM 12630 C CA . VAL A 1 82 ? 45.904 -22.843 51.121 1.00 0.00 82 VAL A CA 8
ATOM 12631 C C . VAL A 1 82 ? 45.460 -24.034 51.952 1.00 0.00 82 VAL A C 8
ATOM 12632 O O . VAL A 1 82 ? 45.123 -23.902 53.128 1.00 0.00 82 VAL A O 8
ATOM 12645 N N . LYS A 1 83 ? 45.457 -25.200 51.315 1.00 0.00 83 LYS A N 8
ATOM 12646 C CA . LYS A 1 83 ? 45.044 -26.427 51.985 1.00 0.00 83 LYS A CA 8
ATOM 12647 C C . LYS A 1 83 ? 46.017 -27.565 51.690 1.00 0.00 83 LYS A C 8
ATOM 12648 O O . LYS A 1 83 ? 46.632 -27.609 50.625 1.00 0.00 83 LYS A O 8
ATOM 12667 N N . GLY A 1 84 ? 46.145 -28.484 52.642 1.00 0.00 84 GLY A N 8
ATOM 12668 C CA . GLY A 1 84 ? 47.039 -29.625 52.477 1.00 0.00 84 GLY A CA 8
ATOM 12669 C C . GLY A 1 84 ? 46.437 -30.885 53.092 1.00 0.00 84 GLY A C 8
ATOM 12670 O O . GLY A 1 84 ? 45.942 -30.863 54.218 1.00 0.00 84 GLY A O 8
ATOM 12674 N N . GLN A 1 85 ? 46.485 -31.983 52.343 1.00 0.00 85 GLN A N 8
ATOM 12675 C CA . GLN A 1 85 ? 45.941 -33.251 52.823 1.00 0.00 85 GLN A CA 8
ATOM 12676 C C . GLN A 1 85 ? 47.071 -34.169 53.278 1.00 0.00 85 GLN A C 8
ATOM 12677 O O . GLN A 1 85 ? 48.109 -34.257 52.624 1.00 0.00 85 GLN A O 8
ATOM 12691 N N . ALA A 1 86 ? 46.871 -34.847 54.407 1.00 0.00 86 ALA A N 8
ATOM 12692 C CA . ALA A 1 86 ? 47.897 -35.744 54.925 1.00 0.00 86 ALA A CA 8
ATOM 12693 C C . ALA A 1 86 ? 47.295 -36.769 55.877 1.00 0.00 86 ALA A C 8
ATOM 12694 O O . ALA A 1 86 ? 46.172 -36.606 56.354 1.00 0.00 86 ALA A O 8
ATOM 12701 N N . THR A 1 87 ? 48.053 -37.824 56.151 1.00 0.00 87 THR A N 8
ATOM 12702 C CA . THR A 1 87 ? 47.588 -38.868 57.052 1.00 0.00 87 THR A CA 8
ATOM 12703 C C . THR A 1 87 ? 47.931 -38.515 58.495 1.00 0.00 87 THR A C 8
ATOM 12704 O O . THR A 1 87 ? 47.454 -39.157 59.431 1.00 0.00 87 THR A O 8
ATOM 12715 N N . SER A 1 88 ? 48.760 -37.485 58.666 1.00 0.00 88 SER A N 8
ATOM 12716 C CA . SER A 1 88 ? 49.163 -37.044 60.000 1.00 0.00 88 SER A CA 8
ATOM 12717 C C . SER A 1 88 ? 48.934 -35.543 60.151 1.00 0.00 88 SER A C 8
ATOM 12718 O O . SER A 1 88 ? 48.907 -34.806 59.166 1.00 0.00 88 SER A O 8
ATOM 12726 N N . LYS A 1 89 ? 48.768 -35.097 61.392 1.00 0.00 89 LYS A N 8
ATOM 12727 C CA . LYS A 1 89 ? 48.538 -33.678 61.659 1.00 0.00 89 LYS A CA 8
ATOM 12728 C C . LYS A 1 89 ? 49.801 -32.862 61.395 1.00 0.00 89 LYS A C 8
ATOM 12729 O O . LYS A 1 89 ? 49.740 -31.772 60.826 1.00 0.00 89 LYS A O 8
ATOM 12748 N N . LYS A 1 90 ? 50.942 -33.393 61.822 1.00 0.00 90 LYS A N 8
ATOM 12749 C CA . LYS A 1 90 ? 52.218 -32.706 61.639 1.00 0.00 90 LYS A CA 8
ATOM 12750 C C . LYS A 1 90 ? 52.480 -32.413 60.162 1.00 0.00 90 LYS A C 8
ATOM 12751 O O . LYS A 1 90 ? 52.847 -31.293 59.797 1.00 0.00 90 LYS A O 8
ATOM 12770 N N . ALA A 1 91 ? 52.295 -33.421 59.320 1.00 0.00 91 ALA A N 8
ATOM 12771 C CA . ALA A 1 91 ? 52.520 -33.258 57.887 1.00 0.00 91 ALA A CA 8
ATOM 12772 C C . ALA A 1 91 ? 51.435 -32.383 57.267 1.00 0.00 91 ALA A C 8
ATOM 12773 O O . ALA A 1 91 ? 51.615 -31.832 56.180 1.00 0.00 91 ALA A O 8
ATOM 12780 N N . ALA A 1 92 ? 50.308 -32.268 57.957 1.00 0.00 92 ALA A N 8
ATOM 12781 C CA . ALA A 1 92 ? 49.196 -31.466 57.460 1.00 0.00 92 ALA A CA 8
ATOM 12782 C C . ALA A 1 92 ? 49.553 -29.981 57.431 1.00 0.00 92 ALA A C 8
ATOM 12783 O O . ALA A 1 92 ? 49.290 -29.297 56.440 1.00 0.00 92 ALA A O 8
ATOM 12790 N N . ARG A 1 93 ? 50.140 -29.481 58.515 1.00 0.00 93 ARG A N 8
ATOM 12791 C CA . ARG A 1 93 ? 50.511 -28.071 58.591 1.00 0.00 93 ARG A CA 8
ATOM 12792 C C . ARG A 1 93 ? 51.725 -27.764 57.720 1.00 0.00 93 ARG A C 8
ATOM 12793 O O . ARG A 1 93 ? 51.767 -26.740 57.038 1.00 0.00 93 ARG A O 8
ATOM 12814 N N . GLN A 1 94 ? 52.722 -28.642 57.766 1.00 0.00 94 GLN A N 8
ATOM 12815 C CA . GLN A 1 94 ? 53.942 -28.434 56.994 1.00 0.00 94 GLN A CA 8
ATOM 12816 C C . GLN A 1 94 ? 53.629 -28.169 55.525 1.00 0.00 94 GLN A C 8
ATOM 12817 O O . GLN A 1 94 ? 54.195 -27.264 54.917 1.00 0.00 94 GLN A O 8
ATOM 12831 N N . LYS A 1 95 ? 52.728 -28.961 54.957 1.00 0.00 95 LYS A N 8
ATOM 12832 C CA . LYS A 1 95 ? 52.356 -28.795 53.556 1.00 0.00 95 LYS A CA 8
ATOM 12833 C C . LYS A 1 95 ? 51.549 -27.517 53.348 1.00 0.00 95 LYS A C 8
ATOM 12834 O O . LYS A 1 95 ? 51.657 -26.864 52.310 1.00 0.00 95 LYS A O 8
ATOM 12853 N N . ALA A 1 96 ? 50.727 -27.172 54.335 1.00 0.00 96 ALA A N 8
ATOM 12854 C CA . ALA A 1 96 ? 49.892 -25.977 54.242 1.00 0.00 96 ALA A CA 8
ATOM 12855 C C . ALA A 1 96 ? 50.738 -24.704 54.266 1.00 0.00 96 ALA A C 8
ATOM 12856 O O . ALA A 1 96 ? 50.549 -23.808 53.443 1.00 0.00 96 ALA A O 8
ATOM 12863 N N . ALA A 1 97 ? 51.659 -24.626 55.216 1.00 0.00 97 ALA A N 8
ATOM 12864 C CA . ALA A 1 97 ? 52.516 -23.451 55.347 1.00 0.00 97 ALA A CA 8
ATOM 12865 C C . ALA A 1 97 ? 53.366 -23.241 54.096 1.00 0.00 97 ALA A C 8
ATOM 12866 O O . ALA A 1 97 ? 53.617 -22.106 53.689 1.00 0.00 97 ALA A O 8
ATOM 12873 N N . VAL A 1 98 ? 53.823 -24.336 53.499 1.00 0.00 98 VAL A N 8
ATOM 12874 C CA . VAL A 1 98 ? 54.661 -24.251 52.309 1.00 0.00 98 VAL A CA 8
ATOM 12875 C C . VAL A 1 98 ? 53.913 -23.631 51.138 1.00 0.00 98 VAL A C 8
ATOM 12876 O O . VAL A 1 98 ? 54.417 -22.714 50.488 1.00 0.00 98 VAL A O 8
ATOM 12889 N N . GLU A 1 99 ? 52.726 -24.147 50.852 1.00 0.00 99 GLU A N 8
ATOM 12890 C CA . GLU A 1 99 ? 51.943 -23.637 49.733 1.00 0.00 99 GLU A CA 8
ATOM 12891 C C . GLU A 1 99 ? 51.730 -22.139 49.866 1.00 0.00 99 GLU A C 8
ATOM 12892 O O . GLU A 1 99 ? 51.761 -21.405 48.876 1.00 0.00 99 GLU A O 8
ATOM 12904 N N . TYR A 1 100 ? 51.524 -21.688 51.094 1.00 0.00 100 TYR A N 8
ATOM 12905 C CA . TYR A 1 100 ? 51.314 -20.273 51.340 1.00 0.00 100 TYR A CA 8
ATOM 12906 C C . TYR A 1 100 ? 52.501 -19.465 50.833 1.00 0.00 100 TYR A C 8
ATOM 12907 O O . TYR A 1 100 ? 52.334 -18.548 50.030 1.00 0.00 100 TYR A O 8
ATOM 12925 N N . LEU A 1 101 ? 53.695 -19.822 51.305 1.00 0.00 101 LEU A N 8
ATOM 12926 C CA . LEU A 1 101 ? 54.914 -19.124 50.903 1.00 0.00 101 LEU A CA 8
ATOM 12927 C C . LEU A 1 101 ? 55.009 -19.006 49.382 1.00 0.00 101 LEU A C 8
ATOM 12928 O O . LEU A 1 101 ? 55.510 -18.009 48.860 1.00 0.00 101 LEU A O 8
ATOM 12944 N N . ARG A 1 102 ? 54.537 -20.030 48.675 1.00 0.00 102 ARG A N 8
ATOM 12945 C CA . ARG A 1 102 ? 54.592 -20.027 47.216 1.00 0.00 102 ARG A CA 8
ATOM 12946 C C . ARG A 1 102 ? 53.773 -18.880 46.629 1.00 0.00 102 ARG A C 8
ATOM 12947 O O . ARG A 1 102 ? 54.235 -18.174 45.733 1.00 0.00 102 ARG A O 8
ATOM 12968 N N . LYS A 1 103 ? 52.552 -18.715 47.123 1.00 0.00 103 LYS A N 8
ATOM 12969 C CA . LYS A 1 103 ? 51.669 -17.667 46.622 1.00 0.00 103 LYS A CA 8
ATOM 12970 C C . LYS A 1 103 ? 52.308 -16.295 46.799 1.00 0.00 103 LYS A C 8
ATOM 12971 O O . LYS A 1 103 ? 52.018 -15.361 46.047 1.00 0.00 103 LYS A O 8
ATOM 12990 N N . VAL A 1 104 ? 53.170 -16.177 47.796 1.00 0.00 104 VAL A N 8
ATOM 12991 C CA . VAL A 1 104 ? 53.835 -14.906 48.061 1.00 0.00 104 VAL A CA 8
ATOM 12992 C C . VAL A 1 104 ? 54.796 -14.557 46.934 1.00 0.00 104 VAL A C 8
ATOM 12993 O O . VAL A 1 104 ? 54.724 -13.476 46.353 1.00 0.00 104 VAL A O 8
ATOM 13006 N N . VAL A 1 105 ? 55.700 -15.481 46.643 1.00 0.00 105 VAL A N 8
ATOM 13007 C CA . VAL A 1 105 ? 56.685 -15.267 45.595 1.00 0.00 105 VAL A CA 8
ATOM 13008 C C . VAL A 1 105 ? 56.003 -14.854 44.295 1.00 0.00 105 VAL A C 8
ATOM 13009 O O . VAL A 1 105 ? 56.480 -13.966 43.588 1.00 0.00 105 VAL A O 8
ATOM 13022 N N . GLU A 1 106 ? 54.880 -15.492 43.994 1.00 0.00 106 GLU A N 8
ATOM 13023 C CA . GLU A 1 106 ? 54.134 -15.168 42.786 1.00 0.00 106 GLU A CA 8
ATOM 13024 C C . GLU A 1 106 ? 53.574 -13.754 42.889 1.00 0.00 106 GLU A C 8
ATOM 13025 O O . GLU A 1 106 ? 53.323 -13.094 41.880 1.00 0.00 106 GLU A O 8
ATOM 13037 N N . LYS A 1 107 ? 53.388 -13.295 44.125 1.00 0.00 107 LYS A N 8
ATOM 13038 C CA . LYS A 1 107 ? 52.862 -11.957 44.368 1.00 0.00 107 LYS A CA 8
ATOM 13039 C C . LYS A 1 107 ? 54.005 -10.961 44.556 1.00 0.00 107 LYS A C 8
ATOM 13040 O O . LYS A 1 107 ? 53.813 -9.880 45.111 1.00 0.00 107 LYS A O 8
ATOM 13059 N N . GLY A 1 108 ? 55.194 -11.329 44.085 1.00 0.00 108 GLY A N 8
ATOM 13060 C CA . GLY A 1 108 ? 56.360 -10.456 44.203 1.00 0.00 108 GLY A CA 8
ATOM 13061 C C . GLY A 1 108 ? 56.423 -9.785 45.572 1.00 0.00 108 GLY A C 8
ATOM 13062 O O . GLY A 1 108 ? 56.788 -8.613 45.677 1.00 0.00 108 GLY A O 8
ATOM 13066 N N . LYS A 1 109 ? 56.071 -10.529 46.616 1.00 0.00 109 LYS A N 8
ATOM 13067 C CA . LYS A 1 109 ? 56.100 -9.989 47.973 1.00 0.00 109 LYS A CA 8
ATOM 13068 C C . LYS A 1 109 ? 56.789 -10.965 48.923 1.00 0.00 109 LYS A C 8
ATOM 13069 O O . LYS A 1 109 ? 56.538 -10.957 50.129 1.00 0.00 109 LYS A O 8
ATOM 13088 N N . HIS A 1 110 ? 57.659 -11.805 48.369 1.00 0.00 110 HIS A N 8
ATOM 13089 C CA . HIS A 1 110 ? 58.381 -12.788 49.172 1.00 0.00 110 HIS A CA 8
ATOM 13090 C C . HIS A 1 110 ? 58.999 -12.128 50.401 1.00 0.00 110 HIS A C 8
ATOM 13091 O O . HIS A 1 110 ? 59.403 -12.806 51.345 1.00 0.00 110 HIS A O 8
ATOM 13105 N N . GLU A 1 111 ? 59.074 -10.803 50.376 1.00 0.00 111 GLU A N 8
ATOM 13106 C CA . GLU A 1 111 ? 59.652 -10.051 51.485 1.00 0.00 111 GLU A CA 8
ATOM 13107 C C . GLU A 1 111 ? 58.648 -9.895 52.627 1.00 0.00 111 GLU A C 8
ATOM 13108 O O . GLU A 1 111 ? 58.751 -8.964 53.426 1.00 0.00 111 GLU A O 8
ATOM 13120 N N . ILE A 1 112 ? 57.672 -10.796 52.694 1.00 0.00 112 ILE A N 8
ATOM 13121 C CA . ILE A 1 112 ? 56.654 -10.714 53.742 1.00 0.00 112 ILE A CA 8
ATOM 13122 C C . ILE A 1 112 ? 57.310 -10.555 55.116 1.00 0.00 112 ILE A C 8
ATOM 13123 O O . ILE A 1 112 ? 56.898 -9.699 55.901 1.00 0.00 112 ILE A O 8
ATOM 13139 N N . PHE A 1 113 ? 58.356 -11.339 55.381 1.00 0.00 113 PHE A N 8
ATOM 13140 C CA . PHE A 1 113 ? 59.086 -11.227 56.650 1.00 0.00 113 PHE A CA 8
ATOM 13141 C C . PHE A 1 113 ? 60.527 -10.829 56.374 1.00 0.00 113 PHE A C 8
ATOM 13142 O O . PHE A 1 113 ? 61.210 -10.330 57.266 1.00 0.00 113 PHE A O 8
ATOM 13159 N N . PHE A 1 114 ? 60.954 -11.065 55.123 1.00 0.00 114 PHE A N 8
ATOM 13160 C CA . PHE A 1 114 ? 62.308 -10.764 54.634 1.00 0.00 114 PHE A CA 8
ATOM 13161 C C . PHE A 1 114 ? 63.004 -12.056 54.232 1.00 0.00 114 PHE A C 8
ATOM 13162 O O . PHE A 1 114 ? 64.126 -12.327 54.660 1.00 0.00 114 PHE A O 8
ATOM 13179 N N . ILE A 1 115 ? 62.333 -12.853 53.400 1.00 0.00 115 ILE A N 8
ATOM 13180 C CA . ILE A 1 115 ? 62.906 -14.111 52.948 1.00 0.00 115 ILE A CA 8
ATOM 13181 C C . ILE A 1 115 ? 64.184 -13.821 52.142 1.00 0.00 115 ILE A C 8
ATOM 13182 O O . ILE A 1 115 ? 64.127 -13.096 51.150 1.00 0.00 115 ILE A O 8
ATOM 13198 N N . PRO A 1 116 ? 65.335 -14.334 52.542 1.00 0.00 116 PRO A N 8
ATOM 13199 C CA . PRO A 1 116 ? 66.608 -14.059 51.813 1.00 0.00 116 PRO A CA 8
ATOM 13200 C C . PRO A 1 116 ? 66.699 -14.804 50.487 1.00 0.00 116 PRO A C 8
ATOM 13201 O O . PRO A 1 116 ? 66.502 -16.017 50.429 1.00 0.00 116 PRO A O 8
ATOM 13212 N N . GLY A 1 117 ? 67.006 -14.064 49.426 1.00 0.00 117 GLY A N 8
ATOM 13213 C CA . GLY A 1 117 ? 67.128 -14.663 48.103 1.00 0.00 117 GLY A CA 8
ATOM 13214 C C . GLY A 1 117 ? 68.075 -13.853 47.221 1.00 0.00 117 GLY A C 8
ATOM 13215 O O . GLY A 1 117 ? 67.650 -12.929 46.529 1.00 0.00 117 GLY A O 8
ATOM 13219 N N . THR A 1 118 ? 69.355 -14.210 47.238 1.00 0.00 118 THR A N 8
ATOM 13220 C CA . THR A 1 118 ? 70.338 -13.508 46.420 1.00 0.00 118 THR A CA 8
ATOM 13221 C C . THR A 1 118 ? 69.980 -13.655 44.947 1.00 0.00 118 THR A C 8
ATOM 13222 O O . THR A 1 118 ? 70.188 -12.740 44.146 1.00 0.00 118 THR A O 8
ATOM 13233 N N . THR A 1 119 ? 69.430 -14.813 44.601 1.00 0.00 119 THR A N 8
ATOM 13234 C CA . THR A 1 119 ? 69.027 -15.086 43.228 1.00 0.00 119 THR A CA 8
ATOM 13235 C C . THR A 1 119 ? 67.651 -15.744 43.212 1.00 0.00 119 THR A C 8
ATOM 13236 O O . THR A 1 119 ? 67.119 -16.104 44.263 1.00 0.00 119 THR A O 8
ATOM 13247 N N . LYS A 1 120 ? 67.081 -15.904 42.025 1.00 0.00 120 LYS A N 8
ATOM 13248 C CA . LYS A 1 120 ? 65.770 -16.523 41.912 1.00 0.00 120 LYS A CA 8
ATOM 13249 C C . LYS A 1 120 ? 65.788 -17.912 42.538 1.00 0.00 120 LYS A C 8
ATOM 13250 O O . LYS A 1 120 ? 65.053 -18.185 43.484 1.00 0.00 120 LYS A O 8
ATOM 13269 N N . GLU A 1 121 ? 66.642 -18.784 42.014 1.00 0.00 121 GLU A N 8
ATOM 13270 C CA . GLU A 1 121 ? 66.751 -20.140 42.536 1.00 0.00 121 GLU A CA 8
ATOM 13271 C C . GLU A 1 121 ? 67.063 -20.115 44.030 1.00 0.00 121 GLU A C 8
ATOM 13272 O O . GLU A 1 121 ? 66.756 -21.059 44.754 1.00 0.00 121 GLU A O 8
ATOM 13284 N N . GLU A 1 122 ? 67.676 -19.025 44.479 1.00 0.00 122 GLU A N 8
ATOM 13285 C CA . GLU A 1 122 ? 68.032 -18.883 45.888 1.00 0.00 122 GLU A CA 8
ATOM 13286 C C . GLU A 1 122 ? 66.782 -18.711 46.750 1.00 0.00 122 GLU A C 8
ATOM 13287 O O . GLU A 1 122 ? 66.631 -19.371 47.776 1.00 0.00 122 GLU A O 8
ATOM 13299 N N . ALA A 1 123 ? 65.894 -17.815 46.328 1.00 0.00 123 ALA A N 8
ATOM 13300 C CA . ALA A 1 123 ? 64.665 -17.558 47.071 1.00 0.00 123 ALA A CA 8
ATOM 13301 C C . ALA A 1 123 ? 63.841 -18.832 47.234 1.00 0.00 123 ALA A C 8
ATOM 13302 O O . ALA A 1 123 ? 63.419 -19.167 48.341 1.00 0.00 123 ALA A O 8
ATOM 13309 N N . LEU A 1 124 ? 63.615 -19.538 46.129 1.00 0.00 124 LEU A N 8
ATOM 13310 C CA . LEU A 1 124 ? 62.836 -20.779 46.161 1.00 0.00 124 LEU A CA 8
ATOM 13311 C C . LEU A 1 124 ? 63.569 -21.826 46.971 1.00 0.00 124 LEU A C 8
ATOM 13312 O O . LEU A 1 124 ? 63.057 -22.367 47.949 1.00 0.00 124 LEU A O 8
ATOM 13328 N N . SER A 1 125 ? 64.776 -22.109 46.522 1.00 0.00 125 SER A N 8
ATOM 13329 C CA . SER A 1 125 ? 65.611 -23.112 47.176 1.00 0.00 125 SER A CA 8
ATOM 13330 C C . SER A 1 125 ? 65.744 -22.824 48.668 1.00 0.00 125 SER A C 8
ATOM 13331 O O . SER A 1 125 ? 65.795 -23.747 49.481 1.00 0.00 125 SER A O 8
ATOM 13339 N N . ASN A 1 126 ? 65.817 -21.545 49.023 1.00 0.00 126 ASN A N 8
ATOM 13340 C CA . ASN A 1 126 ? 65.962 -21.163 50.425 1.00 0.00 126 ASN A CA 8
ATOM 13341 C C . ASN A 1 126 ? 64.757 -21.595 51.254 1.00 0.00 126 ASN A C 8
ATOM 13342 O O . ASN A 1 126 ? 64.897 -22.356 52.210 1.00 0.00 126 ASN A O 8
ATOM 13353 N N . ILE A 1 127 ? 63.573 -21.107 50.891 1.00 0.00 127 ILE A N 8
ATOM 13354 C CA . ILE A 1 127 ? 62.362 -21.457 51.630 1.00 0.00 127 ILE A CA 8
ATOM 13355 C C . ILE A 1 127 ? 62.130 -22.963 51.586 1.00 0.00 127 ILE A C 8
ATOM 13356 O O . ILE A 1 127 ? 61.654 -23.557 52.556 1.00 0.00 127 ILE A O 8
ATOM 13372 N N . ASP A 1 128 ? 62.479 -23.575 50.463 1.00 0.00 128 ASP A N 8
ATOM 13373 C CA . ASP A 1 128 ? 62.315 -25.014 50.310 1.00 0.00 128 ASP A CA 8
ATOM 13374 C C . ASP A 1 128 ? 63.169 -25.746 51.340 1.00 0.00 128 ASP A C 8
ATOM 13375 O O . ASP A 1 128 ? 62.791 -26.811 51.829 1.00 0.00 128 ASP A O 8
ATOM 13384 N N . GLN A 1 129 ? 64.318 -25.164 51.669 1.00 0.00 129 GLN A N 8
ATOM 13385 C CA . GLN A 1 129 ? 65.221 -25.757 52.648 1.00 0.00 129 GLN A CA 8
ATOM 13386 C C . GLN A 1 129 ? 64.633 -25.653 54.049 1.00 0.00 129 GLN A C 8
ATOM 13387 O O . GLN A 1 129 ? 64.937 -26.463 54.923 1.00 0.00 129 GLN A O 8
ATOM 13401 N N . ILE A 1 130 ? 63.772 -24.658 54.250 1.00 0.00 130 ILE A N 8
ATOM 13402 C CA . ILE A 1 130 ? 63.133 -24.473 55.545 1.00 0.00 130 ILE A CA 8
ATOM 13403 C C . ILE A 1 130 ? 62.134 -25.599 55.778 1.00 0.00 130 ILE A C 8
ATOM 13404 O O . ILE A 1 130 ? 61.882 -25.998 56.914 1.00 0.00 130 ILE A O 8
ATOM 13420 N N . SER A 1 131 ? 61.567 -26.107 54.687 1.00 0.00 131 SER A N 8
ATOM 13421 C CA . SER A 1 131 ? 60.595 -27.190 54.776 1.00 0.00 131 SER A CA 8
ATOM 13422 C C . SER A 1 131 ? 61.279 -28.546 54.631 1.00 0.00 131 SER A C 8
ATOM 13423 O O . SER A 1 131 ? 60.880 -29.525 55.261 1.00 0.00 131 SER A O 8
ATOM 13431 N N . ASP A 1 132 ? 62.310 -28.594 53.792 1.00 0.00 132 ASP A N 8
ATOM 13432 C CA . ASP A 1 132 ? 63.044 -29.837 53.568 1.00 0.00 132 ASP A CA 8
ATOM 13433 C C . ASP A 1 132 ? 64.169 -29.991 54.588 1.00 0.00 132 ASP A C 8
ATOM 13434 O O . ASP A 1 132 ? 65.064 -30.820 54.417 1.00 0.00 132 ASP A O 8
ATOM 13443 N N . LYS A 1 133 ? 64.121 -29.188 55.647 1.00 0.00 133 LYS A N 8
ATOM 13444 C CA . LYS A 1 133 ? 65.145 -29.241 56.685 1.00 0.00 133 LYS A CA 8
ATOM 13445 C C . LYS A 1 133 ? 65.323 -30.670 57.191 1.00 0.00 133 LYS A C 8
ATOM 13446 O O . LYS A 1 133 ? 66.409 -31.053 57.624 1.00 0.00 133 LYS A O 8
ATOM 13465 N N . ALA A 1 134 ? 64.248 -31.451 57.136 1.00 0.00 134 ALA A N 8
ATOM 13466 C CA . ALA A 1 134 ? 64.287 -32.838 57.590 1.00 0.00 134 ALA A CA 8
ATOM 13467 C C . ALA A 1 134 ? 64.181 -32.910 59.115 1.00 0.00 134 ALA A C 8
ATOM 13468 O O . ALA A 1 134 ? 65.172 -33.115 59.816 1.00 0.00 134 ALA A O 8
ATOM 13475 N N . GLU A 1 135 ? 62.965 -32.737 59.619 1.00 0.00 135 GLU A N 8
ATOM 13476 C CA . GLU A 1 135 ? 62.734 -32.784 61.058 1.00 0.00 135 GLU A CA 8
ATOM 13477 C C . GLU A 1 135 ? 63.079 -34.163 61.612 1.00 0.00 135 GLU A C 8
ATOM 13478 O O . GLU A 1 135 ? 63.510 -34.292 62.758 1.00 0.00 135 GLU A O 8
ATOM 13490 N N . GLU A 1 136 ? 62.887 -35.190 60.788 1.00 0.00 136 GLU A N 8
ATOM 13491 C CA . GLU A 1 136 ? 63.183 -36.556 61.205 1.00 0.00 136 GLU A CA 8
ATOM 13492 C C . GLU A 1 136 ? 63.626 -37.399 60.013 1.00 0.00 136 GLU A C 8
ATOM 13493 O O . GLU A 1 136 ? 64.505 -38.254 60.135 1.00 0.00 136 GLU A O 8
ATOM 13505 N N . ASN A 1 32 ? 65.242 -10.860 61.451 1.00 0.00 32 ASN A N 9
ATOM 13506 C CA . ASN A 1 32 ? 66.227 -11.718 60.735 1.00 0.00 32 ASN A CA 9
ATOM 13507 C C . ASN A 1 32 ? 67.638 -11.358 61.190 1.00 0.00 32 ASN A C 9
ATOM 13508 O O . ASN A 1 32 ? 68.584 -12.115 60.970 1.00 0.00 32 ASN A O 9
ATOM 13518 N N . ARG A 1 33 ? 67.770 -10.199 61.823 1.00 0.00 33 ARG A N 9
ATOM 13519 C CA . ARG A 1 33 ? 69.070 -9.745 62.302 1.00 0.00 33 ARG A CA 9
ATOM 13520 C C . ARG A 1 33 ? 69.694 -10.778 63.234 1.00 0.00 33 ARG A C 9
ATOM 13521 O O . ARG A 1 33 ? 70.895 -11.040 63.170 1.00 0.00 33 ARG A O 9
ATOM 13542 N N . THR A 1 34 ? 68.875 -11.360 64.104 1.00 0.00 34 THR A N 9
ATOM 13543 C CA . THR A 1 34 ? 69.366 -12.359 65.044 1.00 0.00 34 THR A CA 9
ATOM 13544 C C . THR A 1 34 ? 69.853 -13.600 64.303 1.00 0.00 34 THR A C 9
ATOM 13545 O O . THR A 1 34 ? 69.326 -13.949 63.248 1.00 0.00 34 THR A O 9
ATOM 13556 N N . ASP A 1 35 ? 70.866 -14.258 64.865 1.00 0.00 35 ASP A N 9
ATOM 13557 C CA . ASP A 1 35 ? 71.423 -15.459 64.246 1.00 0.00 35 ASP A CA 9
ATOM 13558 C C . ASP A 1 35 ? 71.092 -16.700 65.071 1.00 0.00 35 ASP A C 9
ATOM 13559 O O . ASP A 1 35 ? 70.771 -17.754 64.521 1.00 0.00 35 ASP A O 9
ATOM 13568 N N . LEU A 1 36 ? 71.171 -16.571 66.392 1.00 0.00 36 LEU A N 9
ATOM 13569 C CA . LEU A 1 36 ? 70.876 -17.695 67.277 1.00 0.00 36 LEU A CA 9
ATOM 13570 C C . LEU A 1 36 ? 69.381 -17.999 67.280 1.00 0.00 36 LEU A C 9
ATOM 13571 O O . LEU A 1 36 ? 68.972 -19.156 67.195 1.00 0.00 36 LEU A O 9
ATOM 13587 N N . GLU A 1 37 ? 68.573 -16.948 67.380 1.00 0.00 37 GLU A N 9
ATOM 13588 C CA . GLU A 1 37 ? 67.123 -17.109 67.395 1.00 0.00 37 GLU A CA 9
ATOM 13589 C C . GLU A 1 37 ? 66.630 -17.673 66.066 1.00 0.00 37 GLU A C 9
ATOM 13590 O O . GLU A 1 37 ? 65.586 -18.322 66.006 1.00 0.00 37 GLU A O 9
ATOM 13602 N N . MET A 1 38 ? 67.391 -17.425 65.006 1.00 0.00 38 MET A N 9
ATOM 13603 C CA . MET A 1 38 ? 67.023 -17.915 63.681 1.00 0.00 38 MET A CA 9
ATOM 13604 C C . MET A 1 38 ? 67.195 -19.430 63.608 1.00 0.00 38 MET A C 9
ATOM 13605 O O . MET A 1 38 ? 66.357 -20.133 63.046 1.00 0.00 38 MET A O 9
ATOM 13619 N N . PHE A 1 39 ? 68.287 -19.923 64.183 1.00 0.00 39 PHE A N 9
ATOM 13620 C CA . PHE A 1 39 ? 68.558 -21.356 64.177 1.00 0.00 39 PHE A CA 9
ATOM 13621 C C . PHE A 1 39 ? 67.497 -22.103 64.980 1.00 0.00 39 PHE A C 9
ATOM 13622 O O . PHE A 1 39 ? 66.981 -23.131 64.538 1.00 0.00 39 PHE A O 9
ATOM 13639 N N . LEU A 1 40 ? 67.176 -21.582 66.160 1.00 0.00 40 LEU A N 9
ATOM 13640 C CA . LEU A 1 40 ? 66.174 -22.209 67.014 1.00 0.00 40 LEU A CA 9
ATOM 13641 C C . LEU A 1 40 ? 64.790 -22.117 66.381 1.00 0.00 40 LEU A C 9
ATOM 13642 O O . LEU A 1 40 ? 63.989 -23.046 66.481 1.00 0.00 40 LEU A O 9
ATOM 13658 N N . LYS A 1 41 ? 64.514 -20.992 65.730 1.00 0.00 41 LYS A N 9
ATOM 13659 C CA . LYS A 1 41 ? 63.220 -20.789 65.092 1.00 0.00 41 LYS A CA 9
ATOM 13660 C C . LYS A 1 41 ? 63.222 -21.337 63.668 1.00 0.00 41 LYS A C 9
ATOM 13661 O O . LYS A 1 41 ? 62.299 -21.083 62.897 1.00 0.00 41 LYS A O 9
ATOM 13680 N N . LYS A 1 42 ? 64.262 -22.088 63.328 1.00 0.00 42 LYS A N 9
ATOM 13681 C CA . LYS A 1 42 ? 64.361 -22.665 61.992 1.00 0.00 42 LYS A CA 9
ATOM 13682 C C . LYS A 1 42 ? 63.260 -23.697 61.775 1.00 0.00 42 LYS A C 9
ATOM 13683 O O . LYS A 1 42 ? 63.491 -24.900 61.891 1.00 0.00 42 LYS A O 9
ATOM 13702 N N . THR A 1 43 ? 62.063 -23.214 61.459 1.00 0.00 43 THR A N 9
ATOM 13703 C CA . THR A 1 43 ? 60.924 -24.095 61.226 1.00 0.00 43 THR A CA 9
ATOM 13704 C C . THR A 1 43 ? 59.984 -23.471 60.191 1.00 0.00 43 THR A C 9
ATOM 13705 O O . THR A 1 43 ? 59.991 -22.256 60.001 1.00 0.00 43 THR A O 9
ATOM 13716 N N . PRO A 1 44 ? 59.187 -24.268 59.519 1.00 0.00 44 PRO A N 9
ATOM 13717 C CA . PRO A 1 44 ? 58.238 -23.759 58.484 1.00 0.00 44 PRO A CA 9
ATOM 13718 C C . PRO A 1 44 ? 57.133 -22.886 59.074 1.00 0.00 44 PRO A C 9
ATOM 13719 O O . PRO A 1 44 ? 56.808 -21.833 58.526 1.00 0.00 44 PRO A O 9
ATOM 13730 N N . LEU A 1 45 ? 56.558 -23.326 60.189 1.00 0.00 45 LEU A N 9
ATOM 13731 C CA . LEU A 1 45 ? 55.492 -22.564 60.829 1.00 0.00 45 LEU A CA 9
ATOM 13732 C C . LEU A 1 45 ? 56.055 -21.299 61.466 1.00 0.00 45 LEU A C 9
ATOM 13733 O O . LEU A 1 45 ? 55.337 -20.319 61.664 1.00 0.00 45 LEU A O 9
ATOM 13749 N N . MET A 1 46 ? 57.349 -21.322 61.774 1.00 0.00 46 MET A N 9
ATOM 13750 C CA . MET A 1 46 ? 58.000 -20.162 62.372 1.00 0.00 46 MET A CA 9
ATOM 13751 C C . MET A 1 46 ? 58.014 -19.007 61.383 1.00 0.00 46 MET A C 9
ATOM 13752 O O . MET A 1 46 ? 57.881 -17.843 61.764 1.00 0.00 46 MET A O 9
ATOM 13766 N N . VAL A 1 47 ? 58.152 -19.342 60.103 1.00 0.00 47 VAL A N 9
ATOM 13767 C CA . VAL A 1 47 ? 58.149 -18.327 59.058 1.00 0.00 47 VAL A CA 9
ATOM 13768 C C . VAL A 1 47 ? 56.753 -17.727 58.968 1.00 0.00 47 VAL A C 9
ATOM 13769 O O . VAL A 1 47 ? 56.588 -16.513 58.858 1.00 0.00 47 VAL A O 9
ATOM 13782 N N . LEU A 1 48 ? 55.753 -18.601 59.019 1.00 0.00 48 LEU A N 9
ATOM 13783 C CA . LEU A 1 48 ? 54.368 -18.162 58.945 1.00 0.00 48 LEU A CA 9
ATOM 13784 C C . LEU A 1 48 ? 54.045 -17.241 60.117 1.00 0.00 48 LEU A C 9
ATOM 13785 O O . LEU A 1 48 ? 53.533 -16.139 59.929 1.00 0.00 48 LEU A O 9
ATOM 13801 N N . GLU A 1 49 ? 54.346 -17.707 61.326 1.00 0.00 49 GLU A N 9
ATOM 13802 C CA . GLU A 1 49 ? 54.080 -16.923 62.527 1.00 0.00 49 GLU A CA 9
ATOM 13803 C C . GLU A 1 49 ? 54.762 -15.562 62.449 1.00 0.00 49 GLU A C 9
ATOM 13804 O O . GLU A 1 49 ? 54.122 -14.526 62.629 1.00 0.00 49 GLU A O 9
ATOM 13816 N N . GLU A 1 50 ? 56.063 -15.569 62.191 1.00 0.00 50 GLU A N 9
ATOM 13817 C CA . GLU A 1 50 ? 56.823 -14.328 62.103 1.00 0.00 50 GLU A CA 9
ATOM 13818 C C . GLU A 1 50 ? 56.308 -13.449 60.965 1.00 0.00 50 GLU A C 9
ATOM 13819 O O . GLU A 1 50 ? 56.299 -12.223 61.076 1.00 0.00 50 GLU A O 9
ATOM 13831 N N . ALA A 1 51 ? 55.888 -14.076 59.871 1.00 0.00 51 ALA A N 9
ATOM 13832 C CA . ALA A 1 51 ? 55.383 -13.325 58.725 1.00 0.00 51 ALA A CA 9
ATOM 13833 C C . ALA A 1 51 ? 54.057 -12.659 59.052 1.00 0.00 51 ALA A C 9
ATOM 13834 O O . ALA A 1 51 ? 53.869 -11.476 58.781 1.00 0.00 51 ALA A O 9
ATOM 13841 N N . ALA A 1 52 ? 53.147 -13.417 59.642 1.00 0.00 52 ALA A N 9
ATOM 13842 C CA . ALA A 1 52 ? 51.846 -12.873 60.006 1.00 0.00 52 ALA A CA 9
ATOM 13843 C C . ALA A 1 52 ? 52.014 -11.795 61.069 1.00 0.00 52 ALA A C 9
ATOM 13844 O O . ALA A 1 52 ? 51.234 -10.846 61.139 1.00 0.00 52 ALA A O 9
ATOM 13851 N N . LYS A 1 53 ? 53.035 -11.964 61.904 1.00 0.00 53 LYS A N 9
ATOM 13852 C CA . LYS A 1 53 ? 53.304 -11.018 62.977 1.00 0.00 53 LYS A CA 9
ATOM 13853 C C . LYS A 1 53 ? 53.978 -9.740 62.474 1.00 0.00 53 LYS A C 9
ATOM 13854 O O . LYS A 1 53 ? 53.606 -8.639 62.870 1.00 0.00 53 LYS A O 9
ATOM 13873 N N . ALA A 1 54 ? 54.989 -9.874 61.625 1.00 0.00 54 ALA A N 9
ATOM 13874 C CA . ALA A 1 54 ? 55.699 -8.699 61.125 1.00 0.00 54 ALA A CA 9
ATOM 13875 C C . ALA A 1 54 ? 54.898 -7.934 60.072 1.00 0.00 54 ALA A C 9
ATOM 13876 O O . ALA A 1 54 ? 55.165 -6.758 59.827 1.00 0.00 54 ALA A O 9
ATOM 13883 N N . VAL A 1 55 ? 53.942 -8.596 59.425 1.00 0.00 55 VAL A N 9
ATOM 13884 C CA . VAL A 1 55 ? 53.162 -7.931 58.384 1.00 0.00 55 VAL A CA 9
ATOM 13885 C C . VAL A 1 55 ? 51.967 -7.162 58.947 1.00 0.00 55 VAL A C 9
ATOM 13886 O O . VAL A 1 55 ? 51.798 -5.979 58.646 1.00 0.00 55 VAL A O 9
ATOM 13899 N N . TYR A 1 56 ? 51.125 -7.832 59.739 1.00 0.00 56 TYR A N 9
ATOM 13900 C CA . TYR A 1 56 ? 49.939 -7.179 60.295 1.00 0.00 56 TYR A CA 9
ATOM 13901 C C . TYR A 1 56 ? 49.880 -7.289 61.816 1.00 0.00 56 TYR A C 9
ATOM 13902 O O . TYR A 1 56 ? 48.946 -6.781 62.434 1.00 0.00 56 TYR A O 9
ATOM 13920 N N . GLN A 1 57 ? 50.857 -7.960 62.422 1.00 0.00 57 GLN A N 9
ATOM 13921 C CA . GLN A 1 57 ? 50.855 -8.113 63.878 1.00 0.00 57 GLN A CA 9
ATOM 13922 C C . GLN A 1 57 ? 49.636 -8.919 64.321 1.00 0.00 57 GLN A C 9
ATOM 13923 O O . GLN A 1 57 ? 48.999 -8.602 65.326 1.00 0.00 57 GLN A O 9
ATOM 13937 N N . LYS A 1 58 ? 49.328 -9.965 63.558 1.00 0.00 58 LYS A N 9
ATOM 13938 C CA . LYS A 1 58 ? 48.190 -10.827 63.864 1.00 0.00 58 LYS A CA 9
ATOM 13939 C C . LYS A 1 58 ? 48.633 -12.287 63.900 1.00 0.00 58 LYS A C 9
ATOM 13940 O O . LYS A 1 58 ? 49.812 -12.586 63.711 1.00 0.00 58 LYS A O 9
ATOM 13959 N N . THR A 1 59 ? 47.686 -13.190 64.152 1.00 0.00 59 THR A N 9
ATOM 13960 C CA . THR A 1 59 ? 47.999 -14.616 64.218 1.00 0.00 59 THR A CA 9
ATOM 13961 C C . THR A 1 59 ? 47.393 -15.366 63.026 1.00 0.00 59 THR A C 9
ATOM 13962 O O . THR A 1 59 ? 46.424 -14.905 62.426 1.00 0.00 59 THR A O 9
ATOM 13973 N N . PRO A 1 60 ? 47.939 -16.511 62.678 1.00 0.00 60 PRO A N 9
ATOM 13974 C CA . PRO A 1 60 ? 47.429 -17.336 61.539 1.00 0.00 60 PRO A CA 9
ATOM 13975 C C . PRO A 1 60 ? 46.149 -18.086 61.902 1.00 0.00 60 PRO A C 9
ATOM 13976 O O . PRO A 1 60 ? 45.772 -18.144 63.074 1.00 0.00 60 PRO A O 9
ATOM 13987 N N . THR A 1 61 ? 45.486 -18.660 60.894 1.00 0.00 61 THR A N 9
ATOM 13988 C CA . THR A 1 61 ? 44.249 -19.408 61.137 1.00 0.00 61 THR A CA 9
ATOM 13989 C C . THR A 1 61 ? 44.400 -20.865 60.708 1.00 0.00 61 THR A C 9
ATOM 13990 O O . THR A 1 61 ? 44.611 -21.153 59.530 1.00 0.00 61 THR A O 9
ATOM 14001 N N . TRP A 1 62 ? 44.286 -21.777 61.672 1.00 0.00 62 TRP A N 9
ATOM 14002 C CA . TRP A 1 62 ? 44.408 -23.206 61.384 1.00 0.00 62 TRP A CA 9
ATOM 14003 C C . TRP A 1 62 ? 43.088 -23.928 61.643 1.00 0.00 62 TRP A C 9
ATOM 14004 O O . TRP A 1 62 ? 42.388 -23.639 62.613 1.00 0.00 62 TRP A O 9
ATOM 14025 N N . GLY A 1 63 ? 42.764 -24.876 60.768 1.00 0.00 63 GLY A N 9
ATOM 14026 C CA . GLY A 1 63 ? 41.533 -25.652 60.906 1.00 0.00 63 GLY A CA 9
ATOM 14027 C C . GLY A 1 63 ? 41.786 -27.109 60.536 1.00 0.00 63 GLY A C 9
ATOM 14028 O O . GLY A 1 63 ? 42.229 -27.406 59.426 1.00 0.00 63 GLY A O 9
ATOM 14032 N N . THR A 1 64 ? 41.521 -28.015 61.472 1.00 0.00 64 THR A N 9
ATOM 14033 C CA . THR A 1 64 ? 41.747 -29.434 61.220 1.00 0.00 64 THR A CA 9
ATOM 14034 C C . THR A 1 64 ? 40.459 -30.139 60.800 1.00 0.00 64 THR A C 9
ATOM 14035 O O . THR A 1 64 ? 39.529 -30.288 61.591 1.00 0.00 64 THR A O 9
ATOM 14046 N N . VAL A 1 65 ? 40.423 -30.572 59.542 1.00 0.00 65 VAL A N 9
ATOM 14047 C CA . VAL A 1 65 ? 39.272 -31.264 58.994 1.00 0.00 65 VAL A CA 9
ATOM 14048 C C . VAL A 1 65 ? 39.431 -32.777 59.133 1.00 0.00 65 VAL A C 9
ATOM 14049 O O . VAL A 1 65 ? 40.538 -33.303 59.056 1.00 0.00 65 VAL A O 9
ATOM 14062 N N . GLU A 1 66 ? 38.304 -33.461 59.312 1.00 0.00 66 GLU A N 9
ATOM 14063 C CA . GLU A 1 66 ? 38.290 -34.917 59.431 1.00 0.00 66 GLU A CA 9
ATOM 14064 C C . GLU A 1 66 ? 37.375 -35.509 58.361 1.00 0.00 66 GLU A C 9
ATOM 14065 O O . GLU A 1 66 ? 36.179 -35.219 58.337 1.00 0.00 66 GLU A O 9
ATOM 14077 N N . LEU A 1 67 ? 37.937 -36.334 57.471 1.00 0.00 67 LEU A N 9
ATOM 14078 C CA . LEU A 1 67 ? 37.150 -36.945 56.407 1.00 0.00 67 LEU A CA 9
ATOM 14079 C C . LEU A 1 67 ? 37.487 -38.435 56.339 1.00 0.00 67 LEU A C 9
ATOM 14080 O O . LEU A 1 67 ? 38.614 -38.820 56.642 1.00 0.00 67 LEU A O 9
ATOM 14096 N N . PRO A 1 68 ? 36.571 -39.279 55.944 1.00 0.00 68 PRO A N 9
ATOM 14097 C CA . PRO A 1 68 ? 36.854 -40.734 55.842 1.00 0.00 68 PRO A CA 9
ATOM 14098 C C . PRO A 1 68 ? 38.048 -40.995 54.928 1.00 0.00 68 PRO A C 9
ATOM 14099 O O . PRO A 1 68 ? 38.518 -42.126 54.809 1.00 0.00 68 PRO A O 9
ATOM 14110 N N . GLU A 1 69 ? 38.525 -39.934 54.277 1.00 0.00 69 GLU A N 9
ATOM 14111 C CA . GLU A 1 69 ? 39.658 -40.051 53.362 1.00 0.00 69 GLU A CA 9
ATOM 14112 C C . GLU A 1 69 ? 40.943 -39.483 53.973 1.00 0.00 69 GLU A C 9
ATOM 14113 O O . GLU A 1 69 ? 42.030 -39.689 53.435 1.00 0.00 69 GLU A O 9
ATOM 14125 N N . GLY A 1 70 ? 40.823 -38.773 55.094 1.00 0.00 70 GLY A N 9
ATOM 14126 C CA . GLY A 1 70 ? 42.001 -38.200 55.740 1.00 0.00 70 GLY A CA 9
ATOM 14127 C C . GLY A 1 70 ? 41.658 -36.884 56.417 1.00 0.00 70 GLY A C 9
ATOM 14128 O O . GLY A 1 70 ? 40.523 -36.690 56.852 1.00 0.00 70 GLY A O 9
ATOM 14132 N N . PHE A 1 71 ? 42.631 -35.980 56.503 1.00 0.00 71 PHE A N 9
ATOM 14133 C CA . PHE A 1 71 ? 42.396 -34.685 57.130 1.00 0.00 71 PHE A CA 9
ATOM 14134 C C . PHE A 1 71 ? 42.862 -33.561 56.211 1.00 0.00 71 PHE A C 9
ATOM 14135 O O . PHE A 1 71 ? 43.823 -33.726 55.461 1.00 0.00 71 PHE A O 9
ATOM 14152 N N . GLU A 1 72 ? 42.175 -32.421 56.275 1.00 0.00 72 GLU A N 9
ATOM 14153 C CA . GLU A 1 72 ? 42.533 -31.276 55.440 1.00 0.00 72 GLU A CA 9
ATOM 14154 C C . GLU A 1 72 ? 42.937 -30.080 56.299 1.00 0.00 72 GLU A C 9
ATOM 14155 O O . GLU A 1 72 ? 42.113 -29.493 56.994 1.00 0.00 72 GLU A O 9
ATOM 14167 N N . MET A 1 73 ? 44.207 -29.706 56.237 1.00 0.00 73 MET A N 9
ATOM 14168 C CA . MET A 1 73 ? 44.678 -28.565 57.009 1.00 0.00 73 MET A CA 9
ATOM 14169 C C . MET A 1 73 ? 44.411 -27.283 56.237 1.00 0.00 73 MET A C 9
ATOM 14170 O O . MET A 1 73 ? 44.758 -27.186 55.064 1.00 0.00 73 MET A O 9
ATOM 14184 N N . THR A 1 74 ? 43.790 -26.306 56.896 1.00 0.00 74 THR A N 9
ATOM 14185 C CA . THR A 1 74 ? 43.481 -25.035 56.243 1.00 0.00 74 THR A CA 9
ATOM 14186 C C . THR A 1 74 ? 44.279 -23.899 56.868 1.00 0.00 74 THR A C 9
ATOM 14187 O O . THR A 1 74 ? 44.297 -23.743 58.087 1.00 0.00 74 THR A O 9
ATOM 14198 N N . LEU A 1 75 ? 44.940 -23.111 56.022 1.00 0.00 75 LEU A N 9
ATOM 14199 C CA . LEU A 1 75 ? 45.739 -21.990 56.497 1.00 0.00 75 LEU A CA 9
ATOM 14200 C C . LEU A 1 75 ? 45.230 -20.702 55.861 1.00 0.00 75 LEU A C 9
ATOM 14201 O O . LEU A 1 75 ? 45.122 -20.614 54.642 1.00 0.00 75 LEU A O 9
ATOM 14217 N N . ILE A 1 76 ? 44.926 -19.705 56.692 1.00 0.00 76 ILE A N 9
ATOM 14218 C CA . ILE A 1 76 ? 44.435 -18.422 56.198 1.00 0.00 76 ILE A CA 9
ATOM 14219 C C . ILE A 1 76 ? 45.365 -17.306 56.659 1.00 0.00 76 ILE A C 9
ATOM 14220 O O . ILE A 1 76 ? 45.735 -17.246 57.834 1.00 0.00 76 ILE A O 9
ATOM 14236 N N . LEU A 1 77 ? 45.739 -16.428 55.731 1.00 0.00 77 LEU A N 9
ATOM 14237 C CA . LEU A 1 77 ? 46.631 -15.320 56.058 1.00 0.00 77 LEU A CA 9
ATOM 14238 C C . LEU A 1 77 ? 46.309 -14.097 55.201 1.00 0.00 77 LEU A C 9
ATOM 14239 O O . LEU A 1 77 ? 45.207 -13.975 54.669 1.00 0.00 77 LEU A O 9
ATOM 14255 N N . ASN A 1 78 ? 47.277 -13.194 55.087 1.00 0.00 78 ASN A N 9
ATOM 14256 C CA . ASN A 1 78 ? 47.096 -11.968 54.310 1.00 0.00 78 ASN A CA 9
ATOM 14257 C C . ASN A 1 78 ? 46.457 -12.245 52.950 1.00 0.00 78 ASN A C 9
ATOM 14258 O O . ASN A 1 78 ? 47.153 -12.377 51.943 1.00 0.00 78 ASN A O 9
ATOM 14269 N N . GLU A 1 79 ? 45.127 -12.312 52.927 1.00 0.00 79 GLU A N 9
ATOM 14270 C CA . GLU A 1 79 ? 44.394 -12.551 51.684 1.00 0.00 79 GLU A CA 9
ATOM 14271 C C . GLU A 1 79 ? 44.756 -13.900 51.058 1.00 0.00 79 GLU A C 9
ATOM 14272 O O . GLU A 1 79 ? 44.140 -14.319 50.077 1.00 0.00 79 GLU A O 9
ATOM 14284 N N . ILE A 1 80 ? 45.754 -14.575 51.620 1.00 0.00 80 ILE A N 9
ATOM 14285 C CA . ILE A 1 80 ? 46.176 -15.867 51.089 1.00 0.00 80 ILE A CA 9
ATOM 14286 C C . ILE A 1 80 ? 45.586 -17.010 51.902 1.00 0.00 80 ILE A C 9
ATOM 14287 O O . ILE A 1 80 ? 45.721 -17.044 53.126 1.00 0.00 80 ILE A O 9
ATOM 14303 N N . THR A 1 81 ? 44.949 -17.956 51.217 1.00 0.00 81 THR A N 9
ATOM 14304 C CA . THR A 1 81 ? 44.362 -19.112 51.883 1.00 0.00 81 THR A CA 9
ATOM 14305 C C . THR A 1 81 ? 44.757 -20.386 51.143 1.00 0.00 81 THR A C 9
ATOM 14306 O O . THR A 1 81 ? 44.579 -20.479 49.929 1.00 0.00 81 THR A O 9
ATOM 14317 N N . VAL A 1 82 ? 45.295 -21.368 51.867 1.00 0.00 82 VAL A N 9
ATOM 14318 C CA . VAL A 1 82 ? 45.701 -22.617 51.231 1.00 0.00 82 VAL A CA 9
ATOM 14319 C C . VAL A 1 82 ? 45.382 -23.810 52.112 1.00 0.00 82 VAL A C 9
ATOM 14320 O O . VAL A 1 82 ? 45.074 -23.663 53.295 1.00 0.00 82 VAL A O 9
ATOM 14333 N N . LYS A 1 83 ? 45.462 -24.997 51.526 1.00 0.00 83 LYS A N 9
ATOM 14334 C CA . LYS A 1 83 ? 45.181 -26.216 52.267 1.00 0.00 83 LYS A CA 9
ATOM 14335 C C . LYS A 1 83 ? 45.734 -27.438 51.542 1.00 0.00 83 LYS A C 9
ATOM 14336 O O . LYS A 1 83 ? 46.144 -27.352 50.385 1.00 0.00 83 LYS A O 9
ATOM 14355 N N . GLY A 1 84 ? 45.742 -28.576 52.232 1.00 0.00 84 GLY A N 9
ATOM 14356 C CA . GLY A 1 84 ? 46.246 -29.808 51.639 1.00 0.00 84 GLY A CA 9
ATOM 14357 C C . GLY A 1 84 ? 45.708 -31.029 52.377 1.00 0.00 84 GLY A C 9
ATOM 14358 O O . GLY A 1 84 ? 45.218 -30.919 53.501 1.00 0.00 84 GLY A O 9
ATOM 14362 N N . GLN A 1 85 ? 45.806 -32.188 51.736 1.00 0.00 85 GLN A N 9
ATOM 14363 C CA . GLN A 1 85 ? 45.328 -33.431 52.335 1.00 0.00 85 GLN A CA 9
ATOM 14364 C C . GLN A 1 85 ? 46.504 -34.319 52.718 1.00 0.00 85 GLN A C 9
ATOM 14365 O O . GLN A 1 85 ? 47.479 -34.430 51.975 1.00 0.00 85 GLN A O 9
ATOM 14379 N N . ALA A 1 86 ? 46.412 -34.947 53.886 1.00 0.00 86 ALA A N 9
ATOM 14380 C CA . ALA A 1 86 ? 47.482 -35.818 54.354 1.00 0.00 86 ALA A CA 9
ATOM 14381 C C . ALA A 1 86 ? 46.952 -36.827 55.367 1.00 0.00 86 ALA A C 9
ATOM 14382 O O . ALA A 1 86 ? 45.883 -36.634 55.951 1.00 0.00 86 ALA A O 9
ATOM 14389 N N . THR A 1 87 ? 47.713 -37.895 55.577 1.00 0.00 87 THR A N 9
ATOM 14390 C CA . THR A 1 87 ? 47.320 -38.925 56.526 1.00 0.00 87 THR A CA 9
ATOM 14391 C C . THR A 1 87 ? 48.014 -38.693 57.865 1.00 0.00 87 THR A C 9
ATOM 14392 O O . THR A 1 87 ? 47.804 -39.441 58.821 1.00 0.00 87 THR A O 9
ATOM 14403 N N . SER A 1 88 ? 48.838 -37.650 57.926 1.00 0.00 88 SER A N 9
ATOM 14404 C CA . SER A 1 88 ? 49.558 -37.319 59.148 1.00 0.00 88 SER A CA 9
ATOM 14405 C C . SER A 1 88 ? 49.391 -35.838 59.469 1.00 0.00 88 SER A C 9
ATOM 14406 O O . SER A 1 88 ? 49.194 -35.019 58.571 1.00 0.00 88 SER A O 9
ATOM 14414 N N . LYS A 1 89 ? 49.463 -35.497 60.751 1.00 0.00 89 LYS A N 9
ATOM 14415 C CA . LYS A 1 89 ? 49.310 -34.107 61.173 1.00 0.00 89 LYS A CA 9
ATOM 14416 C C . LYS A 1 89 ? 50.530 -33.274 60.789 1.00 0.00 89 LYS A C 9
ATOM 14417 O O . LYS A 1 89 ? 50.402 -32.118 60.387 1.00 0.00 89 LYS A O 9
ATOM 14436 N N . LYS A 1 90 ? 51.713 -33.861 60.935 1.00 0.00 90 LYS A N 9
ATOM 14437 C CA . LYS A 1 90 ? 52.952 -33.155 60.620 1.00 0.00 90 LYS A CA 9
ATOM 14438 C C . LYS A 1 90 ? 52.966 -32.677 59.170 1.00 0.00 90 LYS A C 9
ATOM 14439 O O . LYS A 1 90 ? 53.293 -31.522 58.890 1.00 0.00 90 LYS A O 9
ATOM 14458 N N . ALA A 1 91 ? 52.616 -33.568 58.250 1.00 0.00 91 ALA A N 9
ATOM 14459 C CA . ALA A 1 91 ? 52.603 -33.222 56.832 1.00 0.00 91 ALA A CA 9
ATOM 14460 C C . ALA A 1 91 ? 51.396 -32.351 56.490 1.00 0.00 91 ALA A C 9
ATOM 14461 O O . ALA A 1 91 ? 51.383 -31.672 55.464 1.00 0.00 91 ALA A O 9
ATOM 14468 N N . ALA A 1 92 ? 50.381 -32.386 57.344 1.00 0.00 92 ALA A N 9
ATOM 14469 C CA . ALA A 1 92 ? 49.173 -31.605 57.108 1.00 0.00 92 ALA A CA 9
ATOM 14470 C C . ALA A 1 92 ? 49.463 -30.106 57.142 1.00 0.00 92 ALA A C 9
ATOM 14471 O O . ALA A 1 92 ? 49.127 -29.380 56.203 1.00 0.00 92 ALA A O 9
ATOM 14478 N N . ARG A 1 93 ? 50.082 -29.637 58.222 1.00 0.00 93 ARG A N 9
ATOM 14479 C CA . ARG A 1 93 ? 50.397 -28.220 58.356 1.00 0.00 93 ARG A CA 9
ATOM 14480 C C . ARG A 1 93 ? 51.547 -27.822 57.435 1.00 0.00 93 ARG A C 9
ATOM 14481 O O . ARG A 1 93 ? 51.494 -26.781 56.782 1.00 0.00 93 ARG A O 9
ATOM 14502 N N . GLN A 1 94 ? 52.587 -28.645 57.396 1.00 0.00 94 GLN A N 9
ATOM 14503 C CA . GLN A 1 94 ? 53.746 -28.351 56.562 1.00 0.00 94 GLN A CA 9
ATOM 14504 C C . GLN A 1 94 ? 53.323 -28.083 55.122 1.00 0.00 94 GLN A C 9
ATOM 14505 O O . GLN A 1 94 ? 53.760 -27.110 54.509 1.00 0.00 94 GLN A O 9
ATOM 14519 N N . LYS A 1 95 ? 52.471 -28.949 54.587 1.00 0.00 95 LYS A N 9
ATOM 14520 C CA . LYS A 1 95 ? 52.002 -28.791 53.216 1.00 0.00 95 LYS A CA 9
ATOM 14521 C C . LYS A 1 95 ? 51.204 -27.500 53.062 1.00 0.00 95 LYS A C 9
ATOM 14522 O O . LYS A 1 95 ? 51.253 -26.854 52.017 1.00 0.00 95 LYS A O 9
ATOM 14541 N N . ALA A 1 96 ? 50.463 -27.134 54.103 1.00 0.00 96 ALA A N 9
ATOM 14542 C CA . ALA A 1 96 ? 49.654 -25.920 54.057 1.00 0.00 96 ALA A CA 9
ATOM 14543 C C . ALA A 1 96 ? 50.531 -24.670 54.114 1.00 0.00 96 ALA A C 9
ATOM 14544 O O . ALA A 1 96 ? 50.383 -23.759 53.297 1.00 0.00 96 ALA A O 9
ATOM 14551 N N . ALA A 1 97 ? 51.433 -24.628 55.088 1.00 0.00 97 ALA A N 9
ATOM 14552 C CA . ALA A 1 97 ? 52.320 -23.480 55.258 1.00 0.00 97 ALA A CA 9
ATOM 14553 C C . ALA A 1 97 ? 53.178 -23.249 54.017 1.00 0.00 97 ALA A C 9
ATOM 14554 O O . ALA A 1 97 ? 53.467 -22.109 53.654 1.00 0.00 97 ALA A O 9
ATOM 14561 N N . VAL A 1 98 ? 53.598 -24.334 53.379 1.00 0.00 98 VAL A N 9
ATOM 14562 C CA . VAL A 1 98 ? 54.435 -24.230 52.191 1.00 0.00 98 VAL A CA 9
ATOM 14563 C C . VAL A 1 98 ? 53.666 -23.646 51.017 1.00 0.00 98 VAL A C 9
ATOM 14564 O O . VAL A 1 98 ? 54.142 -22.731 50.346 1.00 0.00 98 VAL A O 9
ATOM 14577 N N . GLU A 1 99 ? 52.481 -24.185 50.759 1.00 0.00 99 GLU A N 9
ATOM 14578 C CA . GLU A 1 99 ? 51.674 -23.703 49.644 1.00 0.00 99 GLU A CA 9
ATOM 14579 C C . GLU A 1 99 ? 51.470 -22.198 49.752 1.00 0.00 99 GLU A C 9
ATOM 14580 O O . GLU A 1 99 ? 51.429 -21.491 48.743 1.00 0.00 99 GLU A O 9
ATOM 14592 N N . TYR A 1 100 ? 51.352 -21.713 50.981 1.00 0.00 100 TYR A N 9
ATOM 14593 C CA . TYR A 1 100 ? 51.164 -20.290 51.209 1.00 0.00 100 TYR A CA 9
ATOM 14594 C C . TYR A 1 100 ? 52.378 -19.506 50.726 1.00 0.00 100 TYR A C 9
ATOM 14595 O O . TYR A 1 100 ? 52.252 -18.627 49.875 1.00 0.00 100 TYR A O 9
ATOM 14613 N N . LEU A 1 101 ? 53.549 -19.832 51.272 1.00 0.00 101 LEU A N 9
ATOM 14614 C CA . LEU A 1 101 ? 54.780 -19.144 50.890 1.00 0.00 101 LEU A CA 9
ATOM 14615 C C . LEU A 1 101 ? 54.911 -19.050 49.373 1.00 0.00 101 LEU A C 9
ATOM 14616 O O . LEU A 1 101 ? 55.389 -18.045 48.846 1.00 0.00 101 LEU A O 9
ATOM 14632 N N . ARG A 1 102 ? 54.500 -20.104 48.677 1.00 0.00 102 ARG A N 9
ATOM 14633 C CA . ARG A 1 102 ? 54.595 -20.134 47.221 1.00 0.00 102 ARG A CA 9
ATOM 14634 C C . ARG A 1 102 ? 53.776 -19.012 46.585 1.00 0.00 102 ARG A C 9
ATOM 14635 O O . ARG A 1 102 ? 54.239 -18.344 45.661 1.00 0.00 102 ARG A O 9
ATOM 14656 N N . LYS A 1 103 ? 52.553 -18.821 47.068 1.00 0.00 103 LYS A N 9
ATOM 14657 C CA . LYS A 1 103 ? 51.681 -17.788 46.519 1.00 0.00 103 LYS A CA 9
ATOM 14658 C C . LYS A 1 103 ? 52.311 -16.408 46.669 1.00 0.00 103 LYS A C 9
ATOM 14659 O O . LYS A 1 103 ? 52.038 -15.497 45.886 1.00 0.00 103 LYS A O 9
ATOM 14678 N N . VAL A 1 104 ? 53.149 -16.259 47.685 1.00 0.00 104 VAL A N 9
ATOM 14679 C CA . VAL A 1 104 ? 53.802 -14.979 47.938 1.00 0.00 104 VAL A CA 9
ATOM 14680 C C . VAL A 1 104 ? 54.812 -14.667 46.843 1.00 0.00 104 VAL A C 9
ATOM 14681 O O . VAL A 1 104 ? 54.774 -13.599 46.231 1.00 0.00 104 VAL A O 9
ATOM 14694 N N . VAL A 1 105 ? 55.717 -15.606 46.617 1.00 0.00 105 VAL A N 9
ATOM 14695 C CA . VAL A 1 105 ? 56.752 -15.437 45.605 1.00 0.00 105 VAL A CA 9
ATOM 14696 C C . VAL A 1 105 ? 56.134 -15.117 44.252 1.00 0.00 105 VAL A C 9
ATOM 14697 O O . VAL A 1 105 ? 56.626 -14.258 43.521 1.00 0.00 105 VAL A O 9
ATOM 14710 N N . GLU A 1 106 ? 55.042 -15.803 43.927 1.00 0.00 106 GLU A N 9
ATOM 14711 C CA . GLU A 1 106 ? 54.362 -15.570 42.661 1.00 0.00 106 GLU A CA 9
ATOM 14712 C C . GLU A 1 106 ? 53.838 -14.139 42.610 1.00 0.00 106 GLU A C 9
ATOM 14713 O O . GLU A 1 106 ? 53.688 -13.555 41.537 1.00 0.00 106 GLU A O 9
ATOM 14725 N N . LYS A 1 107 ? 53.558 -13.583 43.786 1.00 0.00 107 LYS A N 9
ATOM 14726 C CA . LYS A 1 107 ? 53.048 -12.221 43.883 1.00 0.00 107 LYS A CA 9
ATOM 14727 C C . LYS A 1 107 ? 54.189 -11.232 44.106 1.00 0.00 107 LYS A C 9
ATOM 14728 O O . LYS A 1 107 ? 53.970 -10.112 44.565 1.00 0.00 107 LYS A O 9
ATOM 14747 N N . GLY A 1 108 ? 55.406 -11.649 43.764 1.00 0.00 108 GLY A N 9
ATOM 14748 C CA . GLY A 1 108 ? 56.574 -10.789 43.918 1.00 0.00 108 GLY A CA 9
ATOM 14749 C C . GLY A 1 108 ? 56.578 -10.072 45.267 1.00 0.00 108 GLY A C 9
ATOM 14750 O O . GLY A 1 108 ? 56.953 -8.903 45.351 1.00 0.00 108 GLY A O 9
ATOM 14754 N N . LYS A 1 109 ? 56.162 -10.775 46.319 1.00 0.00 109 LYS A N 9
ATOM 14755 C CA . LYS A 1 109 ? 56.131 -10.184 47.655 1.00 0.00 109 LYS A CA 9
ATOM 14756 C C . LYS A 1 109 ? 56.738 -11.135 48.686 1.00 0.00 109 LYS A C 9
ATOM 14757 O O . LYS A 1 109 ? 56.409 -11.072 49.870 1.00 0.00 109 LYS A O 9
ATOM 14776 N N . HIS A 1 110 ? 57.623 -12.014 48.227 1.00 0.00 110 HIS A N 9
ATOM 14777 C CA . HIS A 1 110 ? 58.269 -12.976 49.119 1.00 0.00 110 HIS A CA 9
ATOM 14778 C C . HIS A 1 110 ? 58.830 -12.278 50.353 1.00 0.00 110 HIS A C 9
ATOM 14779 O O . HIS A 1 110 ? 59.153 -12.922 51.350 1.00 0.00 110 HIS A O 9
ATOM 14793 N N . GLU A 1 111 ? 58.950 -10.957 50.273 1.00 0.00 111 GLU A N 9
ATOM 14794 C CA . GLU A 1 111 ? 59.484 -10.175 51.385 1.00 0.00 111 GLU A CA 9
ATOM 14795 C C . GLU A 1 111 ? 58.459 -10.030 52.509 1.00 0.00 111 GLU A C 9
ATOM 14796 O O . GLU A 1 111 ? 58.526 -9.084 53.294 1.00 0.00 111 GLU A O 9
ATOM 14808 N N . ILE A 1 112 ? 57.506 -10.958 52.583 1.00 0.00 112 ILE A N 9
ATOM 14809 C CA . ILE A 1 112 ? 56.484 -10.884 53.626 1.00 0.00 112 ILE A CA 9
ATOM 14810 C C . ILE A 1 112 ? 57.147 -10.685 54.989 1.00 0.00 112 ILE A C 9
ATOM 14811 O O . ILE A 1 112 ? 56.727 -9.824 55.764 1.00 0.00 112 ILE A O 9
ATOM 14827 N N . PHE A 1 113 ? 58.215 -11.439 55.250 1.00 0.00 113 PHE A N 9
ATOM 14828 C CA . PHE A 1 113 ? 58.968 -11.288 56.500 1.00 0.00 113 PHE A CA 9
ATOM 14829 C C . PHE A 1 113 ? 60.390 -10.848 56.178 1.00 0.00 113 PHE A C 9
ATOM 14830 O O . PHE A 1 113 ? 61.082 -10.316 57.044 1.00 0.00 113 PHE A O 9
ATOM 14847 N N . PHE A 1 114 ? 60.785 -11.084 54.918 1.00 0.00 114 PHE A N 9
ATOM 14848 C CA . PHE A 1 114 ? 62.112 -10.748 54.382 1.00 0.00 114 PHE A CA 9
ATOM 14849 C C . PHE A 1 114 ? 62.821 -12.020 53.945 1.00 0.00 114 PHE A C 9
ATOM 14850 O O . PHE A 1 114 ? 63.971 -12.255 54.309 1.00 0.00 114 PHE A O 9
ATOM 14867 N N . ILE A 1 115 ? 62.130 -12.841 53.157 1.00 0.00 115 ILE A N 9
ATOM 14868 C CA . ILE A 1 115 ? 62.718 -14.082 52.678 1.00 0.00 115 ILE A CA 9
ATOM 14869 C C . ILE A 1 115 ? 63.943 -13.749 51.809 1.00 0.00 115 ILE A C 9
ATOM 14870 O O . ILE A 1 115 ? 63.791 -13.139 50.753 1.00 0.00 115 ILE A O 9
ATOM 14886 N N . PRO A 1 116 ? 65.147 -14.093 52.229 1.00 0.00 116 PRO A N 9
ATOM 14887 C CA . PRO A 1 116 ? 66.375 -13.761 51.450 1.00 0.00 116 PRO A CA 9
ATOM 14888 C C . PRO A 1 116 ? 66.587 -14.678 50.253 1.00 0.00 116 PRO A C 9
ATOM 14889 O O . PRO A 1 116 ? 66.562 -15.902 50.381 1.00 0.00 116 PRO A O 9
ATOM 14900 N N . GLY A 1 117 ? 66.807 -14.071 49.093 1.00 0.00 117 GLY A N 9
ATOM 14901 C CA . GLY A 1 117 ? 67.039 -14.833 47.875 1.00 0.00 117 GLY A CA 9
ATOM 14902 C C . GLY A 1 117 ? 67.881 -14.032 46.889 1.00 0.00 117 GLY A C 9
ATOM 14903 O O . GLY A 1 117 ? 67.347 -13.294 46.063 1.00 0.00 117 GLY A O 9
ATOM 14907 N N . THR A 1 118 ? 69.199 -14.189 46.972 1.00 0.00 118 THR A N 9
ATOM 14908 C CA . THR A 1 118 ? 70.092 -13.478 46.066 1.00 0.00 118 THR A CA 9
ATOM 14909 C C . THR A 1 118 ? 69.746 -13.832 44.628 1.00 0.00 118 THR A C 9
ATOM 14910 O O . THR A 1 118 ? 69.795 -12.986 43.735 1.00 0.00 118 THR A O 9
ATOM 14921 N N . THR A 1 119 ? 69.381 -15.092 44.425 1.00 0.00 119 THR A N 9
ATOM 14922 C CA . THR A 1 119 ? 69.006 -15.577 43.102 1.00 0.00 119 THR A CA 9
ATOM 14923 C C . THR A 1 119 ? 67.626 -16.225 43.160 1.00 0.00 119 THR A C 9
ATOM 14924 O O . THR A 1 119 ? 67.146 -16.583 44.236 1.00 0.00 119 THR A O 9
ATOM 14935 N N . LYS A 1 120 ? 66.990 -16.369 42.005 1.00 0.00 120 LYS A N 9
ATOM 14936 C CA . LYS A 1 120 ? 65.665 -16.969 41.948 1.00 0.00 120 LYS A CA 9
ATOM 14937 C C . LYS A 1 120 ? 65.667 -18.333 42.632 1.00 0.00 120 LYS A C 9
ATOM 14938 O O . LYS A 1 120 ? 64.935 -18.557 43.598 1.00 0.00 120 LYS A O 9
ATOM 14957 N N . GLU A 1 121 ? 66.495 -19.241 42.130 1.00 0.00 121 GLU A N 9
ATOM 14958 C CA . GLU A 1 121 ? 66.588 -20.581 42.701 1.00 0.00 121 GLU A CA 9
ATOM 14959 C C . GLU A 1 121 ? 66.939 -20.512 44.185 1.00 0.00 121 GLU A C 9
ATOM 14960 O O . GLU A 1 121 ? 66.644 -21.434 44.947 1.00 0.00 121 GLU A O 9
ATOM 14972 N N . GLU A 1 122 ? 67.576 -19.417 44.584 1.00 0.00 122 GLU A N 9
ATOM 14973 C CA . GLU A 1 122 ? 67.970 -19.238 45.977 1.00 0.00 122 GLU A CA 9
ATOM 14974 C C . GLU A 1 122 ? 66.752 -18.969 46.861 1.00 0.00 122 GLU A C 9
ATOM 14975 O O . GLU A 1 122 ? 66.624 -19.539 47.945 1.00 0.00 122 GLU A O 9
ATOM 14987 N N . ALA A 1 123 ? 65.864 -18.095 46.396 1.00 0.00 123 ALA A N 9
ATOM 14988 C CA . ALA A 1 123 ? 64.666 -17.756 47.156 1.00 0.00 123 ALA A CA 9
ATOM 14989 C C . ALA A 1 123 ? 63.818 -18.998 47.429 1.00 0.00 123 ALA A C 9
ATOM 14990 O O . ALA A 1 123 ? 63.445 -19.264 48.570 1.00 0.00 123 ALA A O 9
ATOM 14997 N N . LEU A 1 124 ? 63.526 -19.756 46.376 1.00 0.00 124 LEU A N 9
ATOM 14998 C CA . LEU A 1 124 ? 62.726 -20.974 46.514 1.00 0.00 124 LEU A CA 9
ATOM 14999 C C . LEU A 1 124 ? 63.468 -21.967 47.383 1.00 0.00 124 LEU A C 9
ATOM 15000 O O . LEU A 1 124 ? 62.965 -22.450 48.398 1.00 0.00 124 LEU A O 9
ATOM 15016 N N . SER A 1 125 ? 64.669 -22.275 46.944 1.00 0.00 125 SER A N 9
ATOM 15017 C CA . SER A 1 125 ? 65.514 -23.230 47.652 1.00 0.00 125 SER A CA 9
ATOM 15018 C C . SER A 1 125 ? 65.644 -22.862 49.129 1.00 0.00 125 SER A C 9
ATOM 15019 O O . SER A 1 125 ? 65.677 -23.739 49.990 1.00 0.00 125 SER A O 9
ATOM 15027 N N . ASN A 1 126 ? 65.727 -21.567 49.420 1.00 0.00 126 ASN A N 9
ATOM 15028 C CA . ASN A 1 126 ? 65.868 -21.114 50.801 1.00 0.00 126 ASN A CA 9
ATOM 15029 C C . ASN A 1 126 ? 64.654 -21.502 51.646 1.00 0.00 126 ASN A C 9
ATOM 15030 O O . ASN A 1 126 ? 64.792 -22.183 52.662 1.00 0.00 126 ASN A O 9
ATOM 15041 N N . ILE A 1 127 ? 63.470 -21.063 51.229 1.00 0.00 127 ILE A N 9
ATOM 15042 C CA . ILE A 1 127 ? 62.253 -21.376 51.973 1.00 0.00 127 ILE A CA 9
ATOM 15043 C C . ILE A 1 127 ? 62.055 -22.889 52.063 1.00 0.00 127 ILE A C 9
ATOM 15044 O O . ILE A 1 127 ? 61.538 -23.405 53.053 1.00 0.00 127 ILE A O 9
ATOM 15060 N N . ASP A 1 128 ? 62.463 -23.590 51.011 1.00 0.00 128 ASP A N 9
ATOM 15061 C CA . ASP A 1 128 ? 62.323 -25.039 50.966 1.00 0.00 128 ASP A CA 9
ATOM 15062 C C . ASP A 1 128 ? 63.320 -25.736 51.892 1.00 0.00 128 ASP A C 9
ATOM 15063 O O . ASP A 1 128 ? 63.026 -26.800 52.439 1.00 0.00 128 ASP A O 9
ATOM 15072 N N . GLN A 1 129 ? 64.505 -25.149 52.058 1.00 0.00 129 GLN A N 9
ATOM 15073 C CA . GLN A 1 129 ? 65.533 -25.743 52.912 1.00 0.00 129 GLN A CA 9
ATOM 15074 C C . GLN A 1 129 ? 65.155 -25.670 54.392 1.00 0.00 129 GLN A C 9
ATOM 15075 O O . GLN A 1 129 ? 65.607 -26.488 55.193 1.00 0.00 129 GLN A O 9
ATOM 15089 N N . ILE A 1 130 ? 64.325 -24.697 54.749 1.00 0.00 130 ILE A N 9
ATOM 15090 C CA . ILE A 1 130 ? 63.905 -24.552 56.142 1.00 0.00 130 ILE A CA 9
ATOM 15091 C C . ILE A 1 130 ? 62.631 -25.353 56.393 1.00 0.00 130 ILE A C 9
ATOM 15092 O O . ILE A 1 130 ? 62.299 -25.663 57.536 1.00 0.00 130 ILE A O 9
ATOM 15108 N N . SER A 1 131 ? 61.928 -25.689 55.316 1.00 0.00 131 SER A N 9
ATOM 15109 C CA . SER A 1 131 ? 60.694 -26.457 55.432 1.00 0.00 131 SER A CA 9
ATOM 15110 C C . SER A 1 131 ? 60.966 -27.948 55.248 1.00 0.00 131 SER A C 9
ATOM 15111 O O . SER A 1 131 ? 60.590 -28.767 56.088 1.00 0.00 131 SER A O 9
ATOM 15119 N N . ASP A 1 132 ? 61.617 -28.295 54.141 1.00 0.00 132 ASP A N 9
ATOM 15120 C CA . ASP A 1 132 ? 61.930 -29.691 53.851 1.00 0.00 132 ASP A CA 9
ATOM 15121 C C . ASP A 1 132 ? 63.261 -30.093 54.484 1.00 0.00 132 ASP A C 9
ATOM 15122 O O . ASP A 1 132 ? 63.839 -31.121 54.134 1.00 0.00 132 ASP A O 9
ATOM 15131 N N . LYS A 1 133 ? 63.741 -29.273 55.414 1.00 0.00 133 LYS A N 9
ATOM 15132 C CA . LYS A 1 133 ? 65.008 -29.552 56.085 1.00 0.00 133 LYS A CA 9
ATOM 15133 C C . LYS A 1 133 ? 65.136 -31.037 56.409 1.00 0.00 133 LYS A C 9
ATOM 15134 O O . LYS A 1 133 ? 66.246 -31.567 56.485 1.00 0.00 133 LYS A O 9
ATOM 15153 N N . ALA A 1 134 ? 64.001 -31.705 56.602 1.00 0.00 134 ALA A N 9
ATOM 15154 C CA . ALA A 1 134 ? 64.009 -33.128 56.917 1.00 0.00 134 ALA A CA 9
ATOM 15155 C C . ALA A 1 134 ? 63.568 -33.942 55.707 1.00 0.00 134 ALA A C 9
ATOM 15156 O O . ALA A 1 134 ? 64.389 -34.330 54.876 1.00 0.00 134 ALA A O 9
ATOM 15163 N N . GLU A 1 135 ? 62.268 -34.197 55.615 1.00 0.00 135 GLU A N 9
ATOM 15164 C CA . GLU A 1 135 ? 61.725 -34.967 54.499 1.00 0.00 135 GLU A CA 9
ATOM 15165 C C . GLU A 1 135 ? 60.197 -34.956 54.535 1.00 0.00 135 GLU A C 9
ATOM 15166 O O . GLU A 1 135 ? 59.556 -34.217 53.787 1.00 0.00 135 GLU A O 9
ATOM 15178 N N . GLU A 1 136 ? 59.624 -35.776 55.411 1.00 0.00 136 GLU A N 9
ATOM 15179 C CA . GLU A 1 136 ? 58.171 -35.853 55.543 1.00 0.00 136 GLU A CA 9
ATOM 15180 C C . GLU A 1 136 ? 57.516 -36.241 54.219 1.00 0.00 136 GLU A C 9
ATOM 15181 O O . GLU A 1 136 ? 56.293 -36.359 54.135 1.00 0.00 136 GLU A O 9
ATOM 15193 N N . ASN A 1 32 ? 64.757 -13.020 60.792 1.00 0.00 32 ASN A N 10
ATOM 15194 C CA . ASN A 1 32 ? 65.862 -12.863 59.805 1.00 0.00 32 ASN A CA 10
ATOM 15195 C C . ASN A 1 32 ? 67.194 -13.170 60.483 1.00 0.00 32 ASN A C 10
ATOM 15196 O O . ASN A 1 32 ? 67.695 -14.292 60.406 1.00 0.00 32 ASN A O 10
ATOM 15206 N N . ARG A 1 33 ? 67.763 -12.170 61.150 1.00 0.00 33 ARG A N 10
ATOM 15207 C CA . ARG A 1 33 ? 69.034 -12.347 61.840 1.00 0.00 33 ARG A CA 10
ATOM 15208 C C . ARG A 1 33 ? 68.870 -13.304 63.015 1.00 0.00 33 ARG A C 10
ATOM 15209 O O . ARG A 1 33 ? 69.814 -13.994 63.405 1.00 0.00 33 ARG A O 10
ATOM 15230 N N . THR A 1 34 ? 67.669 -13.337 63.578 1.00 0.00 34 THR A N 10
ATOM 15231 C CA . THR A 1 34 ? 67.387 -14.206 64.715 1.00 0.00 34 THR A CA 10
ATOM 15232 C C . THR A 1 34 ? 67.028 -15.611 64.247 1.00 0.00 34 THR A C 10
ATOM 15233 O O . THR A 1 34 ? 66.213 -16.293 64.869 1.00 0.00 34 THR A O 10
ATOM 15244 N N . ASP A 1 35 ? 67.641 -16.045 63.149 1.00 0.00 35 ASP A N 10
ATOM 15245 C CA . ASP A 1 35 ? 67.376 -17.377 62.617 1.00 0.00 35 ASP A CA 10
ATOM 15246 C C . ASP A 1 35 ? 68.194 -18.422 63.365 1.00 0.00 35 ASP A C 10
ATOM 15247 O O . ASP A 1 35 ? 68.158 -19.606 63.035 1.00 0.00 35 ASP A O 10
ATOM 15256 N N . LEU A 1 36 ? 68.929 -17.975 64.379 1.00 0.00 36 LEU A N 10
ATOM 15257 C CA . LEU A 1 36 ? 69.751 -18.881 65.171 1.00 0.00 36 LEU A CA 10
ATOM 15258 C C . LEU A 1 36 ? 68.863 -19.797 66.011 1.00 0.00 36 LEU A C 10
ATOM 15259 O O . LEU A 1 36 ? 69.160 -20.980 66.180 1.00 0.00 36 LEU A O 10
ATOM 15275 N N . GLU A 1 37 ? 67.772 -19.242 66.529 1.00 0.00 37 GLU A N 10
ATOM 15276 C CA . GLU A 1 37 ? 66.843 -20.017 67.345 1.00 0.00 37 GLU A CA 10
ATOM 15277 C C . GLU A 1 37 ? 66.055 -20.994 66.477 1.00 0.00 37 GLU A C 10
ATOM 15278 O O . GLU A 1 37 ? 65.822 -22.138 66.871 1.00 0.00 37 GLU A O 10
ATOM 15290 N N . MET A 1 38 ? 65.648 -20.535 65.296 1.00 0.00 38 MET A N 10
ATOM 15291 C CA . MET A 1 38 ? 64.882 -21.372 64.381 1.00 0.00 38 MET A CA 10
ATOM 15292 C C . MET A 1 38 ? 65.659 -22.641 64.036 1.00 0.00 38 MET A C 10
ATOM 15293 O O . MET A 1 38 ? 65.080 -23.720 63.916 1.00 0.00 38 MET A O 10
ATOM 15307 N N . PHE A 1 39 ? 66.971 -22.501 63.880 1.00 0.00 39 PHE A N 10
ATOM 15308 C CA . PHE A 1 39 ? 67.817 -23.643 63.552 1.00 0.00 39 PHE A CA 10
ATOM 15309 C C . PHE A 1 39 ? 67.893 -24.610 64.727 1.00 0.00 39 PHE A C 10
ATOM 15310 O O . PHE A 1 39 ? 67.707 -25.816 64.566 1.00 0.00 39 PHE A O 10
ATOM 15327 N N . LEU A 1 40 ? 68.175 -24.073 65.908 1.00 0.00 40 LEU A N 10
ATOM 15328 C CA . LEU A 1 40 ? 68.283 -24.897 67.108 1.00 0.00 40 LEU A CA 10
ATOM 15329 C C . LEU A 1 40 ? 66.958 -25.592 67.406 1.00 0.00 40 LEU A C 10
ATOM 15330 O O . LEU A 1 40 ? 66.933 -26.749 67.820 1.00 0.00 40 LEU A O 10
ATOM 15346 N N . LYS A 1 41 ? 65.855 -24.875 67.200 1.00 0.00 41 LYS A N 10
ATOM 15347 C CA . LYS A 1 41 ? 64.533 -25.442 67.458 1.00 0.00 41 LYS A CA 10
ATOM 15348 C C . LYS A 1 41 ? 63.999 -26.162 66.225 1.00 0.00 41 LYS A C 10
ATOM 15349 O O . LYS A 1 41 ? 63.143 -27.039 66.332 1.00 0.00 41 LYS A O 10
ATOM 15368 N N . LYS A 1 42 ? 64.503 -25.786 65.054 1.00 0.00 42 LYS A N 10
ATOM 15369 C CA . LYS A 1 42 ? 64.055 -26.407 63.812 1.00 0.00 42 LYS A CA 10
ATOM 15370 C C . LYS A 1 42 ? 62.530 -26.386 63.734 1.00 0.00 42 LYS A C 10
ATOM 15371 O O . LYS A 1 42 ? 61.885 -27.435 63.741 1.00 0.00 42 LYS A O 10
ATOM 15390 N N . THR A 1 43 ? 61.965 -25.183 63.669 1.00 0.00 43 THR A N 10
ATOM 15391 C CA . THR A 1 43 ? 60.516 -25.021 63.594 1.00 0.00 43 THR A CA 10
ATOM 15392 C C . THR A 1 43 ? 60.123 -24.194 62.369 1.00 0.00 43 THR A C 10
ATOM 15393 O O . THR A 1 43 ? 59.927 -22.983 62.470 1.00 0.00 43 THR A O 10
ATOM 15404 N N . PRO A 1 44 ? 60.005 -24.819 61.220 1.00 0.00 44 PRO A N 10
ATOM 15405 C CA . PRO A 1 44 ? 59.629 -24.111 59.957 1.00 0.00 44 PRO A CA 10
ATOM 15406 C C . PRO A 1 44 ? 58.368 -23.266 60.127 1.00 0.00 44 PRO A C 10
ATOM 15407 O O . PRO A 1 44 ? 58.160 -22.291 59.402 1.00 0.00 44 PRO A O 10
ATOM 15418 N N . LEU A 1 45 ? 57.536 -23.639 61.094 1.00 0.00 45 LEU A N 10
ATOM 15419 C CA . LEU A 1 45 ? 56.305 -22.904 61.357 1.00 0.00 45 LEU A CA 10
ATOM 15420 C C . LEU A 1 45 ? 56.625 -21.468 61.763 1.00 0.00 45 LEU A C 10
ATOM 15421 O O . LEU A 1 45 ? 55.775 -20.581 61.672 1.00 0.00 45 LEU A O 10
ATOM 15437 N N . MET A 1 46 ? 57.856 -21.251 62.210 1.00 0.00 46 MET A N 10
ATOM 15438 C CA . MET A 1 46 ? 58.290 -19.923 62.629 1.00 0.00 46 MET A CA 10
ATOM 15439 C C . MET A 1 46 ? 58.153 -18.923 61.484 1.00 0.00 46 MET A C 10
ATOM 15440 O O . MET A 1 46 ? 57.843 -17.752 61.707 1.00 0.00 46 MET A O 10
ATOM 15454 N N . VAL A 1 47 ? 58.372 -19.392 60.258 1.00 0.00 47 VAL A N 10
ATOM 15455 C CA . VAL A 1 47 ? 58.249 -18.523 59.092 1.00 0.00 47 VAL A CA 10
ATOM 15456 C C . VAL A 1 47 ? 56.839 -17.949 59.032 1.00 0.00 47 VAL A C 10
ATOM 15457 O O . VAL A 1 47 ? 56.627 -16.832 58.559 1.00 0.00 47 VAL A O 10
ATOM 15470 N N . LEU A 1 48 ? 55.880 -18.726 59.522 1.00 0.00 48 LEU A N 10
ATOM 15471 C CA . LEU A 1 48 ? 54.487 -18.295 59.530 1.00 0.00 48 LEU A CA 10
ATOM 15472 C C . LEU A 1 48 ? 54.235 -17.326 60.680 1.00 0.00 48 LEU A C 10
ATOM 15473 O O . LEU A 1 48 ? 53.698 -16.236 60.482 1.00 0.00 48 LEU A O 10
ATOM 15489 N N . GLU A 1 49 ? 54.625 -17.734 61.882 1.00 0.00 49 GLU A N 10
ATOM 15490 C CA . GLU A 1 49 ? 54.436 -16.899 63.062 1.00 0.00 49 GLU A CA 10
ATOM 15491 C C . GLU A 1 49 ? 55.175 -15.574 62.908 1.00 0.00 49 GLU A C 10
ATOM 15492 O O . GLU A 1 49 ? 54.736 -14.548 63.423 1.00 0.00 49 GLU A O 10
ATOM 15504 N N . GLU A 1 50 ? 56.300 -15.607 62.205 1.00 0.00 50 GLU A N 10
ATOM 15505 C CA . GLU A 1 50 ? 57.099 -14.405 61.997 1.00 0.00 50 GLU A CA 10
ATOM 15506 C C . GLU A 1 50 ? 56.469 -13.494 60.945 1.00 0.00 50 GLU A C 10
ATOM 15507 O O . GLU A 1 50 ? 56.430 -12.276 61.114 1.00 0.00 50 GLU A O 10
ATOM 15519 N N . ALA A 1 51 ? 55.991 -14.083 59.852 1.00 0.00 51 ALA A N 10
ATOM 15520 C CA . ALA A 1 51 ? 55.387 -13.295 58.783 1.00 0.00 51 ALA A CA 10
ATOM 15521 C C . ALA A 1 51 ? 54.033 -12.737 59.206 1.00 0.00 51 ALA A C 10
ATOM 15522 O O . ALA A 1 51 ? 53.768 -11.550 59.032 1.00 0.00 51 ALA A O 10
ATOM 15529 N N . ALA A 1 52 ? 53.185 -13.590 59.763 1.00 0.00 52 ALA A N 10
ATOM 15530 C CA . ALA A 1 52 ? 51.869 -13.148 60.202 1.00 0.00 52 ALA A CA 10
ATOM 15531 C C . ALA A 1 52 ? 52.002 -12.028 61.230 1.00 0.00 52 ALA A C 10
ATOM 15532 O O . ALA A 1 52 ? 51.151 -11.142 61.316 1.00 0.00 52 ALA A O 10
ATOM 15539 N N . LYS A 1 53 ? 53.073 -12.087 62.017 1.00 0.00 53 LYS A N 10
ATOM 15540 C CA . LYS A 1 53 ? 53.311 -11.086 63.048 1.00 0.00 53 LYS A CA 10
ATOM 15541 C C . LYS A 1 53 ? 53.868 -9.782 62.474 1.00 0.00 53 LYS A C 10
ATOM 15542 O O . LYS A 1 53 ? 53.412 -8.698 62.825 1.00 0.00 53 LYS A O 10
ATOM 15561 N N . ALA A 1 54 ? 54.875 -9.873 61.615 1.00 0.00 54 ALA A N 10
ATOM 15562 C CA . ALA A 1 54 ? 55.482 -8.672 61.052 1.00 0.00 54 ALA A CA 10
ATOM 15563 C C . ALA A 1 54 ? 54.586 -7.999 60.015 1.00 0.00 54 ALA A C 10
ATOM 15564 O O . ALA A 1 54 ? 54.767 -6.819 59.714 1.00 0.00 54 ALA A O 10
ATOM 15571 N N . VAL A 1 55 ? 53.637 -8.738 59.449 1.00 0.00 55 VAL A N 10
ATOM 15572 C CA . VAL A 1 55 ? 52.764 -8.156 58.433 1.00 0.00 55 VAL A CA 10
ATOM 15573 C C . VAL A 1 55 ? 51.559 -7.438 59.049 1.00 0.00 55 VAL A C 10
ATOM 15574 O O . VAL A 1 55 ? 51.303 -6.278 58.725 1.00 0.00 55 VAL A O 10
ATOM 15587 N N . TYR A 1 56 ? 50.811 -8.128 59.917 1.00 0.00 56 TYR A N 10
ATOM 15588 C CA . TYR A 1 56 ? 49.627 -7.523 60.537 1.00 0.00 56 TYR A CA 10
ATOM 15589 C C . TYR A 1 56 ? 49.673 -7.595 62.063 1.00 0.00 56 TYR A C 10
ATOM 15590 O O . TYR A 1 56 ? 48.816 -7.020 62.734 1.00 0.00 56 TYR A O 10
ATOM 15608 N N . GLN A 1 57 ? 50.653 -8.301 62.613 1.00 0.00 57 GLN A N 10
ATOM 15609 C CA . GLN A 1 57 ? 50.746 -8.424 64.068 1.00 0.00 57 GLN A CA 10
ATOM 15610 C C . GLN A 1 57 ? 49.692 -9.395 64.585 1.00 0.00 57 GLN A C 10
ATOM 15611 O O . GLN A 1 57 ? 49.348 -9.386 65.768 1.00 0.00 57 GLN A O 10
ATOM 15625 N N . LYS A 1 58 ? 49.190 -10.239 63.686 1.00 0.00 58 LYS A N 10
ATOM 15626 C CA . LYS A 1 58 ? 48.180 -11.227 64.046 1.00 0.00 58 LYS A CA 10
ATOM 15627 C C . LYS A 1 58 ? 48.740 -12.636 63.877 1.00 0.00 58 LYS A C 10
ATOM 15628 O O . LYS A 1 58 ? 49.855 -12.811 63.382 1.00 0.00 58 LYS A O 10
ATOM 15647 N N . THR A 1 59 ? 47.966 -13.635 64.290 1.00 0.00 59 THR A N 10
ATOM 15648 C CA . THR A 1 59 ? 48.404 -15.023 64.180 1.00 0.00 59 THR A CA 10
ATOM 15649 C C . THR A 1 59 ? 47.699 -15.723 63.017 1.00 0.00 59 THR A C 10
ATOM 15650 O O . THR A 1 59 ? 46.664 -15.257 62.537 1.00 0.00 59 THR A O 10
ATOM 15661 N N . PRO A 1 60 ? 48.233 -16.829 62.566 1.00 0.00 60 PRO A N 10
ATOM 15662 C CA . PRO A 1 60 ? 47.642 -17.612 61.440 1.00 0.00 60 PRO A CA 10
ATOM 15663 C C . PRO A 1 60 ? 46.353 -18.319 61.847 1.00 0.00 60 PRO A C 10
ATOM 15664 O O . PRO A 1 60 ? 46.022 -18.388 63.033 1.00 0.00 60 PRO A O 10
ATOM 15675 N N . THR A 1 61 ? 45.633 -18.848 60.858 1.00 0.00 61 THR A N 10
ATOM 15676 C CA . THR A 1 61 ? 44.379 -19.555 61.125 1.00 0.00 61 THR A CA 10
ATOM 15677 C C . THR A 1 61 ? 44.443 -20.983 60.584 1.00 0.00 61 THR A C 10
ATOM 15678 O O . THR A 1 61 ? 44.551 -21.190 59.376 1.00 0.00 61 THR A O 10
ATOM 15689 N N . TRP A 1 62 ? 44.373 -21.960 61.487 1.00 0.00 62 TRP A N 10
ATOM 15690 C CA . TRP A 1 62 ? 44.423 -23.366 61.089 1.00 0.00 62 TRP A CA 10
ATOM 15691 C C . TRP A 1 62 ? 43.061 -24.034 61.274 1.00 0.00 62 TRP A C 10
ATOM 15692 O O . TRP A 1 62 ? 42.293 -23.662 62.160 1.00 0.00 62 TRP A O 10
ATOM 15713 N N . GLY A 1 63 ? 42.774 -25.024 60.432 1.00 0.00 63 GLY A N 10
ATOM 15714 C CA . GLY A 1 63 ? 41.503 -25.743 60.510 1.00 0.00 63 GLY A CA 10
ATOM 15715 C C . GLY A 1 63 ? 41.678 -27.191 60.055 1.00 0.00 63 GLY A C 10
ATOM 15716 O O . GLY A 1 63 ? 42.163 -27.447 58.953 1.00 0.00 63 GLY A O 10
ATOM 15720 N N . THR A 1 64 ? 41.293 -28.131 60.916 1.00 0.00 64 THR A N 10
ATOM 15721 C CA . THR A 1 64 ? 41.431 -29.549 60.596 1.00 0.00 64 THR A CA 10
ATOM 15722 C C . THR A 1 64 ? 40.089 -30.181 60.223 1.00 0.00 64 THR A C 10
ATOM 15723 O O . THR A 1 64 ? 39.189 -30.291 61.055 1.00 0.00 64 THR A O 10
ATOM 15734 N N . VAL A 1 65 ? 39.975 -30.603 58.968 1.00 0.00 65 VAL A N 10
ATOM 15735 C CA . VAL A 1 65 ? 38.754 -31.238 58.480 1.00 0.00 65 VAL A CA 10
ATOM 15736 C C . VAL A 1 65 ? 38.896 -32.756 58.503 1.00 0.00 65 VAL A C 10
ATOM 15737 O O . VAL A 1 65 ? 39.994 -33.281 58.352 1.00 0.00 65 VAL A O 10
ATOM 15750 N N . GLU A 1 66 ? 37.772 -33.451 58.667 1.00 0.00 66 GLU A N 10
ATOM 15751 C CA . GLU A 1 66 ? 37.762 -34.917 58.666 1.00 0.00 66 GLU A CA 10
ATOM 15752 C C . GLU A 1 66 ? 36.916 -35.411 57.487 1.00 0.00 66 GLU A C 10
ATOM 15753 O O . GLU A 1 66 ? 35.705 -35.193 57.470 1.00 0.00 66 GLU A O 10
ATOM 15765 N N . LEU A 1 67 ? 37.548 -36.067 56.495 1.00 0.00 67 LEU A N 10
ATOM 15766 C CA . LEU A 1 67 ? 36.808 -36.556 55.331 1.00 0.00 67 LEU A CA 10
ATOM 15767 C C . LEU A 1 67 ? 37.139 -38.029 55.083 1.00 0.00 67 LEU A C 10
ATOM 15768 O O . LEU A 1 67 ? 38.176 -38.516 55.530 1.00 0.00 67 LEU A O 10
ATOM 15784 N N . PRO A 1 68 ? 36.287 -38.743 54.389 1.00 0.00 68 PRO A N 10
ATOM 15785 C CA . PRO A 1 68 ? 36.523 -40.183 54.094 1.00 0.00 68 PRO A CA 10
ATOM 15786 C C . PRO A 1 68 ? 37.877 -40.411 53.427 1.00 0.00 68 PRO A C 10
ATOM 15787 O O . PRO A 1 68 ? 38.361 -41.539 53.354 1.00 0.00 68 PRO A O 10
ATOM 15798 N N . GLU A 1 69 ? 38.475 -39.333 52.926 1.00 0.00 69 GLU A N 10
ATOM 15799 C CA . GLU A 1 69 ? 39.763 -39.432 52.250 1.00 0.00 69 GLU A CA 10
ATOM 15800 C C . GLU A 1 69 ? 40.918 -39.105 53.193 1.00 0.00 69 GLU A C 10
ATOM 15801 O O . GLU A 1 69 ? 42.080 -39.333 52.856 1.00 0.00 69 GLU A O 10
ATOM 15813 N N . GLY A 1 70 ? 40.606 -38.575 54.371 1.00 0.00 70 GLY A N 10
ATOM 15814 C CA . GLY A 1 70 ? 41.648 -38.234 55.329 1.00 0.00 70 GLY A CA 10
ATOM 15815 C C . GLY A 1 70 ? 41.305 -36.932 56.018 1.00 0.00 70 GLY A C 10
ATOM 15816 O O . GLY A 1 70 ? 40.212 -36.787 56.566 1.00 0.00 70 GLY A O 10
ATOM 15820 N N . PHE A 1 71 ? 42.224 -35.973 55.982 1.00 0.00 71 PHE A N 10
ATOM 15821 C CA . PHE A 1 71 ? 41.968 -34.687 56.599 1.00 0.00 71 PHE A CA 10
ATOM 15822 C C . PHE A 1 71 ? 42.484 -33.579 55.701 1.00 0.00 71 PHE A C 10
ATOM 15823 O O . PHE A 1 71 ? 43.507 -33.744 55.034 1.00 0.00 71 PHE A O 10
ATOM 15840 N N . GLU A 1 72 ? 41.783 -32.448 55.685 1.00 0.00 72 GLU A N 10
ATOM 15841 C CA . GLU A 1 72 ? 42.201 -31.324 54.859 1.00 0.00 72 GLU A CA 10
ATOM 15842 C C . GLU A 1 72 ? 42.703 -30.185 55.736 1.00 0.00 72 GLU A C 10
ATOM 15843 O O . GLU A 1 72 ? 42.034 -29.779 56.681 1.00 0.00 72 GLU A O 10
ATOM 15855 N N . MET A 1 73 ? 43.888 -29.674 55.425 1.00 0.00 73 MET A N 10
ATOM 15856 C CA . MET A 1 73 ? 44.454 -28.583 56.205 1.00 0.00 73 MET A CA 10
ATOM 15857 C C . MET A 1 73 ? 44.064 -27.247 55.590 1.00 0.00 73 MET A C 10
ATOM 15858 O O . MET A 1 73 ? 44.165 -27.068 54.384 1.00 0.00 73 MET A O 10
ATOM 15872 N N . THR A 1 74 ? 43.615 -26.319 56.429 1.00 0.00 74 THR A N 10
ATOM 15873 C CA . THR A 1 74 ? 43.210 -24.998 55.956 1.00 0.00 74 THR A CA 10
ATOM 15874 C C . THR A 1 74 ? 44.075 -23.926 56.606 1.00 0.00 74 THR A C 10
ATOM 15875 O O . THR A 1 74 ? 44.079 -23.788 57.828 1.00 0.00 74 THR A O 10
ATOM 15886 N N . LEU A 1 75 ? 44.810 -23.170 55.784 1.00 0.00 75 LEU A N 10
ATOM 15887 C CA . LEU A 1 75 ? 45.673 -22.119 56.303 1.00 0.00 75 LEU A CA 10
ATOM 15888 C C . LEU A 1 75 ? 45.248 -20.784 55.711 1.00 0.00 75 LEU A C 10
ATOM 15889 O O . LEU A 1 75 ? 45.085 -20.670 54.499 1.00 0.00 75 LEU A O 10
ATOM 15905 N N . ILE A 1 76 ? 45.080 -19.778 56.566 1.00 0.00 76 ILE A N 10
ATOM 15906 C CA . ILE A 1 76 ? 44.685 -18.450 56.108 1.00 0.00 76 ILE A CA 10
ATOM 15907 C C . ILE A 1 76 ? 45.657 -17.405 56.646 1.00 0.00 76 ILE A C 10
ATOM 15908 O O . ILE A 1 76 ? 46.014 -17.427 57.828 1.00 0.00 76 ILE A O 10
ATOM 15924 N N . LEU A 1 77 ? 46.066 -16.491 55.774 1.00 0.00 77 LEU A N 10
ATOM 15925 C CA . LEU A 1 77 ? 46.990 -15.429 56.157 1.00 0.00 77 LEU A CA 10
ATOM 15926 C C . LEU A 1 77 ? 46.602 -14.122 55.471 1.00 0.00 77 LEU A C 10
ATOM 15927 O O . LEU A 1 77 ? 46.899 -13.916 54.293 1.00 0.00 77 LEU A O 10
ATOM 15943 N N . ASN A 1 78 ? 45.942 -13.244 56.215 1.00 0.00 78 ASN A N 10
ATOM 15944 C CA . ASN A 1 78 ? 45.518 -11.954 55.675 1.00 0.00 78 ASN A CA 10
ATOM 15945 C C . ASN A 1 78 ? 44.620 -12.134 54.453 1.00 0.00 78 ASN A C 10
ATOM 15946 O O . ASN A 1 78 ? 43.395 -12.076 54.565 1.00 0.00 78 ASN A O 10
ATOM 15957 N N . GLU A 1 79 ? 45.234 -12.339 53.288 1.00 0.00 79 GLU A N 10
ATOM 15958 C CA . GLU A 1 79 ? 44.471 -12.510 52.049 1.00 0.00 79 GLU A CA 10
ATOM 15959 C C . GLU A 1 79 ? 44.847 -13.807 51.338 1.00 0.00 79 GLU A C 10
ATOM 15960 O O . GLU A 1 79 ? 44.179 -14.216 50.388 1.00 0.00 79 GLU A O 10
ATOM 15972 N N . ILE A 1 80 ? 45.914 -14.452 51.797 1.00 0.00 80 ILE A N 10
ATOM 15973 C CA . ILE A 1 80 ? 46.357 -15.701 51.185 1.00 0.00 80 ILE A CA 10
ATOM 15974 C C . ILE A 1 80 ? 45.779 -16.897 51.929 1.00 0.00 80 ILE A C 10
ATOM 15975 O O . ILE A 1 80 ? 45.881 -16.979 53.152 1.00 0.00 80 ILE A O 10
ATOM 15991 N N . THR A 1 81 ? 45.187 -17.834 51.189 1.00 0.00 81 THR A N 10
ATOM 15992 C CA . THR A 1 81 ? 44.617 -19.028 51.800 1.00 0.00 81 THR A CA 10
ATOM 15993 C C . THR A 1 81 ? 45.074 -20.268 51.037 1.00 0.00 81 THR A C 10
ATOM 15994 O O . THR A 1 81 ? 44.989 -20.305 49.809 1.00 0.00 81 THR A O 10
ATOM 16005 N N . VAL A 1 82 ? 45.557 -21.283 51.758 1.00 0.00 82 VAL A N 10
ATOM 16006 C CA . VAL A 1 82 ? 46.017 -22.505 51.106 1.00 0.00 82 VAL A CA 10
ATOM 16007 C C . VAL A 1 82 ? 45.531 -23.731 51.850 1.00 0.00 82 VAL A C 10
ATOM 16008 O O . VAL A 1 82 ? 45.181 -23.661 53.027 1.00 0.00 82 VAL A O 10
ATOM 16021 N N . LYS A 1 83 ? 45.502 -24.856 51.150 1.00 0.00 83 LYS A N 10
ATOM 16022 C CA . LYS A 1 83 ? 45.043 -26.091 51.761 1.00 0.00 83 LYS A CA 10
ATOM 16023 C C . LYS A 1 83 ? 45.484 -27.314 50.965 1.00 0.00 83 LYS A C 10
ATOM 16024 O O . LYS A 1 83 ? 45.929 -27.203 49.822 1.00 0.00 83 LYS A O 10
ATOM 16043 N N . GLY A 1 84 ? 45.354 -28.479 51.592 1.00 0.00 84 GLY A N 10
ATOM 16044 C CA . GLY A 1 84 ? 45.731 -29.736 50.955 1.00 0.00 84 GLY A CA 10
ATOM 16045 C C . GLY A 1 84 ? 45.238 -30.920 51.780 1.00 0.00 84 GLY A C 10
ATOM 16046 O O . GLY A 1 84 ? 44.646 -30.736 52.840 1.00 0.00 84 GLY A O 10
ATOM 16050 N N . GLN A 1 85 ? 45.481 -32.131 51.286 1.00 0.00 85 GLN A N 10
ATOM 16051 C CA . GLN A 1 85 ? 45.052 -33.339 51.991 1.00 0.00 85 GLN A CA 10
ATOM 16052 C C . GLN A 1 85 ? 46.251 -34.043 52.620 1.00 0.00 85 GLN A C 10
ATOM 16053 O O . GLN A 1 85 ? 47.294 -34.194 51.983 1.00 0.00 85 GLN A O 10
ATOM 16067 N N . ALA A 1 86 ? 46.103 -34.469 53.874 1.00 0.00 86 ALA A N 10
ATOM 16068 C CA . ALA A 1 86 ? 47.196 -35.146 54.564 1.00 0.00 86 ALA A CA 10
ATOM 16069 C C . ALA A 1 86 ? 46.661 -36.146 55.584 1.00 0.00 86 ALA A C 10
ATOM 16070 O O . ALA A 1 86 ? 45.508 -36.059 56.007 1.00 0.00 86 ALA A O 10
ATOM 16077 N N . THR A 1 87 ? 47.512 -37.094 55.970 1.00 0.00 87 THR A N 10
ATOM 16078 C CA . THR A 1 87 ? 47.127 -38.115 56.942 1.00 0.00 87 THR A CA 10
ATOM 16079 C C . THR A 1 87 ? 48.011 -38.033 58.185 1.00 0.00 87 THR A C 10
ATOM 16080 O O . THR A 1 87 ? 47.966 -38.911 59.046 1.00 0.00 87 THR A O 10
ATOM 16091 N N . SER A 1 88 ? 48.814 -36.973 58.268 1.00 0.00 88 SER A N 10
ATOM 16092 C CA . SER A 1 88 ? 49.708 -36.784 59.409 1.00 0.00 88 SER A CA 10
ATOM 16093 C C . SER A 1 88 ? 49.521 -35.389 60.002 1.00 0.00 88 SER A C 10
ATOM 16094 O O . SER A 1 88 ? 49.089 -34.468 59.310 1.00 0.00 88 SER A O 10
ATOM 16102 N N . LYS A 1 89 ? 49.840 -35.242 61.286 1.00 0.00 89 LYS A N 10
ATOM 16103 C CA . LYS A 1 89 ? 49.694 -33.954 61.961 1.00 0.00 89 LYS A CA 10
ATOM 16104 C C . LYS A 1 89 ? 50.873 -33.029 61.658 1.00 0.00 89 LYS A C 10
ATOM 16105 O O . LYS A 1 89 ? 50.690 -31.890 61.222 1.00 0.00 89 LYS A O 10
ATOM 16124 N N . LYS A 1 90 ? 52.085 -33.520 61.898 1.00 0.00 90 LYS A N 10
ATOM 16125 C CA . LYS A 1 90 ? 53.280 -32.723 61.652 1.00 0.00 90 LYS A CA 10
ATOM 16126 C C . LYS A 1 90 ? 53.361 -32.318 60.182 1.00 0.00 90 LYS A C 10
ATOM 16127 O O . LYS A 1 90 ? 53.669 -31.170 59.859 1.00 0.00 90 LYS A O 10
ATOM 16146 N N . ALA A 1 91 ? 53.090 -33.272 59.300 1.00 0.00 91 ALA A N 10
ATOM 16147 C CA . ALA A 1 91 ? 53.142 -33.014 57.865 1.00 0.00 91 ALA A CA 10
ATOM 16148 C C . ALA A 1 91 ? 51.943 -32.186 57.405 1.00 0.00 91 ALA A C 10
ATOM 16149 O O . ALA A 1 91 ? 51.983 -31.559 56.348 1.00 0.00 91 ALA A O 10
ATOM 16156 N N . ALA A 1 92 ? 50.873 -32.196 58.194 1.00 0.00 92 ALA A N 10
ATOM 16157 C CA . ALA A 1 92 ? 49.671 -31.449 57.834 1.00 0.00 92 ALA A CA 10
ATOM 16158 C C . ALA A 1 92 ? 49.923 -29.946 57.846 1.00 0.00 92 ALA A C 10
ATOM 16159 O O . ALA A 1 92 ? 49.585 -29.249 56.888 1.00 0.00 92 ALA A O 10
ATOM 16166 N N . ARG A 1 93 ? 50.507 -29.440 58.928 1.00 0.00 93 ARG A N 10
ATOM 16167 C CA . ARG A 1 93 ? 50.777 -28.010 59.031 1.00 0.00 93 ARG A CA 10
ATOM 16168 C C . ARG A 1 93 ? 51.935 -27.598 58.127 1.00 0.00 93 ARG A C 10
ATOM 16169 O O . ARG A 1 93 ? 51.872 -26.567 57.459 1.00 0.00 93 ARG A O 10
ATOM 16190 N N . GLN A 1 94 ? 52.995 -28.397 58.124 1.00 0.00 94 GLN A N 10
ATOM 16191 C CA . GLN A 1 94 ? 54.167 -28.089 57.309 1.00 0.00 94 GLN A CA 10
ATOM 16192 C C . GLN A 1 94 ? 53.794 -27.943 55.837 1.00 0.00 94 GLN A C 10
ATOM 16193 O O . GLN A 1 94 ? 54.192 -26.980 55.183 1.00 0.00 94 GLN A O 10
ATOM 16207 N N . LYS A 1 95 ? 53.031 -28.899 55.319 1.00 0.00 95 LYS A N 10
ATOM 16208 C CA . LYS A 1 95 ? 52.618 -28.858 53.919 1.00 0.00 95 LYS A CA 10
ATOM 16209 C C . LYS A 1 95 ? 51.766 -27.624 53.636 1.00 0.00 95 LYS A C 10
ATOM 16210 O O . LYS A 1 95 ? 51.833 -27.052 52.549 1.00 0.00 95 LYS A O 10
ATOM 16229 N N . ALA A 1 96 ? 50.963 -27.220 54.618 1.00 0.00 96 ALA A N 10
ATOM 16230 C CA . ALA A 1 96 ? 50.104 -26.054 54.452 1.00 0.00 96 ALA A CA 10
ATOM 16231 C C . ALA A 1 96 ? 50.932 -24.773 54.393 1.00 0.00 96 ALA A C 10
ATOM 16232 O O . ALA A 1 96 ? 50.772 -23.961 53.482 1.00 0.00 96 ALA A O 10
ATOM 16239 N N . ALA A 1 97 ? 51.817 -24.599 55.368 1.00 0.00 97 ALA A N 10
ATOM 16240 C CA . ALA A 1 97 ? 52.664 -23.414 55.419 1.00 0.00 97 ALA A CA 10
ATOM 16241 C C . ALA A 1 97 ? 53.477 -23.270 54.136 1.00 0.00 97 ALA A C 10
ATOM 16242 O O . ALA A 1 97 ? 53.811 -22.160 53.722 1.00 0.00 97 ALA A O 10
ATOM 16249 N N . VAL A 1 98 ? 53.797 -24.400 53.515 1.00 0.00 98 VAL A N 10
ATOM 16250 C CA . VAL A 1 98 ? 54.580 -24.384 52.286 1.00 0.00 98 VAL A CA 10
ATOM 16251 C C . VAL A 1 98 ? 53.789 -23.774 51.137 1.00 0.00 98 VAL A C 10
ATOM 16252 O O . VAL A 1 98 ? 54.270 -22.867 50.460 1.00 0.00 98 VAL A O 10
ATOM 16265 N N . GLU A 1 99 ? 52.577 -24.270 50.917 1.00 0.00 99 GLU A N 10
ATOM 16266 C CA . GLU A 1 99 ? 51.748 -23.751 49.837 1.00 0.00 99 GLU A CA 10
ATOM 16267 C C . GLU A 1 99 ? 51.572 -22.251 49.997 1.00 0.00 99 GLU A C 10
ATOM 16268 O O . GLU A 1 99 ? 51.513 -21.511 49.015 1.00 0.00 99 GLU A O 10
ATOM 16280 N N . TYR A 1 100 ? 51.499 -21.810 51.243 1.00 0.00 100 TYR A N 10
ATOM 16281 C CA . TYR A 1 100 ? 51.337 -20.396 51.535 1.00 0.00 100 TYR A CA 10
ATOM 16282 C C . TYR A 1 100 ? 52.487 -19.599 50.935 1.00 0.00 100 TYR A C 10
ATOM 16283 O O . TYR A 1 100 ? 52.264 -18.689 50.142 1.00 0.00 100 TYR A O 10
ATOM 16301 N N . LEU A 1 101 ? 53.712 -19.962 51.316 1.00 0.00 101 LEU A N 10
ATOM 16302 C CA . LEU A 1 101 ? 54.908 -19.279 50.819 1.00 0.00 101 LEU A CA 10
ATOM 16303 C C . LEU A 1 101 ? 54.918 -19.184 49.293 1.00 0.00 101 LEU A C 10
ATOM 16304 O O . LEU A 1 101 ? 55.375 -18.184 48.724 1.00 0.00 101 LEU A O 10
ATOM 16320 N N . ARG A 1 102 ? 54.432 -20.227 48.631 1.00 0.00 102 ARG A N 10
ATOM 16321 C CA . ARG A 1 102 ? 54.415 -20.254 47.173 1.00 0.00 102 ARG A CA 10
ATOM 16322 C C . ARG A 1 102 ? 53.566 -19.124 46.597 1.00 0.00 102 ARG A C 10
ATOM 16323 O O . ARG A 1 102 ? 53.984 -18.439 45.661 1.00 0.00 102 ARG A O 10
ATOM 16344 N N . LYS A 1 103 ? 52.368 -18.946 47.140 1.00 0.00 103 LYS A N 10
ATOM 16345 C CA . LYS A 1 103 ? 51.465 -17.912 46.648 1.00 0.00 103 LYS A CA 10
ATOM 16346 C C . LYS A 1 103 ? 52.095 -16.534 46.799 1.00 0.00 103 LYS A C 10
ATOM 16347 O O . LYS A 1 103 ? 51.798 -15.617 46.033 1.00 0.00 103 LYS A O 10
ATOM 16366 N N . VAL A 1 104 ? 52.969 -16.397 47.786 1.00 0.00 104 VAL A N 10
ATOM 16367 C CA . VAL A 1 104 ? 53.634 -15.121 48.015 1.00 0.00 104 VAL A CA 10
ATOM 16368 C C . VAL A 1 104 ? 54.475 -14.753 46.802 1.00 0.00 104 VAL A C 10
ATOM 16369 O O . VAL A 1 104 ? 54.346 -13.662 46.248 1.00 0.00 104 VAL A O 10
ATOM 16382 N N . VAL A 1 105 ? 55.336 -15.678 46.401 1.00 0.00 105 VAL A N 10
ATOM 16383 C CA . VAL A 1 105 ? 56.200 -15.457 45.252 1.00 0.00 105 VAL A CA 10
ATOM 16384 C C . VAL A 1 105 ? 55.380 -15.037 44.038 1.00 0.00 105 VAL A C 10
ATOM 16385 O O . VAL A 1 105 ? 55.809 -14.198 43.245 1.00 0.00 105 VAL A O 10
ATOM 16398 N N . GLU A 1 106 ? 54.195 -15.623 43.900 1.00 0.00 106 GLU A N 10
ATOM 16399 C CA . GLU A 1 106 ? 53.318 -15.300 42.778 1.00 0.00 106 GLU A CA 10
ATOM 16400 C C . GLU A 1 106 ? 52.728 -13.902 42.935 1.00 0.00 106 GLU A C 10
ATOM 16401 O O . GLU A 1 106 ? 52.342 -13.265 41.954 1.00 0.00 106 GLU A O 10
ATOM 16413 N N . LYS A 1 107 ? 52.648 -13.434 44.177 1.00 0.00 107 LYS A N 10
ATOM 16414 C CA . LYS A 1 107 ? 52.090 -12.112 44.453 1.00 0.00 107 LYS A CA 10
ATOM 16415 C C . LYS A 1 107 ? 53.189 -11.060 44.570 1.00 0.00 107 LYS A C 10
ATOM 16416 O O . LYS A 1 107 ? 52.975 -9.988 45.134 1.00 0.00 107 LYS A O 10
ATOM 16435 N N . GLY A 1 108 ? 54.362 -11.366 44.027 1.00 0.00 108 GLY A N 10
ATOM 16436 C CA . GLY A 1 108 ? 55.483 -10.433 44.066 1.00 0.00 108 GLY A CA 10
ATOM 16437 C C . GLY A 1 108 ? 55.596 -9.746 45.427 1.00 0.00 108 GLY A C 10
ATOM 16438 O O . GLY A 1 108 ? 55.908 -8.558 45.501 1.00 0.00 108 GLY A O 10
ATOM 16442 N N . LYS A 1 109 ? 55.356 -10.500 46.494 1.00 0.00 109 LYS A N 10
ATOM 16443 C CA . LYS A 1 109 ? 55.446 -9.954 47.849 1.00 0.00 109 LYS A CA 10
ATOM 16444 C C . LYS A 1 109 ? 56.293 -10.872 48.727 1.00 0.00 109 LYS A C 10
ATOM 16445 O O . LYS A 1 109 ? 56.070 -10.981 49.932 1.00 0.00 109 LYS A O 10
ATOM 16464 N N . HIS A 1 110 ? 57.259 -11.538 48.101 1.00 0.00 110 HIS A N 10
ATOM 16465 C CA . HIS A 1 110 ? 58.140 -12.462 48.809 1.00 0.00 110 HIS A CA 10
ATOM 16466 C C . HIS A 1 110 ? 58.707 -11.826 50.077 1.00 0.00 110 HIS A C 10
ATOM 16467 O O . HIS A 1 110 ? 59.245 -12.521 50.941 1.00 0.00 110 HIS A O 10
ATOM 16481 N N . GLU A 1 111 ? 58.607 -10.508 50.173 1.00 0.00 111 GLU A N 10
ATOM 16482 C CA . GLU A 1 111 ? 59.137 -9.794 51.330 1.00 0.00 111 GLU A CA 10
ATOM 16483 C C . GLU A 1 111 ? 58.154 -9.799 52.502 1.00 0.00 111 GLU A C 10
ATOM 16484 O O . GLU A 1 111 ? 58.211 -8.921 53.361 1.00 0.00 111 GLU A O 10
ATOM 16496 N N . ILE A 1 112 ? 57.248 -10.774 52.537 1.00 0.00 112 ILE A N 10
ATOM 16497 C CA . ILE A 1 112 ? 56.273 -10.820 53.627 1.00 0.00 112 ILE A CA 10
ATOM 16498 C C . ILE A 1 112 ? 56.988 -10.700 54.975 1.00 0.00 112 ILE A C 10
ATOM 16499 O O . ILE A 1 112 ? 56.609 -9.871 55.801 1.00 0.00 112 ILE A O 10
ATOM 16515 N N . PHE A 1 113 ? 58.058 -11.477 55.163 1.00 0.00 113 PHE A N 10
ATOM 16516 C CA . PHE A 1 113 ? 58.856 -11.383 56.392 1.00 0.00 113 PHE A CA 10
ATOM 16517 C C . PHE A 1 113 ? 60.294 -11.008 56.039 1.00 0.00 113 PHE A C 10
ATOM 16518 O O . PHE A 1 113 ? 61.048 -10.557 56.900 1.00 0.00 113 PHE A O 10
ATOM 16535 N N . PHE A 1 114 ? 60.632 -11.188 54.750 1.00 0.00 114 PHE A N 10
ATOM 16536 C CA . PHE A 1 114 ? 61.958 -10.881 54.198 1.00 0.00 114 PHE A CA 10
ATOM 16537 C C . PHE A 1 114 ? 62.736 -12.166 53.948 1.00 0.00 114 PHE A C 10
ATOM 16538 O O . PHE A 1 114 ? 63.834 -12.352 54.467 1.00 0.00 114 PHE A O 10
ATOM 16555 N N . ILE A 1 115 ? 62.155 -13.049 53.134 1.00 0.00 115 ILE A N 10
ATOM 16556 C CA . ILE A 1 115 ? 62.797 -14.314 52.804 1.00 0.00 115 ILE A CA 10
ATOM 16557 C C . ILE A 1 115 ? 64.096 -14.047 52.021 1.00 0.00 115 ILE A C 10
ATOM 16558 O O . ILE A 1 115 ? 64.036 -13.541 50.900 1.00 0.00 115 ILE A O 10
ATOM 16574 N N . PRO A 1 116 ? 65.263 -14.358 52.560 1.00 0.00 116 PRO A N 10
ATOM 16575 C CA . PRO A 1 116 ? 66.546 -14.110 51.837 1.00 0.00 116 PRO A CA 10
ATOM 16576 C C . PRO A 1 116 ? 66.528 -14.688 50.426 1.00 0.00 116 PRO A C 10
ATOM 16577 O O . PRO A 1 116 ? 66.173 -15.848 50.226 1.00 0.00 116 PRO A O 10
ATOM 16588 N N . GLY A 1 117 ? 66.909 -13.870 49.451 1.00 0.00 117 GLY A N 10
ATOM 16589 C CA . GLY A 1 117 ? 66.926 -14.319 48.065 1.00 0.00 117 GLY A CA 10
ATOM 16590 C C . GLY A 1 117 ? 67.962 -13.564 47.238 1.00 0.00 117 GLY A C 10
ATOM 16591 O O . GLY A 1 117 ? 67.684 -12.485 46.713 1.00 0.00 117 GLY A O 10
ATOM 16595 N N . THR A 1 118 ? 69.153 -14.142 47.114 1.00 0.00 118 THR A N 10
ATOM 16596 C CA . THR A 1 118 ? 70.214 -13.522 46.328 1.00 0.00 118 THR A CA 10
ATOM 16597 C C . THR A 1 118 ? 69.963 -13.764 44.844 1.00 0.00 118 THR A C 10
ATOM 16598 O O . THR A 1 118 ? 70.239 -12.909 44.004 1.00 0.00 118 THR A O 10
ATOM 16609 N N . THR A 1 119 ? 69.421 -14.939 44.541 1.00 0.00 119 THR A N 10
ATOM 16610 C CA . THR A 1 119 ? 69.108 -15.307 43.164 1.00 0.00 119 THR A CA 10
ATOM 16611 C C . THR A 1 119 ? 67.733 -15.959 43.109 1.00 0.00 119 THR A C 10
ATOM 16612 O O . THR A 1 119 ? 67.100 -16.174 44.144 1.00 0.00 119 THR A O 10
ATOM 16623 N N . LYS A 1 120 ? 67.271 -16.275 41.905 1.00 0.00 120 LYS A N 10
ATOM 16624 C CA . LYS A 1 120 ? 65.966 -16.904 41.751 1.00 0.00 120 LYS A CA 10
ATOM 16625 C C . LYS A 1 120 ? 65.918 -18.223 42.521 1.00 0.00 120 LYS A C 10
ATOM 16626 O O . LYS A 1 120 ? 65.106 -18.391 43.433 1.00 0.00 120 LYS A O 10
ATOM 16645 N N . GLU A 1 121 ? 66.798 -19.148 42.158 1.00 0.00 121 GLU A N 10
ATOM 16646 C CA . GLU A 1 121 ? 66.849 -20.445 42.826 1.00 0.00 121 GLU A CA 10
ATOM 16647 C C . GLU A 1 121 ? 67.114 -20.267 44.317 1.00 0.00 121 GLU A C 10
ATOM 16648 O O . GLU A 1 121 ? 66.759 -21.125 45.126 1.00 0.00 121 GLU A O 10
ATOM 16660 N N . GLU A 1 122 ? 67.743 -19.155 44.671 1.00 0.00 122 GLU A N 10
ATOM 16661 C CA . GLU A 1 122 ? 68.051 -18.882 46.070 1.00 0.00 122 GLU A CA 10
ATOM 16662 C C . GLU A 1 122 ? 66.771 -18.774 46.893 1.00 0.00 122 GLU A C 10
ATOM 16663 O O . GLU A 1 122 ? 66.660 -19.374 47.961 1.00 0.00 122 GLU A O 10
ATOM 16675 N N . ALA A 1 123 ? 65.807 -18.007 46.394 1.00 0.00 123 ALA A N 10
ATOM 16676 C CA . ALA A 1 123 ? 64.539 -17.829 47.096 1.00 0.00 123 ALA A CA 10
ATOM 16677 C C . ALA A 1 123 ? 63.793 -19.157 47.224 1.00 0.00 123 ALA A C 10
ATOM 16678 O O . ALA A 1 123 ? 63.348 -19.523 48.310 1.00 0.00 123 ALA A O 10
ATOM 16685 N N . LEU A 1 124 ? 63.662 -19.876 46.112 1.00 0.00 124 LEU A N 10
ATOM 16686 C CA . LEU A 1 124 ? 62.970 -21.166 46.128 1.00 0.00 124 LEU A CA 10
ATOM 16687 C C . LEU A 1 124 ? 63.723 -22.134 47.014 1.00 0.00 124 LEU A C 10
ATOM 16688 O O . LEU A 1 124 ? 63.190 -22.687 47.973 1.00 0.00 124 LEU A O 10
ATOM 16704 N N . SER A 1 125 ? 64.975 -22.333 46.651 1.00 0.00 125 SER A N 10
ATOM 16705 C CA . SER A 1 125 ? 65.842 -23.247 47.388 1.00 0.00 125 SER A CA 10
ATOM 16706 C C . SER A 1 125 ? 65.845 -22.916 48.878 1.00 0.00 125 SER A C 10
ATOM 16707 O O . SER A 1 125 ? 65.913 -23.810 49.719 1.00 0.00 125 SER A O 10
ATOM 16715 N N . ASN A 1 126 ? 65.785 -21.629 49.199 1.00 0.00 126 ASN A N 10
ATOM 16716 C CA . ASN A 1 126 ? 65.796 -21.198 50.594 1.00 0.00 126 ASN A CA 10
ATOM 16717 C C . ASN A 1 126 ? 64.587 -21.736 51.359 1.00 0.00 126 ASN A C 10
ATOM 16718 O O . ASN A 1 126 ? 64.742 -22.438 52.359 1.00 0.00 126 ASN A O 10
ATOM 16729 N N . ILE A 1 127 ? 63.386 -21.402 50.896 1.00 0.00 127 ILE A N 10
ATOM 16730 C CA . ILE A 1 127 ? 62.172 -21.861 51.566 1.00 0.00 127 ILE A CA 10
ATOM 16731 C C . ILE A 1 127 ? 62.035 -23.371 51.459 1.00 0.00 127 ILE A C 10
ATOM 16732 O O . ILE A 1 127 ? 61.569 -24.030 52.389 1.00 0.00 127 ILE A O 10
ATOM 16748 N N . ASP A 1 128 ? 62.450 -23.926 50.332 1.00 0.00 128 ASP A N 10
ATOM 16749 C CA . ASP A 1 128 ? 62.376 -25.365 50.148 1.00 0.00 128 ASP A CA 10
ATOM 16750 C C . ASP A 1 128 ? 63.181 -26.060 51.242 1.00 0.00 128 ASP A C 10
ATOM 16751 O O . ASP A 1 128 ? 62.763 -27.084 51.785 1.00 0.00 128 ASP A O 10
ATOM 16760 N N . GLN A 1 129 ? 64.337 -25.485 51.562 1.00 0.00 129 GLN A N 10
ATOM 16761 C CA . GLN A 1 129 ? 65.206 -26.031 52.598 1.00 0.00 129 GLN A CA 10
ATOM 16762 C C . GLN A 1 129 ? 64.620 -25.798 53.989 1.00 0.00 129 GLN A C 10
ATOM 16763 O O . GLN A 1 129 ? 64.898 -26.550 54.921 1.00 0.00 129 GLN A O 10
ATOM 16777 N N . ILE A 1 130 ? 63.800 -24.757 54.119 1.00 0.00 130 ILE A N 10
ATOM 16778 C CA . ILE A 1 130 ? 63.179 -24.450 55.403 1.00 0.00 130 ILE A CA 10
ATOM 16779 C C . ILE A 1 130 ? 62.160 -25.526 55.758 1.00 0.00 130 ILE A C 10
ATOM 16780 O O . ILE A 1 130 ? 61.838 -25.729 56.927 1.00 0.00 130 ILE A O 10
ATOM 16796 N N . SER A 1 131 ? 61.656 -26.208 54.735 1.00 0.00 131 SER A N 10
ATOM 16797 C CA . SER A 1 131 ? 60.670 -27.264 54.944 1.00 0.00 131 SER A CA 10
ATOM 16798 C C . SER A 1 131 ? 61.316 -28.640 54.817 1.00 0.00 131 SER A C 10
ATOM 16799 O O . SER A 1 131 ? 60.945 -29.577 55.525 1.00 0.00 131 SER A O 10
ATOM 16807 N N . ASP A 1 132 ? 62.278 -28.756 53.907 1.00 0.00 132 ASP A N 10
ATOM 16808 C CA . ASP A 1 132 ? 62.963 -30.029 53.694 1.00 0.00 132 ASP A CA 10
ATOM 16809 C C . ASP A 1 132 ? 63.839 -30.380 54.891 1.00 0.00 132 ASP A C 10
ATOM 16810 O O . ASP A 1 132 ? 63.558 -31.337 55.613 1.00 0.00 132 ASP A O 10
ATOM 16819 N N . LYS A 1 133 ? 64.903 -29.603 55.091 1.00 0.00 133 LYS A N 10
ATOM 16820 C CA . LYS A 1 133 ? 65.819 -29.846 56.206 1.00 0.00 133 LYS A CA 10
ATOM 16821 C C . LYS A 1 133 ? 65.995 -28.590 57.052 1.00 0.00 133 LYS A C 10
ATOM 16822 O O . LYS A 1 133 ? 65.524 -28.523 58.186 1.00 0.00 133 LYS A O 10
ATOM 16841 N N . ALA A 1 134 ? 66.687 -27.600 56.492 1.00 0.00 134 ALA A N 10
ATOM 16842 C CA . ALA A 1 134 ? 66.929 -26.352 57.207 1.00 0.00 134 ALA A CA 10
ATOM 16843 C C . ALA A 1 134 ? 67.993 -26.553 58.283 1.00 0.00 134 ALA A C 10
ATOM 16844 O O . ALA A 1 134 ? 68.203 -25.687 59.131 1.00 0.00 134 ALA A O 10
ATOM 16851 N N . GLU A 1 135 ? 68.655 -27.703 58.241 1.00 0.00 135 GLU A N 10
ATOM 16852 C CA . GLU A 1 135 ? 69.693 -28.017 59.219 1.00 0.00 135 GLU A CA 10
ATOM 16853 C C . GLU A 1 135 ? 70.964 -27.219 58.943 1.00 0.00 135 GLU A C 10
ATOM 16854 O O . GLU A 1 135 ? 71.617 -26.737 59.869 1.00 0.00 135 GLU A O 10
ATOM 16866 N N . GLU A 1 136 ? 71.314 -27.086 57.665 1.00 0.00 136 GLU A N 10
ATOM 16867 C CA . GLU A 1 136 ? 72.513 -26.347 57.277 1.00 0.00 136 GLU A CA 10
ATOM 16868 C C . GLU A 1 136 ? 72.587 -26.211 55.760 1.00 0.00 136 GLU A C 10
ATOM 16869 O O . GLU A 1 136 ? 73.339 -26.926 55.099 1.00 0.00 136 GLU A O 10
#

Organism: Caenorhabditis elegans (NCBI:txid6239)

Solvent-accessible surface area: 7483 Å² total; per-residue (Å²): 101,222,75,103,111,52,121,154,82,41,92,70,29,42,34,1,1,68,35,1,3,83,61,56,158,142,117,84,21,60,115,26,95,55,148,49,155,123,19,82,27,29,43,2,71,14,80,164,15,80,10,148,6,92,20,122,44,148,184,49,1,90,60,108,1,6,33,65,4,10,143,82,0,48,137,122,60,100,48,111,19,21,107,2,65,27,132,84,161,129,71,8,78,51,35,22,80,113,14,23,99,110,34,140,192

InterPro domains:
  IPR014720 Double-stranded RNA-binding domain [PF00035] (70-103)
  IPR014720 Double-stranded RNA-binding domain [PF00035] (170-231)
  IPR014720 Double-stranded RNA-binding domain [PS50137] (43-106)
  IPR014720 Double-stranded RNA-binding domain [PS50137] (169-234)
  IPR014720 Double-stranded RNA-binding domain [SM00358] (41-105)
  IPR014720 Double-stranded RNA-binding domain [SM00358] (170-233)
  IPR051247 RISC Loading Complex Component [PTHR46205] (31-379)

Radius of gyration: 13.69 Å; Cα contacts (8 Å, |Δi|>4): 142; chains: 1; bounding box: 34×32×26 Å

Foldseek 3Di:
DVPCVVCLVVLDLCVVQQQLLCVQVNDHWDWDWAQDPQAIKIWIDRPHFIFIDHDHDDVCRVLVRVLVRCVVCVVVVNNVSNYQDDPDDVRSVVRSVCSSVPSND

Sequence (105 aa):
NRTDLEMFLKKTPLMVLEEAAKAVYQKTPTWGTVELPEGFEMTLILNEITVKGQATSKKAARQKAAVEYLRKVVEKGKHEIFFIPGTTKEEALSNIDQISDKAEENRTDLEMFLKKTPLMVLEEAAKAVYQKTPTWGTVELPEGFEMTLILNEITVKGQATSKKAARQKAAVEYLRKVVEKGKHEIFFIPGTTKEEALSNIDQISDKAEENRTDLEMFLKKTPLMVLEEAAKAVYQKTPTWGTVELPEGFEMTLILNEITVKGQATSKKAARQKAAVEYLRKVVEKGKHEIFFIPGTTKEEALSNIDQISDKAEENRTDLEMFLKKTPLMVLEEAAKAVYQKTPTWGTVELPEGFEMTLILNEITVKGQATSKKAARQKAAVEYLRKVVEKGKHEIFFIPGTTKEEALSNIDQISDKAEENRTDLEMFLKKTPLMVLEEAAKAVYQKTPTWGTVELPEGFEMTLILNEITVKGQATSKKAARQKAAVEYLRKVVEKGKHEIFFIPGTTKEEALSNIDQISDKAEENRTDLEMFLKKTPLMVLEEAAKAVYQKTPTWGTVELPEGFEMTLILNEITVKGQATSKKAARQKAAVEYLRKVVEKGKHEIFFIPGTTKEEALSNIDQISDKAEENRTDLEMFLKKTPLMVLEEAAKAVYQKTPTWGTVELPEGFEMTLILNEITVKGQATSKKAARQKAAVEYLRKVVEKGKHEIFFIPGTTKEEALSNIDQISDKAEENRTDLEMFLKKTPLMVLEEAAKAVYQKTPTWGTVELPEGFEMTLILNEITVKGQATSKKAARQKAAVEYLRKVVEKGKHEIFFIPGTTKEEALSNIDQISDKAEENRTDLEMFLKKTPLMVLEEAAKAVYQKTPTWGTVELPEGFEMTLILNEITVKGQATSKKAARQKAAVEYLRKVVEKGKHEIFFIPGTTKEEALSNIDQISDKAEENRTDLEMFLKKTPLMVLEEAAKAVYQKTPTWGTVELPEGFEMTLILNEITVKGQATSKKAARQKAAVEYLRKVVEKGKHEIFFIPGTTKEEALSNIDQISDKAEE